Protein 5XMV (pdb70)

Radius of gyration: 42.13 Å; Cα contacts (8 Å, |Δi|>4): 2842; chains: 3; bounding box: 84×69×141 Å

Solvent-accessible surface area: 50235 Å² total; per-residue (Å²): 67,55,51,80,79,70,8,87,118,17,1,108,98,0,51,64,19,5,51,63,2,46,115,33,17,80,36,5,0,18,0,2,0,6,6,5,7,10,2,19,0,0,26,84,0,4,15,31,50,0,7,12,2,20,0,24,3,30,15,169,156,33,127,29,19,21,8,106,46,1,17,110,2,1,54,19,0,39,116,16,0,14,73,2,1,74,18,59,91,148,61,5,7,10,1,3,3,1,6,11,13,8,26,0,4,3,3,0,0,23,13,8,10,22,36,143,6,70,0,0,0,0,29,46,14,19,3,1,40,20,4,1,0,16,77,76,183,190,97,102,31,0,0,0,5,29,1,4,92,12,91,28,4,111,20,58,101,115,3,84,26,50,32,116,36,0,74,128,30,0,89,93,23,115,4,93,0,0,1,0,0,15,28,9,16,3,43,34,9,67,4,115,60,2,26,83,1,0,96,88,12,132,6,52,0,0,0,14,0,14,9,11,0,0,0,2,8,10,98,40,25,75,33,0,10,119,36,0,4,0,0,2,1,4,1,14,17,0,2,4,2,2,12,2,0,1,0,0,4,1,54,158,110,22,119,50,4,71,106,92,0,31,24,2,0,12,31,2,18,10,7,5,0,1,2,4,5,4,0,0,3,0,1,2,1,92,19,5,92,37,106,65,4,78,103,3,0,75,22,0,35,83,0,0,100,21,0,6,159,11,1,81,74,60,124,5,66,6,17,10,108,8,1,40,2,1,1,1,4,4,20,0,140,110,55,64,6,33,0,20,8,2,5,39,0,0,39,33,0,25,2,6,2,6,63,20,16,5,47,66,26,126,89,69,125,56,9,19,0,1,9,0,1,2,0,0,1,0,0,2,19,0,67,72,147,35,0,82,57,1,0,47,1,4,26,76,0,6,122,10,0,39,54,7,16,155,145,81,27,136,141,68,122,74,0,93,154,4,17,111,59,32,76,95,5,112,97,0,84,100,57,0,34,85,53,0,28,85,27,74,28,4,67,56,55,78,83,74,6,87,122,15,0,107,98,0,50,66,20,5,50,64,1,48,117,34,18,82,36,5,0,19,0,1,0,5,6,7,7,9,4,20,0,0,25,83,0,2,14,30,46,1,8,11,2,21,0,24,3,38,18,174,170,32,125,28,19,20,7,103,44,1,18,111,1,1,54,16,0,42,123,23,0,14,79,2,2,76,21,62,96,147,65,5,7,8,2,2,3,0,5,9,14,7,26,0,4,3,2,0,0,17,15,7,13,22,34,144,9,72,0,0,0,0,27,45,16,19,2,2,44,20,4,1,0,15,80,74,185,186,104,103,31,0,0,0,5,30,1,3,94,12,92,24,3,114,21,58,106,79,3,58,26,49,34,108,31,0,72,123,30,0,94,98,20,118,3,107,0,0,1,0,0,16,29,10,17,3,31,36,8,70,4,118,34,2,23,84,1,0,90,92,10,136,7,49,0,0,0,13,0,14,10,12,0,0,0,3,9,10,96,43,23,74,36,0,12,122,29,0,4,0,0,1,1,4,1,13,14,0,2,5,2,2,12,1,0,0,0,0,4,6,55,161,110,22,123,52,4,72,111,99,0,34,24,1,0,14,33,2,17,12,7,7,0,1,1,4,6,3,0,0,3,0,2,2,2,87,16,6,92,38,104,65,4,82,96,2,0,74,23,0,34,83,0,0,67,23,0,6,115,10,0,47,66,62,126,4,57,7,18,3,37,9,0,41,2,1,1,2,4,4,20,0,139,112,54,66,5,35,0,20,7,1,6,42,0,0,38,31,0,24,2,6,2,6,60,20,15,6,49,53,25,141,80,60,118,62,12,18,0,1,7,0,1,2,0,0,1,0,0,2,16,0,64,73,148,35,0,83,57,1,0,46,1,5,29,76,0,6,122,8,0,44,51,7,15,157,142,78,28,137,144,71,125,75,0,95,155,5,18,110,55,30,78,91,5,106,96,0,85,101,55,0,35,89,50,0,29,86,28,68,28,5,242,170,85,127,86,85,80,90,121,88,52,110,138,82,53,66,110,87,50,92,66,88,119,102,76,90,34,4,0,18,1,26,1,28,77,26,17,33,42,34,48,0,104,133,26,54,72,75,196,18,65,121,66,132,0,40,3,30,15,171,154,36,168,113,60,68,8,108,158,12,17,136,45,2,55,70,0,46,135,51,0,14,81,2,1,69,23,58,99,149,63,6,7,7,3,2,4,0,55,42,12,54,32,0,5,13,3,0,0,69,16,10,14,21,99,170,6,74,0,0,0,0,29,47,17,18,3,1,50,76,7,2,0,11,75,72,186,187,138,113,75,12,91,0,7,83,30,5,94,11,98,27,4,125,20,59,107,106,3,84,25,46,35,121,32,0,76,124,30,0,93,93,23,115,4,91,0,0,1,0,0,15,28,10,16,3,42,34,8,70,3,116,58,1,24,78,0,0,91,86,11,131,5,49,0,0,0,11,0,13,11,12,0,0,0,2,7,14,93,46,23,74,26,0,12,123,31,0,5,0,0,1,1,5,1,22,27,0,1,31,2,2,153,2,1,0,0,0,4,4,57,157,113,18,124,51,4,71,124,101,0,33,38,2,0,20,94,65,91,22,34,15,7,82,2,26,40,3,16,0,1,4,36,2,1,140,53,4,92,35,109,65,3,79,122,23,0,75,32,0,35,86,0,0,99,22,0,6,159,10,1,81,66,63,98,4,66,6,18,8,101,8,0,42,2,1,1,1,4,4,20,0,138,109,55,66,7,32,0,19,9,1,51,49,0,0,97,28,0,23,3,26,7,34,96,21,16,7,49,56,25,140,83,63,114,65,10,19,0,1,19,0,1,1,0,0,0,8,23,2,28,0,89,65,155,40,1,80,57,1,0,44,2,5,25,67,0,5,54,9,0,45,19,8,14,113,28,72,31,137,137,65,121,75,0,94,154,5,20,107,62,32,74,47,5,105,99,0,82,108,57,0,29,94,54,0,29,86,25,96,45,68

Nearest PDB structures (foldseek):
  5xmq-assembly1_A  TM=1.002E+00  e=1.270E-84  Plasmodium vivax
  5gvk-assembly1_B  TM=9.995E-01  e=8.601E-84  Plasmodium vivax Sal-1
  4o6z-assembly1_B  TM=9.993E-01  e=1.424E-77  Plasmodium falciparum 3D7
  1ls3-assembly1_D  TM=9.798E-01  e=1.260E-52  Oryctolagus cuniculus
  1dfo-assembly1_B  TM=9.499E-01  e=2.742E-46  Escherichia coli

Sequence (1326 aa):
MFNNEPLEQIDKELHDILADEEKRQRETINLIASENLTNGAVRECLGNRVSNKYSEGYPKKRYYGGNDFIDKIEELCQKRALEAFNVSDEEWGVNVQPLSGSAANVQALYALVGVKGKIMGMHLCSGGHLTHGFFDEKKKVSITSDMFESKLYKCNSQGYVDLDAVREMALSFKPKVIICGYTSYPRDIDYQQFRQICDEVNAYLFADISHISSFVACNILNNPFLHADVVTTTTHKILRGPRSALIFFNKKRNPGIEQKINSAVFPSFQGGPHNNKIAAVACQLKEVHSPAFKEYTQQVLLNSKALAKALISKQIDLVTNGTDNHLIVVDLRKFSITGSKLQETCNAINVSLNKNTIPSDVDCVSPSGVRIGTPAMTTRGAKEKDMEFIADVLARAIKITVDLQEQYGKKLVDFKKGLPGNAQLQQLKQEVVTWAGALPFPMFNNEPLEQIDKELHDILADEEKRQRETINLIASENLTNGAVRECLGNRVSNKYSEGYPKKRYYGGNDFIDKIEELCQKRALEAFNVSDEEWGVNVQPLSGSAANVQALYALVGVKGKIMGMHLCSGGHLTHGFFDEKKKVSITSDMFESKLYKCNSQGYVDLDAVREMALSFKPKVIICGYTSYPRDIDYQQFRQICDEVNAYLFADISHISSFVACNILNNPFLHADVVTTTTHKILRGPRSALIFFNKKRNPGIEQKINSAVFPSFQGGPHNNKIAAVACQLKEVHSPAFKEYTQQVLLNSKALAKALISKQIDLVTNGTDNHLIVVDLRKFSITGSKLQETCNAINVSLNKNTIPSDVDCVSPSGVRIGTPAMTTRGAKEKDMEFIADVLARAIKITVDLQEQYGKKLVDFKKGLPGNAQLQQLKQEVVTWAGALPFPMFNNEPLEQIDKELHDILADEEKRQRETINLIASENLTNGAVRECLGNRVSNKYSEGYPKKRYYGGNDFIDKIEELCQKRALEAFNVSDEEWGVNVQPLSGSAANVQALYALVGVKGKIMGMHLCSGGHLTHGFFDEKKKVSITSDMFESKLYKCNSQGYVDLDAVREMALSFKPKVIICGYTSYPRDIDYQQFRQICDEVNAYLFADISHISSFVACNILNNPFLHADVVTTTTHKILRGPRSALIFFNKKRNPGIEQKINSAVFPSFQGGPHNNKIAAVACQLKEVHSPAFKEYTQQVLLNSKALAKALISKQIDLVTNGTDNHLIVVDLRKFSITGSKLQETCNAINVSLNKNTIPSDVDCVSPSGVRIGTPAMTTRGAKEKDMEFIADVLARAIKITVDLQEQYGKKLVDFKKGLPGNAQLQQLKQEVVTWAGALPFP

InterPro domains:
  IPR001085 Serine hydroxymethyltransferase [MF_00051] (6-423)
  IPR001085 Serine hydroxymethyltransferase [PIRSF000412] (3-438)
  IPR001085 Serine hydroxymethyltransferase [cd00378] (8-406)
  IPR015421 Pyridoxal phosphate-dependent transferase, major domain [G3DSA:3.40.640.10] (36-298)
  IPR015422 Pyridoxal phosphate-dependent transferase, small domain [G3DSA:3.90.1150.10] (11-418)
  IPR015424 Pyridoxal phosphate-dependent transferase [SSF53383] (3-442)
  IPR039429 Serine hydroxymethyltransferase-like domain [PF00464] (7-393)
  IPR049943 Serine hydroxymethyltransferase-like [PTHR11680] (4-441)

Secondary structure (DSSP, 8-state):
------HHHH-HHHHHHHHHHHHHHHTSEE--TT-----HHHHHHHTSGGGG----EETTEESSSS-HHHHHHHHHHHHHHHHHTT--TTTEEEE---SSHHHHHHHHHHHHH-TT-EEEEE-GGGT--GGGT---SS---SGGGTTSEEEEEPB-TTS-B-HHHHHHHHHHH--SEEEE--SS--S---HHHHHHHHHHHT-EEEEE-TTTHHHHHTTSS--GGGT-SEEEEESSSTT---S-EEEEEETTTSTTHHHHHHHIIIIII--S--HHHHHHHHHHHHHHTSHHHHHHHHHHHHHHHHHHHHHHHTT-EEGGGS-SSSEEEEE-TTTT--HHHHHHHHHHTTEE-EEE--TT--SSSS--EEEEESHHHHHTT--TTHHHHHHHHHHHHHHHHHHHHHHH-SSHHHHHHTSTT-HHHHHHHHHHHHHHHHS---/------HHHH-HHHHHHHHHHHHHHHTSEE--TT-----HHHHHHHTSGGGG----EETTEESSSS-HHHHHHHHHHHHHHHHHTT--TTTEEEE---SSHHHHHHHHHHHHH-TT-EEEEE-GGGT--GGGT---SS---SGGGTTSEEEEEPB-TTS-B-HHHHHHHHHHH--SEEEE--SS--S---HHHHHHHHHHHTPEEEEE-TTTHHHHHTTSS--GGGT-SEEEEESSSTT---S-EEEEEETTTSTTHHHHHHHIIIIII--S--HHHHHHHHHHHHHHTSHHHHHHHHHHHHHHHHHHHHHHHTT-EEGGGS-SSSEEEEE-GGGT--HHHHHHHHHHTTEE-EEE--TT-SSSSS--EEEEESHHHHHTT--TTHHHHHHHHHHHHHHHHHHHHHHH-SSHHHHHTTSTT-HHHHHHHHHHHHHHHHS---/------HHHH-HHHHHHHHHHHHHHHTSEE--TT-----HHHHHHHTSGGGG----EETTEESSSS-HHHHHHHHHHHHHHHHHTT--TTTEEEE---SSHHHHHHHHHHHHH-TT-EEEEE-GGGT--GGGT---SS---SGGGTTSEEEEEPB-TTS-B-HHHHHHHHHHH--SEEEE--SS--S---HHHHHHHHHHHTPEEEEE-TTTHHHHHTTSS--GGGT-SEEEEESSSTT---S-EEEEEETTTSTTHHHHHHHIIIIII--S--HHHHHHHHHHHHHHTSHHHHHHHHHHHHHHHHHHHHHHHTT-EEGGGS-SSSEEEEE-GGGT--HHHHHHHHHHTTEE-EEE--TT--SSSS--EEEEESHHHHHTT--GGGHHHHHHHHHHHHHHHHHHHHHH-SSHHHHHHTSTT-HHHHHHHHHHHHHHHHS---

Foldseek 3Di:
DDDPPDPCVVPVPVVVVVVVVVLLQLQFAEFALFAAAADPVLVCLLPDCVQVDFFWDAQVGTPDPPCPVVNVLLVLLFVLVCLLLVHDCVFKGKDFFFQAQLSLLVLLVCLQANFQAEAEEAEVLLFADLSRQYDDPVGSSHVNVVSYPYDHAHADQLSHGDLVRVLVCCVVRLGQEYEDAGHARQEADPLVSVLVSCVVSVHFYEYENASPSLCSSLVVGDHNVVRHQKYKYACGGLLNFDRGMMIMGGCVVPPPSVVSSSVSSPPVRDGGGRSSRSNRSSVSSVVSSDVVSSVLQVQQQQQQQLLLVLLVVVVWAWRSSGGSHFKTKTQQVVLPAFQVLLCLLSVLQSYHWGGGAGSVDPDPVGHRIIMGGRSHVSNLPDGSVCSNVVSVLSVLSSVVSSVLCVVQHRDPVSSNVSRPPDPVSVVNSVVSSVVSSPTDHD/DDDPDDPCVVPVPVVVVVVVVVLLLLQFAEFALFAAAADPVLVCLLPDPVQVDFFWDAQVGTPDPPCPVVNVLLVLLFVLVCLLLVHDPVFKGKDFFFQAQLSLLVLLVCLQANFQAEAEEAEVLLFADLSRQYDDPVGRRHVNVVSYPYDHAHADPLSHRDLVSVLVCCVVRLGQEYEDAGHARQEADDLVSVLVSCVVSVHFYEYENASPSLCSSLVVGDHNVVRGQKYKYFCGGLLNFDRGMMIMGGCVVDPPSVVSNSVSSPPVRDGGGRSSRSSRSSVSSVVSNDVVSSVLQVQQQLQQQLLLVLLVVVVWAWRSSGGSHFKIKTQQVVLPAFQVLLCLLSVLLSYHWGGGAGNVDPDPPGHRIIMGGRSHVSSLVDGSVCSNVVSVLSVLSSVVSSVLCVVQHRDPVSSSVCRPPDPVSVVNSVVSSVVSSPTDDD/DDDDDDCCVVPVPVVVVVVVVVLLLLQFAEFALFAAAADPVLVCLLPDCVQVDFFWDAQPGTPDPPCPVVNVLLVLLFVLVCLLLVHDPVFKGKDFFFQADLSLLVLLVCLQANFQAEAEEAEVLLFADLSRQYDDPVGRSHVNVVSYPYDHAHPDQLSHNDLVRVLVCCVVRLGQEYEDAGHARQEADDLVSVLVSCVVSVHFYEYENASPSLCSSLVVGDHNVVRHQKYKYFCGGLLNFDRGMMIMGGCVVDPPSVVSNSVSSPPVRDGGGRSSRSSRSSVSSVVSSDVVVVVLQVQQQLQQQLLLVLLVVVVWAWRNSGGSHFKTKTQQVVLPAFQVLLCLLSVLLSYHWGGGAGSPDPDPPGHRIIMGGRSHVSNLPDGSVCSNVVSVLSVVSSVVSSVLCVVQHRDPVSSNVSRPPDPVSVVNSVVSSVVSNPTDHD

B-factor: mean 30.37, std 11.63, range [6.98, 95.45]

Structure (mmCIF, N/CA/C/O backbone):
data_5XMV
#
_entry.id   5XMV
#
_cell.length_a   101.674
_cell.length_b   58.843
_cell.length_c   234.899
_cell.angle_alpha   90.000
_cell.angle_beta   90.140
_cell.angle_gamma   90.000
#
_symmetry.space_group_name_H-M   'C 1 2 1'
#
loop_
_entity.id
_entity.type
_entity.pdbx_description
1 polymer 'Serine hydroxymethyltransferase'
2 non-polymer N-GLYCINE-[3-HYDROXY-2-METHYL-5-PHOSPHONOOXYMETHYL-PYRIDIN-4-YL-METHANE]
3 non-polymer '(4~{S})-6-azanyl-4-[3-(2-chlorophenyl)-5-(trifluoromethyl)phenyl]-3-methyl-4-propan-2-yl-2~{H}-pyrano[2,3-c]pyrazole-5- carbonitrile'
4 non-polymer 'CHLORIDE ION'
5 water water
#
loop_
_atom_site.group_PDB
_atom_site.id
_atom_site.type_symbol
_atom_site.label_atom_id
_atom_site.label_alt_id
_atom_site.label_comp_id
_atom_site.label_asym_id
_atom_site.label_entity_id
_atom_site.label_seq_id
_atom_site.pdbx_PDB_ins_code
_atom_site.Cartn_x
_atom_site.Cartn_y
_atom_site.Cartn_z
_atom_site.occupancy
_atom_site.B_iso_or_equiv
_atom_site.auth_seq_id
_atom_site.auth_comp_id
_atom_site.auth_asym_id
_atom_site.auth_atom_id
_atom_site.pdbx_PDB_model_num
ATOM 1 N N . MET A 1 1 ? 8.754 56.837 59.310 1.00 44.43 1 MET A N 1
ATOM 2 C CA . MET A 1 1 ? 9.845 57.879 59.249 1.00 43.94 1 MET A CA 1
ATOM 3 C C . MET A 1 1 ? 10.541 57.878 57.872 1.00 43.46 1 MET A C 1
ATOM 4 O O . MET A 1 1 ? 11.731 57.563 57.746 1.00 40.76 1 MET A O 1
ATOM 9 N N . PHE A 1 2 ? 9.761 58.232 56.849 1.00 42.35 2 PHE A N 1
ATOM 10 C CA . PHE A 1 2 ? 10.213 58.223 55.448 1.00 43.09 2 PHE A CA 1
ATOM 11 C C . PHE A 1 2 ? 9.492 59.294 54.641 1.00 42.97 2 PHE A C 1
ATOM 12 O O . PHE A 1 2 ? 8.392 59.744 55.030 1.00 38.26 2 PHE A O 1
ATOM 20 N N . ASN A 1 3 ? 10.110 59.668 53.515 1.00 41.72 3 ASN A N 1
ATOM 21 C CA . ASN A 1 3 ? 9.511 60.587 52.541 1.00 41.60 3 ASN A CA 1
ATOM 22 C C . ASN A 1 3 ? 8.801 59.854 51.393 1.00 40.66 3 ASN A C 1
ATOM 23 O O . ASN A 1 3 ? 9.453 59.302 50.513 1.00 40.90 3 ASN A O 1
ATOM 28 N N . ASN A 1 4 ? 7.465 59.859 51.409 1.00 42.41 4 ASN A N 1
ATOM 29 C CA . ASN A 1 4 ? 6.667 59.204 50.369 1.00 43.85 4 ASN A CA 1
ATOM 30 C C . ASN A 1 4 ? 6.124 60.141 49.282 1.00 45.41 4 ASN A C 1
ATOM 31 O O . ASN A 1 4 ? 5.188 59.781 48.554 1.00 45.87 4 ASN A O 1
ATOM 36 N N . GLU A 1 5 ? 6.715 61.334 49.171 1.00 49.02 5 GLU A N 1
ATOM 37 C CA . GLU A 1 5 ? 6.458 62.241 48.051 1.00 52.41 5 GLU A CA 1
ATOM 38 C C . GLU A 1 5 ? 6.793 61.559 46.714 1.00 50.44 5 GLU A C 1
ATOM 39 O O . GLU A 1 5 ? 7.874 60.970 46.591 1.00 49.55 5 GLU A O 1
ATOM 45 N N . PRO A 1 6 ? 5.887 61.652 45.711 1.00 48.25 6 PRO A N 1
ATOM 46 C CA . PRO A 1 6 ? 6.163 61.152 44.347 1.00 46.31 6 PRO A CA 1
ATOM 47 C C . PRO A 1 6 ? 7.505 61.600 43.755 1.00 43.32 6 PRO A C 1
ATOM 48 O O . PRO A 1 6 ? 8.034 62.658 44.138 1.00 38.64 6 PRO A O 1
ATOM 52 N N . LEU A 1 7 ? 8.016 60.794 42.817 1.00 42.58 7 LEU A N 1
ATOM 53 C CA . LEU A 1 7 ? 9.332 60.979 42.177 1.00 41.91 7 LEU A CA 1
ATOM 54 C C . LEU A 1 7 ? 9.553 62.398 41.644 1.00 43.86 7 LEU A C 1
ATOM 55 O O . LEU A 1 7 ? 10.644 62.965 41.806 1.00 40.62 7 LEU A O 1
ATOM 60 N N . GLU A 1 8 ? 8.519 62.959 41.008 1.00 45.27 8 GLU A N 1
ATOM 61 C CA . GLU A 1 8 ? 8.599 64.318 40.458 1.00 48.80 8 GLU A CA 1
ATOM 62 C C . GLU A 1 8 ? 8.819 65.377 41.556 1.00 49.86 8 GLU A C 1
ATOM 63 O O . GLU A 1 8 ? 9.590 66.331 41.373 1.00 44.51 8 GLU A O 1
ATOM 69 N N . GLN A 1 9 ? 8.164 65.184 42.701 1.00 49.90 9 GLN A N 1
ATOM 70 C CA . GLN A 1 9 ? 8.296 66.107 43.827 1.00 49.92 9 GLN A CA 1
ATOM 71 C C . GLN A 1 9 ? 9.640 65.879 44.544 1.00 48.98 9 GLN A C 1
ATOM 72 O O . GLN A 1 9 ? 10.417 66.815 44.711 1.00 46.31 9 GLN A O 1
ATOM 78 N N . ILE A 1 10 ? 9.900 64.631 44.955 1.00 48.62 10 ILE A N 1
ATOM 79 C CA . ILE A 1 10 ? 11.153 64.243 45.663 1.00 45.45 10 ILE A CA 1
ATOM 80 C C . ILE A 1 10 ? 12.435 64.609 44.915 1.00 41.62 10 ILE A C 1
ATOM 81 O O . ILE A 1 10 ? 13.398 65.046 45.534 1.00 44.30 10 ILE A O 1
ATOM 86 N N . ASP A 1 11 ? 12.464 64.398 43.605 1.00 37.49 11 ASP A N 1
ATOM 87 C CA . ASP A 1 11 ? 13.667 64.672 42.831 1.00 35.79 11 ASP A CA 1
ATOM 88 C C . ASP A 1 11 ? 13.292 65.070 41.417 1.00 35.39 11 ASP A C 1
ATOM 89 O O . ASP A 1 11 ? 13.188 64.229 40.524 1.00 35.58 11 ASP A O 1
ATOM 94 N N . LYS A 1 12 ? 13.075 66.375 41.245 1.00 35.75 12 LYS A N 1
ATOM 95 C CA . LYS A 1 12 ? 12.751 66.964 39.956 1.00 35.86 12 LYS A CA 1
ATOM 96 C C . LYS A 1 12 ? 13.916 66.825 38.974 1.00 33.03 12 LYS A C 1
ATOM 97 O O . LYS A 1 12 ? 13.683 66.603 37.791 1.00 31.95 12 LYS A O 1
ATOM 103 N N . GLU A 1 13 ? 15.156 66.934 39.451 1.00 32.32 13 GLU A N 1
ATOM 104 C CA . GLU A 1 13 ? 16.322 66.818 38.548 1.00 32.68 13 GLU A CA 1
ATOM 105 C C . GLU A 1 13 ? 16.376 65.463 37.829 1.00 34.24 13 GLU A C 1
ATOM 106 O O . GLU A 1 13 ? 16.536 65.398 36.602 1.00 35.23 13 GLU A O 1
ATOM 112 N N . LEU A 1 14 ? 16.227 64.393 38.606 1.00 33.44 14 LEU A N 1
ATOM 113 C CA . LEU A 1 14 ? 16.226 63.037 38.073 1.00 32.44 14 LEU A CA 1
ATOM 114 C C . LEU A 1 14 ? 15.004 62.773 37.189 1.00 32.36 14 LEU A C 1
ATOM 115 O O . LEU A 1 14 ? 15.103 62.100 36.167 1.00 32.59 14 LEU A O 1
ATOM 120 N N . HIS A 1 15 ? 13.853 63.295 37.587 1.00 33.61 15 HIS A N 1
ATOM 121 C CA . HIS A 1 15 ? 12.604 63.049 36.858 1.00 33.92 15 HIS A CA 1
ATOM 122 C C . HIS A 1 15 ? 12.592 63.682 35.466 1.00 35.33 15 HIS A C 1
ATOM 123 O O . HIS A 1 15 ? 11.851 63.216 34.583 1.00 34.38 15 HIS A O 1
ATOM 130 N N . ASP A 1 16 ? 13.377 64.743 35.272 1.00 35.09 16 ASP A N 1
ATOM 131 C CA . ASP A 1 16 ? 13.452 65.411 33.964 1.00 36.16 16 ASP A CA 1
ATOM 132 C C . ASP A 1 16 ? 14.307 64.613 32.996 1.00 34.10 16 ASP A C 1
ATOM 133 O O . ASP A 1 16 ? 13.956 64.525 31.825 1.00 38.03 16 ASP A O 1
ATOM 138 N N . ILE A 1 17 ? 15.421 64.058 33.479 1.00 30.62 17 ILE A N 1
ATOM 139 C CA . ILE A 1 17 ? 16.304 63.230 32.654 1.00 29.68 17 ILE A CA 1
ATOM 140 C C . ILE A 1 17 ? 15.576 61.953 32.241 1.00 31.48 17 ILE A C 1
ATOM 141 O O . ILE A 1 17 ? 15.643 61.553 31.084 1.00 30.28 17 ILE A O 1
ATOM 146 N N . LEU A 1 18 ? 14.872 61.322 33.185 1.00 33.62 18 LEU A N 1
ATOM 147 C CA . LEU A 1 18 ? 14.054 60.123 32.880 1.00 32.37 18 LEU A CA 1
ATOM 148 C C . LEU A 1 18 ? 12.911 60.396 31.913 1.00 32.37 18 LEU A C 1
ATOM 149 O O . LEU A 1 18 ? 12.594 59.524 31.080 1.00 32.09 18 LEU A O 1
ATOM 154 N N . ALA A 1 19 ? 12.274 61.566 32.022 1.00 32.21 19 ALA A N 1
ATOM 155 C CA . ALA A 1 19 ? 11.230 61.959 31.035 1.00 32.00 19 ALA A CA 1
ATOM 156 C C . ALA A 1 19 ? 11.856 62.289 29.667 1.00 30.63 19 ALA A C 1
ATOM 157 O O . ALA A 1 19 ? 11.233 62.071 28.621 1.00 28.86 19 ALA A O 1
ATOM 159 N N . ASP A 1 20 ? 13.087 62.803 29.692 1.00 30.96 20 ASP A N 1
ATOM 160 C CA . ASP A 1 20 ? 13.865 63.025 28.470 1.00 31.99 20 ASP A CA 1
ATOM 161 C C . ASP A 1 20 ? 14.225 61.705 27.803 1.00 33.10 20 ASP A C 1
ATOM 162 O O . ASP A 1 20 ? 14.039 61.553 26.594 1.00 31.68 20 ASP A O 1
ATOM 167 N N . GLU A 1 21 ? 14.756 60.775 28.608 1.00 34.08 21 GLU A N 1
ATOM 168 C CA . GLU A 1 21 ? 15.141 59.428 28.166 1.00 32.70 21 GLU A CA 1
ATOM 169 C C . GLU A 1 21 ? 13.969 58.784 27.450 1.00 31.83 21 GLU A C 1
ATOM 170 O O . GLU A 1 21 ? 14.140 58.260 26.367 1.00 32.88 21 GLU A O 1
ATOM 176 N N . GLU A 1 22 ? 12.784 58.848 28.062 1.00 30.17 22 GLU A N 1
ATOM 177 C CA . GLU A 1 22 ? 11.565 58.280 27.495 1.00 30.95 22 GLU A CA 1
ATOM 178 C C . GLU A 1 22 ? 11.185 58.899 26.162 1.00 30.08 22 GLU A C 1
ATOM 179 O O . GLU A 1 22 ? 10.804 58.192 25.245 1.00 29.19 22 GLU A O 1
ATOM 185 N N . LYS A 1 23 ? 11.235 60.228 26.070 1.00 29.65 23 LYS A N 1
ATOM 186 C CA . LYS A 1 23 ? 11.006 60.914 24.803 1.00 28.71 23 LYS A CA 1
ATOM 187 C C . LYS A 1 23 ? 11.988 60.387 23.713 1.00 25.63 23 LYS A C 1
ATOM 188 O O . LYS A 1 23 ? 11.554 60.057 22.626 1.00 22.75 23 LYS A O 1
ATOM 194 N N . ARG A 1 24 ? 13.277 60.294 24.024 1.00 25.45 24 ARG A N 1
ATOM 195 C CA . ARG A 1 24 ? 14.277 59.787 23.071 1.00 27.19 24 ARG A CA 1
ATOM 196 C C . ARG A 1 24 ? 13.960 58.324 22.605 1.00 27.96 24 ARG A C 1
ATOM 197 O O . ARG A 1 24 ? 14.149 57.996 21.441 1.00 26.29 24 ARG A O 1
ATOM 205 N N . GLN A 1 25 ? 13.462 57.484 23.507 1.00 27.20 25 GLN A N 1
ATOM 206 C CA . GLN A 1 25 ? 13.064 56.113 23.156 1.00 30.25 25 GLN A CA 1
ATOM 207 C C . GLN A 1 25 ? 11.861 56.103 22.205 1.00 31.05 25 GLN A C 1
ATOM 208 O O . GLN A 1 25 ? 11.789 55.309 21.256 1.00 30.71 25 GLN A O 1
ATOM 214 N N . ARG A 1 26 ? 10.921 56.992 22.476 1.00 31.56 26 ARG A N 1
ATOM 215 C CA . ARG A 1 26 ? 9.693 57.058 21.712 1.00 34.29 26 ARG A CA 1
ATOM 216 C C . ARG A 1 26 ? 9.918 57.598 20.300 1.00 32.03 26 ARG A C 1
ATOM 217 O O . ARG A 1 26 ? 9.097 57.358 19.416 1.00 30.40 26 ARG A O 1
ATOM 225 N N . GLU A 1 27 ? 11.023 58.313 20.097 1.00 30.08 27 GLU A N 1
ATOM 226 C CA . GLU A 1 27 ? 11.291 59.006 18.853 1.00 33.45 27 GLU A CA 1
ATOM 227 C C . GLU A 1 27 ? 12.564 58.495 18.195 1.00 32.19 27 GLU A C 1
ATOM 228 O O . GLU A 1 27 ? 13.246 59.255 17.476 1.00 31.40 27 GLU A O 1
ATOM 234 N N . THR A 1 28 ? 12.884 57.219 18.453 1.00 29.69 28 THR A N 1
ATOM 235 C CA . THR A 1 28 ? 14.090 56.557 17.935 1.00 27.82 28 THR A CA 1
ATOM 236 C C . THR A 1 28 ? 13.626 55.361 17.108 1.00 26.46 28 THR A C 1
ATOM 237 O O . THR A 1 28 ? 12.619 54.703 17.445 1.00 25.89 28 THR A O 1
ATOM 241 N N . ILE A 1 29 ? 14.335 55.105 16.011 1.00 22.85 29 ILE A N 1
ATOM 242 C CA . ILE A 1 29 ? 14.183 53.851 15.288 1.00 21.01 29 ILE A CA 1
ATOM 243 C C . ILE A 1 29 ? 15.248 52.985 15.948 1.00 19.07 29 ILE A C 1
ATOM 244 O O . ILE A 1 29 ? 16.437 53.184 15.728 1.00 17.86 29 ILE A O 1
ATOM 249 N N . ASN A 1 30 ? 14.802 52.067 16.799 1.00 17.92 30 ASN A N 1
ATOM 250 C CA . ASN A 1 30 ? 15.709 51.284 17.609 1.00 16.67 30 ASN A CA 1
ATOM 251 C C . ASN A 1 30 ? 16.003 49.967 16.910 1.00 15.46 30 ASN A C 1
ATOM 252 O O . ASN A 1 30 ? 15.153 49.081 16.860 1.00 14.39 30 ASN A O 1
ATOM 257 N N . LEU A 1 31 ? 17.212 49.876 16.360 1.00 14.69 31 LEU A N 1
ATOM 258 C CA . LEU A 1 31 ? 17.691 48.669 15.704 1.00 14.88 31 LEU A CA 1
ATOM 259 C C . LEU A 1 31 ? 18.793 47.976 16.521 1.00 14.50 31 LEU A C 1
ATOM 260 O O . LEU A 1 31 ? 19.645 47.353 15.933 1.00 14.75 31 LEU A O 1
ATOM 265 N N . ILE A 1 32 ? 18.827 48.118 17.853 1.00 13.95 32 ILE A N 1
ATOM 266 C CA . ILE A 1 32 ? 19.837 47.372 18.654 1.00 13.92 32 ILE A CA 1
ATOM 267 C C . ILE A 1 32 ? 19.311 45.962 18.746 1.00 13.14 32 ILE A C 1
ATOM 268 O O . ILE A 1 32 ? 18.184 45.763 19.118 1.00 13.26 32 ILE A O 1
ATOM 273 N N . ALA A 1 33 ? 20.099 45.003 18.313 1.00 13.68 33 ALA A N 1
ATOM 274 C CA . ALA A 1 33 ? 19.582 43.644 18.107 1.00 14.42 33 ALA A CA 1
ATOM 275 C C . ALA A 1 33 ? 19.185 43.049 19.463 1.00 14.63 33 ALA A C 1
ATOM 276 O O . ALA A 1 33 ? 18.229 42.294 19.554 1.00 13.58 33 ALA A O 1
ATOM 278 N N . SER A 1 34 ? 19.918 43.467 20.502 1.00 15.08 34 SER A N 1
ATOM 279 C CA . SER A 1 34 ? 19.711 43.043 21.891 1.00 14.73 34 SER A CA 1
ATOM 280 C C . SER A 1 34 ? 18.684 43.824 22.691 1.00 14.62 34 SER A C 1
ATOM 281 O O . SER A 1 34 ? 18.506 43.526 23.856 1.00 13.53 34 SER A O 1
ATOM 284 N N . GLU A 1 35 ? 17.982 44.802 22.101 1.00 14.75 35 GLU A N 1
ATOM 285 C CA . GLU A 1 35 ? 17.067 45.627 22.897 1.00 14.75 35 GLU A CA 1
ATOM 286 C C . GLU A 1 35 ? 15.633 45.306 22.594 1.00 14.94 35 GLU A C 1
ATOM 287 O O . GLU A 1 35 ? 15.306 44.797 21.526 1.00 15.53 35 GLU A O 1
ATOM 293 N N . ASN A 1 36 ? 14.768 45.652 23.535 1.00 15.63 36 ASN A N 1
ATOM 294 C CA . ASN A 1 36 ? 13.326 45.509 23.377 1.00 16.90 36 ASN A CA 1
ATOM 295 C C . ASN A 1 36 ? 12.630 46.576 24.208 1.00 17.45 36 ASN A C 1
ATOM 296 O O . ASN A 1 36 ? 13.277 47.508 24.682 1.00 17.62 36 ASN A O 1
ATOM 301 N N . LEU A 1 37 ? 11.316 46.450 24.368 1.00 18.90 37 LEU A N 1
ATOM 302 C CA . LEU A 1 37 ? 10.541 47.342 25.223 1.00 19.76 37 LEU A CA 1
ATOM 303 C C . LEU A 1 37 ? 9.599 46.520 26.068 1.00 19.86 37 LEU A C 1
ATOM 304 O O . LEU A 1 37 ? 8.771 45.804 25.535 1.00 18.18 37 LEU A O 1
ATOM 309 N N . THR A 1 38 ? 9.740 46.649 27.386 1.00 20.70 38 THR A N 1
ATOM 310 C CA . THR A 1 38 ? 8.942 45.908 28.349 1.00 21.71 38 THR A CA 1
ATOM 311 C C . THR A 1 38 ? 7.571 46.526 28.420 1.00 22.50 38 THR A C 1
ATOM 312 O O . THR A 1 38 ? 7.425 47.744 28.267 1.00 25.33 38 THR A O 1
ATOM 316 N N . ASN A 1 39 ? 6.554 45.722 28.671 1.00 23.85 39 ASN A N 1
ATOM 317 C CA . ASN A 1 39 ? 5.196 46.282 28.903 1.00 24.18 39 ASN A CA 1
ATOM 318 C C . ASN A 1 39 ? 5.020 46.807 30.346 1.00 24.34 39 ASN A C 1
ATOM 319 O O . ASN A 1 39 ? 5.888 46.624 31.200 1.00 24.24 39 ASN A O 1
ATOM 324 N N . GLY A 1 40 ? 3.901 47.472 30.601 1.00 24.05 40 GLY A N 1
ATOM 325 C CA . GLY A 1 40 ? 3.575 48.011 31.915 1.00 24.84 40 GLY A CA 1
ATOM 326 C C . GLY A 1 40 ? 3.576 46.952 33.012 1.00 26.17 40 GLY A C 1
ATOM 327 O O . GLY A 1 40 ? 4.087 47.198 34.092 1.00 26.46 40 GLY A O 1
ATOM 328 N N . ALA A 1 41 ? 3.032 45.767 32.732 1.00 26.25 41 ALA A N 1
ATOM 329 C CA . ALA A 1 41 ? 2.907 44.709 33.756 1.00 25.63 41 ALA A CA 1
ATOM 330 C C . ALA A 1 41 ? 4.247 44.203 34.246 1.00 24.42 41 ALA A C 1
ATOM 331 O O . ALA A 1 41 ? 4.420 43.902 35.433 1.00 25.00 41 ALA A O 1
ATOM 333 N N . VAL A 1 42 ? 5.186 44.097 33.322 1.00 22.67 42 VAL A N 1
ATOM 334 C CA . VAL A 1 42 ? 6.556 43.744 33.656 1.00 21.62 42 VAL A CA 1
ATOM 335 C C . VAL A 1 42 ? 7.210 44.847 34.490 1.00 21.18 42 VAL A C 1
ATOM 336 O O . VAL A 1 42 ? 7.896 44.570 35.466 1.00 20.20 42 VAL A O 1
ATOM 340 N N . ARG A 1 43 ? 6.989 46.092 34.111 1.00 21.86 43 ARG A N 1
ATOM 341 C CA . ARG A 1 43 ? 7.483 47.227 34.914 1.00 23.54 43 ARG A CA 1
ATOM 342 C C . ARG A 1 43 ? 6.798 47.446 36.285 1.00 22.64 43 ARG A C 1
ATOM 343 O O . ARG A 1 43 ? 7.403 48.030 37.162 1.00 23.22 43 ARG A O 1
ATOM 351 N N . GLU A 1 44 ? 5.572 46.958 36.472 1.00 22.59 44 GLU A N 1
ATOM 352 C CA . GLU A 1 44 ? 4.909 46.922 37.799 1.00 23.85 44 GLU A CA 1
ATOM 353 C C . GLU A 1 44 ? 5.568 45.882 38.724 1.00 22.68 44 GLU A C 1
ATOM 354 O O . GLU A 1 44 ? 5.665 46.084 39.934 1.00 22.12 44 GLU A O 1
ATOM 360 N N . CYS A 1 45 ? 6.003 44.767 38.149 1.00 22.15 45 CYS A N 1
ATOM 361 C CA . CYS A 1 45 ? 6.721 43.746 38.897 1.00 21.65 45 CYS A CA 1
ATOM 362 C C . CYS A 1 45 ? 8.049 44.256 39.382 1.00 23.40 45 CYS A C 1
ATOM 363 O O . CYS A 1 45 ? 8.392 44.046 40.549 1.00 23.13 45 CYS A O 1
ATOM 366 N N . LEU A 1 46 ? 8.785 44.938 38.490 1.00 23.09 46 LEU A N 1
ATOM 367 C CA . LEU A 1 46 ? 10.127 45.437 38.798 1.00 23.50 46 LEU A CA 1
ATOM 368 C C . LEU A 1 46 ? 10.136 46.515 39.865 1.00 24.00 46 LEU A C 1
ATOM 369 O O . LEU A 1 46 ? 11.138 46.666 40.567 1.00 25.64 46 LEU A O 1
ATOM 374 N N . GLY A 1 47 ? 9.032 47.260 39.970 1.00 24.94 47 GLY A N 1
ATOM 375 C CA . GLY A 1 47 ? 8.838 48.239 41.034 1.00 24.93 47 GLY A CA 1
ATOM 376 C C . GLY A 1 47 ? 8.046 47.723 42.239 1.00 25.19 47 GLY A C 1
ATOM 377 O O . GLY A 1 47 ? 7.627 48.530 43.070 1.00 24.78 47 GLY A O 1
ATOM 378 N N . ASN A 1 48 ? 7.875 46.399 42.359 1.00 23.24 48 ASN A N 1
ATOM 379 C CA . ASN A 1 48 ? 7.072 45.806 43.442 1.00 23.76 48 ASN A CA 1
ATOM 380 C C . ASN A 1 48 ? 7.893 45.618 44.716 1.00 23.72 48 ASN A C 1
ATOM 381 O O . ASN A 1 48 ? 9.057 45.173 44.663 1.00 25.85 48 ASN A O 1
ATOM 386 N N . ARG A 1 49 ? 7.256 45.881 45.858 1.00 23.10 49 ARG A N 1
ATOM 387 C CA . ARG A 1 49 ? 7.875 45.716 47.202 1.00 22.28 49 ARG A CA 1
ATOM 388 C C . ARG A 1 49 ? 8.474 44.358 47.490 1.00 20.02 49 ARG A C 1
ATOM 389 O O . ARG A 1 49 ? 9.181 44.205 48.466 1.00 20.84 49 ARG A O 1
ATOM 397 N N . VAL A 1 50 ? 8.192 43.365 46.675 1.00 18.92 50 VAL A N 1
ATOM 398 C CA . VAL A 1 50 ? 8.866 42.057 46.812 1.00 19.75 50 VAL A CA 1
ATOM 399 C C . VAL A 1 50 ? 10.414 42.137 46.877 1.00 19.10 50 VAL A C 1
ATOM 400 O O . VAL A 1 50 ? 11.040 41.301 47.499 1.00 19.31 50 VAL A O 1
ATOM 404 N N . SER A 1 51 ? 11.024 43.154 46.258 1.00 17.93 51 SER A N 1
ATOM 405 C CA . SER A 1 51 ? 12.481 43.376 46.357 1.00 17.40 51 SER A CA 1
ATOM 406 C C . SER A 1 51 ? 12.983 43.824 47.735 1.00 18.61 51 SER A C 1
ATOM 407 O O . SER A 1 51 ? 14.206 43.936 47.929 1.00 18.74 51 SER A O 1
ATOM 410 N N . ASN A 1 52 ? 12.069 44.130 48.668 1.00 18.55 52 ASN A N 1
ATOM 411 C CA . ASN A 1 52 ? 12.432 44.347 50.075 1.00 18.22 52 ASN A CA 1
ATOM 412 C C . ASN A 1 52 ? 12.897 43.087 50.815 1.00 18.37 52 ASN A C 1
ATOM 413 O O . ASN A 1 52 ? 13.506 43.200 51.885 1.00 18.97 52 ASN A O 1
ATOM 418 N N . LYS A 1 53 ? 12.642 41.911 50.258 1.00 17.44 53 LYS A N 1
ATOM 419 C CA . LYS A 1 53 ? 12.878 40.658 50.939 1.00 17.76 53 LYS A CA 1
ATOM 420 C C . LYS A 1 53 ? 14.207 39.978 50.646 1.00 17.74 53 LYS A C 1
ATOM 421 O O . LYS A 1 53 ? 14.552 39.774 49.470 1.00 17.39 53 LYS A O 1
ATOM 427 N N . TYR A 1 54 ? 14.902 39.560 51.713 1.00 17.13 54 TYR A N 1
ATOM 428 C CA . TYR A 1 54 ? 16.104 38.727 51.623 1.00 18.26 54 TYR A CA 1
ATOM 429 C C . TYR A 1 54 ? 15.685 37.254 51.608 1.00 18.60 54 TYR A C 1
ATOM 430 O O . TYR A 1 54 ? 15.051 36.790 52.539 1.00 19.08 54 TYR A O 1
ATOM 439 N N . SER A 1 55 ? 16.059 36.513 50.571 1.00 18.96 55 SER A N 1
ATOM 440 C CA . SER A 1 55 ? 15.645 35.101 50.426 1.00 18.39 55 SER A CA 1
ATOM 441 C C . SER A 1 55 ? 16.748 34.225 49.891 1.00 17.61 55 SER A C 1
ATOM 442 O O . SER A 1 55 ? 16.549 33.459 48.944 1.00 17.20 55 SER A O 1
ATOM 445 N N . GLU A 1 56 ? 17.924 34.355 50.491 1.00 17.36 56 GLU A N 1
ATOM 446 C CA . GLU A 1 56 ? 19.065 33.499 50.175 1.00 18.69 56 GLU A CA 1
ATOM 447 C C . GLU A 1 56 ? 18.797 32.007 50.220 1.00 19.64 56 GLU A C 1
ATOM 448 O O . GLU A 1 56 ? 18.152 31.523 51.137 1.00 22.41 56 GLU A O 1
ATOM 454 N N . GLY A 1 57 ? 19.331 31.290 49.246 1.00 20.87 57 GLY A N 1
ATOM 455 C CA . GLY A 1 57 ? 19.080 29.859 49.087 1.00 22.76 57 GLY A CA 1
ATOM 456 C C . GLY A 1 57 ? 18.065 29.578 47.990 1.00 23.22 57 GLY A C 1
ATOM 457 O O . GLY A 1 57 ? 18.014 30.303 46.990 1.00 21.96 57 GLY A O 1
ATOM 458 N N . TYR A 1 58 ? 17.291 28.498 48.168 1.00 23.60 58 TYR A N 1
ATOM 459 C CA . TYR A 1 58 ? 16.298 28.019 47.186 1.00 23.37 58 TYR A CA 1
ATOM 460 C C . TYR A 1 58 ? 14.926 27.760 47.838 1.00 24.63 58 TYR A C 1
ATOM 461 O O . TYR A 1 58 ? 14.830 27.766 49.058 1.00 22.14 58 TYR A O 1
ATOM 470 N N . PRO A 1 59 ? 13.846 27.592 47.031 1.00 26.85 59 PRO A N 1
ATOM 471 C CA . PRO A 1 59 ? 12.520 27.373 47.657 1.00 29.25 59 PRO A CA 1
ATOM 472 C C . PRO A 1 59 ? 12.459 26.117 48.547 1.00 31.63 59 PRO A C 1
ATOM 473 O O . PRO A 1 59 ? 13.116 25.113 48.238 1.00 27.08 59 PRO A O 1
ATOM 477 N N . LYS A 1 60 ? 11.746 26.210 49.675 1.00 35.32 60 LYS A N 1
ATOM 478 C CA . LYS A 1 60 ? 11.704 25.123 50.683 1.00 41.76 60 LYS A CA 1
ATOM 479 C C . LYS A 1 60 ? 13.090 24.747 51.272 1.00 42.04 60 LYS A C 1
ATOM 480 O O . LYS A 1 60 ? 13.202 23.766 52.004 1.00 44.23 60 LYS A O 1
ATOM 486 N N . LYS A 1 61 ? 14.131 25.527 50.962 1.00 42.14 61 LYS A N 1
ATOM 487 C CA . LYS A 1 61 ? 15.490 25.331 51.497 1.00 42.15 61 LYS A CA 1
ATOM 488 C C . LYS A 1 61 ? 16.154 26.713 51.665 1.00 40.50 61 LYS A C 1
ATOM 489 O O . LYS A 1 61 ? 17.299 26.939 51.244 1.00 40.78 61 LYS A O 1
ATOM 495 N N . ARG A 1 62 ? 15.399 27.623 52.276 1.00 37.81 62 ARG A N 1
ATOM 496 C CA . ARG A 1 62 ? 15.759 29.032 52.423 1.00 35.63 62 ARG A CA 1
ATOM 497 C C . ARG A 1 62 ? 16.504 29.163 53.705 1.00 35.69 62 ARG A C 1
ATOM 498 O O . ARG A 1 62 ? 16.249 28.394 54.619 1.00 40.18 62 ARG A O 1
ATOM 506 N N . TYR A 1 63 ? 17.425 30.127 53.790 1.00 36.20 63 TYR A N 1
ATOM 507 C CA . TYR A 1 63 ? 18.128 30.422 55.049 1.00 32.37 63 TYR A CA 1
ATOM 508 C C . TYR A 1 63 ? 17.210 31.106 56.042 1.00 36.15 63 TYR A C 1
ATOM 509 O O . TYR A 1 63 ? 17.289 30.821 57.236 1.00 37.08 63 TYR A O 1
ATOM 518 N N . TYR A 1 64 ? 16.343 31.993 55.560 1.00 39.38 64 TYR A N 1
ATOM 519 C CA . TYR A 1 64 ? 15.332 32.649 56.415 1.00 42.39 64 TYR A CA 1
ATOM 520 C C . TYR A 1 64 ? 13.930 32.131 56.161 1.00 40.86 64 TYR A C 1
ATOM 521 O O . TYR A 1 64 ? 13.642 31.594 55.105 1.00 41.19 64 TYR A O 1
ATOM 530 N N . GLY A 1 65 ? 13.056 32.320 57.138 1.00 42.56 65 GLY A N 1
ATOM 531 C CA . GLY A 1 65 ? 11.628 32.062 56.958 1.00 40.54 65 GLY A CA 1
ATOM 532 C C . GLY A 1 65 ? 10.997 33.326 56.436 1.00 39.13 65 GLY A C 1
ATOM 533 O O . GLY A 1 65 ? 11.696 34.243 55.995 1.00 41.49 65 GLY A O 1
ATOM 534 N N . GLY A 1 66 ? 9.675 33.394 56.499 1.00 36.83 66 GLY A N 1
ATOM 535 C CA . GLY A 1 66 ? 8.942 34.516 55.925 1.00 36.48 66 GLY A CA 1
ATOM 536 C C . GLY A 1 66 ? 8.957 34.503 54.398 1.00 36.48 66 GLY A C 1
ATOM 537 O O . GLY A 1 66 ? 8.638 35.502 53.767 1.00 37.11 66 GLY A O 1
ATOM 538 N N . ASN A 1 67 ? 9.283 33.356 53.816 1.00 35.96 67 ASN A N 1
ATOM 539 C CA . ASN A 1 67 ? 9.555 33.239 52.398 1.00 37.42 67 ASN A CA 1
ATOM 540 C C . ASN A 1 67 ? 8.528 32.375 51.653 1.00 37.08 67 ASN A C 1
ATOM 541 O O . ASN A 1 67 ? 8.836 31.850 50.583 1.00 34.82 67 ASN A O 1
ATOM 546 N N . ASP A 1 68 ? 7.313 32.233 52.203 1.00 37.94 68 ASP A N 1
ATOM 547 C CA . ASP A 1 68 ? 6.302 31.387 51.567 1.00 38.00 68 ASP A CA 1
ATOM 548 C C . ASP A 1 68 ? 5.816 32.038 50.288 1.00 34.91 68 ASP A C 1
ATOM 549 O O . ASP A 1 68 ? 5.701 31.371 49.273 1.00 36.99 68 ASP A O 1
ATOM 554 N N . PHE A 1 69 ? 5.546 33.336 50.324 1.00 31.69 69 PHE A N 1
ATOM 555 C CA . PHE A 1 69 ? 5.093 34.011 49.115 1.00 30.72 69 PHE A CA 1
ATOM 556 C C . PHE A 1 69 ? 6.236 34.146 48.095 1.00 29.36 69 PHE A C 1
ATOM 557 O O . PHE A 1 69 ? 6.030 33.906 46.898 1.00 27.07 69 PHE A O 1
ATOM 565 N N . ILE A 1 70 ? 7.444 34.449 48.568 1.00 27.18 70 ILE A N 1
ATOM 566 C CA . ILE A 1 70 ? 8.642 34.411 47.690 1.00 26.98 70 ILE A CA 1
ATOM 567 C C . ILE A 1 70 ? 8.857 33.027 47.068 1.00 27.96 70 ILE A C 1
ATOM 568 O O . ILE A 1 70 ? 9.189 32.925 45.866 1.00 28.29 70 ILE A O 1
ATOM 573 N N . ASP A 1 71 ? 8.682 31.969 47.869 1.00 28.66 71 ASP A N 1
ATOM 574 C CA . ASP A 1 71 ? 8.803 30.583 47.365 1.00 29.89 71 ASP A CA 1
ATOM 575 C C . ASP A 1 71 ? 7.810 30.254 46.265 1.00 27.77 71 ASP A C 1
ATOM 576 O O . ASP A 1 71 ? 8.169 29.606 45.278 1.00 27.50 71 ASP A O 1
ATOM 581 N N . LYS A 1 72 ? 6.573 30.692 46.416 1.00 26.92 72 LYS A N 1
ATOM 582 C CA . LYS A 1 72 ? 5.575 30.435 45.366 1.00 28.88 72 LYS A CA 1
ATOM 583 C C . LYS A 1 72 ? 5.991 31.137 44.057 1.00 27.47 72 LYS A C 1
ATOM 584 O O . LYS A 1 72 ? 5.956 30.527 42.981 1.00 29.04 72 LYS A O 1
ATOM 590 N N . ILE A 1 73 ? 6.412 32.400 44.176 1.00 25.89 73 ILE A N 1
ATOM 591 C CA . ILE A 1 73 ? 6.884 33.197 43.035 1.00 24.70 73 ILE A CA 1
ATOM 592 C C . ILE A 1 73 ? 8.075 32.529 42.361 1.00 22.94 73 ILE A C 1
ATOM 593 O O . ILE A 1 73 ? 8.065 32.394 41.146 1.00 24.92 73 ILE A O 1
ATOM 598 N N . GLU A 1 74 ? 9.064 32.059 43.124 1.00 21.65 74 GLU A N 1
ATOM 599 C CA . GLU A 1 74 ? 10.240 31.419 42.491 1.00 21.36 74 GLU A CA 1
ATOM 600 C C . GLU A 1 74 ? 9.878 30.105 41.804 1.00 23.48 74 GLU A C 1
ATOM 601 O O . GLU A 1 74 ? 10.400 29.816 40.729 1.00 23.75 74 GLU A O 1
ATOM 607 N N . GLU A 1 75 ? 8.958 29.330 42.392 1.00 26.96 75 GLU A N 1
ATOM 608 C CA . GLU A 1 75 ? 8.504 28.026 41.800 1.00 26.00 75 GLU A CA 1
ATOM 609 C C . GLU A 1 75 ? 7.624 28.217 40.575 1.00 22.84 75 GLU A C 1
ATOM 610 O O . GLU A 1 75 ? 7.784 27.528 39.601 1.00 22.59 75 GLU A O 1
ATOM 616 N N . LEU A 1 76 ? 6.721 29.181 40.631 1.00 22.41 76 LEU A N 1
ATOM 617 C CA . LEU A 1 76 ? 5.958 29.630 39.460 1.00 22.27 76 LEU A CA 1
ATOM 618 C C . LEU A 1 76 ? 6.843 30.058 38.286 1.00 23.03 76 LEU A C 1
ATOM 619 O O . LEU A 1 76 ? 6.504 29.790 37.124 1.00 22.60 76 LEU A O 1
ATOM 624 N N . CYS A 1 77 ? 7.973 30.722 38.596 1.00 22.62 77 CYS A N 1
ATOM 625 C CA . CYS A 1 77 ? 8.874 31.223 37.565 1.00 20.97 77 CYS A CA 1
ATOM 626 C C . CYS A 1 77 ? 9.584 30.072 36.909 1.00 20.56 77 CYS A C 1
ATOM 627 O O . CYS A 1 77 ? 9.642 30.029 35.687 1.00 18.81 77 CYS A O 1
ATOM 630 N N . GLN A 1 78 ? 10.109 29.152 37.723 1.00 22.62 78 GLN A N 1
ATOM 631 C CA . GLN A 1 78 ? 10.807 27.942 37.231 1.00 25.63 78 GLN A CA 1
ATOM 632 C C . GLN A 1 78 ? 9.905 27.045 36.370 1.00 28.11 78 GLN A C 1
ATOM 633 O O . GLN A 1 78 ? 10.355 26.478 35.373 1.00 29.80 78 GLN A O 1
ATOM 639 N N . LYS A 1 79 ? 8.647 26.886 36.781 1.00 29.32 79 LYS A N 1
ATOM 640 C CA . LYS A 1 79 ? 7.724 26.033 36.037 1.00 30.64 79 LYS A CA 1
ATOM 641 C C . LYS A 1 79 ? 7.342 26.700 34.705 1.00 28.83 79 LYS A C 1
ATOM 642 O O . LYS A 1 79 ? 7.446 26.063 33.644 1.00 25.49 79 LYS A O 1
ATOM 648 N N . ARG A 1 80 ? 6.979 27.996 34.750 1.00 28.19 80 ARG A N 1
ATOM 649 C CA . ARG A 1 80 ? 6.652 28.739 33.528 1.00 27.54 80 ARG A CA 1
ATOM 650 C C . ARG A 1 80 ? 7.829 28.794 32.573 1.00 26.98 80 ARG A C 1
ATOM 651 O O . ARG A 1 80 ? 7.614 28.835 31.373 1.00 31.68 80 ARG A O 1
ATOM 659 N N . ALA A 1 81 ? 9.053 28.746 33.087 1.00 25.85 81 ALA A N 1
ATOM 660 C CA . ALA A 1 81 ? 10.263 28.715 32.249 1.00 26.73 81 ALA A CA 1
ATOM 661 C C . ALA A 1 81 ? 10.387 27.422 31.474 1.00 27.99 81 ALA A C 1
ATOM 662 O O . ALA A 1 81 ? 10.689 27.422 30.271 1.00 26.25 81 ALA A O 1
ATOM 664 N N . LEU A 1 82 ? 10.201 26.320 32.192 1.00 28.98 82 LEU A N 1
ATOM 665 C CA . LEU A 1 82 ? 10.276 24.979 31.613 1.00 29.96 82 LEU A CA 1
ATOM 666 C C . LEU A 1 82 ? 9.111 24.744 30.621 1.00 29.01 82 LEU A C 1
ATOM 667 O O . LEU A 1 82 ? 9.320 24.327 29.492 1.00 26.56 82 LEU A O 1
ATOM 672 N N . GLU A 1 83 ? 7.896 25.081 31.029 1.00 30.54 83 GLU A N 1
ATOM 673 C CA . GLU A 1 83 ? 6.766 25.133 30.094 1.00 32.64 83 GLU A CA 1
ATOM 674 C C . GLU A 1 83 ? 7.088 25.929 28.817 1.00 33.30 83 GLU A C 1
ATOM 675 O O . GLU A 1 83 ? 6.846 25.444 27.711 1.00 36.02 83 GLU A O 1
ATOM 681 N N . ALA A 1 84 ? 7.661 27.127 28.969 1.00 30.39 84 ALA A N 1
ATOM 682 C CA . ALA A 1 84 ? 7.920 27.997 27.823 1.00 28.75 84 ALA A CA 1
ATOM 683 C C . ALA A 1 84 ? 8.890 27.364 26.834 1.00 25.84 84 ALA A C 1
ATOM 684 O O . ALA A 1 84 ? 8.653 27.413 25.641 1.00 24.63 84 ALA A O 1
ATOM 686 N N . PHE A 1 85 ? 9.953 26.743 27.339 1.00 24.67 85 PHE A N 1
ATOM 687 C CA . PHE A 1 85 ? 10.965 26.103 26.489 1.00 24.47 85 PHE A CA 1
ATOM 688 C C . PHE A 1 85 ? 10.738 24.606 26.182 1.00 27.41 85 PHE A C 1
ATOM 689 O O . PHE A 1 85 ? 11.678 23.894 25.760 1.00 27.44 85 PHE A O 1
ATOM 697 N N . ASN A 1 86 ? 9.484 24.153 26.332 1.00 28.58 86 ASN A N 1
ATOM 698 C CA . ASN A 1 86 ? 9.043 22.848 25.836 1.00 32.66 86 ASN A CA 1
ATOM 699 C C . ASN A 1 86 ? 9.870 21.710 26.420 1.00 33.54 86 ASN A C 1
ATOM 700 O O . ASN A 1 86 ? 10.281 20.793 25.702 1.00 38.25 86 ASN A O 1
ATOM 705 N N . VAL A 1 87 ? 10.114 21.794 27.726 1.00 33.39 87 VAL A N 1
ATOM 706 C CA . VAL A 1 87 ? 10.948 20.833 28.436 1.00 33.18 87 VAL A CA 1
ATOM 707 C C . VAL A 1 87 ? 10.148 20.267 29.602 1.00 33.60 87 VAL A C 1
ATOM 708 O O . VAL A 1 87 ? 9.389 20.992 30.279 1.00 32.28 87 VAL A O 1
ATOM 712 N N . SER A 1 88 ? 10.327 18.966 29.815 1.00 34.48 88 SER A N 1
ATOM 713 C CA . SER A 1 88 ? 9.719 18.253 30.930 1.00 34.54 88 SER A CA 1
ATOM 714 C C . SER A 1 88 ? 10.562 18.521 32.163 1.00 33.55 88 SER A C 1
ATOM 715 O O . SER A 1 88 ? 11.772 18.351 32.107 1.00 32.59 88 SER A O 1
ATOM 718 N N . ASP A 1 89 ? 9.928 18.880 33.279 1.00 35.08 89 ASP A N 1
ATOM 719 C CA . ASP A 1 89 ? 10.664 19.149 34.529 1.00 39.85 89 ASP A CA 1
ATOM 720 C C . ASP A 1 89 ? 11.304 17.896 35.183 1.00 43.09 89 ASP A C 1
ATOM 721 O O . ASP A 1 89 ? 12.087 18.007 36.137 1.00 38.47 89 ASP A O 1
ATOM 726 N N . GLU A 1 90 ? 10.949 16.711 34.681 1.00 45.61 90 GLU A N 1
ATOM 727 C CA . GLU A 1 90 ? 11.571 15.463 35.135 1.00 47.43 90 GLU A CA 1
ATOM 728 C C . GLU A 1 90 ? 12.941 15.352 34.459 1.00 44.02 90 GLU A C 1
ATOM 729 O O . GLU A 1 90 ? 13.875 14.851 35.059 1.00 46.42 90 GLU A O 1
ATOM 735 N N . GLU A 1 91 ? 13.050 15.837 33.220 1.00 42.51 91 GLU A N 1
ATOM 736 C CA . GLU A 1 91 ? 14.305 15.807 32.443 1.00 39.82 91 GLU A CA 1
ATOM 737 C C . GLU A 1 91 ? 15.169 17.089 32.544 1.00 36.95 91 GLU A C 1
ATOM 738 O O . GLU A 1 91 ? 16.411 17.021 32.446 1.00 35.78 91 GLU A O 1
ATOM 744 N N . TRP A 1 92 ? 14.526 18.246 32.707 1.00 32.80 92 TRP A N 1
ATOM 745 C CA . TRP A 1 92 ? 15.246 19.550 32.728 1.00 32.72 92 TRP A CA 1
ATOM 746 C C . TRP A 1 92 ? 15.038 20.300 34.016 1.00 28.63 92 TRP A C 1
ATOM 747 O O . TRP A 1 92 ? 13.953 20.287 34.577 1.00 27.93 92 TRP A O 1
ATOM 758 N N . GLY A 1 93 ? 16.086 20.960 34.478 1.00 26.78 93 GLY A N 1
ATOM 759 C CA . GLY A 1 93 ? 15.950 21.914 35.584 1.00 26.86 93 GLY A CA 1
ATOM 760 C C . GLY A 1 93 ? 16.281 23.330 35.133 1.00 24.53 93 GLY A C 1
ATOM 761 O O . GLY A 1 93 ? 16.970 23.521 34.145 1.00 22.27 93 GLY A O 1
ATOM 762 N N . VAL A 1 94 ? 15.763 24.305 35.868 1.00 24.77 94 VAL A N 1
ATOM 763 C CA . VAL A 1 94 ? 16.077 25.708 35.637 1.00 24.93 94 VAL A CA 1
ATOM 764 C C . VAL A 1 94 ? 16.376 26.466 36.944 1.00 23.64 94 VAL A C 1
ATOM 765 O O . VAL A 1 94 ? 15.672 26.305 37.950 1.00 22.41 94 VAL A O 1
ATOM 769 N N . ASN A 1 95 ? 17.450 27.262 36.912 1.00 21.81 95 ASN A N 1
ATOM 770 C CA . ASN A 1 95 ? 17.758 28.239 37.973 1.00 20.05 95 ASN A CA 1
ATOM 771 C C . ASN A 1 95 ? 17.427 29.667 37.477 1.00 18.97 95 ASN A C 1
ATOM 772 O O . ASN A 1 95 ? 17.884 30.106 36.421 1.00 16.97 95 ASN A O 1
ATOM 777 N N . VAL A 1 96 ? 16.617 30.371 38.253 1.00 18.90 96 VAL A N 1
ATOM 778 C CA . VAL A 1 96 ? 16.062 31.662 37.857 1.00 18.84 96 VAL A CA 1
ATOM 779 C C . VAL A 1 96 ? 16.677 32.849 38.631 1.00 19.01 96 VAL A C 1
ATOM 780 O O . VAL A 1 96 ? 16.154 33.988 38.583 1.00 19.41 96 VAL A O 1
ATOM 784 N N . GLN A 1 97 ? 17.747 32.582 39.366 1.00 18.29 97 GLN A N 1
ATOM 785 C CA . GLN A 1 97 ? 18.365 33.588 40.210 1.00 18.28 97 GLN A CA 1
ATOM 786 C C . GLN A 1 97 ? 19.466 34.455 39.563 1.00 17.12 97 GLN A C 1
ATOM 787 O O . GLN A 1 97 ? 19.692 35.535 40.067 1.00 18.24 97 GLN A O 1
ATOM 793 N N . PRO A 1 98 ? 20.176 33.990 38.501 1.00 15.73 98 PRO A N 1
ATOM 794 C CA . PRO A 1 98 ? 21.205 34.870 37.962 1.00 15.30 98 PRO A CA 1
ATOM 795 C C . PRO A 1 98 ? 20.719 36.284 37.624 1.00 15.16 98 PRO A C 1
ATOM 796 O O . PRO A 1 98 ? 19.655 36.470 37.043 1.00 14.32 98 PRO A O 1
ATOM 800 N N . LEU A 1 99 ? 21.495 37.272 38.037 1.00 15.56 99 LEU A N 1
ATOM 801 C CA . LEU A 1 99 ? 21.073 38.663 37.918 1.00 15.70 99 LEU A CA 1
ATOM 802 C C . LEU A 1 99 ? 21.173 39.150 36.480 1.00 15.37 99 LEU A C 1
ATOM 803 O O . LEU A 1 99 ? 20.486 40.081 36.118 1.00 16.98 99 LEU A O 1
ATOM 808 N N . SER A 1 100 ? 21.978 38.507 35.650 1.00 15.81 100 SER A N 1
ATOM 809 C CA . SER A 1 100 ? 22.120 38.926 34.256 1.00 16.88 100 SER A CA 1
ATOM 810 C C . SER A 1 100 ? 22.877 37.887 33.451 1.00 15.96 100 SER A C 1
ATOM 811 O O . SER A 1 100 ? 23.458 36.953 33.998 1.00 15.96 100 SER A O 1
ATOM 814 N N . GLY A 1 101 ? 22.911 38.085 32.141 1.00 14.77 101 GLY A N 1
ATOM 815 C CA . GLY A 1 101 ? 23.467 37.095 31.244 1.00 14.60 101 GLY A CA 1
ATOM 816 C C . GLY A 1 101 ? 24.900 36.691 31.506 1.00 14.16 101 GLY A C 1
ATOM 817 O O . GLY A 1 101 ? 25.222 35.487 31.523 1.00 14.04 101 GLY A O 1
ATOM 818 N N . SER A 1 102 ? 25.767 37.686 31.709 1.00 12.73 102 SER A N 1
ATOM 819 C CA . SER A 1 102 ? 27.185 37.427 31.975 1.00 12.25 102 SER A CA 1
ATOM 820 C C . SER A 1 102 ? 27.371 36.642 33.300 1.00 11.99 102 SER A C 1
ATOM 821 O O . SER A 1 102 ? 28.115 35.698 33.353 1.00 11.41 102 SER A O 1
ATOM 824 N N . ALA A 1 103 ? 26.725 37.083 34.367 1.00 12.06 103 ALA A N 1
ATOM 825 C CA . ALA A 1 103 ? 26.737 36.326 35.626 1.00 13.45 103 ALA A CA 1
ATOM 826 C C . ALA A 1 103 ? 26.318 34.825 35.413 1.00 14.20 103 ALA A C 1
ATOM 827 O O . ALA A 1 103 ? 27.042 33.941 35.798 1.00 14.05 103 ALA A O 1
ATOM 829 N N . ALA A 1 104 ? 25.189 34.603 34.753 1.00 15.12 104 ALA A N 1
ATOM 830 C CA . ALA A 1 104 ? 24.681 33.274 34.415 1.00 16.75 104 ALA A CA 1
ATOM 831 C C . ALA A 1 104 ? 25.700 32.414 33.713 1.00 18.07 104 ALA A C 1
ATOM 832 O O . ALA A 1 104 ? 25.934 31.274 34.141 1.00 18.14 104 ALA A O 1
ATOM 834 N N . ASN A 1 105 ? 26.346 32.954 32.678 1.00 18.55 105 ASN A N 1
ATOM 835 C CA . ASN A 1 105 ? 27.394 32.214 31.960 1.00 19.18 105 ASN A CA 1
ATOM 836 C C . ASN A 1 105 ? 28.624 31.891 32.824 1.00 19.42 105 ASN A C 1
ATOM 837 O O . ASN A 1 105 ? 29.126 30.764 32.781 1.00 20.12 105 ASN A O 1
ATOM 842 N N . VAL A 1 106 ? 29.125 32.854 33.597 1.00 18.44 106 VAL A N 1
ATOM 843 C CA . VAL A 1 106 ? 30.269 32.590 34.485 1.00 17.23 106 VAL A CA 1
ATOM 844 C C . VAL A 1 106 ? 29.961 31.507 35.553 1.00 16.50 106 VAL A C 1
ATOM 845 O O . VAL A 1 106 ? 30.800 30.688 35.871 1.00 15.46 106 VAL A O 1
ATOM 849 N N . GLN A 1 107 ? 28.758 31.543 36.082 1.00 15.67 107 GLN A N 1
ATOM 850 C CA . GLN A 1 107 ? 28.299 30.623 37.085 1.00 15.69 107 GLN A CA 1
ATOM 851 C C . GLN A 1 107 ? 28.163 29.222 36.467 1.00 16.76 107 GLN A C 1
ATOM 852 O O . GLN A 1 107 ? 28.800 28.281 36.924 1.00 17.62 107 GLN A O 1
ATOM 858 N N . ALA A 1 108 ? 27.385 29.102 35.402 1.00 17.37 108 ALA A N 1
ATOM 859 C CA . ALA A 1 108 ? 27.267 27.819 34.695 1.00 18.71 108 ALA A CA 1
ATOM 860 C C . ALA A 1 108 ? 28.622 27.231 34.306 1.00 20.11 108 ALA A C 1
ATOM 861 O O . ALA A 1 108 ? 28.891 26.063 34.605 1.00 21.94 108 ALA A O 1
ATOM 863 N N . LEU A 1 109 ? 29.500 28.036 33.714 1.00 20.53 109 LEU A N 1
ATOM 864 C CA . LEU A 1 109 ? 30.816 27.552 33.313 1.00 21.70 109 LEU A CA 1
ATOM 865 C C . LEU A 1 109 ? 31.624 27.086 34.517 1.00 23.05 109 LEU A C 1
ATOM 866 O O . LEU A 1 109 ? 32.290 26.062 34.449 1.00 24.51 109 LEU A O 1
ATOM 871 N N . TYR A 1 110 ? 31.575 27.838 35.611 1.00 22.06 110 TYR A N 1
ATOM 872 C CA . TYR A 1 110 ? 32.261 27.424 36.821 1.00 21.67 110 TYR A CA 1
ATOM 873 C C . TYR A 1 110 ? 31.708 26.062 37.347 1.00 21.83 110 TYR A C 1
ATOM 874 O O . TYR A 1 110 ? 32.486 25.148 37.617 1.00 19.49 110 TYR A O 1
ATOM 883 N N . ALA A 1 111 ? 30.377 25.945 37.424 1.00 21.84 111 ALA A N 1
ATOM 884 C CA . ALA A 1 111 ? 29.724 24.695 37.811 1.00 23.30 111 ALA A CA 1
ATOM 885 C C . ALA A 1 111 ? 30.271 23.491 37.041 1.00 24.93 111 ALA A C 1
ATOM 886 O O . ALA A 1 111 ? 30.613 22.486 37.640 1.00 26.92 111 ALA A O 1
ATOM 888 N N . LEU A 1 112 ? 30.394 23.628 35.723 1.00 25.70 112 LEU A N 1
ATOM 889 C CA . LEU A 1 112 ? 30.801 22.534 34.857 1.00 26.65 112 LEU A CA 1
ATOM 890 C C . LEU A 1 112 ? 32.296 22.237 34.888 1.00 26.56 112 LEU A C 1
ATOM 891 O O . LEU A 1 112 ? 32.685 21.102 34.726 1.00 27.00 112 LEU A O 1
ATOM 896 N N . VAL A 1 113 ? 33.136 23.251 35.049 1.00 27.16 113 VAL A N 1
ATOM 897 C CA . VAL A 1 113 ? 34.570 23.081 34.849 1.00 26.63 113 VAL A CA 1
ATOM 898 C C . VAL A 1 113 ? 35.465 23.422 36.028 1.00 26.56 113 VAL A C 1
ATOM 899 O O . VAL A 1 113 ? 36.587 22.912 36.088 1.00 26.64 113 VAL A O 1
ATOM 903 N N . GLY A 1 114 ? 35.012 24.311 36.914 1.00 25.46 114 GLY A N 1
ATOM 904 C CA . GLY A 1 114 ? 35.837 24.823 38.003 1.00 26.14 114 GLY A CA 1
ATOM 905 C C . GLY A 1 114 ? 36.979 25.721 37.539 1.00 28.00 114 GLY A C 1
ATOM 906 O O . GLY A 1 114 ? 37.215 25.864 36.345 1.00 28.11 114 GLY A O 1
ATOM 907 N N . VAL A 1 115 ? 37.697 26.303 38.501 1.00 29.31 115 VAL A N 1
ATOM 908 C CA . VAL A 1 115 ? 38.829 27.195 38.232 1.00 31.24 115 VAL A CA 1
ATOM 909 C C . VAL A 1 115 ? 39.889 26.416 37.433 1.00 34.35 115 VAL A C 1
ATOM 910 O O . VAL A 1 115 ? 40.019 25.202 37.601 1.00 30.36 115 VAL A O 1
ATOM 914 N N . LYS A 1 116 ? 40.577 27.117 36.515 1.00 37.09 116 LYS A N 1
ATOM 915 C CA . LYS A 1 116 ? 41.531 26.511 35.568 1.00 39.64 116 LYS A CA 1
ATOM 916 C C . LYS A 1 116 ? 40.894 25.570 34.531 1.00 39.45 116 LYS A C 1
ATOM 917 O O . LYS A 1 116 ? 41.610 25.057 33.667 1.00 41.92 116 LYS A O 1
ATOM 923 N N . GLY A 1 117 ? 39.581 25.334 34.599 1.00 37.81 117 GLY A N 1
ATOM 924 C CA . GLY A 1 117 ? 38.920 24.418 33.677 1.00 38.14 117 GLY A CA 1
ATOM 925 C C . GLY A 1 117 ? 38.995 24.907 32.238 1.00 38.61 117 GLY A C 1
ATOM 926 O O . GLY A 1 117 ? 39.232 26.101 31.983 1.00 35.14 117 GLY A O 1
ATOM 927 N N . LYS A 1 118 ? 38.805 23.975 31.299 1.00 39.08 118 LYS A N 1
ATOM 928 C CA . LYS A 1 118 ? 39.049 24.240 29.879 1.00 36.64 118 LYS A CA 1
ATOM 929 C C . LYS A 1 118 ? 37.734 24.514 29.152 1.00 34.53 118 LYS A C 1
ATOM 930 O O . LYS A 1 118 ? 36.784 23.735 29.269 1.00 34.70 118 LYS A O 1
ATOM 936 N N . ILE A 1 119 ? 37.661 25.666 28.472 1.00 31.82 119 ILE A N 1
ATOM 937 C CA . ILE A 1 119 ? 36.473 26.033 27.672 1.00 29.91 119 ILE A CA 1
ATOM 938 C C . ILE A 1 119 ? 36.824 26.430 26.221 1.00 27.64 119 ILE A C 1
ATOM 939 O O . ILE A 1 119 ? 37.935 26.828 25.917 1.00 24.75 119 ILE A O 1
ATOM 944 N N . MET A 1 120 ? 35.856 26.277 25.335 1.00 27.82 120 MET A N 1
ATOM 945 C CA . MET A 1 120 ? 36.000 26.661 23.936 1.00 29.70 120 MET A CA 1
ATOM 946 C C . MET A 1 120 ? 34.774 27.467 23.559 1.00 28.06 120 MET A C 1
ATOM 947 O O . MET A 1 120 ? 33.659 27.017 23.792 1.00 29.06 120 MET A O 1
ATOM 952 N N . GLY A 1 121 ? 34.982 28.649 22.986 1.00 27.60 121 GLY A N 1
ATOM 953 C CA . GLY A 1 121 ? 33.872 29.498 22.526 1.00 28.05 121 GLY A CA 1
ATOM 954 C C . GLY A 1 121 ? 34.219 30.253 21.248 1.00 27.13 121 GLY A C 1
ATOM 955 O O . GLY A 1 121 ? 35.374 30.256 20.823 1.00 24.56 121 GLY A O 1
ATOM 956 N N . MET A 1 122 ? 33.218 30.889 20.634 1.00 28.04 122 MET A N 1
ATOM 957 C CA . MET A 1 122 ? 33.463 31.690 19.426 1.00 30.26 122 MET A CA 1
ATOM 958 C C . MET A 1 122 ? 34.177 32.994 19.789 1.00 30.65 122 MET A C 1
ATOM 959 O O . MET A 1 122 ? 33.872 33.633 20.806 1.00 29.91 122 MET A O 1
ATOM 964 N N . HIS A 1 123 ? 35.154 33.367 18.971 1.00 30.28 123 HIS A N 1
ATOM 965 C CA . HIS A 1 123 ? 35.861 34.634 19.149 1.00 30.46 123 HIS A CA 1
ATOM 966 C C . HIS A 1 123 ? 34.845 35.811 19.167 1.00 30.10 123 HIS A C 1
ATOM 967 O O . HIS A 1 123 ? 33.794 35.765 18.508 1.00 27.24 123 HIS A O 1
ATOM 974 N N . LEU A 1 124 ? 35.136 36.829 19.971 1.00 31.89 124 LEU A N 1
ATOM 975 C CA . LEU A 1 124 ? 34.270 38.020 20.077 1.00 32.99 124 LEU A CA 1
ATOM 976 C C . LEU A 1 124 ? 34.111 38.708 18.732 1.00 33.61 124 LEU A C 1
ATOM 977 O O . LEU A 1 124 ? 32.989 38.979 18.300 1.00 33.52 124 LEU A O 1
ATOM 982 N N . CYS A 1 125 ? 35.250 39.002 18.102 1.00 35.33 125 CYS A N 1
ATOM 983 C CA . CYS A 1 125 ? 35.341 39.524 16.721 1.00 37.93 125 CYS A CA 1
ATOM 984 C C . CYS A 1 125 ? 34.588 38.722 15.641 1.00 34.24 125 CYS A C 1
ATOM 985 O O . CYS A 1 125 ? 34.310 39.262 14.589 1.00 35.31 125 CYS A O 1
ATOM 988 N N . SER A 1 126 ? 34.274 37.454 15.896 1.00 30.55 126 SER A N 1
ATOM 989 C CA . SER A 1 126 ? 33.480 36.643 14.980 1.00 29.37 126 SER A CA 1
ATOM 990 C C . SER A 1 126 ? 32.022 36.469 15.403 1.00 28.42 126 SER A C 1
ATOM 991 O O . SER A 1 126 ? 31.288 35.715 14.757 1.00 27.91 126 SER A O 1
ATOM 994 N N . GLY A 1 127 ? 31.600 37.143 16.480 1.00 26.99 127 GLY A N 1
ATOM 995 C CA . GLY A 1 127 ? 30.204 37.094 16.924 1.00 25.55 127 GLY A CA 1
ATOM 996 C C . GLY A 1 127 ? 29.933 36.352 18.221 1.00 25.02 127 GLY A C 1
ATOM 997 O O . GLY A 1 127 ? 28.780 36.269 18.626 1.00 22.99 127 GLY A O 1
ATOM 998 N N . GLY A 1 128 ? 30.977 35.838 18.882 1.00 23.98 128 GLY A N 1
ATOM 999 C CA . GLY A 1 128 ? 30.835 35.281 20.225 1.00 24.10 128 GLY A CA 1
ATOM 1000 C C . GLY A 1 128 ? 30.677 36.355 21.301 1.00 24.30 128 GLY A C 1
ATOM 1001 O O . GLY A 1 128 ? 30.942 37.541 21.060 1.00 22.66 128 GLY A O 1
ATOM 1002 N N . HIS A 1 129 ? 30.190 35.949 22.479 1.00 22.15 129 HIS A N 1
ATOM 1003 C CA . HIS A 1 129 ? 30.126 36.840 23.621 1.00 20.65 129 HIS A CA 1
ATOM 1004 C C . HIS A 1 129 ? 31.436 36.925 24.372 1.00 19.70 129 HIS A C 1
ATOM 1005 O O . HIS A 1 129 ? 32.283 36.059 24.267 1.00 17.55 129 HIS A O 1
ATOM 1012 N N . LEU A 1 130 ? 31.586 38.018 25.114 1.00 20.14 130 LEU A N 1
ATOM 1013 C CA . LEU A 1 130 ? 32.717 38.236 26.031 1.00 20.26 130 LEU A CA 1
ATOM 1014 C C . LEU A 1 130 ? 32.898 37.073 27.010 1.00 20.32 130 LEU A C 1
ATOM 1015 O O . LEU A 1 130 ? 34.015 36.666 27.262 1.00 19.61 130 LEU A O 1
ATOM 1020 N N . THR A 1 131 ? 31.782 36.561 27.543 1.00 19.96 131 THR A N 1
ATOM 1021 C CA . THR A 1 131 ? 31.767 35.443 28.521 1.00 19.91 131 THR A CA 1
ATOM 1022 C C . THR A 1 131 ? 31.948 34.052 27.911 1.00 19.75 131 THR A C 1
ATOM 1023 O O . THR A 1 131 ? 31.817 33.047 28.611 1.00 18.79 131 THR A O 1
ATOM 1027 N N . HIS A 1 132 ? 32.276 33.998 26.615 1.00 18.46 132 HIS A N 1
ATOM 1028 C CA . HIS A 1 132 ? 32.570 32.762 25.921 1.00 18.29 132 HIS A CA 1
ATOM 1029 C C . HIS A 1 132 ? 34.083 32.576 25.824 1.00 19.50 132 HIS A C 1
ATOM 1030 O O . HIS A 1 132 ? 34.572 31.827 24.996 1.00 22.06 132 HIS A O 1
ATOM 1037 N N . GLY A 1 133 ? 34.815 33.234 26.703 1.00 19.49 133 GLY A N 1
ATOM 1038 C CA . GLY A 1 133 ? 36.219 33.008 26.836 1.00 21.48 133 GLY A CA 1
ATOM 1039 C C . GLY A 1 133 ? 37.093 34.071 26.238 1.00 22.67 133 GLY A C 1
ATOM 1040 O O . GLY A 1 133 ? 38.255 33.801 25.998 1.00 23.05 133 GLY A O 1
ATOM 1041 N N . PHE A 1 134 ? 36.569 35.281 26.039 1.00 25.25 134 PHE A N 1
ATOM 1042 C CA . PHE A 1 134 ? 37.300 36.283 25.293 1.00 26.85 134 PHE A CA 1
ATOM 1043 C C . PHE A 1 134 ? 38.571 36.773 25.960 1.00 28.53 134 PHE A C 1
ATOM 1044 O O . PHE A 1 134 ? 38.541 37.194 27.120 1.00 29.54 134 PHE A O 1
ATOM 1052 N N . PHE A 1 135 ? 39.674 36.726 25.201 1.00 29.46 135 PHE A N 1
ATOM 1053 C CA . PHE A 1 135 ? 40.905 37.446 25.541 1.00 32.25 135 PHE A CA 1
ATOM 1054 C C . PHE A 1 135 ? 41.509 38.153 24.316 1.00 35.71 135 PHE A C 1
ATOM 1055 O O . PHE A 1 135 ? 41.003 38.028 23.202 1.00 34.91 135 PHE A O 1
ATOM 1063 N N . ASP A 1 136 ? 42.542 38.955 24.558 1.00 44.31 136 ASP A N 1
ATOM 1064 C CA . ASP A 1 136 ? 43.326 39.635 23.509 1.00 52.79 136 ASP A CA 1
ATOM 1065 C C . ASP A 1 136 ? 44.800 39.453 23.866 1.00 56.27 136 ASP A C 1
ATOM 1066 O O . ASP A 1 136 ? 45.137 39.258 25.032 1.00 56.04 136 ASP A O 1
ATOM 1071 N N . GLU A 1 137 ? 45.676 39.523 22.866 1.00 62.28 137 GLU A N 1
ATOM 1072 C CA . GLU A 1 137 ? 47.131 39.474 23.090 1.00 65.80 137 GLU A CA 1
ATOM 1073 C C . GLU A 1 137 ? 47.554 40.351 24.273 1.00 69.32 137 GLU A C 1
ATOM 1074 O O . GLU A 1 137 ? 48.379 39.939 25.089 1.00 74.20 137 GLU A O 1
ATOM 1080 N N . LYS A 1 138 ? 46.960 41.543 24.360 1.00 70.81 138 LYS A N 1
ATOM 1081 C CA . LYS A 1 138 ? 47.212 42.485 25.458 1.00 69.74 138 LYS A CA 1
ATOM 1082 C C . LYS A 1 138 ? 46.764 41.922 26.825 1.00 66.62 138 LYS A C 1
ATOM 1083 O O . LYS A 1 138 ? 47.522 41.993 27.802 1.00 67.59 138 LYS A O 1
ATOM 1089 N N . LYS A 1 139 ? 45.556 41.358 26.894 1.00 57.57 139 LYS A N 1
ATOM 1090 C CA . LYS A 1 139 ? 44.971 41.010 28.189 1.00 51.53 139 LYS A CA 1
ATOM 1091 C C . LYS A 1 139 ? 43.879 39.927 28.134 1.00 45.28 139 LYS A C 1
ATOM 1092 O O . LYS A 1 139 ? 43.197 39.741 27.127 1.00 41.72 139 LYS A O 1
ATOM 1098 N N . LYS A 1 140 ? 43.727 39.226 29.251 1.00 39.82 140 LYS A N 1
ATOM 1099 C CA . LYS A 1 140 ? 42.584 38.354 29.486 1.00 36.72 140 LYS A CA 1
ATOM 1100 C C . LYS A 1 140 ? 41.395 39.254 29.833 1.00 32.84 140 LYS A C 1
ATOM 1101 O O . LYS A 1 140 ? 41.177 39.583 30.987 1.00 30.98 140 LYS A O 1
ATOM 1107 N N . VAL A 1 141 ? 40.674 39.672 28.796 1.00 29.41 141 VAL A N 1
ATOM 1108 C CA . VAL A 1 141 ? 39.633 40.706 28.863 1.00 27.14 141 VAL A CA 1
ATOM 1109 C C . VAL A 1 141 ? 38.425 40.241 29.713 1.00 25.97 141 VAL A C 1
ATOM 1110 O O . VAL A 1 141 ? 37.912 40.975 30.556 1.00 22.56 141 VAL A O 1
ATOM 1114 N N . SER A 1 142 ? 37.967 39.024 29.472 1.00 25.15 142 SER A N 1
ATOM 1115 C CA . SER A 1 142 ? 36.889 38.462 30.266 1.00 24.73 142 SER A CA 1
ATOM 1116 C C . SER A 1 142 ? 37.486 37.669 31.408 1.00 23.89 142 SER A C 1
ATOM 1117 O O . SER A 1 142 ? 38.609 37.172 31.296 1.00 25.83 142 SER A O 1
ATOM 1120 N N . ILE A 1 143 ? 36.749 37.569 32.516 1.00 22.17 143 ILE A N 1
ATOM 1121 C CA . ILE A 1 143 ? 37.104 36.625 33.572 1.00 20.78 143 ILE A CA 1
ATOM 1122 C C . ILE A 1 143 ? 37.058 35.194 33.022 1.00 21.74 143 ILE A C 1
ATOM 1123 O O . ILE A 1 143 ? 37.842 34.360 33.442 1.00 20.52 143 ILE A O 1
ATOM 1128 N N . THR A 1 144 ? 36.175 34.930 32.051 1.00 22.97 144 THR A N 1
ATOM 1129 C CA . THR A 1 144 ? 36.044 33.611 31.455 1.00 23.04 144 THR A CA 1
ATOM 1130 C C . THR A 1 144 ? 37.295 33.157 30.718 1.00 24.36 144 THR A C 1
ATOM 1131 O O . THR A 1 144 ? 37.473 31.969 30.477 1.00 25.44 144 THR A O 1
ATOM 1135 N N . SER A 1 145 ? 38.170 34.082 30.353 1.00 25.69 145 SER A N 1
ATOM 1136 C CA . SER A 1 145 ? 39.478 33.711 29.808 1.00 25.43 145 SER A CA 1
ATOM 1137 C C . SER A 1 145 ? 40.577 33.643 30.855 1.00 26.37 145 SER A C 1
ATOM 1138 O O . SER A 1 145 ? 41.708 33.295 30.527 1.00 25.79 145 SER A O 1
ATOM 1141 N N . ASP A 1 146 ? 40.253 34.001 32.104 1.00 27.10 146 ASP A N 1
ATOM 1142 C CA . ASP A 1 146 ? 41.228 34.144 33.181 1.00 26.68 146 ASP A CA 1
ATOM 1143 C C . ASP A 1 146 ? 41.033 33.130 34.296 1.00 27.06 146 ASP A C 1
ATOM 1144 O O . ASP A 1 146 ? 42.013 32.541 34.757 1.00 26.30 146 ASP A O 1
ATOM 1149 N N . MET A 1 147 ? 39.796 32.960 34.761 1.00 25.96 147 MET A N 1
ATOM 1150 C CA . MET A 1 147 ? 39.491 31.939 35.751 1.00 26.65 147 MET A CA 1
ATOM 1151 C C . MET A 1 147 ? 39.392 30.581 35.086 1.00 27.56 147 MET A C 1
ATOM 1152 O O . MET A 1 147 ? 39.471 29.566 35.747 1.00 28.24 147 MET A O 1
ATOM 1157 N N . PHE A 1 148 ? 39.214 30.586 33.767 1.00 27.83 148 PHE A N 1
ATOM 1158 C CA . PHE A 1 148 ? 39.234 29.401 32.954 1.00 26.95 148 PHE A CA 1
ATOM 1159 C C . PHE A 1 148 ? 40.393 29.536 31.978 1.00 29.21 148 PHE A C 1
ATOM 1160 O O . PHE A 1 148 ? 40.962 30.630 31.793 1.00 28.65 148 PHE A O 1
ATOM 1168 N N . GLU A 1 149 ? 40.740 28.410 31.365 1.00 30.06 149 GLU A N 1
ATOM 1169 C CA . GLU A 1 149 ? 41.699 28.377 30.263 1.00 32.59 149 GLU A CA 1
ATOM 1170 C C . GLU A 1 149 ? 40.858 28.171 29.004 1.00 31.25 149 GLU A C 1
ATOM 1171 O O . GLU A 1 149 ? 40.229 27.133 28.842 1.00 29.24 149 GLU A O 1
ATOM 1177 N N . SER A 1 150 ? 40.821 29.185 28.141 1.00 31.58 150 SER A N 1
ATOM 1178 C CA . SER A 1 150 ? 39.947 29.166 26.966 1.00 30.46 150 SER A CA 1
ATOM 1179 C C . SER A 1 150 ? 40.720 29.155 25.660 1.00 29.45 150 SER A C 1
ATOM 1180 O O . SER A 1 150 ? 41.862 29.599 25.593 1.00 30.03 150 SER A O 1
ATOM 1183 N N . LYS A 1 151 ? 40.053 28.654 24.634 1.00 29.73 151 LYS A N 1
ATOM 1184 C CA . LYS A 1 151 ? 40.539 28.659 23.270 1.00 33.52 151 LYS A CA 1
ATOM 1185 C C . LYS A 1 151 ? 39.360 29.089 22.414 1.00 31.42 151 LYS A C 1
ATOM 1186 O O . LYS A 1 151 ? 38.221 28.753 22.718 1.00 33.14 151 LYS A O 1
ATOM 1192 N N . LEU A 1 152 ? 39.626 29.851 21.362 1.00 29.67 152 LEU A N 1
ATOM 1193 C CA . LEU A 1 152 ? 38.563 30.539 20.625 1.00 31.19 152 LEU A CA 1
ATOM 1194 C C . LEU A 1 152 ? 38.561 30.143 19.164 1.00 30.14 152 LEU A C 1
ATOM 1195 O O . LEU A 1 152 ? 39.604 30.144 18.517 1.00 29.91 152 LEU A O 1
ATOM 1200 N N . TYR A 1 153 ? 37.383 29.795 18.662 1.00 29.89 153 TYR A N 1
ATOM 1201 C CA . TYR A 1 153 ? 37.221 29.452 17.246 1.00 29.36 153 TYR A CA 1
ATOM 1202 C C . TYR A 1 153 ? 36.620 30.616 16.458 1.00 32.77 153 TYR A C 1
ATOM 1203 O O . TYR A 1 153 ? 35.786 31.391 16.982 1.00 32.31 153 TYR A O 1
ATOM 1212 N N . LYS A 1 154 ? 37.051 30.717 15.201 1.00 35.05 154 LYS A N 1
ATOM 1213 C CA . LYS A 1 154 ? 36.600 31.756 14.275 1.00 35.90 154 LYS A CA 1
ATOM 1214 C C . LYS A 1 154 ? 35.515 31.208 13.366 1.00 36.50 154 LYS A C 1
ATOM 1215 O O . LYS A 1 154 ? 35.333 29.991 13.258 1.00 37.48 154 LYS A O 1
ATOM 1221 N N . CYS A 1 155 ? 34.794 32.116 12.711 1.00 38.47 155 CYS A N 1
ATOM 1222 C CA . CYS A 1 155 ? 33.905 31.755 11.606 1.00 40.52 155 CYS A CA 1
ATOM 1223 C C . CYS A 1 155 ? 34.771 31.798 10.353 1.00 36.69 155 CYS A C 1
ATOM 1224 O O . CYS A 1 155 ? 35.879 32.312 10.398 1.00 38.12 155 CYS A O 1
ATOM 1227 N N . ASN A 1 156 ? 34.305 31.205 9.258 1.00 35.99 156 ASN A N 1
ATOM 1228 C CA . ASN A 1 156 ? 35.026 31.260 7.963 1.00 35.21 156 ASN A CA 1
ATOM 1229 C C . ASN A 1 156 ? 34.949 32.643 7.283 1.00 38.24 156 ASN A C 1
ATOM 1230 O O . ASN A 1 156 ? 34.353 33.596 7.833 1.00 33.93 156 ASN A O 1
ATOM 1235 N N . SER A 1 157 ? 35.566 32.755 6.099 1.00 42.13 157 SER A N 1
ATOM 1236 C CA . SER A 1 157 ? 35.580 34.010 5.328 1.00 42.54 157 SER A CA 1
ATOM 1237 C C . SER A 1 157 ? 34.185 34.481 4.858 1.00 41.62 157 SER A C 1
ATOM 1238 O O . SER A 1 157 ? 34.016 35.676 4.605 1.00 41.86 157 SER A O 1
ATOM 1241 N N . GLN A 1 158 ? 33.204 33.564 4.761 1.00 39.76 158 GLN A N 1
ATOM 1242 C CA . GLN A 1 158 ? 31.791 33.910 4.459 1.00 36.36 158 GLN A CA 1
ATOM 1243 C C . GLN A 1 158 ? 30.889 34.203 5.676 1.00 34.03 158 GLN A C 1
ATOM 1244 O O . GLN A 1 158 ? 29.675 34.412 5.511 1.00 31.29 158 GLN A O 1
ATOM 1250 N N . GLY A 1 159 ? 31.464 34.219 6.882 1.00 33.16 159 GLY A N 1
ATOM 1251 C CA . GLY A 1 159 ? 30.725 34.514 8.131 1.00 33.37 159 GLY A CA 1
ATOM 1252 C C . GLY A 1 159 ? 30.004 33.329 8.770 1.00 32.30 159 GLY A C 1
ATOM 1253 O O . GLY A 1 159 ? 29.064 33.509 9.535 1.00 33.08 159 GLY A O 1
ATOM 1254 N N . TYR A 1 160 ? 30.445 32.117 8.461 1.00 29.41 160 TYR A N 1
ATOM 1255 C CA . TYR A 1 160 ? 29.802 30.905 8.971 1.00 28.23 160 TYR A CA 1
ATOM 1256 C C . TYR A 1 160 ? 30.718 30.200 9.946 1.00 28.20 160 TYR A C 1
ATOM 1257 O O . TYR A 1 160 ? 31.932 30.164 9.729 1.00 25.95 160 TYR A O 1
ATOM 1266 N N . VAL A 1 161 ? 30.119 29.625 10.991 1.00 30.11 161 VAL A N 1
ATOM 1267 C CA . VAL A 1 161 ? 30.828 28.744 11.922 1.00 32.72 161 VAL A CA 1
ATOM 1268 C C . VAL A 1 161 ? 31.506 27.632 11.111 1.00 33.70 161 VAL A C 1
ATOM 1269 O O . VAL A 1 161 ? 30.869 26.990 10.287 1.00 34.25 161 VAL A O 1
ATOM 1273 N N . ASP A 1 162 ? 32.803 27.455 11.311 1.00 36.81 162 ASP A N 1
ATOM 1274 C CA . ASP A 1 162 ? 33.571 26.435 10.596 1.00 40.16 162 ASP A CA 1
ATOM 1275 C C . ASP A 1 162 ? 33.743 25.186 11.469 1.00 38.80 162 ASP A C 1
ATOM 1276 O O . ASP A 1 162 ? 34.707 25.093 12.238 1.00 36.61 162 ASP A O 1
ATOM 1281 N N . LEU A 1 163 ? 32.828 24.226 11.321 1.00 38.85 163 LEU A N 1
ATOM 1282 C CA . LEU A 1 163 ? 32.802 23.017 12.178 1.00 41.10 163 LEU A CA 1
ATOM 1283 C C . LEU A 1 163 ? 34.049 22.157 12.106 1.00 42.01 163 LEU A C 1
ATOM 1284 O O . LEU A 1 163 ? 34.439 21.562 13.103 1.00 42.13 163 LEU A O 1
ATOM 1289 N N . ASP A 1 164 ? 34.651 22.094 10.923 1.00 44.13 164 ASP A N 1
ATOM 1290 C CA . ASP A 1 164 ? 35.926 21.411 10.720 1.00 47.76 164 ASP A CA 1
ATOM 1291 C C . ASP A 1 164 ? 37.031 22.013 11.597 1.00 48.53 164 ASP A C 1
ATOM 1292 O O . ASP A 1 164 ? 37.813 21.288 12.203 1.00 54.25 164 ASP A O 1
ATOM 1297 N N . ALA A 1 165 ? 37.075 23.336 11.673 1.00 50.48 165 ALA A N 1
ATOM 1298 C CA . ALA A 1 165 ? 38.027 24.038 12.533 1.00 50.62 165 ALA A CA 1
ATOM 1299 C C . ALA A 1 165 ? 37.705 23.856 14.014 1.00 49.15 165 ALA A C 1
ATOM 1300 O O . ALA A 1 165 ? 38.621 23.782 14.828 1.00 50.70 165 ALA A O 1
ATOM 1302 N N . VAL A 1 166 ? 36.414 23.816 14.358 1.00 49.06 166 VAL A N 1
ATOM 1303 C CA . VAL A 1 166 ? 35.960 23.494 15.729 1.00 51.65 166 VAL A CA 1
ATOM 1304 C C . VAL A 1 166 ? 36.418 22.083 16.155 1.00 54.25 166 VAL A C 1
ATOM 1305 O O . VAL A 1 166 ? 36.936 21.905 17.271 1.00 52.67 166 VAL A O 1
ATOM 1309 N N . ARG A 1 167 ? 36.204 21.106 15.265 1.00 54.55 167 ARG A N 1
ATOM 1310 C CA . ARG A 1 167 ? 36.682 19.726 15.445 1.00 54.52 167 ARG A CA 1
ATOM 1311 C C . ARG A 1 167 ? 38.202 19.675 15.618 1.00 51.16 167 ARG A C 1
ATOM 1312 O O . ARG A 1 167 ? 38.686 19.125 16.598 1.00 49.15 167 ARG A O 1
ATOM 1320 N N . GLU A 1 168 ? 38.946 20.252 14.675 1.00 49.28 168 GLU A N 1
ATOM 1321 C CA . GLU A 1 168 ? 40.414 20.321 14.780 1.00 51.73 168 GLU A CA 1
ATOM 1322 C C . GLU A 1 168 ? 40.854 20.857 16.148 1.00 51.51 168 GLU A C 1
ATOM 1323 O O . GLU A 1 168 ? 41.776 20.317 16.760 1.00 51.37 168 GLU A O 1
ATOM 1329 N N . MET A 1 169 ? 40.188 21.916 16.611 1.00 50.79 169 MET A N 1
ATOM 1330 C CA . MET A 1 169 ? 40.584 22.608 17.839 1.00 47.24 169 MET A CA 1
ATOM 1331 C C . MET A 1 169 ? 40.218 21.786 19.074 1.00 41.97 169 MET A C 1
ATOM 1332 O O . MET A 1 169 ? 41.045 21.626 19.954 1.00 39.29 169 MET A O 1
ATOM 1337 N N . ALA A 1 170 ? 38.992 21.267 19.122 1.00 38.57 170 ALA A N 1
ATOM 1338 C CA . ALA A 1 170 ? 38.558 20.402 20.223 1.00 39.86 170 ALA A CA 1
ATOM 1339 C C . ALA A 1 170 ? 39.466 19.167 20.469 1.00 41.59 170 ALA A C 1
ATOM 1340 O O . ALA A 1 170 ? 39.757 18.849 21.621 1.00 39.39 170 ALA A O 1
ATOM 1342 N N . LEU A 1 171 ? 39.909 18.493 19.398 1.00 42.64 171 LEU A N 1
ATOM 1343 C CA . LEU A 1 171 ? 40.760 17.289 19.504 1.00 43.25 171 LEU A CA 1
ATOM 1344 C C . LEU A 1 171 ? 42.176 17.581 20.009 1.00 42.53 171 LEU A C 1
ATOM 1345 O O . LEU A 1 171 ? 42.751 16.786 20.747 1.00 40.20 171 LEU A O 1
ATOM 1350 N N . SER A 1 172 ? 42.736 18.715 19.609 1.00 44.24 172 SER A N 1
ATOM 1351 C CA . SER A 1 172 ? 44.037 19.145 20.122 1.00 45.59 172 SER A CA 1
ATOM 1352 C C . SER A 1 172 ? 43.935 19.814 21.504 1.00 45.67 172 SER A C 1
ATOM 1353 O O . SER A 1 172 ? 44.819 19.632 22.343 1.00 43.93 172 SER A O 1
ATOM 1356 N N . PHE A 1 173 ? 42.861 20.572 21.736 1.00 44.31 173 PHE A N 1
ATOM 1357 C CA . PHE A 1 173 ? 42.698 21.331 22.982 1.00 42.93 173 PHE A CA 1
ATOM 1358 C C . PHE A 1 173 ? 42.032 20.541 24.124 1.00 40.07 173 PHE A C 1
ATOM 1359 O O . PHE A 1 173 ? 42.314 20.809 25.282 1.00 37.65 173 PHE A O 1
ATOM 1367 N N . LYS A 1 174 ? 41.168 19.580 23.796 1.00 40.47 174 LYS A N 1
ATOM 1368 C CA . LYS A 1 174 ? 40.503 18.692 24.780 1.00 41.26 174 LYS A CA 1
ATOM 1369 C C . LYS A 1 174 ? 39.750 19.462 25.857 1.00 38.78 174 LYS A C 1
ATOM 1370 O O . LYS A 1 174 ? 40.006 19.273 27.048 1.00 41.07 174 LYS A O 1
ATOM 1376 N N . PRO A 1 175 ? 38.825 20.344 25.458 1.00 36.55 175 PRO A N 1
ATOM 1377 C CA . PRO A 1 175 ? 38.128 21.135 26.479 1.00 34.04 175 PRO A CA 1
ATOM 1378 C C . PRO A 1 175 ? 37.068 20.344 27.235 1.00 34.70 175 PRO A C 1
ATOM 1379 O O . PRO A 1 175 ? 36.606 19.307 26.753 1.00 34.74 175 PRO A O 1
ATOM 1383 N N . LYS A 1 176 ? 36.688 20.839 28.409 1.00 33.40 176 LYS A N 1
ATOM 1384 C CA . LYS A 1 176 ? 35.588 20.250 29.174 1.00 35.09 176 LYS A CA 1
ATOM 1385 C C . LYS A 1 176 ? 34.253 20.886 28.798 1.00 32.78 176 LYS A C 1
ATOM 1386 O O . LYS A 1 176 ? 33.217 20.317 29.094 1.00 30.86 176 LYS A O 1
ATOM 1392 N N . VAL A 1 177 ? 34.263 22.069 28.168 1.00 30.86 177 VAL A N 1
ATOM 1393 C CA . VAL A 1 177 ? 33.015 22.678 27.640 1.00 30.69 177 VAL A CA 1
ATOM 1394 C C . VAL A 1 177 ? 33.231 23.296 26.260 1.00 27.17 177 VAL A C 1
ATOM 1395 O O . VAL A 1 177 ? 34.304 23.840 25.999 1.00 26.54 177 VAL A O 1
ATOM 1399 N N . ILE A 1 178 ? 32.213 23.205 25.395 1.00 23.98 178 ILE A N 1
ATOM 1400 C CA . ILE A 1 178 ? 32.230 23.910 24.107 1.00 22.93 178 ILE A CA 1
ATOM 1401 C C . ILE A 1 178 ? 30.988 24.760 24.051 1.00 22.51 178 ILE A C 1
ATOM 1402 O O . ILE A 1 178 ? 29.890 24.256 24.215 1.00 23.53 178 ILE A O 1
ATOM 1407 N N . ILE A 1 179 ? 31.173 26.063 23.835 1.00 23.20 179 ILE A N 1
ATOM 1408 C CA . ILE A 1 179 ? 30.059 27.014 23.874 1.00 22.89 179 ILE A CA 1
ATOM 1409 C C . ILE A 1 179 ? 29.587 27.329 22.464 1.00 21.39 179 ILE A C 1
ATOM 1410 O O . ILE A 1 179 ? 30.388 27.566 21.596 1.00 20.75 179 ILE A O 1
ATOM 1415 N N . CYS A 1 180 ? 28.274 27.326 22.270 1.00 21.90 180 CYS A N 1
ATOM 1416 C CA . CYS A 1 180 ? 27.668 27.785 21.048 1.00 22.96 180 CYS A CA 1
ATOM 1417 C C . CYS A 1 180 ? 26.446 28.624 21.373 1.00 22.33 180 CYS A C 1
ATOM 1418 O O . CYS A 1 180 ? 25.932 28.597 22.495 1.00 21.87 180 CYS A O 1
ATOM 1421 N N . GLY A 1 181 ? 25.968 29.360 20.369 1.00 23.21 181 GLY A N 1
ATOM 1422 C CA . GLY A 1 181 ? 24.945 30.417 20.558 1.00 22.55 181 GLY A CA 1
ATOM 1423 C C . GLY A 1 181 ? 25.703 31.731 20.780 1.00 22.43 181 GLY A C 1
ATOM 1424 O O . GLY A 1 181 ? 26.649 31.776 21.567 1.00 20.57 181 GLY A O 1
ATOM 1425 N N . TYR A 1 182 ? 25.318 32.790 20.064 1.00 21.76 182 TYR A N 1
ATOM 1426 C CA . TYR A 1 182 ? 26.234 33.935 19.853 1.00 22.63 182 TYR A CA 1
ATOM 1427 C C . TYR A 1 182 ? 25.594 35.296 19.986 1.00 19.49 182 TYR A C 1
ATOM 1428 O O . TYR A 1 182 ? 24.398 35.399 20.142 1.00 19.53 182 TYR A O 1
ATOM 1437 N N . THR A 1 183 ? 26.407 36.340 19.927 1.00 20.50 183 THR A N 1
ATOM 1438 C CA . THR A 1 183 ? 25.892 37.702 20.144 1.00 21.33 183 THR A CA 1
ATOM 1439 C C . THR A 1 183 ? 25.509 38.357 18.835 1.00 21.55 183 THR A C 1
ATOM 1440 O O . THR A 1 183 ? 24.539 39.075 18.810 1.00 22.28 183 THR A O 1
ATOM 1444 N N . SER A 1 184 ? 26.223 38.074 17.746 1.00 22.87 184 SER A N 1
ATOM 1445 C CA . SER A 1 184 ? 25.847 38.625 16.440 1.00 25.12 184 SER A CA 1
ATOM 1446 C C . SER A 1 184 ? 26.153 37.657 15.313 1.00 24.97 184 SER A C 1
ATOM 1447 O O . SER A 1 184 ? 27.053 37.869 14.523 1.00 26.34 184 SER A O 1
ATOM 1450 N N . TYR A 1 185 ? 25.376 36.581 15.276 1.00 24.56 185 TYR A N 1
ATOM 1451 C CA . TYR A 1 185 ? 25.494 35.542 14.283 1.00 22.55 185 TYR A CA 1
ATOM 1452 C C . TYR A 1 185 ? 24.166 35.519 13.567 1.00 20.74 185 TYR A C 1
ATOM 1453 O O . TYR A 1 185 ? 23.123 35.230 14.197 1.00 18.99 185 TYR A O 1
ATOM 1462 N N . PRO A 1 186 ? 24.178 35.834 12.252 1.00 19.00 186 PRO A N 1
ATOM 1463 C CA . PRO A 1 186 ? 22.924 35.984 11.516 1.00 19.82 186 PRO A CA 1
ATOM 1464 C C . PRO A 1 186 ? 22.206 34.678 11.103 1.00 21.61 186 PRO A C 1
ATOM 1465 O O . PRO A 1 186 ? 21.104 34.765 10.543 1.00 21.44 186 PRO A O 1
ATOM 1469 N N . ARG A 1 187 ? 22.795 33.504 11.396 1.00 22.26 187 ARG A N 1
ATOM 1470 C CA . ARG A 1 187 ? 22.217 32.208 10.989 1.00 23.74 187 ARG A CA 1
ATOM 1471 C C . ARG A 1 187 ? 21.919 31.233 12.147 1.00 25.83 187 ARG A C 1
ATOM 1472 O O . ARG A 1 187 ? 22.405 31.394 13.283 1.00 27.45 187 ARG A O 1
ATOM 1480 N N . ASP A 1 188 ? 21.118 30.214 11.836 1.00 27.28 188 ASP A N 1
ATOM 1481 C CA . ASP A 1 188 ? 20.771 29.170 12.808 1.00 28.38 188 ASP A CA 1
ATOM 1482 C C . ASP A 1 188 ? 22.004 28.294 13.088 1.00 28.78 188 ASP A C 1
ATOM 1483 O O . ASP A 1 188 ? 23.036 28.387 12.411 1.00 24.58 188 ASP A O 1
ATOM 1488 N N . ILE A 1 189 ? 21.895 27.479 14.129 1.00 29.25 189 ILE A N 1
ATOM 1489 C CA . ILE A 1 189 ? 23.023 26.729 14.644 1.00 31.48 189 ILE A CA 1
ATOM 1490 C C . ILE A 1 189 ? 22.779 25.230 14.475 1.00 31.99 189 ILE A C 1
ATOM 1491 O O . ILE A 1 189 ? 21.658 24.729 14.690 1.00 33.17 189 ILE A O 1
ATOM 1496 N N . ASP A 1 190 ? 23.835 24.529 14.075 1.00 32.04 190 ASP A N 1
ATOM 1497 C CA . ASP A 1 190 ? 23.797 23.074 13.939 1.00 33.00 190 ASP A CA 1
ATOM 1498 C C . ASP A 1 190 ? 24.236 22.469 15.282 1.00 28.75 190 ASP A C 1
ATOM 1499 O O . ASP A 1 190 ? 25.389 22.097 15.457 1.00 24.16 190 ASP A O 1
ATOM 1504 N N . TYR A 1 191 ? 23.293 22.422 16.220 1.00 28.44 191 TYR A N 1
ATOM 1505 C CA . TYR A 1 191 ? 23.536 21.903 17.578 1.00 31.51 191 TYR A CA 1
ATOM 1506 C C . TYR A 1 191 ? 23.823 20.412 17.560 1.00 34.34 191 TYR A C 1
ATOM 1507 O O . TYR A 1 191 ? 24.644 19.936 18.347 1.00 35.04 191 TYR A O 1
ATOM 1516 N N . GLN A 1 192 ? 23.132 19.688 16.668 1.00 37.82 192 GLN A N 1
ATOM 1517 C CA . GLN A 1 192 ? 23.395 18.263 16.446 1.00 40.04 192 GLN A CA 1
ATOM 1518 C C . GLN A 1 192 ? 24.868 18.028 16.154 1.00 36.64 192 GLN A C 1
ATOM 1519 O O . GLN A 1 192 ? 25.500 17.212 16.801 1.00 34.13 192 GLN A O 1
ATOM 1525 N N . GLN A 1 193 ? 25.412 18.770 15.203 1.00 37.93 193 GLN A N 1
ATOM 1526 C CA . GLN A 1 193 ? 26.820 18.642 14.876 1.00 37.55 193 GLN A CA 1
ATOM 1527 C C . GLN A 1 193 ? 27.710 19.040 16.031 1.00 37.48 193 GLN A C 1
ATOM 1528 O O . GLN A 1 193 ? 28.757 18.445 16.191 1.00 39.18 193 GLN A O 1
ATOM 1534 N N . PHE A 1 194 ? 27.317 20.034 16.832 1.00 34.84 194 PHE A N 1
ATOM 1535 C CA . PHE A 1 194 ? 28.102 20.383 18.041 1.00 34.45 194 PHE A CA 1
ATOM 1536 C C . PHE A 1 194 ? 28.134 19.244 19.082 1.00 32.94 194 PHE A C 1
ATOM 1537 O O . PHE A 1 194 ? 29.180 18.961 19.664 1.00 30.48 194 PHE A O 1
ATOM 1545 N N . ARG A 1 195 ? 26.978 18.618 19.298 1.00 33.76 195 ARG A N 1
ATOM 1546 C CA . ARG A 1 195 ? 26.800 17.516 20.260 1.00 36.09 195 ARG A CA 1
ATOM 1547 C C . ARG A 1 195 ? 27.646 16.290 19.912 1.00 40.17 195 ARG A C 1
ATOM 1548 O O . ARG A 1 195 ? 28.195 15.636 20.793 1.00 40.20 195 ARG A O 1
ATOM 1556 N N . GLN A 1 196 ? 27.696 15.986 18.622 1.00 43.68 196 GLN A N 1
ATOM 1557 C CA . GLN A 1 196 ? 28.567 14.963 18.050 1.00 46.15 196 GLN A CA 1
ATOM 1558 C C . GLN A 1 196 ? 30.044 15.240 18.306 1.00 46.50 196 GLN A C 1
ATOM 1559 O O . GLN A 1 196 ? 30.806 14.306 18.569 1.00 50.37 196 GLN A O 1
ATOM 1565 N N . ILE A 1 197 ? 30.449 16.507 18.226 1.00 46.07 197 ILE A N 1
ATOM 1566 C CA . ILE A 1 197 ? 31.853 16.900 18.500 1.00 42.75 197 ILE A CA 1
ATOM 1567 C C . ILE A 1 197 ? 32.179 16.838 19.996 1.00 40.98 197 ILE A C 1
ATOM 1568 O O . ILE A 1 197 ? 33.299 16.514 20.379 1.00 36.57 197 ILE A O 1
ATOM 1573 N N . CYS A 1 198 ? 31.212 17.187 20.835 1.00 42.36 198 CYS A N 1
ATOM 1574 C CA . CYS A 1 198 ? 31.417 17.168 22.288 1.00 43.16 198 CYS A CA 1
ATOM 1575 C C . CYS A 1 198 ? 31.570 15.724 22.808 1.00 43.43 198 CYS A C 1
ATOM 1576 O O . CYS A 1 198 ? 32.470 15.445 23.593 1.00 45.60 198 CYS A O 1
ATOM 1579 N N . ASP A 1 199 ? 30.672 14.838 22.370 1.00 40.94 199 ASP A N 1
ATOM 1580 C CA . ASP A 1 199 ? 30.793 13.380 22.567 1.00 40.30 199 ASP A CA 1
ATOM 1581 C C . ASP A 1 199 ? 32.165 12.818 22.155 1.00 40.91 199 ASP A C 1
ATOM 1582 O O . ASP A 1 199 ? 32.746 11.996 22.863 1.00 40.66 199 ASP A O 1
ATOM 1587 N N . GLU A 1 200 ? 32.677 13.281 21.023 1.00 42.12 200 GLU A N 1
ATOM 1588 C CA . GLU A 1 200 ? 33.956 12.802 20.480 1.00 47.48 200 GLU A CA 1
ATOM 1589 C C . GLU A 1 200 ? 35.152 13.082 21.394 1.00 50.01 200 GLU A C 1
ATOM 1590 O O . GLU A 1 200 ? 36.133 12.326 21.394 1.00 55.64 200 GLU A O 1
ATOM 1596 N N . VAL A 1 201 ? 35.075 14.182 22.142 1.00 48.83 201 VAL A N 1
ATOM 1597 C CA . VAL A 1 201 ? 36.147 14.624 23.040 1.00 45.28 201 VAL A CA 1
ATOM 1598 C C . VAL A 1 201 ? 35.747 14.500 24.526 1.00 41.34 201 VAL A C 1
ATOM 1599 O O . VAL A 1 201 ? 36.595 14.663 25.396 1.00 40.70 201 VAL A O 1
ATOM 1603 N N . ASN A 1 202 ? 34.470 14.204 24.791 1.00 38.96 202 ASN A N 1
ATOM 1604 C CA . ASN A 1 202 ? 33.868 14.100 26.143 1.00 42.64 202 ASN A CA 1
ATOM 1605 C C . ASN A 1 202 ? 33.531 15.444 26.848 1.00 41.68 202 ASN A C 1
ATOM 1606 O O . ASN A 1 202 ? 33.284 15.483 28.062 1.00 40.08 202 ASN A O 1
ATOM 1611 N N . ALA A 1 203 ? 33.455 16.529 26.077 1.00 41.90 203 ALA A N 1
ATOM 1612 C CA . ALA A 1 203 ? 33.122 17.863 26.628 1.00 39.21 203 ALA A CA 1
ATOM 1613 C C . ALA A 1 203 ? 31.613 18.036 26.816 1.00 34.69 203 ALA A C 1
ATOM 1614 O O . ALA A 1 203 ? 30.836 17.331 26.199 1.00 34.62 203 ALA A O 1
ATOM 1616 N N . TYR A 1 204 ? 31.207 18.951 27.697 1.00 33.37 204 TYR A N 1
ATOM 1617 C CA . TYR A 1 204 ? 29.795 19.360 27.808 1.00 32.41 204 TYR A CA 1
ATOM 1618 C C . TYR A 1 204 ? 29.393 20.285 26.635 1.00 30.41 204 TYR A C 1
ATOM 1619 O O . TYR A 1 204 ? 30.245 20.972 26.083 1.00 29.91 204 TYR A O 1
ATOM 1628 N N . LEU A 1 205 ? 28.104 20.307 26.279 1.00 27.90 205 LEU A N 1
ATOM 1629 C CA . LEU A 1 205 ? 27.578 21.219 25.249 1.00 27.75 205 LEU A CA 1
ATOM 1630 C C . LEU A 1 205 ? 26.781 22.329 25.898 1.00 27.36 205 LEU A C 1
ATOM 1631 O O . LEU A 1 205 ? 25.730 22.077 26.492 1.00 27.13 205 LEU A O 1
ATOM 1636 N N . PHE A 1 206 ? 27.287 23.554 25.753 1.00 26.04 206 PHE A N 1
ATOM 1637 C CA . PHE A 1 206 ? 26.708 24.748 26.360 1.00 24.41 206 PHE A CA 1
ATOM 1638 C C . PHE A 1 206 ? 26.132 25.565 25.210 1.00 21.22 206 PHE A C 1
ATOM 1639 O O . PHE A 1 206 ? 26.857 25.989 24.337 1.00 20.72 206 PHE A O 1
ATOM 1647 N N . ALA A 1 207 ? 24.829 25.769 25.235 1.00 19.64 207 ALA A N 1
ATOM 1648 C CA . ALA A 1 207 ? 24.131 26.638 24.309 1.00 19.67 207 ALA A CA 1
ATOM 1649 C C . ALA A 1 207 ? 23.669 27.973 24.954 1.00 18.54 207 ALA A C 1
ATOM 1650 O O . ALA A 1 207 ? 22.739 27.978 25.770 1.00 19.30 207 ALA A O 1
ATOM 1652 N N . ASP A 1 208 ? 24.291 29.086 24.561 1.00 17.97 208 ASP A N 1
ATOM 1653 C CA . ASP A 1 208 ? 23.842 30.436 25.002 1.00 15.86 208 ASP A CA 1
ATOM 1654 C C . ASP A 1 208 ? 22.922 30.955 23.958 1.00 15.27 208 ASP A C 1
ATOM 1655 O O . ASP A 1 208 ? 23.380 31.404 22.917 1.00 14.78 208 ASP A O 1
ATOM 1660 N N . ILE A 1 209 ? 21.632 30.966 24.267 1.00 15.63 209 ILE A N 1
ATOM 1661 C CA . ILE A 1 209 ? 20.607 31.313 23.288 1.00 16.26 209 ILE A CA 1
ATOM 1662 C C . ILE A 1 209 ? 19.926 32.678 23.543 1.00 17.44 209 ILE A C 1
ATOM 1663 O O . ILE A 1 209 ? 18.782 32.906 23.085 1.00 17.08 209 ILE A O 1
ATOM 1668 N N . SER A 1 210 ? 20.610 33.554 24.290 1.00 17.93 210 SER A N 1
ATOM 1669 C CA . SER A 1 210 ? 20.090 34.878 24.670 1.00 18.50 210 SER A CA 1
ATOM 1670 C C . SER A 1 210 ? 19.483 35.698 23.535 1.00 17.94 210 SER A C 1
ATOM 1671 O O . SER A 1 210 ? 18.418 36.281 23.709 1.00 18.36 210 SER A O 1
ATOM 1674 N N . HIS A 1 211 ? 20.162 35.725 22.398 1.00 18.84 211 HIS A N 1
ATOM 1675 C CA . HIS A 1 211 ? 19.647 36.408 21.191 1.00 20.73 211 HIS A CA 1
ATOM 1676 C C . HIS A 1 211 ? 18.489 35.766 20.443 1.00 20.72 211 HIS A C 1
ATOM 1677 O O . HIS A 1 211 ? 17.731 36.464 19.765 1.00 20.51 211 HIS A O 1
ATOM 1684 N N . ILE A 1 212 ? 18.351 34.447 20.563 1.00 22.12 212 ILE A N 1
ATOM 1685 C CA . ILE A 1 212 ? 17.397 33.697 19.764 1.00 21.47 212 ILE A CA 1
ATOM 1686 C C . ILE A 1 212 ? 16.389 32.935 20.609 1.00 24.69 212 ILE A C 1
ATOM 1687 O O . ILE A 1 212 ? 15.663 32.064 20.098 1.00 25.74 212 ILE A O 1
ATOM 1692 N N . SER A 1 213 ? 16.304 33.306 21.883 1.00 24.75 213 SER A N 1
ATOM 1693 C CA . SER A 1 213 ? 15.544 32.542 22.867 1.00 25.00 213 SER A CA 1
ATOM 1694 C C . SER A 1 213 ? 14.109 32.303 22.422 1.00 24.55 213 SER A C 1
ATOM 1695 O O . SER A 1 213 ? 13.635 31.199 22.484 1.00 25.81 213 SER A O 1
ATOM 1698 N N . SER A 1 214 ? 13.440 33.350 21.966 1.00 25.08 214 SER A N 1
ATOM 1699 C CA . SER A 1 214 ? 12.070 33.268 21.468 1.00 25.31 214 SER A CA 1
ATOM 1700 C C . SER A 1 214 ? 11.898 32.394 20.225 1.00 24.98 214 SER A C 1
ATOM 1701 O O . SER A 1 214 ? 10.818 31.878 19.995 1.00 27.28 214 SER A O 1
ATOM 1704 N N . PHE A 1 215 ? 12.949 32.237 19.437 1.00 24.07 215 PHE A N 1
ATOM 1705 C CA . PHE A 1 215 ? 12.895 31.368 18.275 1.00 25.36 215 PHE A CA 1
ATOM 1706 C C . PHE A 1 215 ? 12.959 29.898 18.697 1.00 26.72 215 PHE A C 1
ATOM 1707 O O . PHE A 1 215 ? 12.393 29.024 18.034 1.00 23.37 215 PHE A O 1
ATOM 1715 N N . VAL A 1 216 ? 13.667 29.633 19.787 1.00 26.70 216 VAL A N 1
ATOM 1716 C CA . VAL A 1 216 ? 13.767 28.296 20.327 1.00 26.97 216 VAL A CA 1
ATOM 1717 C C . VAL A 1 216 ? 12.443 27.985 21.009 1.00 28.99 216 VAL A C 1
ATOM 1718 O O . VAL A 1 216 ? 11.818 26.974 20.716 1.00 29.35 216 VAL A O 1
ATOM 1722 N N . ALA A 1 217 ? 11.983 28.887 21.867 1.00 29.32 217 ALA A N 1
ATOM 1723 C CA . ALA A 1 217 ? 10.735 28.684 22.592 1.00 30.09 217 ALA A CA 1
ATOM 1724 C C . ALA A 1 217 ? 9.538 28.410 21.698 1.00 30.76 217 ALA A C 1
ATOM 1725 O O . ALA A 1 217 ? 8.700 27.591 22.039 1.00 31.16 217 ALA A O 1
ATOM 1727 N N . CYS A 1 218 ? 9.454 29.108 20.570 1.00 34.77 218 CYS A N 1
ATOM 1728 C CA . CYS A 1 218 ? 8.308 28.998 19.650 1.00 35.21 218 CYS A CA 1
ATOM 1729 C C . CYS A 1 218 ? 8.498 28.002 18.494 1.00 35.06 218 CYS A C 1
ATOM 1730 O O . CYS A 1 218 ? 7.693 27.980 17.573 1.00 38.01 218 CYS A O 1
ATOM 1733 N N . ASN A 1 219 ? 9.551 27.184 18.537 1.00 38.19 219 ASN A N 1
ATOM 1734 C CA . ASN A 1 219 ? 9.825 26.151 17.512 1.00 39.05 219 ASN A CA 1
ATOM 1735 C C . ASN A 1 219 ? 9.978 26.675 16.073 1.00 40.32 219 ASN A C 1
ATOM 1736 O O . ASN A 1 219 ? 9.577 25.990 15.103 1.00 41.64 219 ASN A O 1
ATOM 1741 N N . ILE A 1 220 ? 10.574 27.871 15.956 1.00 34.02 220 ILE A N 1
ATOM 1742 C CA . ILE A 1 220 ? 10.817 28.529 14.681 1.00 31.32 220 ILE A CA 1
ATOM 1743 C C . ILE A 1 220 ? 12.234 28.253 14.222 1.00 29.47 220 ILE A C 1
ATOM 1744 O O . ILE A 1 220 ? 12.498 28.193 13.025 1.00 32.99 220 ILE A O 1
ATOM 1749 N N . LEU A 1 221 ? 13.167 28.124 15.154 1.00 28.03 221 LEU A N 1
ATOM 1750 C CA . LEU A 1 221 ? 14.523 27.719 14.811 1.00 26.35 221 LEU A CA 1
ATOM 1751 C C . LEU A 1 221 ? 14.835 26.400 15.494 1.00 25.54 221 LEU A C 1
ATOM 1752 O O . LEU A 1 221 ? 14.026 25.909 16.268 1.00 24.21 221 LEU A O 1
ATOM 1757 N N . ASN A 1 222 ? 15.991 25.833 15.166 1.00 24.62 222 ASN A N 1
ATOM 1758 C CA . ASN A 1 222 ? 16.463 24.611 15.784 1.00 26.88 222 ASN A CA 1
ATOM 1759 C C . ASN A 1 222 ? 16.401 24.680 17.313 1.00 27.40 222 ASN A C 1
ATOM 1760 O O . ASN A 1 222 ? 16.397 25.772 17.923 1.00 27.42 222 ASN A O 1
ATOM 1765 N N . ASN A 1 223 ? 16.327 23.496 17.909 1.00 26.73 223 ASN A N 1
ATOM 1766 C CA . ASN A 1 223 ? 16.092 23.336 19.319 1.00 27.22 223 ASN A CA 1
ATOM 1767 C C . ASN A 1 223 ? 17.365 22.819 19.949 1.00 27.61 223 ASN A C 1
ATOM 1768 O O . ASN A 1 223 ? 17.783 21.688 19.670 1.00 28.71 223 ASN A O 1
ATOM 1773 N N . PRO A 1 224 ? 18.009 23.643 20.789 1.00 25.92 224 PRO A N 1
ATOM 1774 C CA . PRO A 1 224 ? 19.220 23.146 21.382 1.00 26.49 224 PRO A CA 1
ATOM 1775 C C . PRO A 1 224 ? 18.948 22.186 22.550 1.00 24.12 224 PRO A C 1
ATOM 1776 O O . PRO A 1 224 ? 19.867 21.513 22.971 1.00 23.65 224 PRO A O 1
ATOM 1780 N N . PHE A 1 225 ? 17.733 22.188 23.100 1.00 25.22 225 PHE A N 1
ATOM 1781 C CA . PHE A 1 225 ? 17.377 21.346 24.252 1.00 26.16 225 PHE A CA 1
ATOM 1782 C C . PHE A 1 225 ? 17.379 19.846 23.894 1.00 27.24 225 PHE A C 1
ATOM 1783 O O . PHE A 1 225 ? 17.411 19.009 24.777 1.00 27.97 225 PHE A O 1
ATOM 1791 N N . LEU A 1 226 ? 17.319 19.523 22.604 1.00 27.79 226 LEU A N 1
ATOM 1792 C CA . LEU A 1 226 ? 17.487 18.162 22.130 1.00 30.10 226 LEU A CA 1
ATOM 1793 C C . LEU A 1 226 ? 18.912 17.635 22.283 1.00 31.29 226 LEU A C 1
ATOM 1794 O O . LEU A 1 226 ? 19.086 16.434 22.427 1.00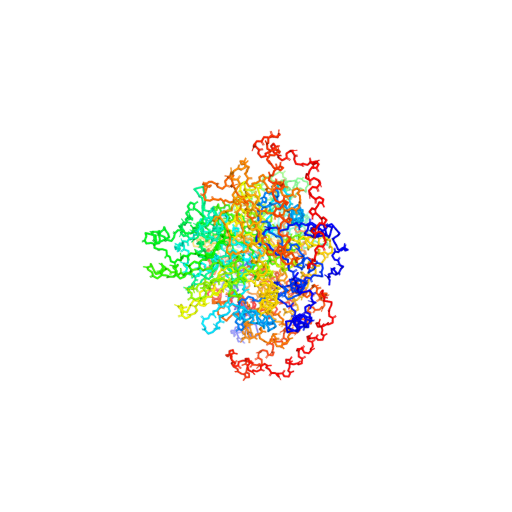 29.77 226 LEU A O 1
ATOM 1799 N N . HIS A 1 227 ? 19.910 18.522 22.224 1.00 31.57 227 HIS A N 1
ATOM 1800 C CA . HIS A 1 227 ? 21.321 18.144 22.194 1.00 33.50 227 HIS A CA 1
ATOM 1801 C C . HIS A 1 227 ? 22.191 18.672 23.339 1.00 33.40 227 HIS A C 1
ATOM 1802 O O . HIS A 1 227 ? 23.239 18.080 23.620 1.00 32.75 227 HIS A O 1
ATOM 1809 N N . ALA A 1 228 ? 21.787 19.772 23.989 1.00 33.40 228 ALA A N 1
ATOM 1810 C CA . ALA A 1 228 ? 22.658 20.451 24.952 1.00 33.00 228 ALA A CA 1
ATOM 1811 C C . ALA A 1 228 ? 22.538 19.923 26.381 1.00 31.05 228 ALA A C 1
ATOM 1812 O O . ALA A 1 228 ? 21.472 19.528 26.836 1.00 28.95 228 ALA A O 1
ATOM 1814 N N . ASP A 1 229 ? 23.664 19.986 27.077 1.00 30.38 229 ASP A N 1
ATOM 1815 C CA . ASP A 1 229 ? 23.735 19.765 28.516 1.00 29.62 229 ASP A CA 1
ATOM 1816 C C . ASP A 1 229 ? 23.287 20.968 29.333 1.00 29.61 229 ASP A C 1
ATOM 1817 O O . ASP A 1 229 ? 22.587 20.811 30.351 1.00 28.28 229 ASP A O 1
ATOM 1822 N N . VAL A 1 230 ? 23.703 22.168 28.903 1.00 27.73 230 VAL A N 1
ATOM 1823 C CA . VAL A 1 230 ? 23.286 23.411 29.554 1.00 24.57 230 VAL A CA 1
ATOM 1824 C C . VAL A 1 230 ? 22.772 24.418 28.522 1.00 22.16 230 VAL A C 1
ATOM 1825 O O . VAL A 1 230 ? 23.410 24.620 27.496 1.00 19.26 230 VAL A O 1
ATOM 1829 N N . VAL A 1 231 ? 21.644 25.056 28.822 1.00 20.14 231 VAL A N 1
ATOM 1830 C CA . VAL A 1 231 ? 21.156 26.179 28.041 1.00 19.73 231 VAL A CA 1
ATOM 1831 C C . VAL A 1 231 ? 21.064 27.423 28.939 1.00 18.63 231 VAL A C 1
ATOM 1832 O O . VAL A 1 231 ? 20.373 27.400 29.949 1.00 18.93 231 VAL A O 1
ATOM 1836 N N . THR A 1 232 ? 21.775 28.495 28.585 1.00 17.72 232 THR A N 1
ATOM 1837 C CA . THR A 1 232 ? 21.566 29.812 29.241 1.00 17.12 232 THR A CA 1
ATOM 1838 C C . THR A 1 232 ? 20.857 30.796 28.336 1.00 16.51 232 THR A C 1
ATOM 1839 O O . THR A 1 232 ? 20.960 30.743 27.111 1.00 15.73 232 THR A O 1
ATOM 1843 N N . THR A 1 233 ? 20.116 31.686 28.962 1.00 17.15 233 THR A N 1
ATOM 1844 C CA . THR A 1 233 ? 19.499 32.764 28.232 1.00 17.18 233 THR A CA 1
ATOM 1845 C C . THR A 1 233 ? 19.169 33.961 29.114 1.00 16.17 233 THR A C 1
ATOM 1846 O O . THR A 1 233 ? 18.762 33.812 30.270 1.00 14.25 233 THR A O 1
ATOM 1850 N N . THR A 1 234 ? 19.337 35.141 28.520 1.00 14.78 234 THR A N 1
ATOM 1851 C CA . THR A 1 234 ? 18.870 36.364 29.118 1.00 14.72 234 THR A CA 1
ATOM 1852 C C . THR A 1 234 ? 17.383 36.412 28.912 1.00 14.19 234 THR A C 1
ATOM 1853 O O . THR A 1 234 ? 16.862 35.724 28.065 1.00 14.96 234 THR A O 1
ATOM 1857 N N . THR A 1 235 ? 16.697 37.206 29.704 1.00 14.70 235 THR A N 1
ATOM 1858 C CA . THR A 1 235 ? 15.245 37.358 29.596 1.00 15.06 235 THR A CA 1
ATOM 1859 C C . THR A 1 235 ? 14.853 38.710 28.977 1.00 16.52 235 THR A C 1
ATOM 1860 O O . THR A 1 235 ? 13.657 38.943 28.741 1.00 18.38 235 THR A O 1
ATOM 1864 N N . HIS A 1 236 ? 15.841 39.549 28.629 1.00 15.36 236 HIS A N 1
ATOM 1865 C CA . HIS A 1 236 ? 15.578 40.965 28.243 1.00 15.74 236 HIS A CA 1
ATOM 1866 C C . HIS A 1 236 ? 15.652 41.302 26.761 1.00 16.09 236 HIS A C 1
ATOM 1867 O O . HIS A 1 236 ? 15.178 42.396 26.370 1.00 15.04 236 HIS A O 1
ATOM 1874 N N . LYS A 1 237 ? 16.244 40.421 25.952 1.00 15.63 237 LYS A N 1
ATOM 1875 C CA . LYS A 1 237 ? 16.345 40.708 24.532 1.00 15.61 237 LYS A CA 1
ATOM 1876 C C . LYS A 1 237 ? 15.026 40.310 23.860 1.00 15.90 237 LYS A C 1
ATOM 1877 O O . LYS A 1 237 ? 13.948 40.803 24.268 1.00 16.17 237 LYS A O 1
ATOM 1883 N N . ILE A 1 238 ? 15.075 39.427 22.861 1.00 17.59 238 ILE A N 1
ATOM 1884 C CA . ILE A 1 238 ? 13.875 39.061 22.049 1.00 19.00 238 ILE A CA 1
ATOM 1885 C C . ILE A 1 238 ? 12.743 38.504 22.906 1.00 20.14 238 ILE A C 1
ATOM 1886 O O . ILE A 1 238 ? 11.562 38.733 22.619 1.00 21.32 238 ILE A O 1
ATOM 1891 N N . LEU A 1 239 ? 13.097 37.856 24.018 1.00 21.38 239 LEU A N 1
ATOM 1892 C CA . LEU A 1 239 ? 12.084 37.370 24.969 1.00 21.10 239 LEU A CA 1
ATOM 1893 C C . LEU A 1 239 ? 11.216 38.464 25.579 1.00 20.58 239 LEU A C 1
ATOM 1894 O O . LEU A 1 239 ? 10.094 38.194 26.054 1.00 19.81 239 LEU A O 1
ATOM 1899 N N . ARG A 1 240 ? 11.753 39.682 25.618 1.00 20.04 240 ARG A N 1
ATOM 1900 C CA . ARG A 1 240 ? 11.000 40.855 26.007 1.00 21.08 240 ARG A CA 1
ATOM 1901 C C . ARG A 1 240 ? 10.663 40.872 27.497 1.00 20.37 240 ARG A C 1
ATOM 1902 O O . ARG A 1 240 ? 9.613 41.356 27.884 1.00 18.80 240 ARG A O 1
ATOM 1910 N N . GLY A 1 241 ? 11.564 40.346 28.332 1.00 19.82 241 GLY A N 1
ATOM 1911 C CA . GLY A 1 241 ? 11.370 40.364 29.777 1.00 18.10 241 GLY A CA 1
ATOM 1912 C C . GLY A 1 241 ? 12.216 41.420 30.462 1.00 17.60 241 GLY A C 1
ATOM 1913 O O . GLY A 1 241 ? 12.704 42.355 29.833 1.00 15.79 241 GLY A O 1
ATOM 1914 N N . PRO A 1 242 ? 12.400 41.271 31.778 1.00 16.55 242 PRO A N 1
ATOM 1915 C CA . PRO A 1 242 ? 13.285 42.167 32.504 1.00 15.53 242 PRO A CA 1
ATOM 1916 C C . PRO A 1 242 ? 14.724 41.790 32.265 1.00 15.47 242 PRO A C 1
ATOM 1917 O O . PRO A 1 242 ? 15.019 40.747 31.651 1.00 13.71 242 PRO A O 1
ATOM 1921 N N . ARG A 1 243 ? 15.624 42.617 32.784 1.00 14.76 243 ARG A N 1
ATOM 1922 C CA . ARG A 1 243 ? 17.014 42.286 32.715 1.00 14.79 243 ARG A CA 1
ATOM 1923 C C . ARG A 1 243 ? 17.289 41.203 33.781 1.00 14.34 243 ARG A C 1
ATOM 1924 O O . ARG A 1 243 ? 17.350 41.483 34.971 1.00 13.19 243 ARG A O 1
ATOM 1932 N N . SER A 1 244 ? 17.429 39.970 33.318 1.00 14.68 244 SER A N 1
ATOM 1933 C CA . SER A 1 244 ? 17.748 38.832 34.160 1.00 15.98 244 SER A CA 1
ATOM 1934 C C . SER A 1 244 ? 18.261 37.697 33.304 1.00 16.07 244 SER A C 1
ATOM 1935 O O . SER A 1 244 ? 18.455 37.885 32.093 1.00 16.97 244 SER A O 1
ATOM 1938 N N . ALA A 1 245 ? 18.496 36.532 33.908 1.00 15.50 245 ALA A N 1
ATOM 1939 C CA . ALA A 1 245 ? 18.903 35.354 33.148 1.00 15.38 245 ALA A CA 1
ATOM 1940 C C . ALA A 1 245 ? 18.466 33.994 33.732 1.00 17.24 245 ALA A C 1
ATOM 1941 O O . ALA A 1 245 ? 18.072 33.877 34.908 1.00 17.70 245 ALA A O 1
ATOM 1943 N N . LEU A 1 246 ? 18.541 32.974 32.872 1.00 18.26 246 LEU A N 1
ATOM 1944 C CA . LEU A 1 246 ? 18.129 31.614 33.192 1.00 18.76 246 LEU A CA 1
ATOM 1945 C C . LEU A 1 246 ? 19.241 30.661 32.820 1.00 19.27 246 LEU A C 1
ATOM 1946 O O . LEU A 1 246 ? 19.884 30.787 31.769 1.00 21.45 246 LEU A O 1
ATOM 1951 N N . ILE A 1 247 ? 19.490 29.714 33.693 1.00 18.41 247 ILE A N 1
ATOM 1952 C CA . ILE A 1 247 ? 20.374 28.619 33.382 1.00 17.77 247 ILE A CA 1
ATOM 1953 C C . ILE A 1 247 ? 19.492 27.366 33.396 1.00 18.86 247 ILE A C 1
ATOM 1954 O O . ILE A 1 247 ? 18.884 27.047 34.431 1.00 17.72 247 ILE A O 1
ATOM 1959 N N . PHE A 1 248 ? 19.424 26.689 32.243 1.00 19.64 248 PHE A N 1
ATOM 1960 C CA . PHE A 1 248 ? 18.833 25.345 32.126 1.00 19.68 248 PHE A CA 1
ATOM 1961 C C . PHE A 1 248 ? 19.893 24.235 32.127 1.00 21.47 248 PHE A C 1
ATOM 1962 O O . PHE A 1 248 ? 20.956 24.376 31.509 1.00 22.75 248 PHE A O 1
ATOM 1970 N N . PHE A 1 249 ? 19.578 23.108 32.782 1.00 22.56 249 PHE A N 1
ATOM 1971 C CA . PHE A 1 249 ? 20.509 21.984 32.878 1.00 22.57 249 PHE A CA 1
ATOM 1972 C C . PHE A 1 249 ? 19.795 20.627 32.619 1.00 22.97 249 PHE A C 1
ATOM 1973 O O . PHE A 1 249 ? 18.668 20.406 33.033 1.00 22.29 249 PHE A O 1
ATOM 1981 N N . ASN A 1 250 ? 20.448 19.755 31.875 1.00 24.38 250 ASN A N 1
ATOM 1982 C CA . ASN A 1 250 ? 19.847 18.470 31.491 1.00 27.58 250 ASN A CA 1
ATOM 1983 C C . ASN A 1 250 ? 20.136 17.436 32.601 1.00 24.61 250 ASN A C 1
ATOM 1984 O O . ASN A 1 250 ? 21.225 16.923 32.691 1.00 20.63 250 ASN A O 1
ATOM 1989 N N . LYS A 1 251 ? 19.157 17.189 33.457 1.00 26.39 251 LYS A N 1
ATOM 1990 C CA . LYS A 1 251 ? 19.321 16.204 34.536 1.00 30.60 251 LYS A CA 1
ATOM 1991 C C . LYS A 1 251 ? 19.607 14.784 34.018 1.00 33.41 251 LYS A C 1
ATOM 1992 O O . LYS A 1 251 ? 20.516 14.137 34.523 1.00 35.52 251 LYS A O 1
ATOM 1998 N N . LYS A 1 252 ? 18.866 14.335 33.002 1.00 36.17 252 LYS A N 1
ATOM 1999 C CA . LYS A 1 252 ? 18.989 12.950 32.474 1.00 39.72 252 LYS A CA 1
ATOM 2000 C C . LYS A 1 252 ? 20.351 12.593 31.909 1.00 39.48 252 LYS A C 1
ATOM 2001 O O . LYS A 1 252 ? 20.870 11.511 32.157 1.00 42.89 252 LYS A O 1
ATOM 2007 N N . ARG A 1 253 ? 20.919 13.507 31.142 1.00 40.44 253 ARG A N 1
ATOM 2008 C CA . ARG A 1 253 ? 22.245 13.320 30.582 1.00 39.22 253 ARG A CA 1
ATOM 2009 C C . ARG A 1 253 ? 23.320 13.469 31.665 1.00 37.85 253 ARG A C 1
ATOM 2010 O O . ARG A 1 253 ? 24.406 12.899 31.541 1.00 37.63 253 ARG A O 1
ATOM 2018 N N . ASN A 1 254 ? 23.035 14.242 32.716 1.00 36.68 254 ASN A N 1
ATOM 2019 C CA . ASN A 1 254 ? 24.035 14.537 33.757 1.00 38.14 254 ASN A CA 1
ATOM 2020 C C . ASN A 1 254 ? 23.403 14.516 35.146 1.00 42.19 254 ASN A C 1
ATOM 2021 O O . ASN A 1 254 ? 23.059 15.564 35.698 1.00 41.60 254 ASN A O 1
ATOM 2026 N N . PRO A 1 255 ? 23.211 13.311 35.718 1.00 46.61 255 PRO A N 1
ATOM 2027 C CA . PRO A 1 255 ? 22.734 13.241 37.100 1.00 44.53 255 PRO A CA 1
ATOM 2028 C C . PRO A 1 255 ? 23.667 14.010 38.035 1.00 40.05 255 PRO A C 1
ATOM 2029 O O . PRO A 1 255 ? 24.883 13.964 37.855 1.00 39.87 255 PRO A O 1
ATOM 2033 N N . GLY A 1 256 ? 23.097 14.737 38.987 1.00 38.70 256 GLY A N 1
ATOM 2034 C CA . GLY A 1 256 ? 23.885 15.568 39.898 1.00 42.39 256 GLY A CA 1
ATOM 2035 C C . GLY A 1 256 ? 24.384 16.924 39.376 1.00 42.49 256 GLY A C 1
ATOM 2036 O O . GLY A 1 256 ? 25.098 17.623 40.104 1.00 41.06 256 GLY A O 1
ATOM 2037 N N . ILE A 1 257 ? 24.030 17.286 38.132 1.00 37.77 257 ILE A N 1
ATOM 2038 C CA . ILE A 1 257 ? 24.268 18.639 37.601 1.00 34.44 257 ILE A CA 1
ATOM 2039 C C . ILE A 1 257 ? 23.421 19.682 38.325 1.00 31.16 257 ILE A C 1
ATOM 2040 O O . ILE A 1 257 ? 23.876 20.807 38.548 1.00 28.94 257 ILE A O 1
ATOM 2045 N N . GLU A 1 258 ? 22.207 19.301 38.711 1.00 29.17 258 GLU A N 1
ATOM 2046 C CA . GLU A 1 258 ? 21.308 20.208 39.420 1.00 29.20 258 GLU A CA 1
ATOM 2047 C C . GLU A 1 258 ? 21.926 20.877 40.633 1.00 30.35 258 GLU A C 1
ATOM 2048 O O . GLU A 1 258 ? 21.719 22.081 40.849 1.00 29.96 258 GLU A O 1
ATOM 2054 N N . GLN A 1 259 ? 22.649 20.095 41.436 1.00 30.74 259 GLN A N 1
ATOM 2055 C CA . GLN A 1 259 ? 23.330 20.634 42.621 1.00 31.71 259 GLN A CA 1
ATOM 2056 C C . GLN A 1 259 ? 24.546 21.499 42.248 1.00 28.76 259 GLN A C 1
ATOM 2057 O O . GLN A 1 259 ? 24.781 22.508 42.881 1.00 28.06 259 GLN A O 1
ATOM 2063 N N . LYS A 1 260 ? 25.329 21.066 41.268 1.00 28.09 260 LYS A N 1
ATOM 2064 C CA . LYS A 1 260 ? 26.472 21.836 40.777 1.00 29.48 260 LYS A CA 1
ATOM 2065 C C . LYS A 1 260 ? 26.065 23.259 40.315 1.00 28.26 260 LYS A C 1
ATOM 2066 O O . LYS A 1 260 ? 26.683 24.233 40.705 1.00 25.49 260 LYS A O 1
ATOM 2072 N N . ILE A 1 261 ? 25.005 23.355 39.529 1.00 27.24 261 ILE A N 1
ATOM 2073 C CA . ILE A 1 261 ? 24.540 24.633 39.039 1.00 27.11 261 ILE A CA 1
ATOM 2074 C C . ILE A 1 261 ? 23.898 25.476 40.131 1.00 26.80 261 ILE A C 1
ATOM 2075 O O . ILE A 1 261 ? 24.235 26.663 40.239 1.00 25.36 261 ILE A O 1
ATOM 2080 N N . ASN A 1 262 ? 23.025 24.902 40.952 1.00 25.33 262 ASN A N 1
ATOM 2081 C CA . ASN A 1 262 ? 22.393 25.702 41.981 1.00 26.53 262 ASN A CA 1
ATOM 2082 C C . ASN A 1 262 ? 23.408 26.235 42.995 1.00 25.08 262 ASN A C 1
ATOM 2083 O O . ASN A 1 262 ? 23.256 27.359 43.470 1.00 22.82 262 ASN A O 1
ATOM 2088 N N . SER A 1 263 ? 24.429 25.438 43.322 1.00 23.68 263 SER A N 1
ATOM 2089 C CA . SER A 1 263 ? 25.423 25.860 44.303 1.00 22.50 263 SER A CA 1
ATOM 2090 C C . SER A 1 263 ? 26.389 26.870 43.680 1.00 21.10 263 SER A C 1
ATOM 2091 O O . SER A 1 263 ? 26.955 27.677 44.390 1.00 23.02 263 SER A O 1
ATOM 2094 N N . ALA A 1 264 ? 26.592 26.797 42.368 1.00 20.11 264 ALA A N 1
ATOM 2095 C CA . ALA A 1 264 ? 27.373 27.783 41.625 1.00 19.14 264 ALA A CA 1
ATOM 2096 C C . ALA A 1 264 ? 26.764 29.172 41.655 1.00 19.01 264 ALA A C 1
ATOM 2097 O O . ALA A 1 264 ? 27.472 30.158 41.869 1.00 20.58 264 ALA A O 1
ATOM 2099 N N . VAL A 1 265 ? 25.459 29.247 41.466 1.00 17.26 265 VAL A N 1
ATOM 2100 C CA . VAL A 1 265 ? 24.739 30.513 41.528 1.00 16.69 265 VAL A CA 1
ATOM 2101 C C . VAL A 1 265 ? 24.733 31.048 42.954 1.00 17.60 265 VAL A C 1
ATOM 2102 O O . VAL A 1 265 ? 25.065 32.201 43.181 1.00 16.39 265 VAL A O 1
ATOM 2106 N N . PHE A 1 266 ? 24.315 30.210 43.914 1.00 18.69 266 PHE A N 1
ATOM 2107 C CA . PHE A 1 266 ? 24.407 30.548 45.345 1.00 18.48 266 PHE A CA 1
ATOM 2108 C C . PHE A 1 266 ? 24.837 29.313 46.116 1.00 19.28 266 PHE A C 1
ATOM 2109 O O . PHE A 1 266 ? 24.260 28.269 45.899 1.00 21.20 266 PHE A O 1
ATOM 2117 N N . PRO A 1 267 ? 25.799 29.401 47.031 1.00 19.00 267 PRO A N 1
ATOM 2118 C CA . PRO A 1 267 ? 26.416 30.624 47.482 1.00 17.76 267 PRO A CA 1
ATOM 2119 C C . PRO A 1 267 ? 27.823 30.898 46.891 1.00 17.52 267 PRO A C 1
ATOM 2120 O O . PRO A 1 267 ? 28.539 31.761 47.410 1.00 16.23 267 PRO A O 1
ATOM 2124 N N . SER A 1 268 ? 28.214 30.180 45.846 1.00 16.09 268 SER A N 1
ATOM 2125 C CA . SER A 1 268 ? 29.486 30.427 45.211 1.00 17.31 268 SER A CA 1
ATOM 2126 C C . SER A 1 268 ? 29.653 31.898 44.681 1.00 17.65 268 SER A C 1
ATOM 2127 O O . SER A 1 268 ? 30.678 32.512 44.969 1.00 17.36 268 SER A O 1
ATOM 2130 N N . PHE A 1 269 ? 28.659 32.418 43.946 1.00 16.61 269 PHE A N 1
ATOM 2131 C CA . PHE A 1 269 ? 28.744 33.722 43.246 1.00 16.29 269 PHE A CA 1
ATOM 2132 C C . PHE A 1 269 ? 27.811 34.815 43.762 1.00 16.67 269 PHE A C 1
ATOM 2133 O O . PHE A 1 269 ? 28.262 35.914 43.979 1.00 19.07 269 PHE A O 1
ATOM 2141 N N . GLN A 1 270 ? 26.540 34.520 43.973 1.00 16.24 270 GLN A N 1
ATOM 2142 C CA . GLN A 1 270 ? 25.561 35.525 44.407 1.00 16.50 270 GLN A CA 1
ATOM 2143 C C . GLN A 1 270 ? 25.199 35.419 45.874 1.00 15.65 270 GLN A C 1
ATOM 2144 O O . GLN A 1 270 ? 25.581 34.465 46.549 1.00 16.34 270 GLN A O 1
ATOM 2150 N N . GLY A 1 271 ? 24.482 36.432 46.349 1.00 15.02 271 GLY A N 1
ATOM 2151 C CA . GLY A 1 271 ? 23.894 36.434 47.662 1.00 15.76 271 GLY A CA 1
ATOM 2152 C C . GLY A 1 271 ? 22.378 36.364 47.501 1.00 16.53 271 GLY A C 1
ATOM 2153 O O . GLY A 1 271 ? 21.844 35.453 46.850 1.00 15.60 271 GLY A O 1
ATOM 2154 N N . GLY A 1 272 ? 21.699 37.368 48.051 1.00 17.32 272 GLY A N 1
ATOM 2155 C CA . GLY A 1 272 ? 20.263 37.525 47.883 1.00 17.21 272 GLY A CA 1
ATOM 2156 C C . GLY A 1 272 ? 19.794 37.635 46.440 1.00 17.49 272 GLY A C 1
ATOM 2157 O O . GLY A 1 272 ? 20.310 38.479 45.679 1.00 19.24 272 GLY A O 1
ATOM 2158 N N . PRO A 1 273 ? 18.813 36.790 46.035 1.00 17.22 273 PRO A N 1
ATOM 2159 C CA . PRO A 1 273 ? 18.187 36.993 44.732 1.00 16.02 273 PRO A CA 1
ATOM 2160 C C . PRO A 1 273 ? 17.379 38.251 44.719 1.00 15.45 273 PRO A C 1
ATOM 2161 O O . PRO A 1 273 ? 16.991 38.745 45.770 1.00 15.12 273 PRO A O 1
ATOM 2165 N N . HIS A 1 274 ? 17.101 38.759 43.528 1.00 14.96 274 HIS A N 1
ATOM 2166 C CA . HIS A 1 274 ? 16.311 39.955 43.401 1.00 15.02 274 HIS A CA 1
ATOM 2167 C C . HIS A 1 274 ? 14.928 39.528 42.991 1.00 15.52 274 HIS A C 1
ATOM 2168 O O . HIS A 1 274 ? 14.671 39.204 41.834 1.00 15.19 274 HIS A O 1
ATOM 2175 N N . ASN A 1 275 ? 14.027 39.510 43.966 1.00 15.60 275 ASN A N 1
ATOM 2176 C CA . ASN A 1 275 ? 12.722 38.928 43.753 1.00 15.01 275 ASN A CA 1
ATOM 2177 C C . ASN A 1 275 ? 11.813 39.746 42.865 1.00 14.81 275 ASN A C 1
ATOM 2178 O O . ASN A 1 275 ? 10.862 39.209 42.316 1.00 14.79 275 ASN A O 1
ATOM 2183 N N . ASN A 1 276 ? 12.073 41.043 42.726 1.00 15.25 276 ASN A N 1
ATOM 2184 C CA . ASN A 1 276 ? 11.317 41.851 41.743 1.00 14.63 276 ASN A CA 1
ATOM 2185 C C . ASN A 1 276 ? 11.595 41.366 40.316 1.00 14.35 276 ASN A C 1
ATOM 2186 O O . ASN A 1 276 ? 10.662 41.295 39.501 1.00 14.25 276 ASN A O 1
ATOM 2191 N N . LYS A 1 277 ? 12.859 41.015 40.044 1.00 14.26 277 LYS A N 1
ATOM 2192 C CA . LYS A 1 277 ? 13.281 40.380 38.791 1.00 15.06 277 LYS A CA 1
ATOM 2193 C C . LYS A 1 277 ? 12.556 39.068 38.517 1.00 16.59 277 LYS A C 1
ATOM 2194 O O . LYS A 1 277 ? 12.082 38.854 37.427 1.00 17.49 277 LYS A O 1
ATOM 2200 N N . ILE A 1 278 ? 12.544 38.179 39.503 1.00 16.93 278 ILE A N 1
ATOM 2201 C CA . ILE A 1 278 ? 11.965 36.862 39.355 1.00 16.99 278 ILE A CA 1
ATOM 2202 C C . ILE A 1 278 ? 10.453 36.990 39.121 1.00 16.30 278 ILE A C 1
ATOM 2203 O O . ILE A 1 278 ? 9.918 36.402 38.198 1.00 15.36 278 ILE A O 1
ATOM 2208 N N . ALA A 1 279 ? 9.796 37.796 39.932 1.00 16.99 279 ALA A N 1
ATOM 2209 C CA . ALA A 1 279 ? 8.417 38.170 39.680 1.00 18.32 279 ALA A CA 1
ATOM 2210 C C . ALA A 1 279 ? 8.186 38.661 38.246 1.00 20.14 279 ALA A C 1
ATOM 2211 O O . ALA A 1 279 ? 7.290 38.172 37.546 1.00 20.51 279 ALA A O 1
ATOM 2213 N N . ALA A 1 280 ? 9.001 39.614 37.789 1.00 20.96 280 ALA A N 1
ATOM 2214 C CA . ALA A 1 280 ? 8.852 40.134 36.431 1.00 20.64 280 ALA A CA 1
ATOM 2215 C C . ALA A 1 280 ? 9.098 39.030 35.410 1.00 20.00 280 ALA A C 1
ATOM 2216 O O . ALA A 1 280 ? 8.401 38.943 34.410 1.00 20.39 280 ALA A O 1
ATOM 2218 N N . VAL A 1 281 ? 10.062 38.170 35.662 1.00 18.78 281 VAL A N 1
ATOM 2219 C CA . VAL A 1 281 ? 10.344 37.097 34.720 1.00 19.09 281 VAL A CA 1
ATOM 2220 C C . VAL A 1 281 ? 9.146 36.155 34.621 1.00 20.64 281 VAL A C 1
ATOM 2221 O O . VAL A 1 281 ? 8.816 35.721 33.518 1.00 21.48 281 VAL A O 1
ATOM 2225 N N . ALA A 1 282 ? 8.497 35.856 35.756 1.00 20.99 282 ALA A N 1
ATOM 2226 C CA . ALA A 1 282 ? 7.241 35.069 35.766 1.00 21.71 282 ALA A CA 1
ATOM 2227 C C . ALA A 1 282 ? 6.181 35.685 34.886 1.00 22.95 282 ALA A C 1
ATOM 2228 O O . ALA A 1 282 ? 5.526 34.989 34.130 1.00 26.77 282 ALA A O 1
ATOM 2230 N N . CYS A 1 283 ? 6.007 36.990 35.012 1.00 24.41 283 CYS A N 1
ATOM 2231 C CA . CYS A 1 283 ? 4.999 37.721 34.275 1.00 27.81 283 CYS A CA 1
ATOM 2232 C C . CYS A 1 283 ? 5.206 37.625 32.763 1.00 28.74 283 CYS A C 1
ATOM 2233 O O . CYS A 1 283 ? 4.255 37.394 32.016 1.00 32.14 283 CYS A O 1
ATOM 2236 N N . GLN A 1 284 ? 6.445 37.786 32.317 1.00 27.42 284 GLN A N 1
ATOM 2237 C CA . GLN A 1 284 ? 6.715 37.708 30.896 1.00 26.74 284 GLN A CA 1
ATOM 2238 C C . GLN A 1 284 ? 6.622 36.275 30.370 1.00 24.71 284 GLN A C 1
ATOM 2239 O O . GLN A 1 284 ? 6.106 36.056 29.275 1.00 21.37 284 GLN A O 1
ATOM 2245 N N . LEU A 1 285 ? 7.114 35.314 31.134 1.00 24.46 285 LEU A N 1
ATOM 2246 C CA . LEU A 1 285 ? 7.080 33.924 30.676 1.00 26.41 285 LEU A CA 1
ATOM 2247 C C . LEU A 1 285 ? 5.660 33.404 30.411 1.00 28.77 285 LEU A C 1
ATOM 2248 O O . LEU A 1 285 ? 5.482 32.542 29.563 1.00 30.43 285 LEU A O 1
ATOM 2253 N N . LYS A 1 286 ? 4.662 33.963 31.101 1.00 32.35 286 LYS A N 1
ATOM 2254 C CA . LYS A 1 286 ? 3.260 33.664 30.830 1.00 33.60 286 LYS A CA 1
ATOM 2255 C C . LYS A 1 286 ? 2.819 34.206 29.476 1.00 34.73 286 LYS A C 1
ATOM 2256 O O . LYS A 1 286 ? 2.116 33.520 28.744 1.00 37.08 286 LYS A O 1
ATOM 2262 N N . GLU A 1 287 ? 3.212 35.442 29.159 1.00 34.10 287 GLU A N 1
ATOM 2263 C CA . GLU A 1 287 ? 3.084 35.968 27.793 1.00 33.76 287 GLU A CA 1
ATOM 2264 C C . GLU A 1 287 ? 3.866 35.134 26.752 1.00 33.21 287 GLU A C 1
ATOM 2265 O O . GLU A 1 287 ? 3.384 34.956 25.641 1.00 33.87 287 GLU A O 1
ATOM 2271 N N . VAL A 1 288 ? 5.057 34.644 27.084 1.00 31.49 288 VAL A N 1
ATOM 2272 C CA . VAL A 1 288 ? 5.838 33.873 26.112 1.00 31.84 288 VAL A CA 1
ATOM 2273 C C . VAL A 1 288 ? 5.107 32.600 25.663 1.00 34.71 288 VAL A C 1
ATOM 2274 O O . VAL A 1 288 ? 5.169 32.246 24.485 1.00 34.18 288 VAL A O 1
ATOM 2278 N N . HIS A 1 289 ? 4.411 31.926 26.580 1.00 39.05 289 HIS A N 1
ATOM 2279 C CA . HIS A 1 289 ? 3.721 30.657 26.251 1.00 42.65 289 HIS A CA 1
ATOM 2280 C C . HIS A 1 289 ? 2.326 30.800 25.594 1.00 41.38 289 HIS A C 1
ATOM 2281 O O . HIS A 1 289 ? 1.673 29.797 25.310 1.00 47.11 289 HIS A O 1
ATOM 2288 N N . SER A 1 290 ? 1.891 32.028 25.331 1.00 39.32 290 SER A N 1
ATOM 2289 C CA . SER A 1 290 ? 0.682 32.284 24.563 1.00 37.32 290 SER A CA 1
ATOM 2290 C C . SER A 1 290 ? 0.962 32.162 23.058 1.00 39.77 290 SER A C 1
ATOM 2291 O O . SER A 1 290 ? 2.116 32.295 22.636 1.00 41.46 290 SER A O 1
ATOM 2294 N N . PRO A 1 291 ? -0.090 31.896 22.241 1.00 40.07 291 PRO A N 1
ATOM 2295 C CA . PRO A 1 291 ? 0.098 31.856 20.778 1.00 38.58 291 PRO A CA 1
ATOM 2296 C C . PRO A 1 291 ? 0.224 33.275 20.180 1.00 37.51 291 PRO A C 1
ATOM 2297 O O . PRO A 1 291 ? 0.842 33.439 19.128 1.00 35.51 291 PRO A O 1
ATOM 2301 N N . ALA A 1 292 ? -0.360 34.270 20.864 1.00 33.89 292 ALA A N 1
ATOM 2302 C CA . ALA A 1 292 ? -0.135 35.682 20.591 1.00 34.55 292 ALA A CA 1
ATOM 2303 C C . ALA A 1 292 ? 1.358 36.075 20.496 1.00 35.28 292 ALA A C 1
ATOM 2304 O O . ALA A 1 292 ? 1.718 36.926 19.676 1.00 39.20 292 ALA A O 1
ATOM 2306 N N . PHE A 1 293 ? 2.204 35.486 21.347 1.00 31.04 293 PHE A N 1
ATOM 2307 C CA . PHE A 1 293 ? 3.631 35.783 21.367 1.00 28.14 293 PHE A CA 1
ATOM 2308 C C . PHE A 1 293 ? 4.357 35.032 20.254 1.00 28.14 293 PHE A C 1
ATOM 2309 O O . PHE A 1 293 ? 5.344 35.533 19.707 1.00 23.77 293 PHE A O 1
ATOM 2317 N N . LYS A 1 294 ? 3.899 33.812 19.934 1.00 29.84 294 LYS A N 1
ATOM 2318 C CA . LYS A 1 294 ? 4.399 33.117 18.741 1.00 28.88 294 LYS A CA 1
ATOM 2319 C C . LYS A 1 294 ? 4.138 34.010 17.512 1.00 28.52 294 LYS A C 1
ATOM 2320 O O . LYS A 1 294 ? 5.019 34.163 16.665 1.00 28.94 294 LYS A O 1
ATOM 2326 N N . GLU A 1 295 ? 2.974 34.657 17.460 1.00 30.07 295 GLU A N 1
ATOM 2327 C CA . GLU A 1 295 ? 2.693 35.622 16.379 1.00 33.03 295 GLU A CA 1
ATOM 2328 C C . GLU A 1 295 ? 3.772 36.719 16.320 1.00 32.64 295 GLU A C 1
ATOM 2329 O O . GLU A 1 295 ? 4.371 36.925 15.257 1.00 34.00 295 GLU A O 1
ATOM 2335 N N . TYR A 1 296 ? 4.040 37.363 17.465 1.00 29.32 296 TYR A N 1
ATOM 2336 C CA . TYR A 1 296 ? 5.058 38.419 17.563 1.00 26.63 296 TYR A CA 1
ATOM 2337 C C . TYR A 1 296 ? 6.422 37.932 17.107 1.00 25.99 296 TYR A C 1
ATOM 2338 O O . TYR A 1 296 ? 7.049 38.588 16.274 1.00 25.79 296 TYR A O 1
ATOM 2347 N N . THR A 1 297 ? 6.878 36.793 17.634 1.00 25.26 297 THR A N 1
ATOM 2348 C CA . THR A 1 297 ? 8.181 36.229 17.225 1.00 24.53 297 THR A CA 1
ATOM 2349 C C . THR A 1 297 ? 8.256 35.960 15.720 1.00 24.70 297 THR A C 1
ATOM 2350 O O . THR A 1 297 ? 9.269 36.261 15.098 1.00 23.97 297 THR A O 1
ATOM 2354 N N . GLN A 1 298 ? 7.191 35.378 15.157 1.00 25.48 298 GLN A N 1
ATOM 2355 C CA . GLN A 1 298 ? 7.088 35.136 13.703 1.00 26.11 298 GLN A CA 1
ATOM 2356 C C . GLN A 1 298 ? 7.260 36.445 12.953 1.00 25.47 298 GLN A C 1
ATOM 2357 O O . GLN A 1 298 ? 8.032 36.501 12.003 1.00 26.02 298 GLN A O 1
ATOM 2363 N N . GLN A 1 299 ? 6.581 37.497 13.408 1.00 25.05 299 GLN A N 1
ATOM 2364 C CA . GLN A 1 299 ? 6.735 38.827 12.789 1.00 26.74 299 GLN A CA 1
ATOM 2365 C C . GLN A 1 299 ? 8.175 39.369 12.831 1.00 24.93 299 GLN A C 1
ATOM 2366 O O . GLN A 1 299 ? 8.623 40.050 11.885 1.00 22.62 299 GLN A O 1
ATOM 2372 N N . VAL A 1 300 ? 8.887 39.071 13.923 1.00 23.64 300 VAL A N 1
ATOM 2373 C CA . VAL A 1 300 ? 10.273 39.525 14.089 1.00 22.38 300 VAL A CA 1
ATOM 2374 C C . VAL A 1 300 ? 11.071 38.986 12.907 1.00 21.60 300 VAL A C 1
ATOM 2375 O O . VAL A 1 300 ? 11.859 39.711 12.275 1.00 19.73 300 VAL A O 1
ATOM 2379 N N . LEU A 1 301 ? 10.857 37.706 12.614 1.00 21.65 301 LEU A N 1
ATOM 2380 C CA . LEU A 1 301 ? 11.608 37.050 11.557 1.00 22.83 301 LEU A CA 1
ATOM 2381 C C . LEU A 1 301 ? 11.154 37.568 10.192 1.00 21.92 301 LEU A C 1
ATOM 2382 O O . LEU A 1 301 ? 12.002 37.801 9.343 1.00 20.78 301 LEU A O 1
ATOM 2387 N N . LEU A 1 302 ? 9.844 37.752 10.001 1.00 21.77 302 LEU A N 1
ATOM 2388 C CA . LEU A 1 302 ? 9.292 38.281 8.742 1.00 22.98 302 LEU A CA 1
ATOM 2389 C C . LEU A 1 302 ? 9.894 39.677 8.475 1.00 22.18 302 LEU A C 1
ATOM 2390 O O . LEU A 1 302 ? 10.418 39.893 7.404 1.00 24.37 302 LEU A O 1
ATOM 2395 N N . ASN A 1 303 ? 9.872 40.581 9.463 1.00 21.84 303 ASN A N 1
ATOM 2396 C CA . ASN A 1 303 ? 10.523 41.911 9.331 1.00 21.12 303 ASN A CA 1
ATOM 2397 C C . ASN A 1 303 ? 12.020 41.828 9.031 1.00 20.57 303 ASN A C 1
ATOM 2398 O O . ASN A 1 303 ? 12.560 42.642 8.272 1.00 20.52 303 ASN A O 1
ATOM 2403 N N . SER A 1 304 ? 12.695 40.859 9.646 1.00 18.98 304 SER A N 1
ATOM 2404 C CA . SER A 1 304 ? 14.122 40.684 9.435 1.00 18.33 304 SER A CA 1
ATOM 2405 C C . SER A 1 304 ? 14.439 40.205 8.010 1.00 18.76 304 SER A C 1
ATOM 2406 O O . SER A 1 304 ? 15.447 40.620 7.426 1.00 17.87 304 SER A O 1
ATOM 2409 N N . LYS A 1 305 ? 13.609 39.307 7.474 1.00 19.60 305 LYS A N 1
ATOM 2410 C CA . LYS A 1 305 ? 13.773 38.840 6.079 1.00 20.47 305 LYS A CA 1
ATOM 2411 C C . LYS A 1 305 ? 13.497 40.013 5.160 1.00 19.32 305 LYS A C 1
ATOM 2412 O O . LYS A 1 305 ? 14.257 40.280 4.235 1.00 19.47 305 LYS A O 1
ATOM 2418 N N . ALA A 1 306 ? 12.407 40.722 5.445 1.00 19.25 306 ALA A N 1
ATOM 2419 C CA . ALA A 1 306 ? 12.008 41.845 4.612 1.00 20.10 306 ALA A CA 1
ATOM 2420 C C . ALA A 1 306 ? 13.077 42.917 4.620 1.00 19.13 306 ALA A C 1
ATOM 2421 O O . ALA A 1 306 ? 13.404 43.469 3.576 1.00 19.66 306 ALA A O 1
ATOM 2423 N N . LEU A 1 307 ? 13.675 43.170 5.782 1.00 18.54 307 LEU A N 1
ATOM 2424 C CA . LEU A 1 307 ? 14.754 44.174 5.875 1.00 16.94 307 LEU A CA 1
ATOM 2425 C C . LEU A 1 307 ? 16.006 43.768 5.147 1.00 16.20 307 LEU A C 1
ATOM 2426 O O . LEU A 1 307 ? 16.667 44.592 4.518 1.00 15.01 307 LEU A O 1
ATOM 2431 N N . ALA A 1 308 ? 16.354 42.498 5.250 1.00 16.45 308 ALA A N 1
ATOM 2432 C CA . ALA A 1 308 ? 17.553 41.990 4.571 1.00 17.40 308 ALA A CA 1
ATOM 2433 C C . ALA A 1 308 ? 17.421 42.108 3.055 1.00 17.49 308 ALA A C 1
ATOM 2434 O O . ALA A 1 308 ? 18.359 42.530 2.338 1.00 15.68 308 ALA A O 1
ATOM 2436 N N . LYS A 1 309 ? 16.236 41.734 2.583 1.00 18.17 309 LYS A N 1
ATOM 2437 C CA . LYS A 1 309 ? 15.900 41.793 1.166 1.00 19.82 309 LYS A CA 1
ATOM 2438 C C . LYS A 1 309 ? 15.909 43.242 0.628 1.00 18.90 309 LYS A C 1
ATOM 2439 O O . LYS A 1 309 ? 16.373 43.492 -0.477 1.00 17.36 309 LYS A O 1
ATOM 2445 N N . ALA A 1 310 ? 15.365 44.180 1.408 1.00 19.14 310 ALA A N 1
ATOM 2446 C CA . ALA A 1 310 ? 15.309 45.589 0.995 1.00 18.43 310 ALA A CA 1
ATOM 2447 C C . ALA A 1 310 ? 16.713 46.189 1.002 1.00 18.12 310 ALA A C 1
ATOM 2448 O O . ALA A 1 310 ? 17.064 46.954 0.108 1.00 19.19 310 ALA A O 1
ATOM 2450 N N . LEU A 1 311 ? 17.542 45.802 1.956 1.00 17.04 311 LEU A N 1
ATOM 2451 C CA . LEU A 1 311 ? 18.917 46.305 1.977 1.00 18.38 311 LEU A CA 1
ATOM 2452 C C . LEU A 1 311 ? 19.711 45.808 0.774 1.00 19.45 311 LEU A C 1
ATOM 2453 O O . LEU A 1 311 ? 20.437 46.597 0.144 1.00 20.48 311 LEU A O 1
ATOM 2458 N N . ILE A 1 312 ? 19.535 44.526 0.430 1.00 19.82 312 ILE A N 1
ATOM 2459 C CA . ILE A 1 312 ? 20.185 43.924 -0.741 1.00 21.06 312 ILE A CA 1
ATOM 2460 C C . ILE A 1 312 ? 19.663 44.547 -2.044 1.00 20.37 312 ILE A C 1
ATOM 2461 O O . ILE A 1 312 ? 20.451 44.879 -2.910 1.00 19.97 312 ILE A O 1
ATOM 2466 N N . SER A 1 313 ? 18.353 44.750 -2.144 1.00 21.67 313 SER A N 1
ATOM 2467 C CA . SER A 1 313 ? 17.759 45.528 -3.241 1.00 23.98 313 SER A CA 1
ATOM 2468 C C . SER A 1 313 ? 18.442 46.888 -3.497 1.00 25.41 313 SER A C 1
ATOM 2469 O O . SER A 1 313 ? 18.494 47.338 -4.641 1.00 28.47 313 SER A O 1
ATOM 2472 N N . LYS A 1 314 ? 18.939 47.539 -2.436 1.00 24.85 314 LYS A N 1
ATOM 2473 C CA . LYS A 1 314 ? 19.677 48.814 -2.528 1.00 23.20 314 LYS A CA 1
ATOM 2474 C C . LYS A 1 314 ? 21.177 48.607 -2.583 1.00 22.91 314 LYS A C 1
ATOM 2475 O O . LYS A 1 314 ? 21.926 49.515 -2.257 1.00 21.56 314 LYS A O 1
ATOM 2481 N N . GLN A 1 315 ? 21.614 47.420 -2.994 1.00 25.23 315 GLN A N 1
ATOM 2482 C CA . GLN A 1 315 ? 23.045 47.088 -3.145 1.00 27.83 315 GLN A CA 1
ATOM 2483 C C . GLN A 1 315 ? 23.905 47.266 -1.897 1.00 26.56 315 GLN A C 1
ATOM 2484 O O . GLN A 1 315 ? 25.082 47.621 -1.991 1.00 30.10 315 GLN A O 1
ATOM 2490 N N . ILE A 1 316 ? 23.317 47.000 -0.735 1.00 24.23 316 ILE A N 1
ATOM 2491 C CA . ILE A 1 316 ? 24.038 46.962 0.527 1.00 22.68 316 ILE A CA 1
ATOM 2492 C C . ILE A 1 316 ? 24.315 45.482 0.818 1.00 23.40 316 ILE A C 1
ATOM 2493 O O . ILE A 1 316 ? 23.366 44.662 0.789 1.00 21.74 316 ILE A O 1
ATOM 2498 N N . ASP A 1 317 ? 25.588 45.162 1.096 1.00 23.25 317 ASP A N 1
ATOM 2499 C CA . ASP A 1 317 ? 26.037 43.797 1.442 1.00 25.23 317 ASP A CA 1
ATOM 2500 C C . ASP A 1 317 ? 25.785 43.376 2.923 1.00 24.81 317 ASP A C 1
ATOM 2501 O O . ASP A 1 317 ? 26.042 44.155 3.858 1.00 23.58 317 ASP A O 1
ATOM 2506 N N . LEU A 1 318 ? 25.291 42.136 3.108 1.00 22.21 318 LEU A N 1
ATOM 2507 C CA . LEU A 1 318 ? 25.013 41.541 4.412 1.00 19.87 318 LEU A CA 1
ATOM 2508 C C . LEU A 1 318 ? 25.935 40.352 4.657 1.00 20.39 318 LEU A C 1
ATOM 2509 O O . LEU A 1 318 ? 26.225 39.594 3.739 1.00 19.75 318 LEU A O 1
ATOM 2514 N N . VAL A 1 319 ? 26.445 40.200 5.882 1.00 20.70 319 VAL A N 1
ATOM 2515 C CA . VAL A 1 319 ? 27.357 39.081 6.173 1.00 20.12 319 VAL A CA 1
ATOM 2516 C C . VAL A 1 319 ? 26.517 37.811 6.085 1.00 19.38 319 VAL A C 1
ATOM 2517 O O . VAL A 1 319 ? 25.371 37.774 6.559 1.00 16.87 319 VAL A O 1
ATOM 2521 N N . THR A 1 320 ? 27.081 36.810 5.391 1.00 20.39 320 THR A N 1
ATOM 2522 C CA . THR A 1 320 ? 26.388 35.563 4.979 1.00 19.45 320 THR A CA 1
ATOM 2523 C C . THR A 1 320 ? 25.252 35.791 3.979 1.00 21.68 320 THR A C 1
ATOM 2524 O O . THR A 1 320 ? 24.411 34.886 3.761 1.00 20.73 320 THR A O 1
ATOM 2528 N N . ASN A 1 321 ? 25.213 36.993 3.398 1.00 23.41 321 ASN A N 1
ATOM 2529 C CA . ASN A 1 321 ? 24.187 37.411 2.428 1.00 24.21 321 ASN A CA 1
ATOM 2530 C C . ASN A 1 321 ? 22.731 37.241 2.812 1.00 21.70 321 ASN A C 1
ATOM 2531 O O . ASN A 1 321 ? 21.870 37.144 1.937 1.00 22.61 321 ASN A O 1
ATOM 2536 N N . GLY A 1 322 ? 22.450 37.239 4.111 1.00 20.35 322 GLY A N 1
ATOM 2537 C CA . GLY A 1 322 ? 21.086 37.082 4.596 1.00 18.75 322 GLY A CA 1
ATOM 2538 C C . GLY A 1 322 ? 21.007 36.758 6.066 1.00 17.55 322 GLY A C 1
ATOM 2539 O O . GLY A 1 322 ? 21.990 36.801 6.798 1.00 16.06 322 GLY A O 1
ATOM 2540 N N . THR A 1 323 ? 19.809 36.396 6.474 1.00 17.92 323 THR A N 1
ATOM 2541 C CA . THR A 1 323 ? 19.548 36.083 7.842 1.00 19.14 323 THR A CA 1
ATOM 2542 C C . THR A 1 323 ? 18.527 34.938 8.034 1.00 19.43 323 THR A C 1
ATOM 2543 O O . THR A 1 323 ? 17.547 34.857 7.309 1.00 17.85 323 THR A O 1
ATOM 2547 N N . ASP A 1 324 ? 18.758 34.087 9.039 1.00 19.82 324 ASP A N 1
ATOM 2548 C CA . ASP A 1 324 ? 17.752 33.105 9.462 1.00 20.95 324 ASP A CA 1
ATOM 2549 C C . ASP A 1 324 ? 17.015 33.528 10.701 1.00 20.65 324 ASP A C 1
ATOM 2550 O O . ASP A 1 324 ? 16.092 32.832 11.132 1.00 20.84 324 ASP A O 1
ATOM 2555 N N . ASN A 1 325 ? 17.435 34.636 11.304 1.00 19.70 325 ASN A N 1
ATOM 2556 C CA . ASN A 1 325 ? 16.852 35.069 12.559 1.00 18.63 325 ASN A CA 1
ATOM 2557 C C . ASN A 1 325 ? 16.492 36.574 12.527 1.00 18.31 325 ASN A C 1
ATOM 2558 O O . ASN A 1 325 ? 16.172 37.135 11.476 1.00 16.76 325 ASN A O 1
ATOM 2563 N N . HIS A 1 326 ? 16.453 37.156 13.719 1.00 17.71 326 HIS A N 1
ATOM 2564 C CA . HIS A 1 326 ? 16.155 38.573 13.997 1.00 16.99 326 HIS A CA 1
ATOM 2565 C C . HIS A 1 326 ? 17.230 39.620 13.636 1.00 16.66 326 HIS A C 1
ATOM 2566 O O . HIS A 1 326 ? 16.960 40.819 13.746 1.00 16.22 326 HIS A O 1
ATOM 2573 N N . LEU A 1 327 ? 18.430 39.190 13.267 1.00 16.01 327 LEU A N 1
ATOM 2574 C CA . LEU A 1 327 ? 19.514 40.109 13.113 1.00 16.18 327 LEU A CA 1
ATOM 2575 C C . LEU A 1 327 ? 20.312 39.997 11.822 1.00 17.13 327 LEU A C 1
ATOM 2576 O O . LEU A 1 327 ? 20.409 38.932 11.159 1.00 16.69 327 LEU A O 1
ATOM 2581 N N . ILE A 1 328 ? 20.852 41.154 11.450 1.00 16.22 328 ILE A N 1
ATOM 2582 C CA . ILE A 1 328 ? 21.573 41.324 10.206 1.00 15.69 328 ILE A CA 1
ATOM 2583 C C . ILE A 1 328 ? 22.845 42.036 10.544 1.00 15.59 328 ILE A C 1
ATOM 2584 O O . ILE A 1 328 ? 22.818 42.932 11.376 1.00 16.55 328 ILE A O 1
ATOM 2589 N N . VAL A 1 329 ? 23.946 41.650 9.918 1.00 15.82 329 VAL A N 1
ATOM 2590 C CA . VAL A 1 329 ? 25.204 42.390 10.015 1.00 16.22 329 VAL A CA 1
ATOM 2591 C C . VAL A 1 329 ? 25.477 42.973 8.628 1.00 16.37 329 VAL A C 1
ATOM 2592 O O . VAL A 1 329 ? 25.562 42.245 7.668 1.00 17.01 329 VAL A O 1
ATOM 2596 N N . VAL A 1 330 ? 25.617 44.289 8.538 1.00 16.78 330 VAL A N 1
ATOM 2597 C CA . VAL A 1 330 ? 25.889 44.972 7.271 1.00 16.93 330 VAL A CA 1
ATOM 2598 C C . VAL A 1 330 ? 27.389 45.122 7.116 1.00 17.87 330 VAL A C 1
ATOM 2599 O O . VAL A 1 330 ? 28.047 45.565 8.029 1.00 17.72 330 VAL A O 1
ATOM 2603 N N . ASP A 1 331 ? 27.913 44.681 5.976 1.00 20.56 331 ASP A N 1
ATOM 2604 C CA . ASP A 1 331 ? 29.313 44.835 5.591 1.00 23.20 331 ASP A CA 1
ATOM 2605 C C . ASP A 1 331 ? 29.427 46.153 4.805 1.00 24.08 331 ASP A C 1
ATOM 2606 O O . ASP A 1 331 ? 28.934 46.249 3.680 1.00 21.88 331 ASP A O 1
ATOM 2611 N N . LEU A 1 332 ? 30.120 47.128 5.386 1.00 25.92 332 LEU A N 1
ATOM 2612 C CA . LEU A 1 332 ? 30.237 48.484 4.813 1.00 28.36 332 LEU A CA 1
ATOM 2613 C C . LEU A 1 332 ? 31.507 48.734 3.970 1.00 31.33 332 LEU A C 1
ATOM 2614 O O . LEU A 1 332 ? 31.795 49.887 3.643 1.00 36.05 332 LEU A O 1
ATOM 2619 N N . ARG A 1 333 ? 32.254 47.683 3.616 1.00 33.72 333 ARG A N 1
ATOM 2620 C CA . ARG A 1 333 ? 33.536 47.834 2.884 1.00 35.31 333 ARG A CA 1
ATOM 2621 C C . ARG A 1 333 ? 33.450 48.446 1.488 1.00 35.01 333 ARG A C 1
ATOM 2622 O O . ARG A 1 333 ? 34.399 49.084 1.063 1.00 38.08 333 ARG A O 1
ATOM 2630 N N . LYS A 1 334 ? 32.360 48.224 0.756 1.00 36.40 334 LYS A N 1
ATOM 2631 C CA . LYS A 1 334 ? 32.204 48.819 -0.592 1.00 37.47 334 LYS A CA 1
ATOM 2632 C C . LYS A 1 334 ? 32.037 50.357 -0.583 1.00 39.73 334 LYS A C 1
ATOM 2633 O O . LYS A 1 334 ? 32.238 51.011 -1.613 1.00 40.48 334 LYS A O 1
ATOM 2639 N N . PHE A 1 335 ? 31.674 50.921 0.573 1.00 38.60 335 PHE A N 1
ATOM 2640 C CA . PHE A 1 335 ? 31.534 52.360 0.742 1.00 35.88 335 PHE A CA 1
ATOM 2641 C C . PHE A 1 335 ? 32.783 53.021 1.332 1.00 37.14 335 PHE A C 1
ATOM 2642 O O . PHE A 1 335 ? 32.931 54.239 1.233 1.00 40.34 335 PHE A O 1
ATOM 2650 N N . SER A 1 336 ? 33.676 52.230 1.927 1.00 35.86 336 SER A N 1
ATOM 2651 C CA . SER A 1 336 ? 34.930 52.712 2.525 1.00 35.39 336 SER A CA 1
ATOM 2652 C C . SER A 1 336 ? 34.650 53.659 3.690 1.00 36.46 336 SER A C 1
ATOM 2653 O O . SER A 1 336 ? 35.292 54.706 3.839 1.00 39.10 336 SER A O 1
ATOM 2656 N N . ILE A 1 337 ? 33.661 53.287 4.491 1.00 36.04 337 ILE A N 1
ATOM 2657 C CA . ILE A 1 337 ? 33.351 53.950 5.751 1.00 34.99 337 ILE A CA 1
ATOM 2658 C C . ILE A 1 337 ? 33.352 52.887 6.849 1.00 36.45 337 ILE A C 1
ATOM 2659 O O . ILE A 1 337 ? 32.944 51.740 6.619 1.00 41.78 337 ILE A O 1
ATOM 2664 N N . THR A 1 338 ? 33.835 53.246 8.033 1.00 35.38 338 THR A N 1
ATOM 2665 C CA . THR A 1 338 ? 33.891 52.301 9.151 1.00 31.89 338 THR A CA 1
ATOM 2666 C C . THR A 1 338 ? 32.518 52.201 9.821 1.00 30.64 338 THR A C 1
ATOM 2667 O O . THR A 1 338 ? 31.617 53.009 9.549 1.00 28.85 338 THR A O 1
ATOM 2671 N N . GLY A 1 339 ? 32.375 51.200 10.695 1.00 28.99 339 GLY A N 1
ATOM 2672 C CA . GLY A 1 339 ? 31.156 50.996 11.462 1.00 27.79 339 GLY A CA 1
ATOM 2673 C C . GLY A 1 339 ? 30.859 52.106 12.449 1.00 26.95 339 GLY A C 1
ATOM 2674 O O . GLY A 1 339 ? 29.694 52.476 12.622 1.00 26.11 339 GLY A O 1
ATOM 2675 N N . SER A 1 340 ? 31.903 52.625 13.106 1.00 27.82 340 SER A N 1
ATOM 2676 C CA . SER A 1 340 ? 31.744 53.701 14.098 1.00 29.82 340 SER A CA 1
ATOM 2677 C C . SER A 1 340 ? 31.287 55.012 13.469 1.00 28.16 340 SER A C 1
ATOM 2678 O O . SER A 1 340 ? 30.482 55.720 14.071 1.00 26.98 340 SER A O 1
ATOM 2681 N N . LYS A 1 341 ? 31.749 55.307 12.257 1.00 29.31 341 LYS A N 1
ATOM 2682 C CA . LYS A 1 341 ? 31.255 56.500 11.530 1.00 29.56 341 LYS A CA 1
ATOM 2683 C C . LYS A 1 341 ? 29.759 56.427 11.250 1.00 28.32 341 LYS A C 1
ATOM 2684 O O . LYS A 1 341 ? 29.071 57.402 11.475 1.00 31.02 341 LYS A O 1
ATOM 2690 N N . LEU A 1 342 ? 29.260 55.274 10.795 1.00 27.25 342 LEU A N 1
ATOM 2691 C CA . LEU A 1 342 ? 27.827 55.094 10.546 1.00 25.63 342 LEU A CA 1
ATOM 2692 C C . LEU A 1 342 ? 26.999 55.074 11.840 1.00 24.78 342 LEU A C 1
ATOM 2693 O O . LEU A 1 342 ? 25.870 55.566 11.867 1.00 23.68 342 LEU A O 1
ATOM 2698 N N . GLN A 1 343 ? 27.537 54.493 12.902 1.00 24.28 343 GLN A N 1
ATOM 2699 C CA . GLN A 1 343 ? 26.881 54.592 14.216 1.00 26.17 343 GLN A CA 1
ATOM 2700 C C . GLN A 1 343 ? 26.738 56.066 14.644 1.00 27.03 343 GLN A C 1
ATOM 2701 O O . GLN A 1 343 ? 25.659 56.509 15.062 1.00 26.57 343 GLN A O 1
ATOM 2707 N N . GLU A 1 344 ? 27.813 56.829 14.506 1.00 29.06 344 GLU A N 1
ATOM 2708 C CA . GLU A 1 344 ? 27.754 58.293 14.800 1.00 30.51 344 GLU A CA 1
ATOM 2709 C C . GLU A 1 344 ? 26.716 58.992 13.931 1.00 28.12 344 GLU A C 1
ATOM 2710 O O . GLU A 1 344 ? 25.854 59.702 14.451 1.00 28.01 344 GLU A O 1
ATOM 2716 N N . THR A 1 345 ? 26.751 58.726 12.625 1.00 26.13 345 THR A N 1
ATOM 2717 C CA . THR A 1 345 ? 25.740 59.275 11.738 1.00 24.61 345 THR A CA 1
ATOM 2718 C C . THR A 1 345 ? 24.309 58.878 12.141 1.00 24.12 345 THR A C 1
ATOM 2719 O O . THR A 1 345 ? 23.394 59.704 12.094 1.00 21.98 345 THR A O 1
ATOM 2723 N N . CYS A 1 346 ? 24.116 57.616 12.535 1.00 25.70 346 CYS A N 1
ATOM 2724 C CA . CYS A 1 346 ? 22.781 57.104 12.875 1.00 24.84 346 CYS A CA 1
ATOM 2725 C C . CYS A 1 346 ? 22.287 57.663 14.211 1.00 24.96 346 CYS A C 1
ATOM 2726 O O . CYS A 1 346 ? 21.061 57.885 14.391 1.00 22.72 346 CYS A O 1
ATOM 2729 N N . ASN A 1 347 ? 23.216 57.878 15.149 1.00 26.35 347 ASN A N 1
ATOM 2730 C CA . ASN A 1 347 ? 22.902 58.587 16.416 1.00 29.50 347 ASN A CA 1
ATOM 2731 C C . ASN A 1 347 ? 22.307 59.973 16.121 1.00 28.82 347 ASN A C 1
ATOM 2732 O O . ASN A 1 347 ? 21.270 60.347 16.674 1.00 27.78 347 ASN A O 1
ATOM 2737 N N . ALA A 1 348 ? 22.959 60.706 15.216 1.00 27.84 348 ALA A N 1
ATOM 2738 C CA . ALA A 1 348 ? 22.496 62.048 14.832 1.00 28.20 348 ALA A CA 1
ATOM 2739 C C . ALA A 1 348 ? 21.081 62.036 14.213 1.00 29.58 348 ALA A C 1
ATOM 2740 O O . ALA A 1 348 ? 20.391 63.069 14.212 1.00 29.70 348 ALA A O 1
ATOM 2742 N N . ILE A 1 349 ? 20.619 60.880 13.717 1.00 25.80 349 ILE A N 1
ATOM 2743 C CA . ILE A 1 349 ? 19.273 60.832 13.153 1.00 24.85 349 ILE A CA 1
ATOM 2744 C C . ILE A 1 349 ? 18.271 59.994 13.930 1.00 22.75 349 ILE A C 1
ATOM 2745 O O . ILE A 1 349 ? 17.218 59.623 13.390 1.00 23.48 349 ILE A O 1
ATOM 2750 N N . ASN A 1 350 ? 18.569 59.759 15.217 1.00 21.17 350 ASN A N 1
ATOM 2751 C CA . ASN A 1 350 ? 17.749 58.934 16.101 1.00 19.34 350 ASN A CA 1
ATOM 2752 C C . ASN A 1 350 ? 17.518 57.503 15.584 1.00 17.94 350 ASN A C 1
ATOM 2753 O O . ASN A 1 350 ? 16.419 56.932 15.663 1.00 17.52 350 ASN A O 1
ATOM 2758 N N . VAL A 1 351 ? 18.574 56.944 15.024 1.00 17.11 351 VAL A N 1
ATOM 2759 C CA . VAL A 1 351 ? 18.556 55.550 14.626 1.00 17.37 351 VAL A CA 1
ATOM 2760 C C . VAL A 1 351 ? 19.579 54.893 15.532 1.00 16.15 351 VAL A C 1
ATOM 2761 O O . VAL A 1 351 ? 20.764 55.220 15.496 1.00 14.63 351 VAL A O 1
ATOM 2765 N N . SER A 1 352 ? 19.110 53.948 16.327 1.00 16.62 352 SER A N 1
ATOM 2766 C CA . SER A 1 352 ? 20.010 53.213 17.234 1.00 16.92 352 SER A CA 1
ATOM 2767 C C . SER A 1 352 ? 20.492 51.896 16.627 1.00 17.05 352 SER A C 1
ATOM 2768 O O . SER A 1 352 ? 19.681 51.003 16.380 1.00 16.39 352 SER A O 1
ATOM 2771 N N . LEU A 1 353 ? 21.802 51.782 16.445 1.00 17.23 353 LEU A N 1
ATOM 2772 C CA . LEU A 1 353 ? 22.442 50.559 15.979 1.00 19.04 353 LEU A CA 1
ATOM 2773 C C . LEU A 1 353 ? 23.869 50.554 16.510 1.00 20.81 353 LEU A C 1
ATOM 2774 O O . LEU A 1 353 ? 24.307 51.566 17.077 1.00 20.39 353 LEU A O 1
ATOM 2779 N N . ASN A 1 354 ? 24.582 49.429 16.356 1.00 19.87 354 ASN A N 1
ATOM 2780 C CA . ASN A 1 354 ? 25.928 49.329 16.880 1.00 19.23 354 ASN A CA 1
ATOM 2781 C C . ASN A 1 354 ? 26.909 48.862 15.870 1.00 20.69 354 ASN A C 1
ATOM 2782 O O . ASN A 1 354 ? 26.575 48.121 14.946 1.00 21.27 354 ASN A O 1
ATOM 2787 N N . LYS A 1 355 ? 28.138 49.311 16.061 1.00 24.43 355 LYS A N 1
ATOM 2788 C CA . LYS A 1 355 ? 29.249 48.874 15.256 1.00 27.30 355 LYS A CA 1
ATOM 2789 C C . LYS A 1 355 ? 29.529 47.398 15.523 1.00 28.08 355 LYS A C 1
ATOM 2790 O O . LYS A 1 355 ? 29.298 46.873 16.635 1.00 29.02 355 LYS A O 1
ATOM 2796 N N . ASN A 1 356 ? 30.007 46.717 14.495 1.00 27.56 356 ASN A N 1
ATOM 2797 C CA . ASN A 1 356 ? 30.161 45.285 14.585 1.00 27.34 356 ASN A CA 1
ATOM 2798 C C . ASN A 1 356 ? 31.242 44.812 13.632 1.00 29.18 356 ASN A C 1
ATOM 2799 O O . ASN A 1 356 ? 31.337 45.280 12.492 1.00 32.06 356 ASN A O 1
ATOM 2804 N N . THR A 1 357 ? 32.053 43.876 14.105 1.00 29.60 357 THR A N 1
ATOM 2805 C CA . THR A 1 357 ? 33.105 43.274 13.292 1.00 31.80 357 THR A CA 1
ATOM 2806 C C . THR A 1 357 ? 32.529 42.433 12.151 1.00 31.68 357 THR A C 1
ATOM 2807 O O . THR A 1 357 ? 31.350 42.086 12.170 1.00 28.83 357 THR A O 1
ATOM 2811 N N . ILE A 1 358 ? 33.354 42.173 11.138 1.00 34.01 358 ILE A N 1
ATOM 2812 C CA . ILE A 1 358 ? 33.009 41.269 10.038 1.00 36.86 358 ILE A CA 1
ATOM 2813 C C . ILE A 1 358 ? 34.204 40.304 9.823 1.00 41.92 358 ILE A C 1
ATOM 2814 O O . ILE A 1 358 ? 35.292 40.560 10.345 1.00 41.82 358 ILE A O 1
ATOM 2819 N N . PRO A 1 359 ? 34.002 39.186 9.086 1.00 45.42 359 PRO A N 1
ATOM 2820 C CA . PRO A 1 359 ? 35.067 38.181 8.907 1.00 47.14 359 PRO A CA 1
ATOM 2821 C C . PRO A 1 359 ? 36.435 38.707 8.448 1.00 50.00 359 PRO A C 1
ATOM 2822 O O . PRO A 1 359 ? 37.473 38.222 8.920 1.00 49.94 359 PRO A O 1
ATOM 2826 N N . SER A 1 360 ? 36.432 39.673 7.535 1.00 52.37 360 SER A N 1
ATOM 2827 C CA . SER A 1 360 ? 37.678 40.271 7.042 1.00 53.97 360 SER A CA 1
ATOM 2828 C C . SER A 1 360 ? 38.433 41.089 8.114 1.00 57.88 360 SER A C 1
ATOM 2829 O O . SER A 1 360 ? 39.665 41.155 8.074 1.00 61.04 360 SER A O 1
ATOM 2832 N N . ASP A 1 361 ? 37.713 41.691 9.069 1.00 60.89 361 ASP A N 1
ATOM 2833 C CA . ASP A 1 361 ? 38.351 42.453 10.160 1.00 61.39 361 ASP A CA 1
ATOM 2834 C C . ASP A 1 361 ? 39.172 41.544 11.064 1.00 64.79 361 ASP A C 1
ATOM 2835 O O . ASP A 1 361 ? 38.670 40.537 11.569 1.00 68.24 361 ASP A O 1
ATOM 2840 N N . VAL A 1 362 ? 40.432 41.906 11.264 1.00 66.38 362 VAL A N 1
ATOM 2841 C CA . VAL A 1 362 ? 41.300 41.180 12.178 1.00 68.77 362 VAL A CA 1
ATOM 2842 C C . VAL A 1 362 ? 41.319 41.876 13.554 1.00 73.57 362 VAL A C 1
ATOM 2843 O O . VAL A 1 362 ? 41.249 41.197 14.583 1.00 73.41 362 VAL A O 1
ATOM 2847 N N . ASP A 1 363 ? 41.356 43.216 13.555 1.00 77.07 363 ASP A N 1
ATOM 2848 C CA . ASP A 1 363 ? 41.390 44.035 14.777 1.00 80.32 363 ASP A CA 1
ATOM 2849 C C . ASP A 1 363 ? 40.015 44.616 15.093 1.00 81.73 363 ASP A C 1
ATOM 2850 O O . ASP A 1 363 ? 39.328 45.105 14.195 1.00 85.59 363 ASP A O 1
ATOM 2855 N N . CYS A 1 364 ? 39.642 44.585 16.377 1.00 79.93 364 CYS A N 1
ATOM 2856 C CA . CYS A 1 364 ? 38.439 45.283 16.881 1.00 75.18 364 CYS A CA 1
ATOM 2857 C C . CYS A 1 364 ? 38.507 46.820 16.791 1.00 74.88 364 CYS A C 1
ATOM 2858 O O . CYS A 1 364 ? 37.494 47.490 17.011 1.00 76.32 364 CYS A O 1
ATOM 2861 N N . VAL A 1 365 ? 39.694 47.373 16.526 1.00 72.08 365 VAL A N 1
ATOM 2862 C CA . VAL A 1 365 ? 39.830 48.768 16.099 1.00 67.41 365 VAL A CA 1
ATOM 2863 C C . VAL A 1 365 ? 39.345 48.844 14.647 1.00 61.20 365 VAL A C 1
ATOM 2864 O O . VAL A 1 365 ? 39.800 48.076 13.792 1.00 55.01 365 VAL A O 1
ATOM 2868 N N . SER A 1 366 ? 38.423 49.770 14.388 1.00 57.47 366 SER A N 1
ATOM 2869 C CA . SER A 1 366 ? 37.805 49.952 13.063 1.00 55.82 366 SER A CA 1
ATOM 2870 C C . SER A 1 366 ? 37.045 48.701 12.539 1.00 50.15 366 SER A C 1
ATOM 2871 O O . SER A 1 366 ? 37.430 48.116 11.513 1.00 49.26 366 SER A O 1
ATOM 2874 N N . PRO A 1 367 ? 35.958 48.294 13.244 1.00 43.33 367 PRO A N 1
ATOM 2875 C CA . PRO A 1 367 ? 35.087 47.244 12.702 1.00 40.18 367 PRO A CA 1
ATOM 2876 C C . PRO A 1 367 ? 34.373 47.757 11.455 1.00 35.81 367 PRO A C 1
ATOM 2877 O O . PRO A 1 367 ? 33.930 48.919 11.429 1.00 35.89 367 PRO A O 1
ATOM 2881 N N . SER A 1 368 ? 34.242 46.901 10.449 1.00 28.32 368 SER A N 1
ATOM 2882 C CA . SER A 1 368 ? 33.746 47.330 9.156 1.00 25.30 368 SER A CA 1
ATOM 2883 C C . SER A 1 368 ? 32.246 47.111 8.981 1.00 22.57 368 SER A C 1
ATOM 2884 O O . SER A 1 368 ? 31.753 47.157 7.861 1.00 21.11 368 SER A O 1
ATOM 2887 N N . GLY A 1 369 ? 31.501 46.903 10.073 1.00 20.70 369 GLY A N 1
ATOM 2888 C CA . GLY A 1 369 ? 30.087 46.662 9.926 1.00 19.62 369 GLY A CA 1
ATOM 2889 C C . GLY A 1 369 ? 29.249 47.296 10.974 1.00 19.04 369 GLY A C 1
ATOM 2890 O O . GLY A 1 369 ? 29.745 47.922 11.895 1.00 19.00 369 GLY A O 1
ATOM 2891 N N . VAL A 1 370 ? 27.946 47.165 10.790 1.00 18.51 370 VAL A N 1
ATOM 2892 C CA . VAL A 1 370 ? 27.004 47.489 11.823 1.00 18.08 370 VAL A CA 1
ATOM 2893 C C . VAL A 1 370 ? 26.070 46.305 11.976 1.00 16.55 370 VAL A C 1
ATOM 2894 O O . VAL A 1 370 ? 25.793 45.606 11.012 1.00 16.24 370 VAL A O 1
ATOM 2898 N N . ARG A 1 371 ? 25.603 46.084 13.194 1.00 15.01 371 ARG A N 1
ATOM 2899 C CA . ARG A 1 371 ? 24.606 45.112 13.430 1.00 14.01 371 ARG A CA 1
ATOM 2900 C C . ARG A 1 371 ? 23.303 45.814 13.685 1.00 13.13 371 ARG A C 1
ATOM 2901 O O . ARG A 1 371 ? 23.258 46.799 14.455 1.00 13.10 371 ARG A O 1
ATOM 2909 N N . ILE A 1 372 ? 22.246 45.254 13.107 1.00 12.17 372 ILE A N 1
ATOM 2910 C CA . ILE A 1 372 ? 20.887 45.688 13.283 1.00 12.39 372 ILE A CA 1
ATOM 2911 C C . ILE A 1 372 ? 19.973 44.482 13.596 1.00 12.77 372 ILE A C 1
ATOM 2912 O O . ILE A 1 372 ? 20.333 43.315 13.324 1.00 12.49 372 ILE A O 1
ATOM 2917 N N . GLY A 1 373 ? 18.808 44.767 14.168 1.00 12.56 373 GLY A N 1
ATOM 2918 C CA . GLY A 1 373 ? 17.816 43.754 14.445 1.00 13.35 373 GLY A CA 1
ATOM 2919 C C . GLY A 1 373 ? 16.433 44.336 14.631 1.00 14.42 373 GLY A C 1
ATOM 2920 O O . GLY A 1 373 ? 16.285 45.518 14.899 1.00 15.62 373 GLY A O 1
ATOM 2921 N N . THR A 1 374 ? 15.417 43.491 14.482 1.00 15.83 374 THR A N 1
ATOM 2922 C CA . THR A 1 374 ? 14.005 43.891 14.478 1.00 15.69 374 THR A CA 1
ATOM 2923 C C . THR A 1 374 ? 13.150 43.682 15.717 1.00 15.92 374 THR A C 1
ATOM 2924 O O . THR A 1 374 ? 12.010 44.150 15.712 1.00 16.18 374 THR A O 1
ATOM 2928 N N . PRO A 1 375 ? 13.636 42.990 16.775 1.00 16.95 375 PRO A N 1
ATOM 2929 C CA . PRO A 1 375 ? 12.681 42.813 17.897 1.00 17.47 375 PRO A CA 1
ATOM 2930 C C . PRO A 1 375 ? 11.986 44.089 18.416 1.00 18.83 375 PRO A C 1
ATOM 2931 O O . PRO A 1 375 ? 10.764 44.118 18.530 1.00 18.85 375 PRO A O 1
ATOM 2935 N N . ALA A 1 376 ? 12.750 45.129 18.709 1.00 19.18 376 ALA A N 1
ATOM 2936 C CA . ALA A 1 376 ? 12.180 46.356 19.278 1.00 20.45 376 ALA A CA 1
ATOM 2937 C C . ALA A 1 376 ? 11.069 46.959 18.378 1.00 22.33 376 ALA A C 1
ATOM 2938 O O . ALA A 1 376 ? 9.906 47.145 18.807 1.00 22.56 376 ALA A O 1
ATOM 2940 N N . MET A 1 377 ? 11.424 47.208 17.121 1.00 22.40 377 MET A N 1
ATOM 2941 C CA . MET A 1 377 ? 10.515 47.847 16.173 1.00 23.10 377 MET A CA 1
ATOM 2942 C C . MET A 1 377 ? 9.315 46.985 15.837 1.00 23.67 377 MET A C 1
ATOM 2943 O O . MET A 1 377 ? 8.232 47.511 15.547 1.00 21.77 377 MET A O 1
ATOM 2948 N N . THR A 1 378 ? 9.502 45.661 15.906 1.00 24.39 378 THR A N 1
ATOM 2949 C CA . THR A 1 378 ? 8.409 44.708 15.785 1.00 22.38 378 THR A CA 1
ATOM 2950 C C . THR A 1 378 ? 7.471 44.786 16.964 1.00 22.86 378 THR A C 1
ATOM 2951 O O . THR A 1 378 ? 6.243 44.629 16.804 1.00 23.22 378 THR A O 1
ATOM 2955 N N . THR A 1 379 ? 8.039 45.002 18.151 1.00 23.45 379 THR A N 1
ATOM 2956 C CA . THR A 1 379 ? 7.246 45.281 19.348 1.00 23.91 379 THR A CA 1
ATOM 2957 C C . THR A 1 379 ? 6.475 46.595 19.183 1.00 25.98 379 THR A C 1
ATOM 2958 O O . THR A 1 379 ? 5.344 46.712 19.641 1.00 25.37 379 THR A O 1
ATOM 2962 N N . ARG A 1 380 ? 7.091 47.583 18.542 1.00 28.92 380 ARG A N 1
ATOM 2963 C CA . ARG A 1 380 ? 6.405 48.849 18.315 1.00 32.33 380 ARG A CA 1
ATOM 2964 C C . ARG A 1 380 ? 5.410 48.842 17.136 1.00 34.20 380 ARG A C 1
ATOM 2965 O O . ARG A 1 380 ? 4.804 49.872 16.845 1.00 39.55 380 ARG A O 1
ATOM 2973 N N . GLY A 1 381 ? 5.218 47.695 16.481 1.00 33.71 381 GLY A N 1
ATOM 2974 C CA . GLY A 1 381 ? 4.152 47.520 15.493 1.00 33.18 381 GLY A CA 1
ATOM 2975 C C . GLY A 1 381 ? 4.559 47.568 14.026 1.00 32.78 381 GLY A C 1
ATOM 2976 O O . GLY A 1 381 ? 3.687 47.455 13.168 1.00 33.72 381 GLY A O 1
ATOM 2977 N N . ALA A 1 382 ? 5.851 47.736 13.727 1.00 31.26 382 ALA A N 1
ATOM 2978 C CA . ALA A 1 382 ? 6.327 47.736 12.344 1.00 31.69 382 ALA A CA 1
ATOM 2979 C C . ALA A 1 382 ? 6.099 46.386 11.639 1.00 32.09 382 ALA A C 1
ATOM 2980 O O . ALA A 1 382 ? 6.286 45.332 12.240 1.00 31.53 382 ALA A O 1
ATOM 2982 N N . LYS A 1 383 ? 5.677 46.451 10.371 1.00 31.74 383 LYS A N 1
ATOM 2983 C CA . LYS A 1 383 ? 5.439 45.283 9.518 1.00 30.67 383 LYS A CA 1
ATOM 2984 C C . LYS A 1 383 ? 6.461 45.201 8.373 1.00 30.28 383 LYS A C 1
ATOM 2985 O O . LYS A 1 383 ? 7.422 45.995 8.316 1.00 27.92 383 LYS A O 1
ATOM 2991 N N . GLU A 1 384 ? 6.305 44.200 7.505 1.00 29.61 384 GLU A N 1
ATOM 2992 C CA . GLU A 1 384 ? 7.244 44.002 6.385 1.00 30.05 384 GLU A CA 1
ATOM 2993 C C . GLU A 1 384 ? 7.384 45.214 5.465 1.00 28.51 384 GLU A C 1
ATOM 2994 O O . GLU A 1 384 ? 8.494 45.566 5.041 1.00 23.36 384 GLU A O 1
ATOM 3000 N N . LYS A 1 385 ? 6.247 45.843 5.179 1.00 29.77 385 LYS A N 1
ATOM 3001 C CA . LYS A 1 385 ? 6.162 47.073 4.350 1.00 31.82 385 LYS A CA 1
ATOM 3002 C C . LYS A 1 385 ? 6.878 48.276 4.985 1.00 29.73 385 LYS A C 1
ATOM 3003 O O . LYS A 1 385 ? 7.290 49.183 4.265 1.00 32.03 385 LYS A O 1
ATOM 3009 N N . ASP A 1 386 ? 7.019 48.274 6.316 1.00 27.03 386 ASP A N 1
ATOM 3010 C CA . ASP A 1 386 ? 7.747 49.319 7.047 1.00 26.99 386 ASP A CA 1
ATOM 3011 C C . ASP A 1 386 ? 9.276 49.175 6.977 1.00 25.59 386 ASP A C 1
ATOM 3012 O O . ASP A 1 386 ? 10.013 50.119 7.289 1.00 24.63 386 ASP A O 1
ATOM 3017 N N . MET A 1 387 ? 9.752 48.011 6.547 1.00 24.55 387 MET A N 1
ATOM 3018 C CA . MET A 1 387 ? 11.178 47.749 6.484 1.00 23.75 387 MET A CA 1
ATOM 3019 C C . MET A 1 387 ? 11.833 48.482 5.328 1.00 23.50 387 MET A C 1
ATOM 3020 O O . MET A 1 387 ? 13.020 48.788 5.407 1.00 23.48 387 MET A O 1
ATOM 3025 N N . GLU A 1 388 ? 11.074 48.769 4.266 1.00 23.47 388 GLU A N 1
ATOM 3026 C CA . GLU A 1 388 ? 11.589 49.565 3.134 1.00 24.12 388 GLU A CA 1
ATOM 3027 C C . GLU A 1 388 ? 11.969 50.971 3.594 1.00 22.34 388 GLU A C 1
ATOM 3028 O O . GLU A 1 388 ? 13.044 51.457 3.274 1.00 22.07 388 GLU A O 1
ATOM 3034 N N . PHE A 1 389 ? 11.101 51.599 4.380 1.00 23.55 389 PHE A N 1
ATOM 3035 C CA . PHE A 1 389 ? 11.424 52.895 5.003 1.00 24.45 389 PHE A CA 1
ATOM 3036 C C . PHE A 1 389 ? 12.699 52.819 5.833 1.00 22.39 389 PHE A C 1
ATOM 3037 O O . PHE A 1 389 ? 13.585 53.669 5.682 1.00 22.45 389 PHE A O 1
ATOM 3045 N N . ILE A 1 390 ? 12.846 51.764 6.649 1.00 21.35 390 ILE A N 1
ATOM 3046 C CA . ILE A 1 390 ? 14.059 51.639 7.489 1.00 18.92 390 ILE A CA 1
ATOM 3047 C C . ILE A 1 390 ? 15.272 51.423 6.607 1.00 17.90 390 ILE A C 1
ATOM 3048 O O . ILE A 1 390 ? 16.296 52.053 6.782 1.00 17.67 390 ILE A O 1
ATOM 3053 N N . ALA A 1 391 ? 15.159 50.523 5.649 1.00 19.36 391 ALA A N 1
ATOM 3054 C CA . ALA A 1 391 ? 16.237 50.303 4.696 1.00 19.55 391 ALA A CA 1
ATOM 3055 C C . ALA A 1 391 ? 16.606 51.582 3.954 1.00 19.43 391 ALA A C 1
ATOM 3056 O O . ALA A 1 391 ? 17.795 51.863 3.758 1.00 17.63 391 ALA A O 1
ATOM 3058 N N . ASP A 1 392 ? 15.591 52.353 3.553 1.00 20.76 392 ASP A N 1
ATOM 3059 C CA . ASP A 1 392 ? 15.838 53.666 2.932 1.00 24.34 392 ASP A CA 1
ATOM 3060 C C . ASP A 1 392 ? 16.584 54.642 3.883 1.00 22.22 392 ASP A C 1
ATOM 3061 O O . ASP A 1 392 ? 17.568 55.268 3.478 1.00 19.97 392 ASP A O 1
ATOM 3066 N N . VAL A 1 393 ? 16.128 54.748 5.135 1.00 20.46 393 VAL A N 1
ATOM 3067 C CA . VAL A 1 393 ? 16.800 55.626 6.099 1.00 19.91 393 VAL A CA 1
ATOM 3068 C C . VAL A 1 393 ? 18.259 55.205 6.274 1.00 18.13 393 VAL A C 1
ATOM 3069 O O . VAL A 1 393 ? 19.144 56.054 6.278 1.00 16.92 393 VAL A O 1
ATOM 3073 N N . LEU A 1 394 ? 18.505 53.896 6.344 1.00 17.32 394 LEU A N 1
ATOM 3074 C CA . LEU A 1 394 ? 19.892 53.376 6.446 1.00 16.82 394 LEU A CA 1
ATOM 3075 C C . LEU A 1 394 ? 20.750 53.610 5.215 1.00 15.39 394 LEU A C 1
ATOM 3076 O O . LEU A 1 394 ? 21.911 53.964 5.347 1.00 15.82 394 LEU A O 1
ATOM 3081 N N . ALA A 1 395 ? 20.204 53.386 4.020 1.00 15.18 395 ALA A N 1
ATOM 3082 C CA . ALA A 1 395 ? 20.896 53.767 2.762 1.00 15.54 395 ALA A CA 1
ATOM 3083 C C . ALA A 1 395 ? 21.265 55.283 2.726 1.00 15.59 395 ALA A C 1
ATOM 3084 O O . ALA A 1 395 ? 22.404 55.682 2.368 1.00 14.68 395 ALA A O 1
ATOM 3086 N N . ARG A 1 396 ? 20.312 56.103 3.144 1.00 16.08 396 ARG A N 1
ATOM 3087 C CA . ARG A 1 396 ? 20.509 57.562 3.185 1.00 18.27 396 ARG A CA 1
ATOM 3088 C C . ARG A 1 396 ? 21.572 57.945 4.211 1.00 18.67 396 ARG A C 1
ATOM 3089 O O . ARG A 1 396 ? 22.318 58.884 3.972 1.00 19.37 396 ARG A O 1
ATOM 3097 N N . ALA A 1 397 ? 21.684 57.197 5.319 1.00 19.62 397 ALA A N 1
ATOM 3098 C CA . ALA A 1 397 ? 22.724 57.481 6.335 1.00 19.56 397 ALA A CA 1
ATOM 3099 C C . ALA A 1 397 ? 24.100 57.073 5.871 1.00 19.86 397 ALA A C 1
ATOM 3100 O O . ALA A 1 397 ? 25.123 57.708 6.216 1.00 19.99 397 ALA A O 1
ATOM 3102 N N . ILE A 1 398 ? 24.155 55.989 5.113 1.00 20.09 398 ILE A N 1
ATOM 3103 C CA . ILE A 1 398 ? 25.423 55.565 4.550 1.00 20.34 398 ILE A CA 1
ATOM 3104 C C . ILE A 1 398 ? 25.908 56.594 3.556 1.00 20.99 398 ILE A C 1
ATOM 3105 O O . ILE A 1 398 ? 27.079 56.959 3.592 1.00 19.48 398 ILE A O 1
ATOM 3110 N N . LYS A 1 399 ? 25.022 57.042 2.663 1.00 22.37 399 LYS A N 1
ATOM 3111 C CA . LYS A 1 399 ? 25.408 58.053 1.667 1.00 23.43 399 LYS A CA 1
ATOM 3112 C C . LYS A 1 399 ? 25.889 59.367 2.335 1.00 23.44 399 LYS A C 1
ATOM 3113 O O . LYS A 1 399 ? 26.968 59.887 1.999 1.00 22.83 399 LYS A O 1
ATOM 3119 N N . ILE A 1 400 ? 25.138 59.846 3.325 1.00 22.75 400 ILE A N 1
ATOM 3120 C CA . ILE A 1 400 ? 25.548 61.047 4.071 1.00 22.18 400 ILE A CA 1
ATOM 3121 C C . ILE A 1 400 ? 26.905 60.846 4.738 1.00 22.91 400 ILE A C 1
ATOM 3122 O O . ILE A 1 400 ? 27.769 61.722 4.668 1.00 24.40 400 ILE A O 1
ATOM 3127 N N . THR A 1 401 ? 27.088 59.696 5.371 1.00 21.36 401 THR A N 1
ATOM 3128 C CA . THR A 1 401 ? 28.354 59.343 5.999 1.00 21.22 401 THR A CA 1
ATOM 3129 C C . THR A 1 401 ? 29.496 59.372 4.997 1.00 21.34 401 THR A C 1
ATOM 3130 O O . THR A 1 401 ? 30.621 59.731 5.346 1.00 20.26 401 THR A O 1
ATOM 3134 N N . VAL A 1 402 ? 29.227 58.942 3.771 1.00 22.62 402 VAL A N 1
ATOM 3135 C CA . VAL A 1 402 ? 30.249 58.932 2.719 1.00 25.22 402 VAL A CA 1
ATOM 3136 C C . VAL A 1 402 ? 30.581 60.368 2.251 1.00 26.39 402 VAL A C 1
ATOM 3137 O O . VAL A 1 402 ? 31.753 60.671 1.987 1.00 27.56 402 VAL A O 1
ATOM 3141 N N . ASP A 1 403 ? 29.553 61.219 2.147 1.00 28.37 403 ASP A N 1
ATOM 3142 C CA . ASP A 1 403 ? 29.708 62.659 1.827 1.00 31.82 403 ASP A CA 1
ATOM 3143 C C . ASP A 1 403 ? 30.554 63.364 2.880 1.00 32.14 403 ASP A C 1
ATOM 3144 O O . ASP A 1 403 ? 31.495 64.056 2.546 1.00 32.07 403 ASP A O 1
ATOM 3149 N N . LEU A 1 404 ? 30.185 63.183 4.151 1.00 34.36 404 LEU A N 1
ATOM 3150 C CA . LEU A 1 404 ? 30.911 63.778 5.279 1.00 35.33 404 LEU A CA 1
ATOM 3151 C C . LEU A 1 404 ? 32.376 63.310 5.349 1.00 36.30 404 LEU A C 1
ATOM 3152 O O . LEU A 1 404 ? 33.258 64.091 5.710 1.00 38.29 404 LEU A O 1
ATOM 3157 N N . GLN A 1 405 ? 32.634 62.048 5.009 1.00 36.56 405 GLN A N 1
ATOM 3158 C CA . GLN A 1 405 ? 34.008 61.530 5.015 1.00 39.58 405 GLN A CA 1
ATOM 3159 C C . GLN A 1 405 ? 34.868 62.239 3.969 1.00 41.53 405 GLN A C 1
ATOM 3160 O O . GLN A 1 405 ? 36.045 62.512 4.194 1.00 37.83 405 GLN A O 1
ATOM 3166 N N . GLU A 1 406 ? 34.277 62.512 2.813 1.00 45.50 406 GLU A N 1
ATOM 3167 C CA . GLU A 1 406 ? 34.983 63.268 1.782 1.00 51.12 406 GLU A CA 1
ATOM 3168 C C . GLU A 1 406 ? 35.240 64.715 2.211 1.00 48.54 406 GLU A C 1
ATOM 3169 O O . GLU A 1 406 ? 36.337 65.224 2.019 1.00 47.94 406 GLU A O 1
ATOM 3175 N N . GLN A 1 407 ? 34.232 65.354 2.805 1.00 46.23 407 GLN A N 1
ATOM 3176 C CA . GLN A 1 407 ? 34.331 66.757 3.205 1.00 45.08 407 GLN A CA 1
ATOM 3177 C C . GLN A 1 407 ? 35.310 66.945 4.364 1.00 44.96 407 GLN A C 1
ATOM 3178 O O . GLN A 1 407 ? 36.243 67.750 4.258 1.00 43.70 407 GLN A O 1
ATOM 3184 N N . TYR A 1 408 ? 35.127 66.182 5.441 1.00 42.98 408 TYR A N 1
ATOM 3185 C CA . TYR A 1 408 ? 35.931 66.371 6.655 1.00 42.48 408 TYR A CA 1
ATOM 3186 C C . TYR A 1 408 ? 37.102 65.388 6.848 1.00 46.20 408 TYR A C 1
ATOM 3187 O O . TYR A 1 408 ? 37.943 65.615 7.725 1.00 46.24 408 TYR A O 1
ATOM 3196 N N . GLY A 1 409 ? 37.160 64.315 6.051 1.00 48.22 409 GLY A N 1
ATOM 3197 C CA . GLY A 1 409 ? 38.267 63.345 6.093 1.00 51.31 409 GLY A CA 1
ATOM 3198 C C . GLY A 1 409 ? 37.996 62.036 6.841 1.00 54.46 409 GLY A C 1
ATOM 3199 O O . GLY A 1 409 ? 37.056 61.931 7.636 1.00 51.74 409 GLY A O 1
ATOM 3200 N N . LYS A 1 410 ? 38.861 61.052 6.587 1.00 57.43 410 LYS A N 1
ATOM 3201 C CA . LYS A 1 410 ? 38.737 59.683 7.133 1.00 58.89 410 LYS A CA 1
ATOM 3202 C C . LYS A 1 410 ? 38.993 59.507 8.645 1.00 60.10 410 LYS A C 1
ATOM 3203 O O . LYS A 1 410 ? 38.630 58.468 9.200 1.00 64.45 410 LYS A O 1
ATOM 3209 N N . LYS A 1 411 ? 39.642 60.471 9.299 1.00 59.09 411 LYS A N 1
ATOM 3210 C CA . LYS A 1 411 ? 39.913 60.388 10.748 1.00 56.49 411 LYS A CA 1
ATOM 3211 C C . LYS A 1 411 ? 38.623 60.657 11.521 1.00 54.45 411 LYS A C 1
ATOM 3212 O O . LYS A 1 411 ? 37.828 61.508 11.116 1.00 49.68 411 LYS A O 1
ATOM 3218 N N . LEU A 1 412 ? 38.408 59.929 12.625 1.00 56.49 412 LEU A N 1
ATOM 3219 C CA . LEU A 1 412 ? 37.121 59.993 13.345 1.00 54.39 412 LEU A CA 1
ATOM 3220 C C . LEU A 1 412 ? 36.860 61.349 14.013 1.00 51.25 412 LEU A C 1
ATOM 3221 O O . LEU A 1 412 ? 35.737 61.865 13.940 1.00 49.12 412 LEU A O 1
ATOM 3226 N N . VAL A 1 413 ? 37.873 61.913 14.672 1.00 51.43 413 VAL A N 1
ATOM 3227 C CA . VAL A 1 413 ? 37.724 63.253 15.319 1.00 52.50 413 VAL A CA 1
ATOM 3228 C C . VAL A 1 413 ? 37.290 64.364 14.344 1.00 49.03 413 VAL A C 1
ATOM 3229 O O . VAL A 1 413 ? 36.400 65.169 14.659 1.00 45.22 413 VAL A O 1
ATOM 3233 N N . ASP A 1 414 ? 37.920 64.372 13.169 1.00 47.66 414 ASP A N 1
ATOM 3234 C CA . ASP A 1 414 ? 37.572 65.273 12.076 1.00 46.08 414 ASP A CA 1
ATOM 3235 C C . ASP A 1 414 ? 36.156 65.008 11.547 1.00 47.72 414 ASP A C 1
ATOM 3236 O O . ASP A 1 414 ? 35.396 65.963 11.313 1.00 48.89 414 ASP A O 1
ATOM 3241 N N . PHE A 1 415 ? 35.809 63.722 11.381 1.00 45.18 415 PHE A N 1
ATOM 3242 C CA . PHE A 1 415 ? 34.516 63.310 10.814 1.00 41.24 415 PHE A CA 1
ATOM 3243 C C . PHE A 1 415 ? 33.332 63.856 11.593 1.00 41.59 415 PHE A C 1
ATOM 3244 O O . PHE A 1 415 ? 32.394 64.370 10.995 1.00 41.26 415 PHE A O 1
ATOM 3252 N N . LYS A 1 416 ? 33.376 63.714 12.917 1.00 45.48 416 LYS A N 1
ATOM 3253 C CA . LYS A 1 416 ? 32.278 64.140 13.808 1.00 48.17 416 LYS A CA 1
ATOM 3254 C C . LYS A 1 416 ? 32.006 65.638 13.794 1.00 49.42 416 LYS A C 1
ATOM 3255 O O . LYS A 1 416 ? 30.879 66.063 14.050 1.00 50.13 416 LYS A O 1
ATOM 3261 N N . LYS A 1 417 ? 33.041 66.433 13.522 1.00 50.74 417 LYS A N 1
ATOM 3262 C CA . LYS A 1 417 ? 32.898 67.892 13.423 1.00 51.53 417 LYS A CA 1
ATOM 3263 C C . LYS A 1 417 ? 31.910 68.239 12.320 1.00 49.36 417 LYS A C 1
ATOM 3264 O O . LYS A 1 417 ? 31.228 69.263 12.391 1.00 49.54 417 LYS A O 1
ATOM 3270 N N . GLY A 1 418 ? 31.841 67.377 11.301 1.00 45.66 418 GLY A N 1
ATOM 3271 C CA . GLY A 1 418 ? 30.866 67.513 10.232 1.00 44.89 418 GLY A CA 1
ATOM 3272 C C . GLY A 1 418 ? 29.400 67.292 10.562 1.00 44.59 418 GLY A C 1
ATOM 3273 O O . GLY A 1 418 ? 28.537 67.725 9.796 1.00 46.37 418 GLY A O 1
ATOM 3274 N N . LEU A 1 419 ? 29.105 66.639 11.690 1.00 44.14 419 LEU A N 1
ATOM 3275 C CA . LEU A 1 419 ? 27.734 66.187 12.014 1.00 43.34 419 LEU A CA 1
ATOM 3276 C C . LEU A 1 419 ? 26.746 67.245 12.501 1.00 41.13 419 LEU A C 1
ATOM 3277 O O . LEU A 1 419 ? 25.641 67.316 11.963 1.00 42.51 419 LEU A O 1
ATOM 3282 N N . PRO A 1 420 ? 27.111 68.043 13.531 1.00 41.34 420 PRO A N 1
ATOM 3283 C CA . PRO A 1 420 ? 26.089 68.947 14.061 1.00 40.10 420 PRO A CA 1
ATOM 3284 C C . PRO A 1 420 ? 25.739 70.047 13.051 1.00 40.17 420 PRO A C 1
ATOM 3285 O O . PRO A 1 420 ? 26.606 70.528 12.291 1.00 37.95 420 PRO A O 1
ATOM 3289 N N . GLY A 1 421 ? 24.459 70.388 12.998 1.00 41.34 421 GLY A N 1
ATOM 3290 C CA . GLY A 1 421 ? 23.973 71.361 12.039 1.00 44.65 421 GLY A CA 1
ATOM 3291 C C . GLY A 1 421 ? 23.696 70.884 10.616 1.00 48.50 421 GLY A C 1
ATOM 3292 O O . GLY A 1 421 ? 23.069 71.634 9.859 1.00 52.37 421 GLY A O 1
ATOM 3293 N N . ASN A 1 422 ? 24.128 69.664 10.236 1.00 47.18 422 ASN A N 1
ATOM 3294 C CA . ASN A 1 422 ? 24.010 69.201 8.841 1.00 44.38 422 ASN A CA 1
ATOM 3295 C C . ASN A 1 422 ? 22.537 69.177 8.454 1.00 44.12 422 ASN A C 1
ATOM 3296 O O . ASN A 1 422 ? 21.728 68.529 9.139 1.00 44.78 422 ASN A O 1
ATOM 3301 N N . ALA A 1 423 ? 22.209 69.918 7.386 1.00 40.52 423 ALA A N 1
ATOM 3302 C CA . ALA A 1 423 ? 20.818 70.121 6.937 1.00 39.43 423 ALA A CA 1
ATOM 3303 C C . ALA A 1 423 ? 20.138 68.805 6.590 1.00 37.18 423 ALA A C 1
ATOM 3304 O O . ALA A 1 423 ? 18.959 68.610 6.900 1.00 38.82 423 ALA A O 1
ATOM 3306 N N . GLN A 1 424 ? 20.889 67.911 5.953 1.00 34.43 424 GLN A N 1
ATOM 3307 C CA . GLN A 1 424 ? 20.350 66.606 5.528 1.00 33.22 424 GLN A CA 1
ATOM 3308 C C . GLN A 1 424 ? 20.075 65.712 6.741 1.00 30.08 424 GLN A C 1
ATOM 3309 O O . GLN A 1 424 ? 19.014 65.113 6.836 1.00 27.77 424 GLN A O 1
ATOM 3315 N N . LEU A 1 425 ? 21.012 65.680 7.686 1.00 30.58 425 LEU A N 1
ATOM 3316 C CA . LEU A 1 425 ? 20.786 64.986 8.961 1.00 31.59 425 LEU A CA 1
ATOM 3317 C C . LEU A 1 425 ? 19.609 65.564 9.719 1.00 33.13 425 LEU A C 1
ATOM 3318 O O . LEU A 1 425 ? 18.749 64.804 10.165 1.00 30.24 425 LEU A O 1
ATOM 3323 N N . GLN A 1 426 ? 19.554 66.900 9.846 1.00 37.33 426 GLN A N 1
ATOM 3324 C CA . GLN A 1 426 ? 18.417 67.569 10.518 1.00 38.52 426 GLN A CA 1
ATOM 3325 C C . GLN A 1 426 ? 17.111 67.188 9.847 1.00 36.71 426 GLN A C 1
ATOM 3326 O O . GLN A 1 426 ? 16.142 66.866 10.522 1.00 36.94 426 GLN A O 1
ATOM 3332 N N . GLN A 1 427 ? 17.118 67.220 8.515 1.00 36.83 427 GLN A N 1
ATOM 3333 C CA . GLN A 1 427 ? 15.998 66.752 7.677 1.00 37.56 427 GLN A CA 1
ATOM 3334 C C . GLN A 1 427 ? 15.689 65.252 7.901 1.00 32.44 427 GLN A C 1
ATOM 3335 O O . GLN A 1 427 ? 14.534 64.872 8.078 1.00 31.43 427 GLN A O 1
ATOM 3341 N N . LEU A 1 428 ? 16.717 64.420 7.897 1.00 28.64 428 LEU A N 1
ATOM 3342 C CA . LEU A 1 428 ? 16.532 62.971 8.046 1.00 30.10 428 LEU A CA 1
ATOM 3343 C C . LEU A 1 428 ? 16.083 62.617 9.465 1.00 29.55 428 LEU A C 1
ATOM 3344 O O . LEU A 1 428 ? 15.096 61.893 9.647 1.00 28.21 428 LEU A O 1
ATOM 3349 N N . LYS A 1 429 ? 16.766 63.175 10.464 1.00 30.65 429 LYS A N 1
ATOM 3350 C CA . LYS A 1 429 ? 16.290 63.116 11.855 1.00 31.76 429 LYS A CA 1
ATOM 3351 C C . LYS A 1 429 ? 14.784 63.429 11.981 1.00 32.58 429 LYS A C 1
ATOM 3352 O O . LYS A 1 429 ? 14.030 62.685 12.632 1.00 29.48 429 LYS A O 1
ATOM 3358 N N . GLN A 1 430 ? 14.369 64.528 11.346 1.00 34.55 430 GLN A N 1
ATOM 3359 C CA . GLN A 1 430 ? 12.969 64.982 11.349 1.00 36.58 430 GLN A CA 1
ATOM 3360 C C . GLN A 1 430 ? 12.015 63.886 10.868 1.00 34.99 430 GLN A C 1
ATOM 3361 O O . GLN A 1 430 ? 10.965 63.666 11.471 1.00 34.94 430 GLN A O 1
ATOM 3367 N N . GLU A 1 431 ? 12.392 63.217 9.775 1.00 35.07 431 GLU A N 1
ATOM 3368 C CA . GLU A 1 431 ? 11.582 62.146 9.171 1.00 33.91 431 GLU A CA 1
ATOM 3369 C C . GLU A 1 431 ? 11.527 60.947 10.102 1.00 30.63 431 GLU A C 1
ATOM 3370 O O . GLU A 1 431 ? 10.477 60.327 10.267 1.00 31.60 431 GLU A O 1
ATOM 3376 N N . VAL A 1 432 ? 12.667 60.619 10.704 1.00 27.36 432 VAL A N 1
ATOM 3377 C CA . VAL A 1 432 ? 12.719 59.536 11.690 1.00 27.13 432 VAL A CA 1
ATOM 3378 C C . VAL A 1 432 ? 11.795 59.795 12.880 1.00 28.90 432 VAL A C 1
ATOM 3379 O O . VAL A 1 432 ? 10.915 58.970 13.170 1.00 25.71 432 VAL A O 1
ATOM 3383 N N . VAL A 1 433 ? 11.987 60.951 13.536 1.00 31.62 433 VAL A N 1
ATOM 3384 C CA . VAL A 1 433 ? 11.207 61.335 14.732 1.00 32.09 433 VAL A CA 1
ATOM 3385 C C . VAL A 1 433 ? 9.717 61.270 14.479 1.00 34.34 433 VAL A C 1
ATOM 3386 O O . VAL A 1 433 ? 8.970 60.777 15.332 1.00 37.46 433 VAL A O 1
ATOM 3390 N N . THR A 1 434 ? 9.294 61.764 13.311 1.00 36.25 434 THR A N 1
ATOM 3391 C CA . THR A 1 434 ? 7.873 61.873 12.949 1.00 35.36 434 THR A CA 1
ATOM 3392 C C . THR A 1 434 ? 7.296 60.501 12.731 1.00 35.43 434 THR A C 1
ATOM 3393 O O . THR A 1 434 ? 6.134 60.258 13.073 1.00 36.52 434 THR A O 1
ATOM 3397 N N . TRP A 1 435 ? 8.082 59.614 12.122 1.00 35.11 435 TRP A N 1
ATOM 3398 C CA . TRP A 1 435 ? 7.613 58.251 11.885 1.00 37.28 435 TRP A CA 1
ATOM 3399 C C . TRP A 1 435 ? 7.613 57.439 13.188 1.00 36.33 435 TRP A C 1
ATOM 3400 O O . TRP A 1 435 ? 6.579 56.858 13.553 1.00 36.59 435 TRP A O 1
ATOM 3411 N N . ALA A 1 436 ? 8.762 57.422 13.879 1.00 36.59 436 ALA A N 1
ATOM 3412 C CA . ALA A 1 436 ? 8.939 56.664 15.156 1.00 37.99 436 ALA A CA 1
ATOM 3413 C C . ALA A 1 436 ? 7.991 57.139 16.257 1.00 38.71 436 ALA A C 1
ATOM 3414 O O . ALA A 1 436 ? 7.369 56.313 16.949 1.00 33.96 436 ALA A O 1
ATOM 3416 N N . GLY A 1 437 ? 7.884 58.467 16.386 1.00 39.18 437 GLY A N 1
ATOM 3417 C CA . GLY A 1 437 ? 6.992 59.108 17.352 1.00 39.84 437 GLY A CA 1
ATOM 3418 C C . GLY A 1 437 ? 5.563 58.606 17.304 1.00 39.32 437 GLY A C 1
ATOM 3419 O O . GLY A 1 437 ? 4.932 58.500 18.340 1.00 44.11 437 GLY A O 1
ATOM 3420 N N . ALA A 1 438 ? 5.069 58.306 16.102 1.00 39.96 438 ALA A N 1
ATOM 3421 C CA . ALA A 1 438 ? 3.686 57.835 15.872 1.00 40.32 438 ALA A CA 1
ATOM 3422 C C . ALA A 1 438 ? 3.370 56.410 16.348 1.00 38.53 438 ALA A C 1
ATOM 3423 O O . ALA A 1 438 ? 2.220 56.110 16.639 1.00 40.67 438 ALA A O 1
ATOM 3425 N N . LEU A 1 439 ? 4.376 55.539 16.387 1.00 38.39 439 LEU A N 1
ATOM 3426 C CA . LEU A 1 439 ? 4.182 54.108 16.664 1.00 37.91 439 LEU A CA 1
ATOM 3427 C C . LEU A 1 439 ? 3.712 53.814 18.093 1.00 37.13 439 LEU A C 1
ATOM 3428 O O . LEU A 1 439 ? 4.043 54.564 19.011 1.00 37.74 439 LEU A O 1
ATOM 3433 N N . PRO A 1 440 ? 2.926 52.731 18.282 1.00 37.52 440 PRO A N 1
ATOM 3434 C CA . PRO A 1 440 ? 2.580 52.322 19.641 1.00 37.78 440 PRO A CA 1
ATOM 3435 C C . PRO A 1 440 ? 3.822 52.141 20.527 1.00 39.10 440 PRO A C 1
ATOM 3436 O O . PRO A 1 440 ? 4.871 51.644 20.070 1.00 38.33 440 PRO A O 1
ATOM 3440 N N . PHE A 1 441 ? 3.694 52.575 21.776 1.00 37.33 441 PHE A N 1
ATOM 3441 C CA . PHE A 1 441 ? 4.791 52.570 22.724 1.00 36.85 441 PHE A CA 1
ATOM 3442 C C . PHE A 1 441 ? 4.293 51.900 24.011 1.00 37.80 441 PHE A C 1
ATOM 3443 O O . PHE A 1 441 ? 3.329 52.381 24.628 1.00 35.31 441 PHE A O 1
ATOM 3451 N N . PRO A 1 442 ? 4.911 50.769 24.405 1.00 38.85 442 PRO A N 1
ATOM 3452 C CA . PRO A 1 442 ? 4.549 50.218 25.711 1.00 40.41 442 PRO A CA 1
ATOM 3453 C C . PRO A 1 442 ? 5.008 51.114 26.863 1.00 44.33 442 PRO A C 1
ATOM 3454 O O . PRO A 1 442 ? 5.915 51.952 26.736 1.00 46.70 442 PRO A O 1
ATOM 3459 N N . MET B 1 1 ? 2.753 46.093 18.976 1.00 44.09 1 MET B N 1
ATOM 3460 C CA . MET B 1 1 ? 2.321 44.651 19.014 1.00 42.57 1 MET B CA 1
ATOM 3461 C C . MET B 1 1 ? 2.625 44.016 20.378 1.00 42.47 1 MET B C 1
ATOM 3462 O O . MET B 1 1 ? 3.457 43.115 20.503 1.00 41.44 1 MET B O 1
ATOM 3467 N N . PHE B 1 2 ? 1.925 44.501 21.398 1.00 42.31 2 PHE B N 1
ATOM 3468 C CA . PHE B 1 2 ? 2.158 44.092 22.795 1.00 41.76 2 PHE B CA 1
ATOM 3469 C C . PHE B 1 2 ? 0.862 44.147 23.591 1.00 41.13 2 PHE B C 1
ATOM 3470 O O . PHE B 1 2 ? -0.098 44.831 23.193 1.00 37.01 2 PHE B O 1
ATOM 3478 N N . ASN B 1 3 ? 0.858 43.433 24.718 1.00 40.66 3 ASN B N 1
ATOM 3479 C CA . ASN B 1 3 ? -0.239 43.473 25.679 1.00 40.30 3 ASN B CA 1
ATOM 3480 C C . ASN B 1 3 ? 0.046 44.455 26.824 1.00 42.26 3 ASN B C 1
ATOM 3481 O O . ASN B 1 3 ? 0.867 44.176 27.700 1.00 42.43 3 ASN B O 1
ATOM 3486 N N . ASN B 1 4 ? -0.639 45.600 26.820 1.00 44.39 4 ASN B N 1
ATOM 3487 C CA . ASN B 1 4 ? -0.447 46.600 27.871 1.00 46.39 4 ASN B CA 1
ATOM 3488 C C . ASN B 1 4 ? -1.533 46.642 28.957 1.00 47.70 4 ASN B C 1
ATOM 3489 O O . ASN B 1 4 ? -1.671 47.652 29.656 1.00 46.37 4 ASN B O 1
ATOM 3494 N N . GLU B 1 5 ? -2.273 45.541 29.122 1.00 51.45 5 GLU B N 1
ATOM 3495 C CA . GLU B 1 5 ? -3.202 45.386 30.247 1.00 55.37 5 GLU B CA 1
ATOM 3496 C C . GLU B 1 5 ? -2.433 45.386 31.578 1.00 54.35 5 GLU B C 1
ATOM 3497 O O . GLU B 1 5 ? -1.414 44.703 31.681 1.00 53.79 5 GLU B O 1
ATOM 3503 N N . PRO B 1 6 ? -2.927 46.118 32.606 1.00 53.86 6 PRO B N 1
ATOM 3504 C CA . PRO B 1 6 ? -2.294 46.081 33.941 1.00 50.03 6 PRO B CA 1
ATOM 3505 C C . PRO B 1 6 ? -2.159 44.681 34.535 1.00 46.95 6 PRO B C 1
ATOM 3506 O O . PRO B 1 6 ? -2.906 43.769 34.162 1.00 42.00 6 PRO B O 1
ATOM 3510 N N . LEU B 1 7 ? -1.216 44.551 35.472 1.00 47.20 7 LEU B N 1
ATOM 3511 C CA . LEU B 1 7 ? -0.777 43.271 36.052 1.00 44.59 7 LEU B CA 1
ATOM 3512 C C . LEU B 1 7 ? -1.918 42.430 36.610 1.00 46.25 7 LEU B C 1
ATOM 3513 O O . LEU B 1 7 ? -1.915 41.205 36.447 1.00 42.11 7 LEU B O 1
ATOM 3518 N N . GLU B 1 8 ? -2.887 43.082 37.262 1.00 48.29 8 GLU B N 1
ATOM 3519 C CA . GLU B 1 8 ? -4.059 42.371 37.806 1.00 51.06 8 GLU B CA 1
ATOM 3520 C C . GLU B 1 8 ? -4.843 41.669 36.688 1.00 50.59 8 GLU B C 1
ATOM 3521 O O . GLU B 1 8 ? -5.305 40.533 36.857 1.00 45.04 8 GLU B O 1
ATOM 3527 N N . GLN B 1 9 ? -4.942 42.342 35.541 1.00 49.72 9 GLN B N 1
ATOM 3528 C CA . GLN B 1 9 ? -5.677 41.824 34.395 1.00 49.25 9 GLN B CA 1
ATOM 3529 C C . GLN B 1 9 ? -4.874 40.739 33.669 1.00 48.07 9 GLN B C 1
ATOM 3530 O O . GLN B 1 9 ? -5.373 39.638 33.469 1.00 45.28 9 GLN B O 1
ATOM 3536 N N . ILE B 1 10 ? -3.632 41.058 33.286 1.00 49.03 10 ILE B N 1
ATOM 3537 C CA . ILE B 1 10 ? -2.748 40.115 32.546 1.00 45.45 10 ILE B CA 1
ATOM 3538 C C . ILE B 1 10 ? -2.334 38.864 33.334 1.00 41.36 10 ILE B C 1
ATOM 3539 O O . ILE B 1 10 ? -2.263 37.779 32.768 1.00 43.73 10 ILE B O 1
ATOM 3544 N N . ASP B 1 11 ? -2.036 39.009 34.619 1.00 38.47 11 ASP B N 1
ATOM 3545 C CA . ASP B 1 11 ? -1.663 37.860 35.448 1.00 36.98 11 ASP B CA 1
ATOM 3546 C C . ASP B 1 11 ? -2.257 38.038 36.836 1.00 37.42 11 ASP B C 1
ATOM 3547 O O . ASP B 1 11 ? -1.626 38.579 37.754 1.00 36.79 11 ASP B O 1
ATOM 3552 N N . LYS B 1 12 ? -3.511 37.602 36.954 1.00 37.70 12 LYS B N 1
ATOM 3553 C CA . LYS B 1 12 ? -4.213 37.586 38.227 1.00 37.07 12 LYS B CA 1
ATOM 3554 C C . LYS B 1 12 ? -3.530 36.622 39.205 1.00 32.82 12 LYS B C 1
ATOM 3555 O O . LYS B 1 12 ? -3.491 36.907 40.393 1.00 31.49 12 LYS B O 1
ATOM 3561 N N . GLU B 1 13 ? -2.973 35.514 38.715 1.00 31.76 13 GLU B N 1
ATOM 3562 C CA . GLU B 1 13 ? -2.280 34.537 39.599 1.00 31.62 13 GLU B CA 1
ATOM 3563 C C . GLU B 1 13 ? -1.069 35.125 40.375 1.00 34.79 13 GLU B C 1
ATOM 3564 O O . GLU B 1 13 ? -0.946 34.953 41.601 1.00 34.17 13 GLU B O 1
ATOM 3570 N N . LEU B 1 14 ? -0.189 35.809 39.646 1.00 32.99 14 LEU B N 1
ATOM 3571 C CA . LEU B 1 14 ? 1.014 36.412 40.226 1.00 32.62 14 LEU B CA 1
ATOM 3572 C C . LEU B 1 14 ? 0.639 37.577 41.140 1.00 31.80 14 LEU B C 1
ATOM 3573 O O . LEU B 1 14 ? 1.215 37.762 42.211 1.00 31.75 14 LEU B O 1
ATOM 3578 N N . HIS B 1 15 ? -0.350 38.348 40.711 1.00 31.51 15 HIS B N 1
ATOM 3579 C CA . HIS B 1 15 ? -0.770 39.547 41.425 1.00 31.28 15 HIS B CA 1
ATOM 3580 C C . HIS B 1 15 ? -1.357 39.255 42.809 1.00 32.37 15 HIS B C 1
ATOM 3581 O O . HIS B 1 15 ? -1.326 40.138 43.693 1.00 30.31 15 HIS B O 1
ATOM 3588 N N . ASP B 1 16 ? -1.914 38.055 42.990 1.00 31.43 16 ASP B N 1
ATOM 3589 C CA . ASP B 1 16 ? -2.486 37.656 44.282 1.00 33.18 16 ASP B CA 1
ATOM 3590 C C . ASP B 1 16 ? -1.408 37.237 45.263 1.00 30.85 16 ASP B C 1
ATOM 3591 O O . ASP B 1 16 ? -1.562 37.458 46.459 1.00 31.37 16 ASP B O 1
ATOM 3596 N N . ILE B 1 17 ? -0.351 36.598 44.762 1.00 29.25 17 ILE B N 1
ATOM 3597 C CA . ILE B 1 17 ? 0.790 36.227 45.590 1.00 28.52 17 ILE B CA 1
ATOM 3598 C C . ILE B 1 17 ? 1.450 37.531 46.003 1.00 30.70 17 ILE B C 1
ATOM 3599 O O . ILE B 1 17 ? 1.678 37.756 47.181 1.00 30.10 17 ILE B O 1
ATOM 3604 N N . LEU B 1 18 ? 1.707 38.415 45.035 1.00 33.48 18 LEU B N 1
ATOM 3605 C CA . LEU B 1 18 ? 2.282 39.742 45.344 1.00 32.70 18 LEU B CA 1
ATOM 3606 C C . LEU B 1 18 ? 1.455 40.535 46.336 1.00 32.08 18 LEU B C 1
ATOM 3607 O O . LEU B 1 18 ? 2.023 41.150 47.244 1.00 34.30 18 LEU B O 1
ATOM 3612 N N . ALA B 1 19 ? 0.132 40.536 46.188 1.00 31.45 19 ALA B N 1
ATOM 3613 C CA . ALA B 1 19 ? -0.717 41.300 47.130 1.00 31.68 19 ALA B CA 1
ATOM 3614 C C . ALA B 1 19 ? -0.722 40.658 48.527 1.00 30.78 19 ALA B C 1
ATOM 3615 O O . ALA B 1 19 ? -0.870 41.353 49.543 1.00 28.85 19 ALA B O 1
ATOM 3617 N N . ASP B 1 20 ? -0.569 39.333 48.556 1.00 32.12 20 ASP B N 1
ATOM 3618 C CA . ASP B 1 20 ? -0.414 38.576 49.809 1.00 32.35 20 ASP B CA 1
ATOM 3619 C C . ASP B 1 20 ? 0.907 38.918 50.475 1.00 32.04 20 ASP B C 1
ATOM 3620 O O . ASP B 1 20 ? 0.946 39.199 51.673 1.00 31.20 20 ASP B O 1
ATOM 3625 N N . GLU B 1 21 ? 1.984 38.863 49.685 1.00 31.35 21 GLU B N 1
ATOM 3626 C CA . GLU B 1 21 ? 3.337 39.179 50.159 1.00 30.09 21 GLU B CA 1
ATOM 3627 C C . GLU B 1 21 ? 3.377 40.570 50.754 1.00 27.89 21 GLU B C 1
ATOM 3628 O O . GLU B 1 21 ? 3.938 40.736 51.816 1.00 26.61 21 GLU B O 1
ATOM 3634 N N . GLU B 1 22 ? 2.767 41.544 50.076 1.00 26.99 22 GLU B N 1
ATOM 3635 C CA . GLU B 1 22 ? 2.634 42.904 50.606 1.00 28.08 22 GLU B CA 1
ATOM 3636 C C . GLU B 1 22 ? 1.919 42.945 51.955 1.00 28.38 22 GLU B C 1
ATOM 3637 O O . GLU B 1 22 ? 2.299 43.709 52.838 1.00 29.44 22 GLU B O 1
ATOM 3643 N N . LYS B 1 23 ? 0.859 42.156 52.106 1.00 28.39 23 LYS B N 1
ATOM 3644 C CA . LYS B 1 23 ? 0.171 42.041 53.393 1.00 29.54 23 LYS B CA 1
ATOM 3645 C C . LYS B 1 23 ? 1.096 41.431 54.482 1.00 26.21 23 LYS B C 1
ATOM 3646 O O . LYS B 1 23 ? 1.170 41.966 55.564 1.00 23.41 23 LYS B O 1
ATOM 3652 N N . ARG B 1 24 ? 1.776 40.325 54.187 1.00 24.89 24 ARG B N 1
ATOM 3653 C CA . ARG B 1 24 ? 2.726 39.737 55.120 1.00 26.02 24 ARG B CA 1
ATOM 3654 C C . ARG B 1 24 ? 3.783 40.789 55.606 1.00 27.43 24 ARG B C 1
ATOM 3655 O O . ARG B 1 24 ? 4.134 40.817 56.781 1.00 27.90 24 ARG B O 1
ATOM 3663 N N . GLN B 1 25 ? 4.242 41.663 54.717 1.00 25.97 25 GLN B N 1
ATOM 3664 C CA . GLN B 1 25 ? 5.233 42.684 55.074 1.00 28.18 25 GLN B CA 1
ATOM 3665 C C . GLN B 1 25 ? 4.641 43.751 56.006 1.00 30.16 25 GLN B C 1
ATOM 3666 O O . GLN B 1 25 ? 5.283 44.202 56.964 1.00 30.38 25 GLN B O 1
ATOM 3672 N N . ARG B 1 26 ? 3.418 44.159 55.699 1.00 31.72 26 ARG B N 1
ATOM 3673 C CA . ARG B 1 26 ? 2.708 45.146 56.491 1.00 34.27 26 ARG B CA 1
ATOM 3674 C C . ARG B 1 26 ? 2.380 44.638 57.894 1.00 31.99 26 ARG B C 1
ATOM 3675 O O . ARG B 1 26 ? 2.206 45.444 58.808 1.00 30.18 26 ARG B O 1
ATOM 3683 N N . GLU B 1 27 ? 2.303 43.319 58.056 1.00 30.27 27 GLU B N 1
ATOM 3684 C CA . GLU B 1 27 ? 1.809 42.716 59.282 1.00 32.50 27 GLU B CA 1
ATOM 3685 C C . GLU B 1 27 ? 2.878 41.937 60.036 1.00 31.95 27 GLU B C 1
ATOM 3686 O O . GLU B 1 27 ? 2.547 41.023 60.818 1.00 31.18 27 GLU B O 1
ATOM 3692 N N . THR B 1 28 ? 4.145 42.294 59.806 1.00 29.33 28 THR B N 1
ATOM 3693 C CA . THR B 1 28 ? 5.288 41.581 60.365 1.00 27.92 28 THR B CA 1
ATOM 3694 C C . THR B 1 28 ? 6.108 42.575 61.164 1.00 26.97 28 THR B C 1
ATOM 3695 O O . THR B 1 28 ? 6.238 43.744 60.776 1.00 27.71 28 THR B O 1
ATOM 3699 N N . ILE B 1 29 ? 6.633 42.112 62.293 1.00 24.89 29 ILE B N 1
ATOM 3700 C CA . ILE B 1 29 ? 7.708 42.817 62.996 1.00 22.52 29 ILE B CA 1
ATOM 3701 C C . ILE B 1 29 ? 8.988 42.306 62.335 1.00 20.54 29 ILE B C 1
ATOM 3702 O O . ILE B 1 29 ? 9.401 41.166 62.537 1.00 19.60 29 ILE B O 1
ATOM 3707 N N . ASN B 1 30 ? 9.552 43.141 61.474 1.00 19.72 30 ASN B N 1
ATOM 3708 C CA . ASN B 1 30 ? 10.692 42.745 60.663 1.00 17.99 30 ASN B CA 1
ATOM 3709 C C . ASN B 1 30 ? 11.956 43.205 61.347 1.00 16.48 30 ASN B C 1
ATOM 3710 O O . ASN B 1 30 ? 12.260 44.410 61.388 1.00 15.11 30 ASN B O 1
ATOM 3715 N N . LEU B 1 31 ? 12.664 42.227 61.904 1.00 15.46 31 LEU B N 1
ATOM 3716 C CA . LEU B 1 31 ? 13.919 42.469 62.590 1.00 15.35 31 LEU B CA 1
ATOM 3717 C C . LEU B 1 31 ? 15.077 41.948 61.758 1.00 14.99 31 LEU B C 1
ATOM 3718 O O . LEU B 1 31 ? 16.122 41.716 62.317 1.00 15.65 31 LEU B O 1
ATOM 3723 N N . ILE B 1 32 ? 14.919 41.752 60.441 1.00 13.73 32 ILE B N 1
ATOM 3724 C CA . ILE B 1 32 ? 16.062 41.257 59.650 1.00 13.65 32 ILE B CA 1
ATOM 3725 C C . ILE B 1 32 ? 17.051 42.410 59.554 1.00 12.88 32 ILE B C 1
ATOM 3726 O O . ILE B 1 32 ? 16.683 43.489 59.181 1.00 11.83 32 ILE B O 1
ATOM 3731 N N . ALA B 1 33 ? 18.277 42.177 59.991 1.00 13.55 33 ALA B N 1
ATOM 3732 C CA . ALA B 1 33 ? 19.261 43.277 60.148 1.00 13.83 33 ALA B CA 1
ATOM 3733 C C . ALA B 1 33 ? 19.622 43.927 58.806 1.00 13.91 33 ALA B C 1
ATOM 3734 O O . ALA B 1 33 ? 19.875 45.127 58.738 1.00 13.35 33 ALA B O 1
ATOM 3736 N N . SER B 1 34 ? 19.597 43.114 57.752 1.00 13.96 34 SER B N 1
ATOM 3737 C CA . SER B 1 34 ? 19.902 43.536 56.382 1.00 13.51 34 SER B CA 1
ATOM 3738 C C . SER B 1 34 ? 18.710 44.019 55.571 1.00 13.41 34 SER B C 1
ATOM 3739 O O . SER B 1 34 ? 18.869 44.275 54.393 1.00 11.91 34 SER B O 1
ATOM 3742 N N . GLU B 1 35 ? 17.519 44.161 56.176 1.00 13.12 35 GLU B N 1
ATOM 3743 C CA . GLU B 1 35 ? 16.331 44.511 55.398 1.00 13.01 35 GLU B CA 1
ATOM 3744 C C . GLU B 1 35 ? 15.867 45.886 55.709 1.00 12.87 35 GLU B C 1
ATOM 3745 O O . GLU B 1 35 ? 16.145 46.407 56.766 1.00 13.59 35 GLU B O 1
ATOM 3751 N N . ASN B 1 36 ? 15.139 46.466 54.774 1.00 13.37 36 ASN B N 1
ATOM 3752 C CA . ASN B 1 36 ? 14.542 47.776 54.944 1.00 14.85 36 ASN B CA 1
ATOM 3753 C C . ASN B 1 36 ? 13.279 47.840 54.098 1.00 15.99 36 ASN B C 1
ATOM 3754 O O . ASN B 1 36 ? 12.764 46.807 53.648 1.00 16.25 36 ASN B O 1
ATOM 3759 N N . LEU B 1 37 ? 12.764 49.044 53.889 1.00 17.96 37 LEU B N 1
ATOM 3760 C CA . LEU B 1 37 ? 11.623 49.234 53.019 1.00 18.92 37 LEU B CA 1
ATOM 3761 C C . LEU B 1 37 ? 11.836 50.477 52.183 1.00 19.25 37 LEU B C 1
ATOM 3762 O O . LEU B 1 37 ? 12.060 51.539 52.736 1.00 17.86 37 LEU B O 1
ATOM 3767 N N . THR B 1 38 ? 11.754 50.307 50.862 1.00 20.24 38 THR B N 1
ATOM 3768 C CA . THR B 1 38 ? 11.954 51.361 49.883 1.00 22.28 38 THR B CA 1
ATOM 3769 C C . THR B 1 38 ? 10.742 52.269 49.811 1.00 23.94 38 THR B C 1
ATOM 3770 O O . THR B 1 38 ? 9.592 51.803 49.875 1.00 26.65 38 THR B O 1
ATOM 3774 N N . ASN B 1 39 ? 10.960 53.563 49.652 1.00 25.14 39 ASN B N 1
ATOM 3775 C CA . ASN B 1 39 ? 9.818 54.478 49.398 1.00 25.81 39 ASN B CA 1
ATOM 3776 C C . ASN B 1 39 ? 9.270 54.337 47.960 1.00 26.38 39 ASN B C 1
ATOM 3777 O O . ASN B 1 39 ? 9.843 53.632 47.124 1.00 25.69 39 ASN B O 1
ATOM 3782 N N . GLY B 1 40 ? 8.148 54.993 47.694 1.00 26.98 40 GLY B N 1
ATOM 3783 C CA . GLY B 1 40 ? 7.518 54.965 46.381 1.00 27.91 40 GLY B CA 1
ATOM 3784 C C . GLY B 1 40 ? 8.430 55.475 45.268 1.00 28.55 40 GLY B C 1
ATOM 3785 O O . GLY B 1 40 ? 8.474 54.881 44.203 1.00 28.64 40 GLY B O 1
ATOM 3786 N N . ALA B 1 41 ? 9.173 56.556 45.513 1.00 27.35 41 ALA B N 1
ATOM 3787 C CA . ALA B 1 41 ? 10.008 57.153 44.454 1.00 26.95 41 ALA B CA 1
ATOM 3788 C C . ALA B 1 41 ? 11.149 56.255 43.966 1.00 25.74 41 ALA B C 1
ATOM 3789 O O . ALA B 1 41 ? 11.489 56.260 42.787 1.00 26.25 41 ALA B O 1
ATOM 3791 N N . VAL B 1 42 ? 11.737 55.507 44.881 1.00 24.30 42 VAL B N 1
ATOM 3792 C CA . VAL B 1 42 ? 12.761 54.524 44.544 1.00 23.38 42 VAL B CA 1
ATOM 3793 C C . VAL B 1 42 ? 12.137 53.368 43.727 1.00 23.32 42 VAL B C 1
ATOM 3794 O O . VAL B 1 42 ? 12.743 52.876 42.766 1.00 22.09 42 VAL B O 1
ATOM 3798 N N . ARG B 1 43 ? 10.926 52.960 44.089 1.00 23.03 43 ARG B N 1
ATOM 3799 C CA . ARG B 1 43 ? 10.198 51.952 43.305 1.00 24.57 43 ARG B CA 1
ATOM 3800 C C . ARG B 1 43 ? 9.660 52.443 41.936 1.00 23.93 43 ARG B C 1
ATOM 3801 O O . ARG B 1 43 ? 9.502 51.639 41.033 1.00 23.16 43 ARG B O 1
ATOM 3809 N N . GLU B 1 44 ? 9.385 53.740 41.788 1.00 24.30 44 GLU B N 1
ATOM 3810 C CA . GLU B 1 44 ? 9.086 54.343 40.472 1.00 26.35 44 GLU B CA 1
ATOM 3811 C C . GLU B 1 44 ? 10.312 54.262 39.549 1.00 24.43 44 GLU B C 1
ATOM 3812 O O . GLU B 1 44 ? 10.171 54.066 38.347 1.00 24.00 44 GLU B O 1
ATOM 3818 N N . CYS B 1 45 ? 11.501 54.437 40.113 1.00 23.15 45 CYS B N 1
ATOM 3819 C CA . CYS B 1 45 ? 12.747 54.316 39.352 1.00 22.81 45 CYS B CA 1
ATOM 3820 C C . CYS B 1 45 ? 12.993 52.893 38.876 1.00 24.57 45 CYS B C 1
ATOM 3821 O O . CYS B 1 45 ? 13.353 52.689 37.704 1.00 24.57 45 CYS B O 1
ATOM 3824 N N . LEU B 1 46 ? 12.786 51.917 39.773 1.00 22.58 46 LEU B N 1
ATOM 3825 C CA . LEU B 1 46 ? 13.014 50.507 39.447 1.00 22.43 46 LEU B CA 1
ATOM 3826 C C . LEU B 1 46 ? 12.096 49.977 38.353 1.00 22.63 46 LEU B C 1
ATOM 3827 O O . LEU B 1 46 ? 12.500 49.097 37.607 1.00 23.30 46 LEU B O 1
ATOM 3832 N N . GLY B 1 47 ? 10.874 50.502 38.264 1.00 23.32 47 GLY B N 1
ATOM 3833 C CA . GLY B 1 47 ? 9.969 50.183 37.164 1.00 24.02 47 GLY B CA 1
ATOM 3834 C C . GLY B 1 47 ? 10.053 51.125 35.954 1.00 23.98 47 GLY B C 1
ATOM 3835 O O . GLY B 1 47 ? 9.150 51.109 35.122 1.00 23.29 47 GLY B O 1
ATOM 3836 N N . ASN B 1 48 ? 11.123 51.916 35.832 1.00 22.56 48 ASN B N 1
ATOM 3837 C CA . ASN B 1 48 ? 11.206 52.942 34.782 1.00 24.31 48 ASN B CA 1
ATOM 3838 C C . ASN B 1 48 ? 11.786 52.375 33.496 1.00 24.96 48 ASN B C 1
ATOM 3839 O O . ASN B 1 48 ? 12.749 51.606 33.525 1.00 27.54 48 ASN B O 1
ATOM 3844 N N . ARG B 1 49 ? 11.251 52.824 32.366 1.00 24.53 49 ARG B N 1
ATOM 3845 C CA . ARG B 1 49 ? 11.705 52.375 31.026 1.00 23.03 49 ARG B CA 1
ATOM 3846 C C . ARG B 1 49 ? 13.183 52.548 30.739 1.00 20.39 49 ARG B C 1
ATOM 3847 O O . ARG B 1 49 ? 13.676 52.050 29.742 1.00 20.01 49 ARG B O 1
ATOM 3855 N N . VAL B 1 50 ? 13.900 53.249 31.587 1.00 18.70 50 VAL B N 1
ATOM 3856 C CA . VAL B 1 50 ? 15.369 53.289 31.461 1.00 19.65 50 VAL B CA 1
ATOM 3857 C C . VAL B 1 50 ? 16.080 51.906 31.401 1.00 18.56 50 VAL B C 1
ATOM 3858 O O . VAL B 1 50 ? 17.156 51.785 30.806 1.00 18.37 50 VAL B O 1
ATOM 3862 N N . SER B 1 51 ? 15.477 50.868 31.985 1.00 17.44 51 SER B N 1
ATOM 3863 C CA . SER B 1 51 ? 16.010 49.476 31.867 1.00 17.26 51 SER B CA 1
ATOM 3864 C C . SER B 1 51 ? 15.907 48.834 30.457 1.00 17.74 51 SER B C 1
ATOM 3865 O O . SER B 1 51 ? 16.443 47.724 30.243 1.00 17.34 51 SER B O 1
ATOM 3868 N N . ASN B 1 52 ? 15.234 49.500 29.508 1.00 17.31 52 ASN B N 1
ATOM 3869 C CA . ASN B 1 52 ? 15.267 49.072 28.099 1.00 17.56 52 ASN B CA 1
ATOM 3870 C C . ASN B 1 52 ? 16.609 49.322 27.396 1.00 17.69 52 ASN B C 1
ATOM 3871 O O . ASN B 1 52 ? 16.861 48.771 26.333 1.00 18.04 52 ASN B O 1
ATOM 3876 N N . LYS B 1 53 ? 17.470 50.128 27.984 1.00 17.13 53 LYS B N 1
ATOM 3877 C CA . LYS B 1 53 ? 18.671 50.557 27.316 1.00 17.61 53 LYS B CA 1
ATOM 3878 C C . LYS B 1 53 ? 19.915 49.737 27.621 1.00 17.39 53 LYS B C 1
ATOM 3879 O O . LYS B 1 53 ? 20.244 49.528 28.804 1.00 16.38 53 LYS B O 1
ATOM 3885 N N . TYR B 1 54 ? 20.626 49.345 26.555 1.00 16.45 54 TYR B N 1
ATOM 3886 C CA . TYR B 1 54 ? 21.937 48.688 26.650 1.00 17.96 54 TYR B CA 1
ATOM 3887 C C . TYR B 1 54 ? 23.029 49.751 26.645 1.00 17.87 54 TYR B C 1
ATOM 3888 O O . TYR B 1 54 ? 23.168 50.471 25.678 1.00 16.99 54 TYR B O 1
ATOM 3897 N N . SER B 1 55 ? 23.836 49.809 27.694 1.00 17.71 55 SER B N 1
ATOM 3898 C CA . SER B 1 55 ? 24.826 50.884 27.826 1.00 17.78 55 SER B CA 1
ATOM 3899 C C . SER B 1 55 ? 26.135 50.383 28.371 1.00 17.15 55 SER B C 1
ATOM 3900 O O . SER B 1 55 ? 26.704 50.962 29.296 1.00 16.23 55 SER B O 1
ATOM 3903 N N . GLU B 1 56 ? 26.618 49.302 27.772 1.00 18.04 56 GLU B N 1
ATOM 3904 C CA . GLU B 1 56 ? 27.917 48.741 28.106 1.00 19.74 56 GLU B CA 1
ATOM 3905 C C . GLU B 1 56 ? 29.044 49.742 28.025 1.00 20.55 56 GLU B C 1
ATOM 3906 O O . GLU B 1 56 ? 29.134 50.494 27.079 1.00 23.00 56 GLU B O 1
ATOM 3912 N N . GLY B 1 57 ? 29.920 49.711 29.008 1.00 22.81 57 GLY B N 1
ATOM 3913 C CA . GLY B 1 57 ? 31.032 50.640 29.097 1.00 25.24 57 GLY B CA 1
ATOM 3914 C C . GLY B 1 57 ? 30.777 51.635 30.212 1.00 26.53 57 GLY B C 1
ATOM 3915 O O . GLY B 1 57 ? 30.123 51.315 31.218 1.00 25.23 57 GLY B O 1
ATOM 3916 N N . TYR B 1 58 ? 31.313 52.839 30.040 1.00 26.56 58 TYR B N 1
ATOM 3917 C CA . TYR B 1 58 ? 31.223 53.899 31.050 1.00 26.64 58 TYR B CA 1
ATOM 3918 C C . TYR B 1 58 ? 30.777 55.197 30.404 1.00 27.05 58 TYR B C 1
ATOM 3919 O O . TYR B 1 58 ? 30.821 55.300 29.186 1.00 24.49 58 TYR B O 1
ATOM 3928 N N . PRO B 1 59 ? 30.302 56.179 31.205 1.00 30.60 59 PRO B N 1
ATOM 3929 C CA . PRO B 1 59 ? 29.835 57.428 30.567 1.00 33.80 59 PRO B CA 1
ATOM 3930 C C . PRO B 1 59 ? 30.906 58.111 29.702 1.00 36.12 59 PRO B C 1
ATOM 3931 O O . PRO B 1 59 ? 32.093 58.080 30.067 1.00 33.77 59 PRO B O 1
ATOM 3935 N N . LYS B 1 60 ? 30.499 58.641 28.543 1.00 39.20 60 LYS B N 1
ATOM 3936 C CA . LYS B 1 60 ? 31.447 59.243 27.566 1.00 46.58 60 LYS B CA 1
ATOM 3937 C C . LYS B 1 60 ? 32.493 58.254 26.981 1.00 46.35 60 LYS B C 1
ATOM 3938 O O . LYS B 1 60 ? 33.410 58.672 26.269 1.00 45.81 60 LYS B O 1
ATOM 3944 N N . LYS B 1 61 ? 32.336 56.957 27.261 1.00 47.70 61 LYS B N 1
ATOM 3945 C CA . LYS B 1 61 ? 33.185 55.881 26.711 1.00 47.30 61 LYS B CA 1
ATOM 3946 C C . LYS B 1 61 ? 32.319 54.630 26.532 1.00 44.13 61 LYS B C 1
ATOM 3947 O O . LYS B 1 61 ? 32.691 53.508 26.910 1.00 43.53 61 LYS B O 1
ATOM 3953 N N . ARG B 1 62 ? 31.148 54.860 25.958 1.00 40.41 62 ARG B N 1
ATOM 3954 C CA . ARG B 1 62 ? 30.112 53.855 25.826 1.00 37.50 62 ARG B CA 1
ATOM 3955 C C . ARG B 1 62 ? 30.431 53.102 24.563 1.00 37.99 62 ARG B C 1
ATOM 3956 O O . ARG B 1 62 ? 31.072 53.658 23.674 1.00 40.03 62 ARG B O 1
ATOM 3964 N N . TYR B 1 63 ? 30.019 51.832 24.481 1.00 38.78 63 TYR B N 1
ATOM 3965 C CA . TYR B 1 63 ? 30.157 51.066 23.238 1.00 34.30 63 TYR B CA 1
ATOM 3966 C C . TYR B 1 63 ? 29.136 51.538 22.239 1.00 37.60 63 TYR B C 1
ATOM 3967 O O . TYR B 1 63 ? 29.440 51.592 21.052 1.00 40.23 63 TYR B O 1
ATOM 3976 N N . TYR B 1 64 ? 27.940 51.890 22.701 1.00 39.12 64 TYR B N 1
ATOM 3977 C CA . TYR B 1 64 ? 26.915 52.463 21.819 1.00 41.76 64 TYR B CA 1
ATOM 3978 C C . TYR B 1 64 ? 26.705 53.936 22.066 1.00 41.83 64 TYR B C 1
ATOM 3979 O O . TYR B 1 64 ? 27.126 54.460 23.077 1.00 42.39 64 TYR B O 1
ATOM 3988 N N . GLY B 1 65 ? 26.001 54.581 21.145 1.00 42.87 65 GLY B N 1
ATOM 3989 C CA . GLY B 1 65 ? 25.519 55.949 21.336 1.00 41.42 65 GLY B CA 1
ATOM 3990 C C . GLY B 1 65 ? 24.109 55.831 21.849 1.00 39.16 65 GLY B C 1
ATOM 3991 O O . GLY B 1 65 ? 23.709 54.776 22.348 1.00 41.18 65 GLY B O 1
ATOM 3992 N N . GLY B 1 66 ? 23.341 56.902 21.731 1.00 36.97 66 GLY B N 1
ATOM 3993 C CA . GLY B 1 66 ? 21.980 56.912 22.253 1.00 35.58 66 GLY B CA 1
ATOM 3994 C C . GLY B 1 66 ? 21.921 56.924 23.779 1.00 34.47 66 GLY B C 1
ATOM 3995 O O . GLY B 1 66 ? 20.851 56.759 24.355 1.00 34.72 66 GLY B O 1
ATOM 3996 N N . ASN B 1 67 ? 23.061 57.182 24.409 1.00 33.95 67 ASN B N 1
ATOM 3997 C CA . ASN B 1 67 ? 23.242 57.069 25.838 1.00 35.20 67 ASN B CA 1
ATOM 3998 C C . ASN B 1 67 ? 23.502 58.420 26.519 1.00 36.81 67 ASN B C 1
ATOM 3999 O O . ASN B 1 67 ? 24.158 58.469 27.564 1.00 36.98 67 ASN B O 1
ATOM 4004 N N . ASP B 1 68 ? 23.000 59.514 25.937 1.00 37.63 68 ASP B N 1
ATOM 4005 C CA . ASP B 1 68 ? 23.218 60.840 26.528 1.00 39.37 68 ASP B CA 1
ATOM 4006 C C . ASP B 1 68 ? 22.450 60.963 27.839 1.00 35.69 68 ASP B C 1
ATOM 4007 O O . ASP B 1 68 ? 22.991 61.417 28.836 1.00 36.30 68 ASP B O 1
ATOM 4012 N N . PHE B 1 69 ? 21.199 60.537 27.847 1.00 31.25 69 PHE B N 1
ATOM 4013 C CA . PHE B 1 69 ? 20.404 60.620 29.068 1.00 30.26 69 PHE B CA 1
ATOM 4014 C C . PHE B 1 69 ? 20.828 59.593 30.124 1.00 28.54 69 PHE B C 1
ATOM 4015 O O . PHE B 1 69 ? 20.89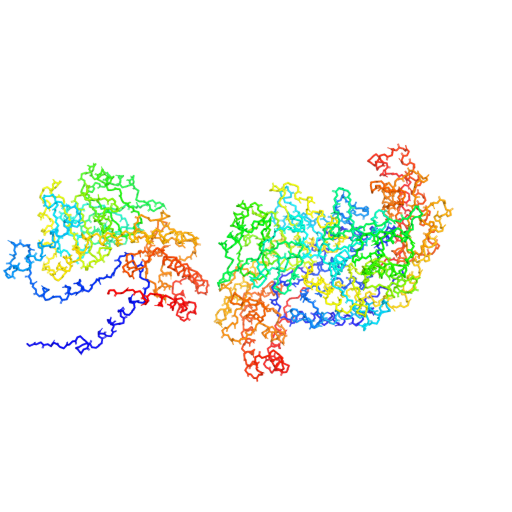9 59.921 31.319 1.00 26.14 69 PHE B O 1
ATOM 4023 N N . ILE B 1 70 ? 21.156 58.376 29.681 1.00 26.81 70 ILE B N 1
ATOM 4024 C CA . ILE B 1 70 ? 21.784 57.354 30.564 1.00 25.81 70 ILE B CA 1
ATOM 4025 C C . ILE B 1 70 ? 23.069 57.853 31.210 1.00 26.88 70 ILE B C 1
ATOM 4026 O O . ILE B 1 70 ? 23.294 57.613 32.409 1.00 28.21 70 ILE B O 1
ATOM 4031 N N . ASP B 1 71 ? 23.912 58.527 30.421 1.00 27.96 71 ASP B N 1
ATOM 4032 C CA . ASP B 1 71 ? 25.175 59.096 30.935 1.00 30.03 71 ASP B CA 1
ATOM 4033 C C . ASP B 1 71 ? 24.962 60.162 31.995 1.00 27.45 71 ASP B C 1
ATOM 4034 O O . ASP B 1 71 ? 25.720 60.227 32.959 1.00 28.43 71 ASP B O 1
ATOM 4039 N N . LYS B 1 72 ? 23.941 60.989 31.835 1.00 26.73 72 LYS B N 1
ATOM 4040 C CA . LYS B 1 72 ? 23.648 62.004 32.853 1.00 28.06 72 LYS B CA 1
ATOM 4041 C C . LYS B 1 72 ? 23.244 61.331 34.170 1.00 27.12 72 LYS B C 1
ATOM 4042 O O . LYS B 1 72 ? 23.759 61.696 35.223 1.00 28.19 72 LYS B O 1
ATOM 4048 N N . ILE B 1 73 ? 22.371 60.317 34.086 1.00 26.94 73 ILE B N 1
ATOM 4049 C CA . ILE B 1 73 ? 21.951 59.505 35.250 1.00 25.01 73 ILE B CA 1
ATOM 4050 C C . ILE B 1 73 ? 23.136 58.815 35.907 1.00 22.85 73 ILE B C 1
ATOM 4051 O O . ILE B 1 73 ? 23.276 58.880 37.117 1.00 25.50 73 ILE B O 1
ATOM 4056 N N . GLU B 1 74 ? 24.016 58.185 35.135 1.00 21.80 74 GLU B N 1
ATOM 4057 C CA . GLU B 1 74 ? 25.172 57.495 35.752 1.00 20.90 74 GLU B CA 1
ATOM 4058 C C . GLU B 1 74 ? 26.167 58.440 36.421 1.00 23.08 74 GLU B C 1
ATOM 4059 O O . GLU B 1 74 ? 26.725 58.100 37.474 1.00 22.68 74 GLU B O 1
ATOM 4065 N N . GLU B 1 75 ? 26.393 59.620 35.829 1.00 25.92 75 GLU B N 1
ATOM 4066 C CA . GLU B 1 75 ? 27.308 60.658 36.420 1.00 25.70 75 GLU B CA 1
ATOM 4067 C C . GLU B 1 75 ? 26.711 61.322 37.660 1.00 22.73 75 GLU B C 1
ATOM 4068 O O . GLU B 1 75 ? 27.396 61.525 38.631 1.00 23.22 75 GLU B O 1
ATOM 4074 N N . LEU B 1 76 ? 25.424 61.633 37.614 1.00 21.49 76 LEU B N 1
ATOM 4075 C CA . LEU B 1 76 ? 24.672 62.099 38.784 1.00 21.80 76 LEU B CA 1
ATOM 4076 C C . LEU B 1 76 ? 24.753 61.123 39.974 1.00 23.14 76 LEU B C 1
ATOM 4077 O O . LEU B 1 76 ? 24.859 61.550 41.129 1.00 21.68 76 LEU B O 1
ATOM 4082 N N . CYS B 1 77 ? 24.740 59.813 39.673 1.00 23.80 77 CYS B N 1
ATOM 4083 C CA . CYS B 1 77 ? 24.751 58.786 40.702 1.00 21.82 77 CYS B CA 1
ATOM 4084 C C . CYS B 1 77 ? 26.118 58.707 41.347 1.00 21.54 77 CYS B C 1
ATOM 4085 O O . CYS B 1 77 ? 26.214 58.621 42.560 1.00 20.78 77 CYS B O 1
ATOM 4088 N N . GLN B 1 78 ? 27.170 58.748 40.541 1.00 22.75 78 GLN B N 1
ATOM 4089 C CA . GLN B 1 78 ? 28.553 58.734 41.052 1.00 24.49 78 GLN B CA 1
ATOM 4090 C C . GLN B 1 78 ? 28.858 59.964 41.921 1.00 26.90 78 GLN B C 1
ATOM 4091 O O . GLN B 1 78 ? 29.547 59.867 42.942 1.00 27.28 78 GLN B O 1
ATOM 4097 N N . LYS B 1 79 ? 28.370 61.120 41.475 1.00 29.01 79 LYS B N 1
ATOM 4098 C CA . LYS B 1 79 ? 28.564 62.382 42.184 1.00 31.56 79 LYS B CA 1
ATOM 4099 C C . LYS B 1 79 ? 27.842 62.358 43.533 1.00 29.52 79 LYS B C 1
ATOM 4100 O O . LYS B 1 79 ? 28.463 62.565 44.577 1.00 26.30 79 LYS B O 1
ATOM 4106 N N . ARG B 1 80 ? 26.529 62.085 43.493 1.00 29.63 80 ARG B N 1
ATOM 4107 C CA . ARG B 1 80 ? 25.705 61.969 44.704 1.00 29.11 80 ARG B CA 1
ATOM 4108 C C . ARG B 1 80 ? 26.251 60.928 45.674 1.00 28.47 80 ARG B C 1
ATOM 4109 O O . ARG B 1 80 ? 26.100 61.088 46.876 1.00 33.11 80 ARG B O 1
ATOM 4117 N N . ALA B 1 81 ? 26.920 59.895 45.171 1.00 27.70 81 ALA B N 1
ATOM 4118 C CA . ALA B 1 81 ? 27.560 58.869 46.026 1.00 28.00 81 ALA B CA 1
ATOM 4119 C C . ALA B 1 81 ? 28.779 59.388 46.780 1.00 28.63 81 ALA B C 1
ATOM 4120 O O . ALA B 1 81 ? 28.985 59.093 47.966 1.00 26.12 81 ALA B O 1
ATOM 4122 N N . LEU B 1 82 ? 29.629 60.099 46.053 1.00 28.49 82 LEU B N 1
ATOM 4123 C CA . LEU B 1 82 ? 30.831 60.696 46.630 1.00 28.80 82 LEU B CA 1
ATOM 4124 C C . LEU B 1 82 ? 30.465 61.787 47.667 1.00 28.28 82 LEU B C 1
ATOM 4125 O O . LEU B 1 82 ? 30.991 61.810 48.764 1.00 27.89 82 LEU B O 1
ATOM 4130 N N . GLU B 1 83 ? 29.504 62.631 47.328 1.00 30.52 83 GLU B N 1
ATOM 4131 C CA . GLU B 1 83 ? 28.960 63.615 48.263 1.00 32.79 83 GLU B CA 1
ATOM 4132 C C . GLU B 1 83 ? 28.383 62.968 49.535 1.00 34.25 83 GLU B C 1
ATOM 4133 O O . GLU B 1 83 ? 28.705 63.396 50.650 1.00 35.01 83 GLU B O 1
ATOM 4139 N N . ALA B 1 84 ? 27.561 61.927 49.366 1.00 32.29 84 ALA B N 1
ATOM 4140 C CA . ALA B 1 84 ? 26.934 61.246 50.502 1.00 31.14 84 ALA B CA 1
ATOM 4141 C C . ALA B 1 84 ? 27.973 60.758 51.483 1.00 28.77 84 ALA B C 1
ATOM 4142 O O . ALA B 1 84 ? 27.836 60.978 52.678 1.00 28.49 84 ALA B O 1
ATOM 4144 N N . PHE B 1 85 ? 29.032 60.140 50.969 1.00 27.58 85 PHE B N 1
ATOM 4145 C CA . PHE B 1 85 ? 30.090 59.601 51.821 1.00 27.69 85 PHE B CA 1
ATOM 4146 C C . PHE B 1 85 ? 31.254 60.568 52.119 1.00 30.00 85 PHE B C 1
ATOM 4147 O O . PHE B 1 85 ? 32.315 60.145 52.609 1.00 30.57 85 PHE B O 1
ATOM 4155 N N . ASN B 1 86 ? 31.024 61.863 51.884 1.00 31.24 86 ASN B N 1
ATOM 4156 C CA . ASN B 1 86 ? 31.923 62.927 52.329 1.00 36.16 86 ASN B CA 1
ATOM 4157 C C . ASN B 1 86 ? 33.343 62.701 51.806 1.00 36.68 86 ASN B C 1
ATOM 4158 O O . ASN B 1 86 ? 34.306 62.677 52.581 1.00 37.40 86 ASN B O 1
ATOM 4163 N N . VAL B 1 87 ? 33.437 62.481 50.492 1.00 35.94 87 VAL B N 1
ATOM 4164 C CA . VAL B 1 87 ? 34.709 62.266 49.814 1.00 36.65 87 VAL B CA 1
ATOM 4165 C C . VAL B 1 87 ? 34.788 63.195 48.604 1.00 36.98 87 VAL B C 1
ATOM 4166 O O . VAL B 1 87 ? 33.775 63.468 47.937 1.00 35.23 87 VAL B O 1
ATOM 4170 N N . SER B 1 88 ? 36.005 63.674 48.351 1.00 37.52 88 SER B N 1
ATOM 4171 C CA . SER B 1 88 ? 36.294 64.579 47.252 1.00 36.16 88 SER B CA 1
ATOM 4172 C C . SER B 1 88 ? 36.439 63.746 45.988 1.00 33.61 88 SER B C 1
ATOM 4173 O O . SER B 1 88 ? 37.160 62.756 45.991 1.00 32.07 88 SER B O 1
ATOM 4176 N N . ASP B 1 89 ? 35.780 64.157 44.909 1.00 33.86 89 ASP B N 1
ATOM 4177 C CA . ASP B 1 89 ? 35.900 63.461 43.620 1.00 38.14 89 ASP B CA 1
ATOM 4178 C C . ASP B 1 89 ? 37.316 63.523 42.997 1.00 41.13 89 ASP B C 1
ATOM 4179 O O . ASP B 1 89 ? 37.590 62.857 41.986 1.00 37.32 89 ASP B O 1
ATOM 4184 N N . GLU B 1 90 ? 38.192 64.349 43.580 1.00 43.61 90 GLU B N 1
ATOM 4185 C CA . GLU B 1 90 ? 39.601 64.410 43.167 1.00 45.29 90 GLU B CA 1
ATOM 4186 C C . GLU B 1 90 ? 40.381 63.253 43.806 1.00 42.72 90 GLU B C 1
ATOM 4187 O O . GLU B 1 90 ? 41.290 62.731 43.184 1.00 44.31 90 GLU B O 1
ATOM 4193 N N . GLU B 1 91 ? 40.007 62.853 45.028 1.00 41.28 91 GLU B N 1
ATOM 4194 C CA . GLU B 1 91 ? 40.701 61.793 45.805 1.00 39.78 91 GLU B CA 1
ATOM 4195 C C . GLU B 1 91 ? 40.045 60.389 45.746 1.00 37.50 91 GLU B C 1
ATOM 4196 O O . GLU B 1 91 ? 40.727 59.358 45.913 1.00 34.42 91 GLU B O 1
ATOM 4202 N N . TRP B 1 92 ? 38.731 60.347 45.544 1.00 34.09 92 TRP B N 1
ATOM 4203 C CA . TRP B 1 92 ? 37.990 59.068 45.546 1.00 35.24 92 TRP B CA 1
ATOM 4204 C C . TRP B 1 92 ? 37.214 58.901 44.274 1.00 30.84 92 TRP B C 1
ATOM 4205 O O . TRP B 1 92 ? 36.612 59.849 43.791 1.00 30.53 92 TRP B O 1
ATOM 4216 N N . GLY B 1 93 ? 37.221 57.684 43.749 1.00 29.18 93 GLY B N 1
ATOM 4217 C CA . GLY B 1 93 ? 36.278 57.298 42.690 1.00 27.15 93 GLY B CA 1
ATOM 4218 C C . GLY B 1 93 ? 35.266 56.263 43.161 1.00 23.88 93 GLY B C 1
ATOM 4219 O O . GLY B 1 93 ? 35.488 55.581 44.138 1.00 21.92 93 GLY B O 1
ATOM 4220 N N . VAL B 1 94 ? 34.166 56.168 42.428 1.00 23.29 94 VAL B N 1
ATOM 4221 C CA . VAL B 1 94 ? 33.118 55.198 42.683 1.00 22.64 94 VAL B CA 1
ATOM 4222 C C . VAL B 1 94 ? 32.624 54.536 41.391 1.00 22.17 94 VAL B C 1
ATOM 4223 O O . VAL B 1 94 ? 32.400 55.225 40.384 1.00 22.53 94 VAL B O 1
ATOM 4227 N N . ASN B 1 95 ? 32.475 53.202 41.422 1.00 20.31 95 ASN B N 1
ATOM 4228 C CA . ASN B 1 95 ? 31.739 52.469 40.367 1.00 18.23 95 ASN B CA 1
ATOM 4229 C C . ASN B 1 95 ? 30.310 52.067 40.859 1.00 17.19 95 ASN B C 1
ATOM 4230 O O . ASN B 1 95 ? 30.118 51.487 41.919 1.00 15.48 95 ASN B O 1
ATOM 4235 N N . VAL B 1 96 ? 29.319 52.393 40.051 1.00 18.01 96 VAL B N 1
ATOM 4236 C CA . VAL B 1 96 ? 27.909 52.273 40.419 1.00 18.69 96 VAL B CA 1
ATOM 4237 C C . VAL B 1 96 ? 27.175 51.159 39.636 1.00 19.40 96 VAL B C 1
ATOM 4238 O O . VAL B 1 96 ? 25.918 51.072 39.668 1.00 19.77 96 VAL B O 1
ATOM 4242 N N . GLN B 1 97 ? 27.937 50.384 38.877 1.00 18.74 97 GLN B N 1
ATOM 4243 C CA . GLN B 1 97 ? 27.368 49.379 38.009 1.00 18.84 97 GLN B CA 1
ATOM 4244 C C . GLN B 1 97 ? 27.106 48.019 38.677 1.00 17.78 97 GLN B C 1
ATOM 4245 O O . GLN B 1 97 ? 26.166 47.367 38.251 1.00 18.85 97 GLN B O 1
ATOM 4251 N N . PRO B 1 98 ? 27.915 47.582 39.687 1.00 16.44 98 PRO B N 1
ATOM 4252 C CA . PRO B 1 98 ? 27.675 46.263 40.269 1.00 16.24 98 PRO B CA 1
ATOM 4253 C C . PRO B 1 98 ? 26.211 45.981 40.665 1.00 16.27 98 PRO B C 1
ATOM 4254 O O . PRO B 1 98 ? 25.557 46.813 41.290 1.00 15.78 98 PRO B O 1
ATOM 4258 N N . LEU B 1 99 ? 25.718 44.816 40.241 1.00 15.80 99 LEU B N 1
ATOM 4259 C CA . LEU B 1 99 ? 24.311 44.478 40.364 1.00 14.93 99 LEU B CA 1
ATOM 4260 C C . LEU B 1 99 ? 23.966 44.108 41.786 1.00 14.45 99 LEU B C 1
ATOM 4261 O O . LEU B 1 99 ? 22.822 44.204 42.153 1.00 15.40 99 LEU B O 1
ATOM 4266 N N . SER B 1 100 ? 24.937 43.718 42.589 1.00 15.17 100 SER B N 1
ATOM 4267 C CA . SER B 1 100 ? 24.686 43.351 43.976 1.00 16.44 100 SER B CA 1
ATOM 4268 C C . SER B 1 100 ? 25.963 43.304 44.823 1.00 15.19 100 SER B C 1
ATOM 4269 O O . SER B 1 100 ? 27.072 43.261 44.299 1.00 15.46 100 SER B O 1
ATOM 4272 N N . GLY B 1 101 ? 25.779 43.243 46.138 1.00 13.73 101 GLY B N 1
ATOM 4273 C CA . GLY B 1 101 ? 26.870 43.237 47.085 1.00 13.54 101 GLY B CA 1
ATOM 4274 C C . GLY B 1 101 ? 27.948 42.213 46.816 1.00 13.59 101 GLY B C 1
ATOM 4275 O O . GLY B 1 101 ? 29.143 42.542 46.800 1.00 12.12 101 GLY B O 1
ATOM 4276 N N . SER B 1 102 ? 27.520 40.964 46.590 1.00 12.90 102 SER B N 1
ATOM 4277 C CA . SER B 1 102 ? 28.444 39.877 46.315 1.00 12.59 102 SER B CA 1
ATOM 4278 C C . SER B 1 102 ? 29.210 40.114 44.986 1.00 12.47 102 SER B C 1
ATOM 4279 O O . SER B 1 102 ? 30.411 39.972 44.941 1.00 11.34 102 SER B O 1
ATOM 4282 N N . ALA B 1 103 ? 28.510 40.466 43.911 1.00 12.40 103 ALA B N 1
ATOM 4283 C CA . ALA B 1 103 ? 29.188 40.766 42.656 1.00 13.29 103 ALA B CA 1
ATOM 4284 C C . ALA B 1 103 ? 30.330 41.822 42.869 1.00 13.90 103 ALA B C 1
ATOM 4285 O O . ALA B 1 103 ? 31.490 41.557 42.546 1.00 13.55 103 ALA B O 1
ATOM 4287 N N . ALA B 1 104 ? 29.969 42.944 43.488 1.00 14.33 104 ALA B N 1
ATOM 4288 C CA . ALA B 1 104 ? 30.875 44.035 43.850 1.00 15.49 104 ALA B CA 1
ATOM 4289 C C . ALA B 1 104 ? 32.117 43.585 44.561 1.00 16.56 104 ALA B C 1
ATOM 4290 O O . ALA B 1 104 ? 33.231 44.008 44.180 1.00 16.74 104 ALA B O 1
ATOM 4292 N N . ASN B 1 105 ? 31.962 42.707 45.551 1.00 16.54 105 ASN B N 1
ATOM 4293 C CA . ASN B 1 105 ? 33.109 42.201 46.293 1.00 17.70 105 ASN B CA 1
ATOM 4294 C C . ASN B 1 105 ? 34.050 41.330 45.462 1.00 18.45 105 ASN B C 1
ATOM 4295 O O . ASN B 1 105 ? 35.293 41.474 45.543 1.00 18.33 105 ASN B O 1
ATOM 4300 N N . VAL B 1 106 ? 33.475 40.404 44.698 1.00 17.57 106 VAL B N 1
ATOM 4301 C CA . VAL B 1 106 ? 34.267 39.539 43.829 1.00 16.75 106 VAL B CA 1
ATOM 4302 C C . VAL B 1 106 ? 35.040 40.355 42.780 1.00 16.20 106 VAL B C 1
ATOM 4303 O O . VAL B 1 106 ? 36.182 40.071 42.509 1.00 15.17 106 VAL B O 1
ATOM 4307 N N . GLN B 1 107 ? 34.383 41.344 42.207 1.00 15.65 107 GLN B N 1
ATOM 4308 C CA . GLN B 1 107 ? 34.955 42.208 41.211 1.00 15.78 107 GLN B CA 1
ATOM 4309 C C . GLN B 1 107 ? 36.114 43.004 41.816 1.00 16.98 107 GLN B C 1
ATOM 4310 O O . GLN B 1 107 ? 37.251 42.899 41.360 1.00 19.04 107 GLN B O 1
ATOM 4316 N N . ALA B 1 108 ? 35.828 43.756 42.871 1.00 18.04 108 ALA B N 1
ATOM 4317 C CA . ALA B 1 108 ? 36.853 44.506 43.596 1.00 19.22 108 ALA B CA 1
ATOM 4318 C C . ALA B 1 108 ? 38.041 43.636 44.000 1.00 20.61 108 ALA B C 1
ATOM 4319 O O . ALA B 1 108 ? 39.189 43.999 43.725 1.00 22.10 108 ALA B O 1
ATOM 4321 N N . LEU B 1 109 ? 37.783 42.469 44.581 1.00 20.50 109 LEU B N 1
ATOM 4322 C CA . LEU B 1 109 ? 38.864 41.580 44.996 1.00 21.56 109 LEU B CA 1
ATOM 4323 C C . LEU B 1 109 ? 39.719 41.139 43.807 1.00 22.68 109 LEU B C 1
ATOM 4324 O O . LEU B 1 109 ? 40.937 41.136 43.887 1.00 22.58 109 LEU B O 1
ATOM 4329 N N . TYR B 1 110 ? 39.066 40.726 42.731 1.00 21.65 110 TYR B N 1
ATOM 4330 C CA . TYR B 1 110 ? 39.773 40.354 41.524 1.00 22.15 110 TYR B CA 1
ATOM 4331 C C . TYR B 1 110 ? 40.661 41.507 40.999 1.00 21.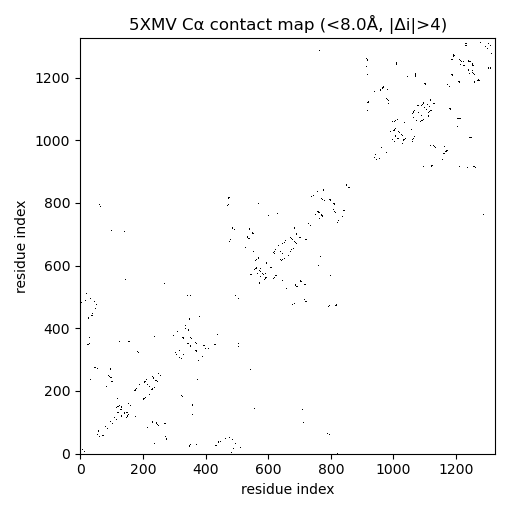99 110 TYR B C 1
ATOM 4332 O O . TYR B 1 110 ? 41.831 41.297 40.733 1.00 19.31 110 TYR B O 1
ATOM 4341 N N . ALA B 1 111 ? 40.080 42.709 40.884 1.00 23.24 111 ALA B N 1
ATOM 4342 C CA . ALA B 1 111 ? 40.823 43.897 40.486 1.00 23.31 111 ALA B CA 1
ATOM 4343 C C . ALA B 1 111 ? 42.123 44.023 41.266 1.00 24.36 111 ALA B C 1
ATOM 4344 O O . ALA B 1 111 ? 43.173 44.219 40.669 1.00 25.49 111 ALA B O 1
ATOM 4346 N N . LEU B 1 112 ? 42.054 43.855 42.586 1.00 24.07 112 LEU B N 1
ATOM 4347 C CA . LEU B 1 112 ? 43.204 44.087 43.451 1.00 25.51 112 LEU B CA 1
ATOM 4348 C C . LEU B 1 112 ? 44.231 42.979 43.422 1.00 25.54 112 LEU B C 1
ATOM 4349 O O . LEU B 1 112 ? 45.400 43.267 43.476 1.00 26.76 112 LEU B O 1
ATOM 4354 N N . VAL B 1 113 ? 43.802 41.725 43.356 1.00 26.70 113 VAL B N 1
ATOM 4355 C CA . VAL B 1 113 ? 44.706 40.585 43.516 1.00 27.41 113 VAL B CA 1
ATOM 4356 C C . VAL B 1 113 ? 44.789 39.603 42.360 1.00 28.18 113 VAL B C 1
ATOM 4357 O O . VAL B 1 113 ? 45.741 38.805 42.330 1.00 27.65 113 VAL B O 1
ATOM 4361 N N . GLY B 1 114 ? 43.796 39.607 41.464 1.00 26.78 114 GLY B N 1
ATOM 4362 C CA . GLY B 1 114 ? 43.718 38.641 40.373 1.00 27.19 114 GLY B CA 1
ATOM 4363 C C . GLY B 1 114 ? 43.491 37.204 40.817 1.00 28.92 114 GLY B C 1
ATOM 4364 O O . GLY B 1 114 ? 43.434 36.905 42.005 1.00 29.61 114 GLY B O 1
ATOM 4365 N N . VAL B 1 115 ? 43.373 36.307 39.843 1.00 32.12 115 VAL B N 1
ATOM 4366 C CA . VAL B 1 115 ? 43.225 34.873 40.098 1.00 32.82 115 VAL B CA 1
ATOM 4367 C C . VAL B 1 115 ? 44.456 34.386 40.867 1.00 36.25 115 VAL B C 1
ATOM 4368 O O . VAL B 1 115 ? 45.549 34.961 40.724 1.00 32.11 115 VAL B O 1
ATOM 4372 N N . LYS B 1 116 ? 44.229 33.391 41.745 1.00 38.24 116 LYS B N 1
ATOM 4373 C CA . LYS B 1 116 ? 45.235 32.853 42.678 1.00 40.81 116 LYS B CA 1
ATOM 4374 C C . LYS B 1 116 ? 45.696 33.821 43.788 1.00 39.19 116 LYS B C 1
ATOM 4375 O O . LYS B 1 116 ? 46.478 33.411 44.658 1.00 41.26 116 LYS B O 1
ATOM 4381 N N . GLY B 1 117 ? 45.221 35.070 43.776 1.00 36.39 117 GLY B N 1
ATOM 4382 C CA . GLY B 1 117 ? 45.634 36.070 44.750 1.00 37.10 117 GLY B CA 1
ATOM 4383 C C . GLY B 1 117 ? 45.256 35.692 46.176 1.00 37.00 117 GLY B C 1
ATOM 4384 O O . GLY B 1 117 ? 44.291 34.962 46.388 1.00 35.41 117 GLY B O 1
ATOM 4385 N N . LYS B 1 118 ? 46.036 36.183 47.143 1.00 36.67 118 LYS B N 1
ATOM 4386 C CA . LYS B 1 118 ? 45.858 35.842 48.552 1.00 33.69 118 LYS B CA 1
ATOM 4387 C C . LYS B 1 118 ? 44.970 36.886 49.224 1.00 31.39 118 LYS B C 1
ATOM 4388 O O . LYS B 1 118 ? 45.241 38.077 49.107 1.00 30.90 118 LYS B O 1
ATOM 4394 N N . ILE B 1 119 ? 43.879 36.436 49.863 1.00 27.84 119 ILE B N 1
ATOM 4395 C CA . ILE B 1 119 ? 42.974 37.336 50.610 1.00 27.79 119 ILE B CA 1
ATOM 4396 C C . ILE B 1 119 ? 42.759 36.868 52.065 1.00 26.44 119 ILE B C 1
ATOM 4397 O O . ILE B 1 119 ? 42.943 35.702 52.398 1.00 23.40 119 ILE B O 1
ATOM 4402 N N . MET B 1 120 ? 42.388 37.804 52.922 1.00 26.94 120 MET B N 1
ATOM 4403 C CA . MET B 1 120 ? 42.140 37.505 54.329 1.00 29.27 120 MET B CA 1
ATOM 4404 C C . MET B 1 120 ? 40.820 38.166 54.695 1.00 28.11 120 MET B C 1
ATOM 4405 O O . MET B 1 120 ? 40.617 39.344 54.379 1.00 28.10 120 MET B O 1
ATOM 4410 N N . GLY B 1 121 ? 39.933 37.409 55.341 1.00 26.21 121 GLY B N 1
ATOM 4411 C CA . GLY B 1 121 ? 38.648 37.947 55.819 1.00 27.35 121 GLY B CA 1
ATOM 4412 C C . GLY B 1 121 ? 38.163 37.301 57.119 1.00 25.98 121 GLY B C 1
ATOM 4413 O O . GLY B 1 121 ? 38.715 36.295 57.558 1.00 23.49 121 GLY B O 1
ATOM 4414 N N . MET B 1 122 ? 37.136 37.891 57.742 1.00 27.34 122 MET B N 1
ATOM 4415 C CA . MET B 1 122 ? 36.540 37.287 58.947 1.00 27.95 122 MET B CA 1
ATOM 4416 C C . MET B 1 122 ? 35.816 36.018 58.559 1.00 27.90 122 MET B C 1
ATOM 4417 O O . MET B 1 122 ? 35.152 35.958 57.519 1.00 27.43 122 MET B O 1
ATOM 4422 N N . HIS B 1 123 ? 35.989 34.984 59.365 1.00 28.46 123 HIS B N 1
ATOM 4423 C CA . HIS B 1 123 ? 35.285 33.726 59.145 1.00 29.51 123 HIS B CA 1
ATOM 4424 C C . HIS B 1 123 ? 33.755 33.985 59.149 1.00 30.05 123 HIS B C 1
ATOM 4425 O O . HIS B 1 123 ? 33.264 34.903 59.829 1.00 27.32 123 HIS B O 1
ATOM 4432 N N . LEU B 1 124 ? 33.009 33.214 58.362 1.00 31.87 124 LEU B N 1
ATOM 4433 C CA . LEU B 1 124 ? 31.544 33.380 58.314 1.00 33.31 124 LEU B CA 1
ATOM 4434 C C . LEU B 1 124 ? 30.863 33.122 59.652 1.00 35.85 124 LEU B C 1
ATOM 4435 O O . LEU B 1 124 ? 30.030 33.924 60.070 1.00 37.52 124 LEU B O 1
ATOM 4440 N N . CYS B 1 125 ? 31.179 31.980 60.273 1.00 38.48 125 CYS B N 1
ATOM 4441 C CA . CYS B 1 125 ? 30.807 31.640 61.676 1.00 40.20 125 CYS B CA 1
ATOM 4442 C C . CYS B 1 125 ? 31.068 32.729 62.720 1.00 36.83 125 CYS B C 1
ATOM 4443 O O . CYS B 1 125 ? 30.416 32.747 63.757 1.00 39.30 125 CYS B O 1
ATOM 4446 N N . SER B 1 126 ? 32.034 33.603 62.467 1.00 31.50 126 SER B N 1
ATOM 4447 C CA . SER B 1 126 ? 32.318 34.725 63.351 1.00 28.81 126 SER B CA 1
ATOM 4448 C C . SER B 1 126 ? 31.728 36.056 62.904 1.00 27.17 126 SER B C 1
ATOM 4449 O O . SER B 1 126 ? 31.972 37.068 63.558 1.00 27.31 126 SER B O 1
ATOM 4452 N N . GLY B 1 127 ? 30.971 36.072 61.800 1.00 25.47 127 GLY B N 1
ATOM 4453 C CA . GLY B 1 127 ? 30.274 37.287 61.362 1.00 24.43 127 GLY B CA 1
ATOM 4454 C C . GLY B 1 127 ? 30.736 37.903 60.050 1.00 23.87 127 GLY B C 1
ATOM 4455 O O . GLY B 1 127 ? 30.204 38.925 59.651 1.00 22.70 127 GLY B O 1
ATOM 4456 N N . GLY B 1 128 ? 31.701 37.283 59.369 1.00 23.23 128 GLY B N 1
ATOM 4457 C CA . GLY B 1 128 ? 32.063 37.697 58.020 1.00 22.91 128 GLY B CA 1
ATOM 4458 C C . GLY B 1 128 ? 31.020 37.309 56.976 1.00 23.07 128 GLY B C 1
ATOM 4459 O O . GLY B 1 128 ? 30.089 36.540 57.251 1.00 20.27 128 GLY B O 1
ATOM 4460 N N . HIS B 1 129 ? 31.171 37.872 55.774 1.00 21.26 129 HIS B N 1
ATOM 4461 C CA . HIS B 1 129 ? 30.360 37.498 54.643 1.00 18.99 129 HIS B CA 1
ATOM 4462 C C . HIS B 1 129 ? 30.982 36.338 53.887 1.00 18.51 129 HIS B C 1
ATOM 4463 O O . HIS B 1 129 ? 32.187 36.087 53.969 1.00 16.21 129 HIS B O 1
ATOM 4470 N N . LEU B 1 130 ? 30.124 35.650 53.139 1.00 18.07 130 LEU B N 1
ATOM 4471 C CA . LEU B 1 130 ? 30.519 34.589 52.202 1.00 18.30 130 LEU B CA 1
ATOM 4472 C C . LEU B 1 130 ? 31.609 35.046 51.225 1.00 19.06 130 LEU B C 1
ATOM 4473 O O . LEU B 1 130 ? 32.542 34.303 50.956 1.00 18.02 130 LEU B O 1
ATOM 4478 N N . THR B 1 131 ? 31.481 36.277 50.718 1.00 19.34 131 THR B N 1
ATOM 4479 C CA . THR B 1 131 ? 32.441 36.873 49.763 1.00 19.33 131 THR B CA 1
ATOM 4480 C C . THR B 1 131 ? 33.731 37.414 50.399 1.00 20.70 131 THR B C 1
ATOM 4481 O O . THR B 1 131 ? 34.505 38.103 49.739 1.00 20.72 131 THR B O 1
ATOM 4485 N N . HIS B 1 132 ? 33.973 37.090 51.672 1.00 20.16 132 HIS B N 1
ATOM 4486 C CA . HIS B 1 132 ? 35.196 37.460 52.354 1.00 19.67 132 HIS B CA 1
ATOM 4487 C C . HIS B 1 132 ? 36.125 36.261 52.453 1.00 20.62 132 HIS B C 1
ATOM 4488 O O . HIS B 1 132 ? 36.994 36.205 53.309 1.00 23.54 132 HIS B O 1
ATOM 4495 N N . GLY B 1 133 ? 35.967 35.310 51.551 1.00 20.74 133 GLY B N 1
ATOM 4496 C CA . GLY B 1 133 ? 36.854 34.178 51.489 1.00 22.74 133 GLY B CA 1
ATOM 4497 C C . GLY B 1 133 ? 36.331 32.898 52.108 1.00 24.21 133 GLY B C 1
ATOM 4498 O O . GLY B 1 133 ? 37.116 31.990 52.365 1.00 25.12 133 GLY B O 1
ATOM 4499 N N . PHE B 1 134 ? 35.020 32.794 52.307 1.00 25.78 134 PHE B N 1
ATOM 4500 C CA . PHE B 1 134 ? 34.477 31.673 53.051 1.00 28.06 134 PHE B CA 1
ATOM 4501 C C . PHE B 1 134 ? 34.697 30.307 52.398 1.00 28.92 134 PHE B C 1
ATOM 4502 O O . PHE B 1 134 ? 34.379 30.123 51.221 1.00 29.13 134 PHE B O 1
ATOM 4510 N N . PHE B 1 135 ? 35.232 29.361 53.182 1.00 29.98 135 PHE B N 1
ATOM 4511 C CA . PHE B 1 135 ? 35.279 27.947 52.794 1.00 32.55 135 PHE B CA 1
ATOM 4512 C C . PHE B 1 135 ? 34.988 27.014 53.969 1.00 34.77 135 PHE B C 1
ATOM 4513 O O . PHE B 1 135 ? 34.802 27.469 55.095 1.00 32.89 135 PHE B O 1
ATOM 4521 N N . ASP B 1 136 ? 34.913 25.717 53.669 1.00 42.06 136 ASP B N 1
ATOM 4522 C CA . ASP B 1 136 ? 34.681 24.654 54.658 1.00 50.41 136 ASP B CA 1
ATOM 4523 C C . ASP B 1 136 ? 35.556 23.434 54.357 1.00 51.19 136 ASP B C 1
ATOM 4524 O O . ASP B 1 136 ? 36.001 23.246 53.232 1.00 52.52 136 ASP B O 1
ATOM 4529 N N . GLU B 1 137 ? 35.769 22.590 55.362 1.00 55.97 137 GLU B N 1
ATOM 4530 C CA . GLU B 1 137 ? 36.528 21.337 55.190 1.00 58.07 137 GLU B CA 1
ATOM 4531 C C . GLU B 1 137 ? 35.954 20.456 54.064 1.00 61.29 137 GLU B C 1
ATOM 4532 O O . GLU B 1 137 ? 36.702 19.766 53.371 1.00 62.18 137 GLU B O 1
ATOM 4538 N N . LYS B 1 138 ? 34.630 20.495 53.891 1.00 63.91 138 LYS B N 1
ATOM 4539 C CA . LYS B 1 138 ? 33.954 19.810 52.773 1.00 64.07 138 LYS B CA 1
ATOM 4540 C C . LYS B 1 138 ? 34.218 20.450 51.392 1.00 63.64 138 LYS B C 1
ATOM 4541 O O . LYS B 1 138 ? 34.339 19.727 50.392 1.00 64.69 138 LYS B O 1
ATOM 4547 N N . LYS B 1 139 ? 34.298 21.785 51.324 1.00 58.23 139 LYS B N 1
ATOM 4548 C CA . LYS B 1 139 ? 34.414 22.462 50.028 1.00 51.89 139 LYS B CA 1
ATOM 4549 C C . LYS B 1 139 ? 34.781 23.946 50.106 1.00 45.33 139 LYS B C 1
ATOM 4550 O O . LYS B 1 139 ? 34.678 24.592 51.146 1.00 41.15 139 LYS B O 1
ATOM 4556 N N . LYS B 1 140 ? 35.175 24.480 48.961 1.00 40.25 140 LYS B N 1
ATOM 4557 C CA . LYS B 1 140 ? 35.386 25.911 48.800 1.00 36.85 140 LYS B CA 1
ATOM 4558 C C . LYS B 1 140 ? 34.028 26.501 48.422 1.00 32.88 140 LYS B C 1
ATOM 4559 O O . LYS B 1 140 ? 33.641 26.495 47.254 1.00 29.80 140 LYS B O 1
ATOM 4565 N N . VAL B 1 141 ? 33.303 26.955 49.445 1.00 29.32 141 VAL B N 1
ATOM 4566 C CA . VAL B 1 141 ? 31.888 27.328 49.360 1.00 27.53 141 VAL B CA 1
ATOM 4567 C C . VAL B 1 141 ? 31.679 28.616 48.547 1.00 25.55 141 VAL B C 1
ATOM 4568 O O . VAL B 1 141 ? 30.742 28.722 47.770 1.00 23.38 141 VAL B O 1
ATOM 4572 N N . SER B 1 142 ? 32.527 29.603 48.760 1.00 24.01 142 SER B N 1
ATOM 4573 C CA . SER B 1 142 ? 32.460 30.824 47.985 1.00 24.35 142 SER B CA 1
ATOM 4574 C C . SER B 1 142 ? 33.450 30.716 46.845 1.00 23.87 142 SER B C 1
ATOM 4575 O O . SER B 1 142 ? 34.432 29.992 46.944 1.00 25.91 142 SER B O 1
ATOM 4578 N N . ILE B 1 143 ? 33.170 31.409 45.743 1.00 22.82 143 ILE B N 1
ATOM 4579 C CA . ILE B 1 143 ? 34.168 31.603 44.710 1.00 21.99 143 ILE B CA 1
ATOM 4580 C C . ILE B 1 143 ? 35.366 32.343 45.273 1.00 22.80 143 ILE B C 1
ATOM 4581 O O . ILE B 1 143 ? 36.495 32.076 44.862 1.00 23.10 143 ILE B O 1
ATOM 4586 N N . THR B 1 144 ? 35.141 33.232 46.243 1.00 23.57 144 THR B N 1
ATOM 4587 C CA . THR B 1 144 ? 36.221 34.006 46.824 1.00 24.56 144 THR B CA 1
ATOM 4588 C C . THR B 1 144 ? 37.215 33.142 47.575 1.00 25.28 144 THR B C 1
ATOM 4589 O O . THR B 1 144 ? 38.335 33.567 47.813 1.00 26.83 144 THR B O 1
ATOM 4593 N N . SER B 1 145 ? 36.822 31.941 47.970 1.00 26.35 145 SER B N 1
ATOM 4594 C CA . SER B 1 145 ? 37.785 30.979 48.520 1.00 26.53 145 SER B CA 1
ATOM 4595 C C . SER B 1 145 ? 38.413 30.093 47.462 1.00 27.87 145 SER B C 1
ATOM 4596 O O . SER B 1 145 ? 39.344 29.357 47.752 1.00 27.41 145 SER B O 1
ATOM 4599 N N . ASP B 1 146 ? 37.888 30.135 46.238 1.00 29.27 146 ASP B N 1
ATOM 4600 C CA . ASP B 1 146 ? 38.337 29.249 45.172 1.00 29.04 146 ASP B CA 1
ATOM 4601 C C . ASP B 1 146 ? 39.149 29.969 44.108 1.00 28.83 146 ASP B C 1
ATOM 4602 O O . ASP B 1 146 ? 40.216 29.506 43.748 1.00 28.49 146 ASP B O 1
ATOM 4607 N N . MET B 1 147 ? 38.641 31.075 43.577 1.00 28.86 147 MET B N 1
ATOM 4608 C CA . MET B 1 147 ? 39.408 31.821 42.589 1.00 29.70 147 MET B CA 1
ATOM 4609 C C . MET B 1 147 ? 40.594 32.511 43.254 1.00 30.08 147 MET B C 1
ATOM 4610 O O . MET B 1 147 ? 41.615 32.741 42.615 1.00 30.76 147 MET B O 1
ATOM 4615 N N . PHE B 1 148 ? 40.446 32.798 44.548 1.00 30.17 148 PHE B N 1
ATOM 4616 C CA . PHE B 1 148 ? 41.498 33.339 45.387 1.00 29.17 148 PHE B CA 1
ATOM 4617 C C . PHE B 1 148 ? 41.974 32.255 46.346 1.00 30.92 148 PHE B C 1
ATOM 4618 O O . PHE B 1 148 ? 41.329 31.207 46.504 1.00 30.57 148 PHE B O 1
ATOM 4626 N N . GLU B 1 149 ? 43.120 32.514 46.971 1.00 31.42 149 GLU B N 1
ATOM 4627 C CA . GLU B 1 149 ? 43.613 31.689 48.083 1.00 33.20 149 GLU B CA 1
ATOM 4628 C C . GLU B 1 149 ? 43.330 32.506 49.349 1.00 31.26 149 GLU B C 1
ATOM 4629 O O . GLU B 1 149 ? 43.872 33.591 49.522 1.00 28.28 149 GLU B O 1
ATOM 4635 N N . SER B 1 150 ? 42.452 32.002 50.212 1.00 31.47 150 SER B N 1
ATOM 4636 C CA . SER B 1 150 ? 42.004 32.773 51.377 1.00 31.06 150 SER B CA 1
ATOM 4637 C C . SER B 1 150 ? 42.363 32.132 52.701 1.00 30.17 150 SER B C 1
ATOM 4638 O O . SER B 1 150 ? 42.408 30.907 52.814 1.00 32.38 150 SER B O 1
ATOM 4641 N N . LYS B 1 151 ? 42.587 32.982 53.695 1.00 31.47 151 LYS B N 1
ATOM 4642 C CA . LYS B 1 151 ? 42.740 32.573 55.080 1.00 34.75 151 LYS B CA 1
ATOM 4643 C C . LYS B 1 151 ? 41.726 33.369 55.899 1.00 33.21 151 LYS B C 1
ATOM 4644 O O . LYS B 1 151 ? 41.507 34.544 55.629 1.00 36.19 151 LYS B O 1
ATOM 4650 N N . LEU B 1 152 ? 41.101 32.729 56.884 1.00 31.21 152 LEU B N 1
ATOM 4651 C CA . LEU B 1 152 ? 39.986 33.332 57.628 1.00 32.12 152 LEU B CA 1
ATOM 4652 C C . LEU B 1 152 ? 40.349 33.528 59.100 1.00 31.06 152 LEU B C 1
ATOM 4653 O O . LEU B 1 152 ? 40.790 32.582 59.759 1.00 30.22 152 LEU B O 1
ATOM 4658 N N . TYR B 1 153 ? 40.172 34.750 59.594 1.00 29.53 153 TYR B N 1
ATOM 4659 C CA . TYR B 1 153 ? 40.443 35.058 60.997 1.00 30.10 153 TYR B CA 1
ATOM 4660 C C . TYR B 1 153 ? 39.167 35.004 61.830 1.00 34.79 153 TYR B C 1
ATOM 4661 O O . TYR B 1 153 ? 38.087 35.413 61.366 1.00 36.66 153 TYR B O 1
ATOM 4670 N N . LYS B 1 154 ? 39.297 34.485 63.052 1.00 38.46 154 LYS B N 1
ATOM 4671 C CA . LYS B 1 154 ? 38.179 34.378 64.003 1.00 39.71 154 LYS B CA 1
ATOM 4672 C C . LYS B 1 154 ? 38.067 35.632 64.874 1.00 41.03 154 LYS B C 1
ATOM 4673 O O . LYS B 1 154 ? 38.953 36.495 64.879 1.00 44.97 154 LYS B O 1
ATOM 4679 N N . CYS B 1 155 ? 36.967 35.734 65.607 1.00 41.04 155 CYS B N 1
ATOM 4680 C CA . CYS B 1 155 ? 36.847 36.728 66.665 1.00 42.90 155 CYS B CA 1
ATOM 4681 C C . CYS B 1 155 ? 37.119 35.964 67.955 1.00 39.12 155 CYS B C 1
ATOM 4682 O O . CYS B 1 155 ? 37.152 34.734 67.944 1.00 41.34 155 CYS B O 1
ATOM 4685 N N . ASN B 1 156 ? 37.378 36.678 69.044 1.00 39.03 156 ASN B N 1
ATOM 4686 C CA . ASN B 1 156 ? 37.675 36.038 70.351 1.00 39.26 156 ASN B CA 1
ATOM 4687 C C . ASN B 1 156 ? 36.437 35.471 71.087 1.00 42.09 156 ASN B C 1
ATOM 4688 O O . ASN B 1 156 ? 35.294 35.554 70.579 1.00 38.58 156 ASN B O 1
ATOM 4693 N N . SER B 1 157 ? 36.677 34.891 72.272 1.00 43.41 157 SER B N 1
ATOM 4694 C CA . SER B 1 157 ? 35.620 34.322 73.128 1.00 42.61 157 SER B CA 1
ATOM 4695 C C . SER B 1 157 ? 34.485 35.293 73.498 1.00 41.91 157 SER B C 1
ATOM 4696 O O . SER B 1 157 ? 33.349 34.845 73.670 1.00 41.72 157 SER B O 1
ATOM 4699 N N . GLN B 1 158 ? 34.781 36.598 73.602 1.00 39.07 158 GLN B N 1
ATOM 4700 C CA . GLN B 1 158 ? 33.756 37.619 73.895 1.00 37.61 158 GLN B CA 1
ATOM 4701 C C . GLN B 1 158 ? 33.092 38.253 72.670 1.00 35.81 158 GLN B C 1
ATOM 4702 O O . GLN B 1 158 ? 32.307 39.206 72.809 1.00 34.27 158 GLN B O 1
ATOM 4708 N N . GLY B 1 159 ? 33.378 37.719 71.484 1.00 34.39 159 GLY B N 1
ATOM 4709 C CA . GLY B 1 159 ? 32.760 38.183 70.234 1.00 35.12 159 GLY B CA 1
ATOM 4710 C C . GLY B 1 159 ? 33.383 39.411 69.576 1.00 34.47 159 GLY B C 1
ATOM 4711 O O . GLY B 1 159 ? 32.742 40.050 68.739 1.00 34.93 159 GLY B O 1
ATOM 4712 N N . TYR B 1 160 ? 34.628 39.731 69.936 1.00 31.73 160 TYR B N 1
ATOM 4713 C CA . TYR B 1 160 ? 35.333 40.894 69.386 1.00 30.60 160 TYR B CA 1
ATOM 4714 C C . TYR B 1 160 ? 36.378 40.451 68.381 1.00 30.98 160 TYR B C 1
ATOM 4715 O O . TYR B 1 160 ? 36.983 39.382 68.550 1.00 27.87 160 TYR B O 1
ATOM 4724 N N . VAL B 1 161 ? 36.602 41.289 67.362 1.00 32.80 161 VAL B N 1
ATOM 4725 C CA . VAL B 1 161 ? 37.704 41.078 66.409 1.00 36.30 161 VAL B CA 1
ATOM 4726 C C . VAL B 1 161 ? 39.022 41.055 67.187 1.00 35.44 161 VAL B C 1
ATOM 4727 O O . VAL B 1 161 ? 39.321 41.980 67.934 1.00 35.10 161 VAL B O 1
ATOM 4731 N N . ASP B 1 162 ? 39.770 39.969 67.040 1.00 36.94 162 ASP B N 1
ATOM 4732 C CA . ASP B 1 162 ? 41.028 39.788 67.764 1.00 37.99 162 ASP B CA 1
ATOM 4733 C C . ASP B 1 162 ? 42.200 40.247 66.887 1.00 37.78 162 ASP B C 1
ATOM 4734 O O . ASP B 1 162 ? 42.731 39.451 66.105 1.00 36.66 162 ASP B O 1
ATOM 4739 N N . LEU B 1 163 ? 42.603 41.511 67.042 1.00 36.60 163 LEU B N 1
ATOM 4740 C CA . LEU B 1 163 ? 43.644 42.122 66.196 1.00 40.28 163 LEU B CA 1
ATOM 4741 C C . LEU B 1 163 ? 45.009 41.437 66.225 1.00 43.78 163 LEU B C 1
ATOM 4742 O O . LEU B 1 163 ? 45.687 41.379 65.197 1.00 44.61 163 LEU B O 1
ATOM 4747 N N . ASP B 1 164 ? 45.395 40.917 67.382 1.00 45.33 164 ASP B N 1
ATOM 4748 C CA . ASP B 1 164 ? 46.666 40.209 67.519 1.00 50.00 164 ASP B CA 1
ATOM 4749 C C . ASP B 1 164 ? 46.695 38.903 66.714 1.00 51.21 164 ASP B C 1
ATOM 4750 O O . ASP B 1 164 ? 47.740 38.511 66.202 1.00 54.71 164 ASP B O 1
ATOM 4755 N N . ALA B 1 165 ? 45.547 38.245 66.606 1.00 53.75 165 ALA B N 1
ATOM 4756 C CA . ALA B 1 165 ? 45.389 37.080 65.736 1.00 52.84 165 ALA B CA 1
ATOM 4757 C C . ALA B 1 165 ? 45.409 37.483 64.265 1.00 50.33 165 ALA B C 1
ATOM 4758 O O . ALA B 1 165 ? 45.938 36.747 63.443 1.00 53.09 165 ALA B O 1
ATOM 4760 N N . VAL B 1 166 ? 44.821 38.636 63.937 1.00 49.37 166 VAL B N 1
ATOM 4761 C CA . VAL B 1 166 ? 44.840 39.175 62.564 1.00 50.58 166 VAL B CA 1
ATOM 4762 C C . VAL B 1 166 ? 46.266 39.487 62.122 1.00 52.82 166 VAL B C 1
ATOM 4763 O O . VAL B 1 166 ? 46.687 39.056 61.046 1.00 52.11 166 VAL B O 1
ATOM 4767 N N . ARG B 1 167 ? 46.978 40.255 62.952 1.00 54.90 167 ARG B N 1
ATOM 4768 C CA . ARG B 1 167 ? 48.396 40.554 62.751 1.00 54.36 167 ARG B CA 1
ATOM 4769 C C . ARG B 1 167 ? 49.213 39.272 62.562 1.00 53.17 167 ARG B C 1
ATOM 4770 O O . ARG B 1 167 ? 49.867 39.130 61.540 1.00 52.31 167 ARG B O 1
ATOM 4778 N N . GLU B 1 168 ? 49.170 38.350 63.529 1.00 51.66 168 GLU B N 1
ATOM 4779 C CA . GLU B 1 168 ? 49.974 37.112 63.446 1.00 52.59 168 GLU B CA 1
ATOM 4780 C C . GLU B 1 168 ? 49.714 36.378 62.129 1.00 51.06 168 GLU B C 1
ATOM 4781 O O . GLU B 1 168 ? 50.644 35.872 61.499 1.00 49.33 168 GLU B O 1
ATOM 4787 N N . MET B 1 169 ? 48.442 36.342 61.726 1.00 51.35 169 MET B N 1
ATOM 4788 C CA . MET B 1 169 ? 48.015 35.636 60.518 1.00 47.43 169 MET B CA 1
ATOM 4789 C C . MET B 1 169 ? 48.503 36.389 59.281 1.00 41.08 169 MET B C 1
ATOM 4790 O O . MET B 1 169 ? 49.063 35.779 58.388 1.00 40.84 169 MET B O 1
ATOM 4795 N N . ALA B 1 170 ? 48.306 37.705 59.244 1.00 36.26 170 ALA B N 1
ATOM 4796 C CA . ALA B 1 170 ? 48.842 38.538 58.157 1.00 37.77 170 ALA B CA 1
ATOM 4797 C C . ALA B 1 170 ? 50.369 38.378 57.899 1.00 39.37 170 ALA B C 1
ATOM 4798 O O . ALA B 1 170 ? 50.793 38.335 56.742 1.00 37.30 170 ALA B O 1
ATOM 4800 N N . LEU B 1 171 ? 51.173 38.295 58.969 1.00 39.89 171 LEU B N 1
ATOM 4801 C CA . LEU B 1 171 ? 52.640 38.177 58.866 1.00 39.82 171 LEU B CA 1
ATOM 4802 C C . LEU B 1 171 ? 53.087 36.826 58.332 1.00 39.37 171 LEU B C 1
ATOM 4803 O O . LEU B 1 171 ? 54.042 36.757 57.576 1.00 40.04 171 LEU B O 1
ATOM 4808 N N . SER B 1 172 ? 52.420 35.751 58.734 1.00 40.74 172 SER B N 1
ATOM 4809 C CA . SER B 1 172 ? 52.749 34.427 58.201 1.00 42.49 172 SER B CA 1
ATOM 4810 C C . SER B 1 172 ? 52.093 34.170 56.827 1.00 43.36 172 SER B C 1
ATOM 4811 O O . SER B 1 172 ? 52.719 33.575 55.941 1.00 43.17 172 SER B O 1
ATOM 4814 N N . PHE B 1 173 ? 50.855 34.627 56.644 1.00 40.96 173 PHE B N 1
ATOM 4815 C CA . PHE B 1 173 ? 50.129 34.391 55.391 1.00 39.99 173 PHE B CA 1
ATOM 4816 C C . PHE B 1 173 ? 50.484 35.386 54.275 1.00 38.18 173 PHE B C 1
ATOM 4817 O O . PHE B 1 173 ? 50.415 35.036 53.109 1.00 36.02 173 PHE B O 1
ATOM 4825 N N . LYS B 1 174 ? 50.861 36.611 54.630 1.00 39.44 174 LYS B N 1
ATOM 4826 C CA . LYS B 1 174 ? 51.315 37.620 53.656 1.00 42.01 174 LYS B CA 1
ATOM 4827 C C . LYS B 1 174 ? 50.314 37.843 52.509 1.00 40.11 174 LYS B C 1
ATOM 4828 O O . LYS B 1 174 ? 50.649 37.676 51.330 1.00 43.01 174 LYS B O 1
ATOM 4834 N N . PRO B 1 175 ? 49.072 38.208 52.853 1.00 37.10 175 PRO B N 1
ATOM 4835 C CA . PRO B 1 175 ? 48.052 38.385 51.829 1.00 34.80 175 PRO B CA 1
ATOM 4836 C C . PRO B 1 175 ? 48.180 39.713 51.095 1.00 34.65 175 PRO B C 1
ATOM 4837 O O . PRO B 1 175 ? 48.804 40.646 51.592 1.00 35.96 175 PRO B O 1
ATOM 4841 N N . LYS B 1 176 ? 47.577 39.784 49.920 1.00 34.09 176 LYS B N 1
ATOM 4842 C CA . LYS B 1 176 ? 47.550 41.008 49.123 1.00 36.38 176 LYS B CA 1
ATOM 4843 C C . LYS B 1 176 ? 46.385 41.918 49.543 1.00 34.14 176 LYS B C 1
ATOM 4844 O O . LYS B 1 176 ? 46.436 43.128 49.300 1.00 31.07 176 LYS B O 1
ATOM 4850 N N . VAL B 1 177 ? 45.333 41.341 50.151 1.00 31.40 177 VAL B N 1
ATOM 4851 C CA . VAL B 1 177 ? 44.175 42.122 50.657 1.00 30.34 177 VAL B CA 1
ATOM 4852 C C . VAL B 1 177 ? 43.734 41.634 52.050 1.00 27.89 177 VAL B C 1
ATOM 4853 O O . VAL B 1 177 ? 43.780 40.431 52.323 1.00 27.88 177 VAL B O 1
ATOM 4857 N N . ILE B 1 178 ? 43.325 42.569 52.916 1.00 24.65 178 ILE B N 1
ATOM 4858 C CA . ILE B 1 178 ? 42.725 42.210 54.207 1.00 24.05 178 ILE B CA 1
ATOM 4859 C C . ILE B 1 178 ? 41.371 42.850 54.253 1.00 22.83 178 ILE B C 1
ATOM 4860 O O . ILE B 1 178 ? 41.266 44.063 54.154 1.00 22.92 178 ILE B O 1
ATOM 4865 N N . ILE B 1 179 ? 40.334 42.013 54.376 1.00 22.74 179 ILE B N 1
ATOM 4866 C CA . ILE B 1 179 ? 38.942 42.484 54.350 1.00 22.65 179 ILE B CA 1
ATOM 4867 C C . ILE B 1 179 ? 38.434 42.732 55.781 1.00 21.36 179 ILE B C 1
ATOM 4868 O O . ILE B 1 179 ? 38.597 41.893 56.640 1.00 19.97 179 ILE B O 1
ATOM 4873 N N . CYS B 1 180 ? 37.835 43.893 56.009 1.00 21.18 180 CYS B N 1
ATOM 4874 C CA . CYS B 1 180 ? 37.116 44.170 57.230 1.00 21.57 180 CYS B CA 1
ATOM 4875 C C . CYS B 1 180 ? 35.764 44.789 56.876 1.00 21.09 180 CYS B C 1
ATOM 4876 O O . CYS B 1 180 ? 35.536 45.212 55.741 1.00 20.44 180 CYS B O 1
ATOM 4879 N N . GLY B 1 181 ? 34.861 44.830 57.859 1.00 22.44 181 GLY B N 1
ATOM 4880 C CA . GLY B 1 181 ? 33.439 45.192 57.627 1.00 22.21 181 GLY B CA 1
ATOM 4881 C C . GLY B 1 181 ? 32.665 43.886 57.475 1.00 21.94 181 GLY B C 1
ATOM 4882 O O . GLY B 1 181 ? 33.061 43.022 56.702 1.00 20.07 181 GLY B O 1
ATOM 4883 N N . TYR B 1 182 ? 31.582 43.716 58.240 1.00 22.13 182 TYR B N 1
ATOM 4884 C CA . TYR B 1 182 ? 31.013 42.362 58.435 1.00 23.16 182 TYR B CA 1
ATOM 4885 C C . TYR B 1 182 ? 29.500 42.288 58.299 1.00 20.60 182 TYR B C 1
ATOM 4886 O O . TYR B 1 182 ? 28.841 43.307 58.128 1.00 19.83 182 TYR B O 1
ATOM 4895 N N . THR B 1 183 ? 28.965 41.072 58.376 1.00 20.78 183 THR B N 1
ATOM 4896 C CA . THR B 1 183 ? 27.516 40.852 58.207 1.00 21.57 183 THR B CA 1
ATOM 4897 C C . THR B 1 183 ? 26.756 40.822 59.527 1.00 21.30 183 THR B C 1
ATOM 4898 O O . THR B 1 183 ? 25.647 41.338 59.608 1.00 21.52 183 THR B O 1
ATOM 4902 N N . SER B 1 184 ? 27.354 40.258 60.570 1.00 22.27 184 SER B N 1
ATOM 4903 C CA . SER B 1 184 ? 26.707 40.261 61.883 1.00 23.61 184 SER B CA 1
ATOM 4904 C C . SER B 1 184 ? 27.725 40.549 62.954 1.00 23.47 184 SER B C 1
ATOM 4905 O O . SER B 1 184 ? 28.131 39.674 63.698 1.00 25.03 184 SER B O 1
ATOM 4908 N N . TYR B 1 185 ? 28.155 41.804 63.001 1.00 22.94 185 TYR B N 1
ATOM 4909 C CA . TYR B 1 185 ? 29.119 42.262 63.974 1.00 20.82 185 TYR B CA 1
ATOM 4910 C C . TYR B 1 185 ? 28.481 43.428 64.683 1.00 19.34 185 TYR B C 1
ATOM 4911 O O . TYR B 1 185 ? 28.181 44.453 64.051 1.00 17.54 185 TYR B O 1
ATOM 4920 N N . PRO B 1 186 ? 28.247 43.276 66.003 1.00 18.94 186 PRO B N 1
ATOM 4921 C CA . PRO B 1 186 ? 27.501 44.288 66.762 1.00 18.95 186 PRO B CA 1
ATOM 4922 C C . PRO B 1 186 ? 28.290 45.542 67.215 1.00 20.70 186 PRO B C 1
ATOM 4923 O O . PRO B 1 186 ? 27.696 46.421 67.849 1.00 20.69 186 PRO B O 1
ATOM 4927 N N . ARG B 1 187 ? 29.572 45.666 66.852 1.00 21.22 187 ARG B N 1
ATOM 4928 C CA . ARG B 1 187 ? 30.397 46.809 67.308 1.00 22.28 187 ARG B CA 1
ATOM 4929 C C . ARG B 1 187 ? 31.046 47.594 66.154 1.00 23.78 187 ARG B C 1
ATOM 4930 O O . ARG B 1 187 ? 31.029 47.158 64.990 1.00 25.94 187 ARG B O 1
ATOM 4938 N N . ASP B 1 188 ? 31.606 48.757 66.481 1.00 24.82 188 ASP B N 1
ATOM 4939 C CA . ASP B 1 188 ? 32.327 49.565 65.496 1.00 26.09 188 ASP B CA 1
ATOM 4940 C C . ASP B 1 188 ? 33.686 48.915 65.206 1.00 26.28 188 ASP B C 1
ATOM 4941 O O . ASP B 1 188 ? 34.134 48.020 65.931 1.00 21.58 188 ASP B O 1
ATOM 4946 N N . ILE B 1 189 ? 34.320 49.365 64.129 1.00 27.31 189 ILE B N 1
ATOM 4947 C CA . ILE B 1 189 ? 35.546 48.751 63.640 1.00 31.88 189 ILE B CA 1
ATOM 4948 C C . ILE B 1 189 ? 36.728 49.716 63.803 1.00 33.17 189 ILE B C 1
ATOM 4949 O O . ILE B 1 189 ? 36.600 50.935 63.580 1.00 34.69 189 ILE B O 1
ATOM 4954 N N . ASP B 1 190 ? 37.870 49.161 64.193 1.00 33.13 190 ASP B N 1
ATOM 4955 C CA . ASP B 1 190 ? 39.098 49.946 64.312 1.00 33.93 190 ASP B CA 1
ATOM 4956 C C . ASP B 1 190 ? 39.878 49.897 62.985 1.00 29.19 190 ASP B C 1
ATOM 4957 O O . ASP B 1 190 ? 40.811 49.128 62.828 1.00 24.95 190 ASP B O 1
ATOM 4962 N N . TYR B 1 191 ? 39.445 50.724 62.042 1.00 30.08 191 TYR B N 1
ATOM 4963 C CA . TYR B 1 191 ? 40.014 50.745 60.686 1.00 33.45 191 TYR B CA 1
ATOM 4964 C C . TYR B 1 191 ? 41.467 51.181 60.714 1.00 35.20 191 TYR B C 1
ATOM 4965 O O . TYR B 1 191 ? 42.294 50.575 60.034 1.00 34.39 191 TYR B O 1
ATOM 4974 N N . GLN B 1 192 ? 41.766 52.197 61.534 1.00 39.10 192 GLN B N 1
ATOM 4975 C CA . GLN B 1 192 ? 43.150 52.664 61.739 1.00 40.87 192 GLN B CA 1
ATOM 4976 C C . GLN B 1 192 ? 44.080 51.518 62.095 1.00 38.46 192 GLN B C 1
ATOM 4977 O O . GLN B 1 192 ? 45.144 51.368 61.507 1.00 37.34 192 GLN B O 1
ATOM 4983 N N . GLN B 1 193 ? 43.664 50.693 63.039 1.00 38.01 193 GLN B N 1
ATOM 4984 C CA . GLN B 1 193 ? 44.454 49.528 63.405 1.00 38.15 193 GLN B CA 1
ATOM 4985 C C . GLN B 1 193 ? 44.604 48.546 62.263 1.00 37.73 193 GLN B C 1
ATOM 4986 O O . GLN B 1 193 ? 45.641 47.921 62.152 1.00 42.32 193 GLN B O 1
ATOM 4992 N N . PHE B 1 194 ? 43.574 48.380 61.433 1.00 35.46 194 PHE B N 1
ATOM 4993 C CA . PHE B 1 194 ? 43.688 47.513 60.239 1.00 34.33 194 PHE B CA 1
ATOM 4994 C C . PHE B 1 194 ? 44.700 48.054 59.224 1.00 31.61 194 PHE B C 1
ATOM 4995 O O . PHE B 1 194 ? 45.481 47.286 58.659 1.00 30.44 194 PHE B O 1
ATOM 5003 N N . ARG B 1 195 ? 44.671 49.366 59.010 1.00 31.82 195 ARG B N 1
ATOM 5004 C CA . ARG B 1 195 ? 45.588 50.063 58.085 1.00 34.14 195 ARG B CA 1
ATOM 5005 C C . ARG B 1 195 ? 47.065 49.858 58.465 1.00 37.50 195 ARG B C 1
ATOM 5006 O O . ARG B 1 195 ? 47.923 49.642 57.603 1.00 38.19 195 ARG B O 1
ATOM 5014 N N . GLN B 1 196 ? 47.323 49.944 59.764 1.00 39.48 196 GLN B N 1
ATOM 5015 C CA . GLN B 1 196 ? 48.604 49.617 60.384 1.00 42.01 196 GLN B CA 1
ATOM 5016 C C . GLN B 1 196 ? 49.048 48.173 60.139 1.00 43.28 196 GLN B C 1
ATOM 5017 O O . GLN B 1 196 ? 50.239 47.912 60.021 1.00 48.27 196 GLN B O 1
ATOM 5023 N N . ILE B 1 197 ? 48.104 47.241 60.072 1.00 44.65 197 ILE B N 1
ATOM 5024 C CA . ILE B 1 197 ? 48.416 45.823 59.814 1.00 43.19 197 ILE B CA 1
ATOM 5025 C C . ILE B 1 197 ? 48.719 45.602 58.321 1.00 41.47 197 ILE B C 1
ATOM 5026 O O . ILE B 1 197 ? 49.595 44.819 57.969 1.00 36.13 197 ILE B O 1
ATOM 5031 N N . CYS B 1 198 ? 47.979 46.286 57.455 1.00 42.37 198 CYS B N 1
ATOM 5032 C CA . CYS B 1 198 ? 48.145 46.131 56.012 1.00 42.70 198 CYS B CA 1
ATOM 5033 C C . CYS B 1 198 ? 49.493 46.722 55.562 1.00 43.43 198 CYS B C 1
ATOM 5034 O O . CYS B 1 198 ? 50.284 46.017 54.942 1.00 45.75 198 CYS B O 1
ATOM 5037 N N . ASP B 1 199 ? 49.734 48.000 55.884 1.00 40.71 199 ASP B N 1
ATOM 5038 C CA . ASP B 1 199 ? 51.057 48.659 55.739 1.00 39.99 199 ASP B CA 1
ATOM 5039 C C . ASP B 1 199 ? 52.248 47.786 56.167 1.00 39.39 199 ASP B C 1
ATOM 5040 O O . ASP B 1 199 ? 53.249 47.721 55.471 1.00 39.29 199 ASP B O 1
ATOM 5045 N N . GLU B 1 200 ? 52.123 47.116 57.298 1.00 39.88 200 GLU B N 1
ATOM 5046 C CA . GLU B 1 200 ? 53.184 46.227 57.804 1.00 45.48 200 GLU B CA 1
ATOM 5047 C C . GLU B 1 200 ? 53.562 45.118 56.824 1.00 48.10 200 GLU B C 1
ATOM 5048 O O . GLU B 1 200 ? 54.719 44.697 56.773 1.00 53.77 200 GLU B O 1
ATOM 5054 N N . VAL B 1 201 ? 52.567 44.624 56.091 1.00 48.37 201 VAL B N 1
ATOM 5055 C CA . VAL B 1 201 ? 52.723 43.499 55.167 1.00 46.33 201 VAL B CA 1
ATOM 5056 C C . VAL B 1 201 ? 52.592 43.925 53.689 1.00 43.02 201 VAL B C 1
ATOM 5057 O O . VAL B 1 201 ? 52.824 43.116 52.798 1.00 46.25 201 VAL B O 1
ATOM 5061 N N . ASN B 1 202 ? 52.265 45.194 53.441 1.00 40.17 202 ASN B N 1
ATOM 5062 C CA . ASN B 1 202 ? 52.027 45.745 52.092 1.00 42.97 202 ASN B CA 1
ATOM 5063 C C . ASN B 1 202 ? 50.786 45.146 51.378 1.00 41.15 202 ASN B C 1
ATOM 5064 O O . ASN B 1 202 ? 50.813 44.844 50.178 1.00 40.36 202 ASN B O 1
ATOM 5069 N N . ALA B 1 203 ? 49.698 45.005 52.135 1.00 42.17 203 ALA B N 1
ATOM 5070 C CA . ALA B 1 203 ? 48.397 44.547 51.606 1.00 38.65 203 ALA B CA 1
ATOM 5071 C C . ALA B 1 203 ? 47.448 45.731 51.429 1.00 35.09 203 ALA B C 1
ATOM 5072 O O . ALA B 1 203 ? 47.661 46.786 52.003 1.00 34.32 203 ALA B O 1
ATOM 5074 N N . TYR B 1 204 ? 46.423 45.568 50.597 1.00 35.24 204 TYR B N 1
ATOM 5075 C CA . TYR B 1 204 ? 45.358 46.564 50.492 1.00 34.32 204 TYR B CA 1
ATOM 5076 C C . TYR B 1 204 ? 44.384 46.427 51.687 1.00 32.48 204 TYR B C 1
ATOM 5077 O O . TYR B 1 204 ? 44.209 45.330 52.212 1.00 32.81 204 TYR B O 1
ATOM 5086 N N . LEU B 1 205 ? 43.777 47.542 52.108 1.00 30.20 205 LEU B N 1
ATOM 5087 C CA . LEU B 1 205 ? 42.706 47.546 53.123 1.00 29.56 205 LEU B CA 1
ATOM 5088 C C . LEU B 1 205 ? 41.358 47.693 52.447 1.00 28.76 205 LEU B C 1
ATOM 5089 O O . LEU B 1 205 ? 41.090 48.712 51.789 1.00 29.38 205 LEU B O 1
ATOM 5094 N N . PHE B 1 206 ? 40.513 46.682 52.640 1.00 27.30 206 PHE B N 1
ATOM 5095 C CA . PHE B 1 206 ? 39.206 46.587 51.998 1.00 24.82 206 PHE B CA 1
ATOM 5096 C C . PHE B 1 206 ? 38.180 46.659 53.126 1.00 21.80 206 PHE B C 1
ATOM 5097 O O . PHE B 1 206 ? 38.152 45.793 53.983 1.00 21.81 206 PHE B O 1
ATOM 5105 N N . ALA B 1 207 ? 37.345 47.687 53.098 1.00 19.17 207 ALA B N 1
ATOM 5106 C CA . ALA B 1 207 ? 36.245 47.860 54.027 1.00 18.93 207 ALA B CA 1
ATOM 5107 C C . ALA B 1 207 ? 34.838 47.601 53.410 1.00 16.85 207 ALA B C 1
ATOM 5108 O O . ALA B 1 207 ? 34.336 48.410 52.639 1.00 16.58 207 ALA B O 1
ATOM 5110 N N . ASP B 1 208 ? 34.197 46.502 53.789 1.00 16.27 208 ASP B N 1
ATOM 5111 C CA . ASP B 1 208 ? 32.794 46.226 53.355 1.00 14.80 208 ASP B CA 1
ATOM 5112 C C . ASP B 1 208 ? 31.863 46.767 54.395 1.00 14.43 208 ASP B C 1
ATOM 5113 O O . ASP B 1 208 ? 31.693 46.155 55.445 1.00 13.69 208 ASP B O 1
ATOM 5118 N N . ILE B 1 209 ? 31.236 47.897 54.085 1.00 15.39 209 ILE B N 1
ATOM 5119 C CA . ILE B 1 209 ? 30.385 48.609 55.038 1.00 16.38 209 ILE B CA 1
ATOM 5120 C C . ILE B 1 209 ? 28.856 48.468 54.758 1.00 17.78 209 ILE B C 1
ATOM 5121 O O . ILE B 1 209 ? 28.057 49.323 55.188 1.00 17.60 209 ILE B O 1
ATOM 5126 N N . SER B 1 210 ? 28.463 47.440 54.002 1.00 18.37 210 SER B N 1
ATOM 5127 C CA . SER B 1 210 ? 27.047 47.215 53.622 1.00 19.37 210 SER B CA 1
ATOM 5128 C C . SER B 1 210 ? 26.033 47.333 54.755 1.00 19.16 210 SER B C 1
ATOM 5129 O O . SER B 1 210 ? 24.990 47.952 54.586 1.00 19.39 210 SER B O 1
ATOM 5132 N N . HIS B 1 211 ? 26.371 46.767 55.904 1.00 20.47 211 HIS B N 1
ATOM 5133 C CA . HIS B 1 211 ? 25.502 46.853 57.090 1.00 22.68 211 HIS B CA 1
ATOM 5134 C C . HIS B 1 211 ? 25.478 48.178 57.852 1.00 22.78 211 HIS B C 1
ATOM 5135 O O . HIS B 1 211 ? 24.512 48.460 58.574 1.00 22.37 211 HIS B O 1
ATOM 5142 N N . ILE B 1 212 ? 26.516 49.000 57.682 1.00 23.87 212 ILE B N 1
ATOM 5143 C CA . ILE B 1 212 ? 26.655 50.223 58.470 1.00 23.07 212 ILE B CA 1
ATOM 5144 C C . ILE B 1 212 ? 26.796 51.483 57.640 1.00 25.49 212 ILE B C 1
ATOM 5145 O O . ILE B 1 212 ? 27.152 52.563 58.173 1.00 26.62 212 ILE B O 1
ATOM 5150 N N . SER B 1 213 ? 26.457 51.367 56.361 1.00 25.36 213 SER B N 1
ATOM 5151 C CA . SER B 1 213 ? 26.774 52.407 55.384 1.00 26.35 213 SER B CA 1
ATOM 5152 C C . SER B 1 213 ? 26.244 53.761 55.802 1.00 26.66 213 SER B C 1
ATOM 5153 O O . SER B 1 213 ? 26.944 54.740 55.702 1.00 28.83 213 SER B O 1
ATOM 5156 N N . SER B 1 214 ? 25.000 53.795 56.264 1.00 27.03 214 SER B N 1
ATOM 5157 C CA . SER B 1 214 ? 24.352 55.009 56.743 1.00 26.39 214 SER B CA 1
ATOM 5158 C C . SER B 1 214 ? 25.051 55.644 57.943 1.00 26.53 214 SER B C 1
ATOM 5159 O O . SER B 1 214 ? 24.995 56.852 58.089 1.00 27.40 214 SER B O 1
ATOM 5162 N N . PHE B 1 215 ? 25.692 54.829 58.781 1.00 25.78 215 PHE B N 1
ATOM 5163 C CA . PHE B 1 215 ? 26.441 55.320 59.944 1.00 26.95 215 PHE B CA 1
ATOM 5164 C C . PHE B 1 215 ? 27.757 55.969 59.512 1.00 28.46 215 PHE B C 1
ATOM 5165 O O . PHE B 1 215 ? 28.261 56.882 60.179 1.00 26.54 215 PHE B O 1
ATOM 5173 N N . VAL B 1 216 ? 28.336 55.450 58.433 1.00 28.67 216 VAL B N 1
ATOM 5174 C CA . VAL B 1 216 ? 29.568 55.975 57.877 1.00 27.12 216 VAL B CA 1
ATOM 5175 C C . VAL B 1 216 ? 29.246 57.282 57.165 1.00 29.42 216 VAL B C 1
ATOM 5176 O O . VAL B 1 216 ? 29.895 58.296 57.402 1.00 29.78 216 VAL B O 1
ATOM 5180 N N . ALA B 1 217 ? 28.216 57.279 56.329 1.00 29.74 217 ALA B N 1
ATOM 5181 C CA . ALA B 1 217 ? 27.831 58.486 55.608 1.00 30.29 217 ALA B CA 1
ATOM 5182 C C . ALA B 1 217 ? 27.470 59.647 56.515 1.00 31.95 217 ALA B C 1
ATOM 5183 O O . ALA B 1 217 ? 27.732 60.794 56.165 1.00 32.28 217 ALA B O 1
ATOM 5185 N N . CYS B 1 218 ? 26.835 59.350 57.648 1.00 35.51 218 CYS B N 1
ATOM 5186 C CA . CYS B 1 218 ? 26.356 60.380 58.596 1.00 36.06 218 CYS B CA 1
ATOM 5187 C C . CYS B 1 218 ? 27.305 60.688 59.757 1.00 36.16 218 CYS B C 1
ATOM 5188 O O . CYS B 1 218 ? 26.939 61.419 60.680 1.00 38.43 218 CYS B O 1
ATOM 5191 N N . ASN B 1 219 ? 28.508 60.117 59.727 1.00 39.50 219 ASN B N 1
ATOM 5192 C CA . ASN B 1 219 ? 29.556 60.364 60.735 1.00 42.02 219 ASN B CA 1
ATOM 5193 C C . ASN B 1 219 ? 29.206 59.946 62.179 1.00 41.93 219 ASN B C 1
ATOM 5194 O O . ASN B 1 219 ? 29.801 60.456 63.146 1.00 45.73 219 ASN B O 1
ATOM 5199 N N . ILE B 1 220 ? 28.274 58.998 62.312 1.00 35.76 220 ILE B N 1
ATOM 5200 C CA . ILE B 1 220 ? 27.860 58.491 63.601 1.00 32.17 220 ILE B CA 1
ATOM 5201 C C . ILE B 1 220 ? 28.854 57.433 64.047 1.00 30.32 220 ILE B C 1
ATOM 5202 O O . ILE B 1 220 ? 29.135 57.303 65.227 1.00 33.27 220 ILE B O 1
ATOM 5207 N N . LEU B 1 221 ? 29.373 56.647 63.114 1.00 29.80 221 LEU B N 1
ATOM 5208 C CA . LEU B 1 221 ? 30.398 55.664 63.449 1.00 28.00 221 LEU B CA 1
ATOM 5209 C C . LEU B 1 221 ? 31.693 56.037 62.757 1.00 27.07 221 LEU B C 1
ATOM 5210 O O . LEU B 1 221 ? 31.724 57.000 62.006 1.00 25.20 221 LEU B O 1
ATOM 5215 N N . ASN B 1 222 ? 32.755 55.294 63.052 1.00 26.46 222 ASN B N 1
ATOM 5216 C CA . ASN B 1 222 ? 34.061 55.510 62.436 1.00 27.89 222 ASN B CA 1
ATOM 5217 C C . ASN B 1 222 ? 33.988 55.554 60.913 1.00 29.22 222 ASN B C 1
ATOM 5218 O O . ASN B 1 222 ? 33.054 55.023 60.291 1.00 30.93 222 ASN B O 1
ATOM 5223 N N . ASN B 1 223 ? 34.974 56.227 60.332 1.00 28.98 223 ASN B N 1
ATOM 5224 C CA . ASN B 1 223 ? 35.005 56.503 58.921 1.00 28.73 223 ASN B CA 1
ATOM 5225 C C . ASN B 1 223 ? 36.080 55.645 58.293 1.00 28.46 223 ASN B C 1
ATOM 5226 O O . ASN B 1 223 ? 37.272 55.862 58.554 1.00 29.98 223 ASN B O 1
ATOM 5231 N N . PRO B 1 224 ? 35.687 54.655 57.474 1.00 25.81 224 PRO B N 1
ATOM 5232 C CA . PRO B 1 224 ? 36.752 53.866 56.903 1.00 26.98 224 PRO B CA 1
ATOM 5233 C C . PRO B 1 224 ? 37.480 54.592 55.759 1.00 24.51 224 PRO B C 1
ATOM 5234 O O . PRO B 1 224 ? 38.557 54.160 55.403 1.00 25.00 224 PRO B O 1
ATOM 5238 N N . PHE B 1 225 ? 36.876 55.633 55.180 1.00 25.47 225 PHE B N 1
ATOM 5239 C CA . PHE B 1 225 ? 37.467 56.367 54.045 1.00 27.22 225 PHE B CA 1
ATOM 5240 C C . PHE B 1 225 ? 38.769 57.101 54.430 1.00 28.13 225 PHE B C 1
ATOM 5241 O O . PHE B 1 225 ? 39.509 57.540 53.567 1.00 29.10 225 PHE B O 1
ATOM 5249 N N . LEU B 1 226 ? 39.006 57.262 55.728 1.00 29.04 226 LEU B N 1
ATOM 5250 C CA . LEU B 1 226 ? 40.256 57.769 56.246 1.00 31.13 226 LEU B CA 1
ATOM 5251 C C . LEU B 1 226 ? 41.439 56.825 56.040 1.00 31.68 226 LEU B C 1
ATOM 5252 O O . LEU B 1 226 ? 42.560 57.295 55.875 1.00 27.75 226 LEU B O 1
ATOM 5257 N N . HIS B 1 227 ? 41.200 55.512 56.078 1.00 33.81 227 HIS B N 1
ATOM 5258 C CA . HIS B 1 227 ? 42.283 54.520 55.998 1.00 35.30 227 HIS B CA 1
ATOM 5259 C C . HIS B 1 227 ? 42.192 53.488 54.878 1.00 34.65 227 HIS B C 1
ATOM 5260 O O . HIS B 1 227 ? 43.205 52.835 54.596 1.00 33.10 227 HIS B O 1
ATOM 5267 N N . ALA B 1 228 ? 41.021 53.314 54.246 1.00 33.11 228 ALA B N 1
ATOM 5268 C CA . ALA B 1 228 ? 40.852 52.206 53.287 1.00 33.64 228 ALA B CA 1
ATOM 5269 C C . ALA B 1 228 ? 41.317 52.510 51.853 1.00 31.73 228 ALA B C 1
ATOM 5270 O O . ALA B 1 228 ? 41.152 53.614 51.342 1.00 30.19 228 ALA B O 1
ATOM 5272 N N . ASP B 1 229 ? 41.873 51.489 51.213 1.00 30.56 229 ASP B N 1
ATOM 5273 C CA . ASP B 1 229 ? 42.103 51.514 49.769 1.00 29.22 229 ASP B CA 1
ATOM 5274 C C . ASP B 1 229 ? 40.828 51.335 48.963 1.00 28.56 229 ASP B C 1
ATOM 5275 O O . ASP B 1 229 ? 40.636 52.021 47.945 1.00 27.65 229 ASP B O 1
ATOM 5280 N N . VAL B 1 230 ? 39.967 50.410 49.407 1.00 25.09 230 VAL B N 1
ATOM 5281 C CA . VAL B 1 230 ? 38.682 50.151 48.749 1.00 22.82 230 VAL B CA 1
ATOM 5282 C C . VAL B 1 230 ? 37.575 50.082 49.801 1.00 21.06 230 VAL B C 1
ATOM 5283 O O . VAL B 1 230 ? 37.750 49.470 50.833 1.00 17.89 230 VAL B O 1
ATOM 5287 N N . VAL B 1 231 ? 36.430 50.688 49.510 1.00 20.46 231 VAL B N 1
ATOM 5288 C CA . VAL B 1 231 ? 35.252 50.543 50.335 1.00 20.32 231 VAL B CA 1
ATOM 5289 C C . VAL B 1 231 ? 34.100 50.062 49.470 1.00 19.55 231 VAL B C 1
ATOM 5290 O O . VAL B 1 231 ? 33.736 50.754 48.526 1.00 19.73 231 VAL B O 1
ATOM 5294 N N . THR B 1 232 ? 33.536 48.884 49.776 1.00 18.39 232 THR B N 1
ATOM 5295 C CA . THR B 1 232 ? 32.296 48.417 49.096 1.00 17.95 232 THR B CA 1
ATOM 5296 C C . THR B 1 232 ? 31.064 48.544 49.993 1.00 16.86 232 THR B C 1
ATOM 5297 O O . THR B 1 232 ? 31.150 48.529 51.214 1.00 15.84 232 THR B O 1
ATOM 5301 N N . THR B 1 233 ? 29.924 48.712 49.362 1.00 16.69 233 THR B N 1
ATOM 5302 C CA . THR B 1 233 ? 28.684 48.716 50.093 1.00 17.02 233 THR B CA 1
ATOM 5303 C C . THR B 1 233 ? 27.472 48.414 49.222 1.00 16.08 233 THR B C 1
ATOM 5304 O O . THR B 1 233 ? 27.361 48.889 48.080 1.00 14.32 233 THR B O 1
ATOM 5308 N N . THR B 1 234 ? 26.548 47.658 49.807 1.00 14.89 234 THR B N 1
ATOM 5309 C CA . THR B 1 234 ? 25.242 47.481 49.205 1.00 15.04 234 THR B CA 1
ATOM 5310 C C . THR B 1 234 ? 24.449 48.751 49.393 1.00 14.46 234 THR B C 1
ATOM 5311 O O . THR B 1 234 ? 24.748 49.525 50.268 1.00 15.22 234 THR B O 1
ATOM 5315 N N . THR B 1 235 ? 23.449 48.957 48.559 1.00 14.56 235 THR B N 1
ATOM 5316 C CA . THR B 1 235 ? 22.561 50.128 48.643 1.00 14.76 235 THR B CA 1
ATOM 5317 C C . THR B 1 235 ? 21.178 49.812 49.276 1.00 16.09 235 THR B C 1
ATOM 5318 O O . THR B 1 235 ? 20.377 50.741 49.486 1.00 17.15 235 THR B O 1
ATOM 5322 N N . HIS B 1 236 ? 20.943 48.549 49.671 1.00 15.88 236 HIS B N 1
ATOM 5323 C CA . HIS B 1 236 ? 19.576 48.067 50.061 1.00 15.99 236 HIS B CA 1
ATOM 5324 C C . HIS B 1 236 ? 19.355 47.819 51.539 1.00 16.13 236 HIS B C 1
ATOM 5325 O O . HIS B 1 236 ? 18.204 47.639 51.948 1.00 15.68 236 HIS B O 1
ATOM 5332 N N . LYS B 1 237 ? 20.411 47.835 52.339 1.00 15.58 237 LYS B N 1
ATOM 5333 C CA . LYS B 1 237 ? 20.229 47.576 53.749 1.00 14.99 237 LYS B CA 1
ATOM 5334 C C . LYS B 1 237 ? 19.920 48.898 54.454 1.00 15.46 237 LYS B C 1
ATOM 5335 O O . LYS B 1 237 ? 18.944 49.587 54.080 1.00 16.18 237 LYS B O 1
ATOM 5341 N N . ILE B 1 238 ? 20.716 49.283 55.442 1.00 16.51 238 ILE B N 1
ATOM 5342 C CA . ILE B 1 238 ? 20.433 50.499 56.243 1.00 17.99 238 ILE B CA 1
ATOM 5343 C C . ILE B 1 238 ? 20.334 51.738 55.364 1.00 18.41 238 ILE B C 1
ATOM 5344 O O . ILE B 1 238 ? 19.572 52.658 55.672 1.00 19.84 238 ILE B O 1
ATOM 5349 N N . LEU B 1 239 ? 21.020 51.729 54.219 1.00 18.82 239 LEU B N 1
ATOM 5350 C CA . LEU B 1 239 ? 20.961 52.860 53.287 1.00 19.01 239 LEU B CA 1
ATOM 5351 C C . LEU B 1 239 ? 19.609 53.099 52.671 1.00 19.04 239 LEU B C 1
ATOM 5352 O O . LEU B 1 239 ? 19.293 54.231 52.265 1.00 18.11 239 LEU B O 1
ATOM 5357 N N . ARG B 1 240 ? 18.837 52.018 52.566 1.00 19.54 240 ARG B N 1
ATOM 5358 C CA . ARG B 1 240 ? 17.443 52.062 52.194 1.00 20.70 240 ARG B CA 1
ATOM 5359 C C . ARG B 1 240 ? 17.261 52.323 50.693 1.00 19.93 240 ARG B C 1
ATOM 5360 O O . ARG B 1 240 ? 16.268 52.880 50.300 1.00 19.26 240 ARG B O 1
ATOM 5368 N N . GLY B 1 241 ? 18.227 51.921 49.866 1.00 19.11 241 GLY B N 1
ATOM 5369 C CA . GLY B 1 241 ? 18.102 52.056 48.422 1.00 17.82 241 GLY B CA 1
ATOM 5370 C C . GLY B 1 241 ? 17.570 50.795 47.772 1.00 17.56 241 GLY B C 1
ATOM 5371 O O . GLY B 1 241 ? 17.032 49.914 48.448 1.00 16.28 241 GLY B O 1
ATOM 5372 N N . PRO B 1 242 ? 17.714 50.696 46.437 1.00 16.19 242 PRO B N 1
ATOM 5373 C CA . PRO B 1 242 ? 17.361 49.469 45.737 1.00 15.12 242 PRO B CA 1
ATOM 5374 C C . PRO B 1 242 ? 18.400 48.409 45.979 1.00 14.79 242 PRO B C 1
ATOM 5375 O O . PRO B 1 242 ? 19.457 48.691 46.573 1.00 13.97 242 PRO B O 1
ATOM 5379 N N . ARG B 1 243 ? 18.152 47.221 45.441 1.00 13.86 243 ARG B N 1
ATOM 5380 C CA . ARG B 1 243 ? 19.164 46.201 45.484 1.00 13.99 243 ARG B CA 1
ATOM 5381 C C . ARG B 1 243 ? 20.236 46.493 44.411 1.00 13.35 243 ARG B C 1
ATOM 5382 O O . ARG B 1 243 ? 20.043 46.254 43.227 1.00 12.21 243 ARG B O 1
ATOM 5390 N N . SER B 1 244 ? 21.372 46.985 44.879 1.00 13.85 244 SER B N 1
ATOM 5391 C CA . SER B 1 244 ? 22.525 47.283 44.054 1.00 15.06 244 SER B CA 1
ATOM 5392 C C . SER B 1 244 ? 23.765 47.398 44.939 1.00 15.51 244 SER B C 1
ATOM 5393 O O . SER B 1 244 ? 23.691 47.145 46.149 1.00 16.30 244 SER B O 1
ATOM 5396 N N . ALA B 1 245 ? 24.899 47.749 44.356 1.00 15.38 245 ALA B N 1
ATOM 5397 C CA . ALA B 1 245 ? 26.111 47.940 45.126 1.00 15.73 245 ALA B CA 1
ATOM 5398 C C . ALA B 1 245 ? 27.026 49.060 44.604 1.00 18.28 245 ALA B C 1
ATOM 5399 O O . ALA B 1 245 ? 26.897 49.534 43.462 1.00 18.65 245 ALA B O 1
ATOM 5401 N N . LEU B 1 246 ? 27.958 49.470 45.471 1.00 20.07 246 LEU B N 1
ATOM 5402 C CA . LEU B 1 246 ? 28.928 50.521 45.170 1.00 20.71 246 LEU B CA 1
ATOM 5403 C C . LEU B 1 246 ? 30.319 50.036 45.501 1.00 20.39 246 LEU B C 1
ATOM 5404 O O . LEU B 1 246 ? 30.536 49.369 46.518 1.00 23.15 246 LEU B O 1
ATOM 5409 N N . ILE B 1 247 ? 31.263 50.343 44.632 1.00 19.20 247 ILE B N 1
ATOM 5410 C CA . ILE B 1 247 ? 32.674 50.140 44.930 1.00 18.06 247 ILE B CA 1
ATOM 5411 C C . ILE B 1 247 ? 33.326 51.522 44.923 1.00 19.63 247 ILE B C 1
ATOM 5412 O O . ILE B 1 247 ? 33.249 52.242 43.915 1.00 19.93 247 ILE B O 1
ATOM 5417 N N . PHE B 1 248 ? 33.923 51.891 46.058 1.00 20.92 248 PHE B N 1
ATOM 5418 C CA . PHE B 1 248 ? 34.740 53.098 46.190 1.00 20.71 248 PHE B CA 1
ATOM 5419 C C . PHE B 1 248 ? 36.228 52.743 46.173 1.00 23.14 248 PHE B C 1
ATOM 5420 O O . PHE B 1 248 ? 36.651 51.730 46.758 1.00 23.30 248 PHE B O 1
ATOM 5428 N N . PHE B 1 249 ? 37.029 53.586 45.507 1.00 24.07 249 PHE B N 1
ATOM 5429 C CA . PHE B 1 249 ? 38.472 53.367 45.415 1.00 24.19 249 PHE B CA 1
ATOM 5430 C C . PHE B 1 249 ? 39.261 54.670 45.680 1.00 24.40 249 PHE B C 1
ATOM 5431 O O . PHE B 1 249 ? 38.862 55.749 45.276 1.00 24.25 249 PHE B O 1
ATOM 5439 N N . ASN B 1 250 ? 40.348 54.539 46.420 1.00 26.81 250 ASN B N 1
ATOM 5440 C CA . ASN B 1 250 ? 41.172 55.683 46.833 1.00 30.22 250 ASN B CA 1
ATOM 5441 C C . ASN B 1 250 ? 42.221 55.950 45.732 1.00 26.22 250 ASN B C 1
ATOM 5442 O O . ASN B 1 250 ? 43.226 55.294 45.677 1.00 22.53 250 ASN B O 1
ATOM 5447 N N . LYS B 1 251 ? 41.922 56.889 44.846 1.00 28.15 251 LYS B N 1
ATOM 5448 C CA . LYS B 1 251 ? 42.826 57.271 43.748 1.00 32.54 251 LYS B CA 1
ATOM 5449 C C . LYS B 1 251 ? 44.171 57.845 44.235 1.00 35.31 251 LYS B C 1
ATOM 5450 O O . LYS B 1 251 ? 45.215 57.470 43.710 1.00 38.18 251 LYS B O 1
ATOM 5456 N N . LYS B 1 252 ? 44.127 58.730 45.231 1.00 37.40 252 LYS B N 1
ATOM 5457 C CA . LYS B 1 252 ? 45.344 59.348 45.819 1.00 40.07 252 LYS B CA 1
ATOM 5458 C C . LYS B 1 252 ? 46.335 58.324 46.330 1.00 40.47 252 LYS B C 1
ATOM 5459 O O . LYS B 1 252 ? 47.534 58.415 46.084 1.00 43.90 252 LYS B O 1
ATOM 5465 N N . ARG B 1 253 ? 45.825 57.340 47.042 1.00 41.42 253 ARG B N 1
ATOM 5466 C CA . ARG B 1 253 ? 46.680 56.372 47.684 1.00 39.87 253 ARG B CA 1
ATOM 5467 C C . ARG B 1 253 ? 47.177 55.322 46.675 1.00 39.15 253 ARG B C 1
ATOM 5468 O O . ARG B 1 253 ? 48.235 54.709 46.873 1.00 38.11 253 ARG B O 1
ATOM 5476 N N . ASN B 1 254 ? 46.415 55.113 45.601 1.00 38.96 254 ASN B N 1
ATOM 5477 C CA . ASN B 1 254 ? 46.747 54.091 44.591 1.00 40.59 254 ASN B CA 1
ATOM 5478 C C . ASN B 1 254 ? 46.480 54.651 43.189 1.00 43.61 254 ASN B C 1
ATOM 5479 O O . ASN B 1 254 ? 45.357 54.571 42.688 1.00 45.34 254 ASN B O 1
ATOM 5484 N N . PRO B 1 255 ? 47.502 55.269 42.559 1.00 46.82 255 PRO B N 1
ATOM 5485 C CA . PRO B 1 255 ? 47.286 55.689 41.178 1.00 42.57 255 PRO B CA 1
ATOM 5486 C C . PRO B 1 255 ? 47.095 54.447 40.327 1.00 37.68 255 PRO B C 1
ATOM 5487 O O . PRO B 1 255 ? 47.728 53.430 40.596 1.00 36.78 255 PRO B O 1
ATOM 5491 N N . GLY B 1 256 ? 46.201 54.515 39.351 1.00 36.60 256 GLY B N 1
ATOM 5492 C CA . GLY B 1 256 ? 45.932 53.371 38.480 1.00 39.34 256 GLY B CA 1
ATOM 5493 C C . GLY B 1 256 ? 44.895 52.349 38.963 1.00 39.06 256 GLY B C 1
ATOM 5494 O O . GLY B 1 256 ? 44.517 51.474 38.185 1.00 36.30 256 GLY B O 1
ATOM 5495 N N . ILE B 1 257 ? 44.446 52.445 40.224 1.00 37.36 257 ILE B N 1
ATOM 5496 C CA . ILE B 1 257 ? 43.335 51.618 40.736 1.00 34.81 257 ILE B CA 1
ATOM 5497 C C . ILE B 1 257 ? 42.018 51.848 39.997 1.00 33.14 257 ILE B C 1
ATOM 5498 O O . ILE B 1 257 ? 41.254 50.896 39.800 1.00 29.57 257 ILE B O 1
ATOM 5503 N N . GLU B 1 258 ? 41.763 53.094 39.587 1.00 32.85 258 GLU B N 1
ATOM 5504 C CA . GLU B 1 258 ? 40.522 53.448 38.890 1.00 33.63 258 GLU B CA 1
ATOM 5505 C C . GLU B 1 258 ? 40.260 52.588 37.679 1.00 35.29 258 GLU B C 1
ATOM 5506 O O . GLU B 1 258 ? 39.102 52.201 37.423 1.00 33.47 258 GLU B O 1
ATOM 5512 N N . GLN B 1 259 ? 41.320 52.326 36.913 1.00 33.67 259 GLN B N 1
ATOM 5513 C CA . GLN B 1 259 ? 41.192 51.483 35.732 1.00 34.17 259 GLN B CA 1
ATOM 5514 C C . GLN B 1 259 ? 41.014 50.007 36.117 1.00 30.45 259 GLN B C 1
ATOM 5515 O O . GLN B 1 259 ? 40.224 49.333 35.501 1.00 28.38 259 GLN B O 1
ATOM 5521 N N . LYS B 1 260 ? 41.769 49.517 37.100 1.00 29.15 260 LYS B N 1
ATOM 5522 C CA . LYS B 1 260 ? 41.655 48.125 37.554 1.00 29.83 260 LYS B CA 1
ATOM 5523 C C . LYS B 1 260 ? 40.222 47.737 38.002 1.00 28.32 260 LYS B C 1
ATOM 5524 O O . LYS B 1 260 ? 39.752 46.651 37.693 1.00 25.13 260 LYS B O 1
ATOM 5530 N N . ILE B 1 261 ? 39.562 48.648 38.705 1.00 27.06 261 ILE B N 1
ATOM 5531 C CA . ILE B 1 261 ? 38.218 48.444 39.197 1.00 27.31 261 ILE B CA 1
ATOM 5532 C C . ILE B 1 261 ? 37.155 48.628 38.133 1.00 28.18 261 ILE B C 1
ATOM 5533 O O . ILE B 1 261 ? 36.251 47.790 38.047 1.00 29.11 261 ILE B O 1
ATOM 5538 N N . ASN B 1 262 ? 37.229 49.692 37.338 1.00 26.36 262 ASN B N 1
ATOM 5539 C CA . ASN B 1 262 ? 36.251 49.863 36.280 1.00 26.92 262 ASN B CA 1
ATOM 5540 C C . ASN B 1 262 ? 36.295 48.704 35.268 1.00 25.32 262 ASN B C 1
ATOM 5541 O O . ASN B 1 262 ? 35.248 48.273 34.775 1.00 22.94 262 ASN B O 1
ATOM 5546 N N . SER B 1 263 ? 37.497 48.203 34.975 1.00 22.67 263 SER B N 1
ATOM 5547 C CA . SER B 1 263 ? 37.646 47.133 34.007 1.00 21.14 263 SER B CA 1
ATOM 5548 C C . SER B 1 263 ? 37.211 45.801 34.612 1.00 19.93 263 SER B C 1
ATOM 5549 O O . SER B 1 263 ? 36.695 44.976 33.907 1.00 21.64 263 SER B O 1
ATOM 5552 N N . ALA B 1 264 ? 37.426 45.604 35.909 1.00 19.14 264 ALA B N 1
ATOM 5553 C CA . ALA B 1 264 ? 36.993 44.395 36.615 1.00 18.53 264 ALA B CA 1
ATOM 5554 C C . ALA B 1 264 ? 35.471 44.236 36.638 1.00 18.77 264 ALA B C 1
ATOM 5555 O O . ALA B 1 264 ? 34.962 43.139 36.412 1.00 19.71 264 ALA B O 1
ATOM 5557 N N . VAL B 1 265 ? 34.758 45.333 36.845 1.00 16.95 265 VAL B N 1
ATOM 5558 C CA . VAL B 1 265 ? 33.296 45.346 36.768 1.00 17.08 265 VAL B CA 1
ATOM 5559 C C . VAL B 1 265 ? 32.824 45.093 35.327 1.00 18.39 265 VAL B C 1
ATOM 5560 O O . VAL B 1 265 ? 31.995 44.222 35.097 1.00 17.40 265 VAL B O 1
ATOM 5564 N N . PHE B 1 266 ? 33.337 45.881 34.371 1.00 20.08 266 PHE B N 1
ATOM 5565 C CA . PHE B 1 266 ? 33.121 45.645 32.930 1.00 20.39 266 PHE B CA 1
ATOM 5566 C C . PHE B 1 266 ? 34.415 45.910 32.151 1.00 21.92 266 PHE B C 1
ATOM 5567 O O . PHE B 1 266 ? 35.014 46.945 32.357 1.00 21.85 266 PHE B O 1
ATOM 5575 N N . PRO B 1 267 ? 34.833 45.022 31.242 1.00 20.97 267 PRO B N 1
ATOM 5576 C CA . PRO B 1 267 ? 34.062 43.873 30.805 1.00 19.84 267 PRO B CA 1
ATOM 5577 C C . PRO B 1 267 ? 34.506 42.528 31.437 1.00 18.58 267 PRO B C 1
ATOM 5578 O O . PRO B 1 267 ? 34.119 41.480 30.928 1.00 17.48 267 PRO B O 1
ATOM 5582 N N . SER B 1 268 ? 35.311 42.554 32.494 1.00 16.59 268 SER B N 1
ATOM 5583 C CA . SER B 1 268 ? 35.750 41.320 33.101 1.00 17.14 268 SER B CA 1
ATOM 5584 C C . SER B 1 268 ? 34.551 40.441 33.608 1.00 16.98 268 SER B C 1
ATOM 5585 O O . SER B 1 268 ? 34.512 39.253 33.278 1.00 15.84 268 SER B O 1
ATOM 5588 N N . PHE B 1 269 ? 33.603 41.041 34.347 1.00 15.10 269 PHE B N 1
ATOM 5589 C CA . PHE B 1 269 ? 32.523 40.309 35.038 1.00 15.14 269 PHE B CA 1
ATOM 5590 C C . PHE B 1 269 ? 31.106 40.565 34.514 1.00 15.05 269 PHE B C 1
ATOM 5591 O O . PHE B 1 269 ? 30.392 39.638 34.262 1.00 16.78 269 PHE B O 1
ATOM 5599 N N . GLN B 1 270 ? 30.707 41.810 34.369 1.00 15.34 270 GLN B N 1
ATOM 5600 C CA . GLN B 1 270 ? 29.365 42.162 33.897 1.00 15.94 270 GLN B CA 1
ATOM 5601 C C . GLN B 1 270 ? 29.318 42.490 32.405 1.00 15.03 270 GLN B C 1
ATOM 5602 O O . GLN B 1 270 ? 30.355 42.623 31.739 1.00 14.95 270 GLN B O 1
ATOM 5608 N N . GLY B 1 271 ? 28.097 42.619 31.910 1.00 14.23 271 GLY B N 1
ATOM 5609 C CA . GLY B 1 271 ? 27.824 43.145 30.604 1.00 15.47 271 GLY B CA 1
ATOM 5610 C C . GLY B 1 271 ? 27.074 44.468 30.752 1.00 16.07 271 GLY B C 1
ATOM 5611 O O . GLY B 1 271 ? 27.573 45.423 31.383 1.00 14.88 271 GLY B O 1
ATOM 5612 N N . GLY B 1 272 ? 25.858 44.496 30.217 1.00 16.34 272 GLY B N 1
ATOM 5613 C CA . GLY B 1 272 ? 24.996 45.652 30.353 1.00 17.52 272 GLY B CA 1
ATOM 5614 C C . GLY B 1 272 ? 24.693 46.033 31.791 1.00 17.85 272 GLY B C 1
ATOM 5615 O O . GLY B 1 272 ? 24.323 45.162 32.589 1.00 22.06 272 GLY B O 1
ATOM 5616 N N . PRO B 1 273 ? 24.859 47.321 32.154 1.00 18.13 273 PRO B N 1
ATOM 5617 C CA . PRO B 1 273 ? 24.397 47.751 33.476 1.00 16.97 273 PRO B CA 1
ATOM 5618 C C . PRO B 1 273 ? 22.884 47.855 33.530 1.00 16.34 273 PRO B C 1
ATOM 5619 O O . PRO B 1 273 ? 22.216 47.934 32.493 1.00 15.65 273 PRO B O 1
ATOM 5623 N N . HIS B 1 274 ? 22.340 47.853 34.738 1.00 15.22 274 HIS B N 1
ATOM 5624 C CA . HIS B 1 274 ? 20.906 47.928 34.895 1.00 15.48 274 HIS B CA 1
ATOM 5625 C C . HIS B 1 274 ? 20.579 49.337 35.321 1.00 16.44 274 HIS B C 1
ATOM 5626 O O . HIS B 1 274 ? 20.755 49.710 36.480 1.00 15.69 274 HIS B O 1
ATOM 5633 N N . ASN B 1 275 ? 20.122 50.127 34.354 1.00 16.69 275 ASN B N 1
ATOM 5634 C CA . ASN B 1 275 ? 19.968 51.560 34.543 1.00 16.53 275 ASN B CA 1
ATOM 5635 C C . ASN B 1 275 ? 18.824 51.947 35.442 1.00 16.52 275 ASN B C 1
ATOM 5636 O O . ASN B 1 275 ? 18.859 53.011 36.032 1.00 17.31 275 ASN B O 1
ATOM 5641 N N . ASN B 1 276 ? 17.790 51.110 35.525 1.00 17.25 276 ASN B N 1
ATOM 5642 C CA . ASN B 1 276 ? 16.741 51.310 36.542 1.00 16.18 276 ASN B CA 1
ATOM 5643 C C . ASN B 1 276 ? 17.357 51.281 37.933 1.00 15.82 276 ASN B C 1
ATOM 5644 O O . ASN B 1 276 ? 17.009 52.112 38.763 1.00 16.85 276 ASN B O 1
ATOM 5649 N N . LYS B 1 277 ? 18.285 50.350 38.172 1.00 15.96 277 LYS B N 1
ATOM 5650 C CA . LYS B 1 277 ? 19.028 50.275 39.438 1.00 15.90 277 LYS B CA 1
ATOM 5651 C C . LYS B 1 277 ? 19.783 51.556 39.744 1.00 17.05 277 LYS B C 1
ATOM 5652 O O . LYS B 1 277 ? 19.751 52.028 40.865 1.00 17.38 277 LYS B O 1
ATOM 5658 N N . ILE B 1 278 ? 20.486 52.075 38.743 1.00 16.86 278 ILE B N 1
ATOM 5659 C CA . ILE B 1 278 ? 21.325 53.243 38.895 1.00 16.63 278 ILE B CA 1
ATOM 5660 C C . ILE B 1 278 ? 20.471 54.494 39.122 1.00 15.87 278 ILE B C 1
ATOM 5661 O O . ILE B 1 278 ? 20.741 55.276 40.023 1.00 14.51 278 ILE B O 1
ATOM 5666 N N . ALA B 1 279 ? 19.439 54.663 38.319 1.00 16.49 279 ALA B N 1
ATOM 5667 C CA . ALA B 1 279 ? 18.428 55.684 38.593 1.00 17.63 279 ALA B CA 1
ATOM 5668 C C . ALA B 1 279 ? 17.882 55.591 40.027 1.00 20.48 279 ALA B C 1
ATOM 5669 O O . ALA B 1 279 ? 17.795 56.602 40.765 1.00 21.04 279 ALA B O 1
ATOM 5671 N N . ALA B 1 280 ? 17.506 54.378 40.438 1.00 21.39 280 ALA B N 1
ATOM 5672 C CA . ALA B 1 280 ? 17.029 54.180 41.803 1.00 21.70 280 ALA B CA 1
ATOM 5673 C C . ALA B 1 280 ? 18.113 54.566 42.818 1.00 20.61 280 ALA B C 1
ATOM 5674 O O . ALA B 1 280 ? 17.838 55.235 43.811 1.00 21.63 280 ALA B O 1
ATOM 5676 N N . VAL B 1 281 ? 19.349 54.184 42.568 1.00 19.86 281 VAL B N 1
ATOM 5677 C CA . VAL B 1 281 ? 20.413 54.506 43.516 1.00 19.92 281 VAL B CA 1
ATOM 5678 C C . VAL B 1 281 ? 20.566 56.028 43.612 1.00 21.83 281 VAL B C 1
ATOM 5679 O O . VAL B 1 281 ? 20.720 56.550 44.714 1.00 23.59 281 VAL B O 1
ATOM 5683 N N . ALA B 1 282 ? 20.482 56.727 42.474 1.00 21.96 282 ALA B N 1
ATOM 5684 C CA . ALA B 1 282 ? 20.568 58.199 42.440 1.00 23.14 282 ALA B CA 1
ATOM 5685 C C . ALA B 1 282 ? 19.496 58.869 43.291 1.00 24.38 282 ALA B C 1
ATOM 5686 O O . ALA B 1 282 ? 19.777 59.795 44.040 1.00 27.07 282 ALA B O 1
ATOM 5688 N N . CYS B 1 283 ? 18.270 58.391 43.145 1.00 25.26 283 CYS B N 1
ATOM 5689 C CA . CYS B 1 283 ? 17.123 58.880 43.881 1.00 27.71 283 CYS B CA 1
ATOM 5690 C C . CYS B 1 283 ? 17.271 58.735 45.393 1.00 27.88 283 CYS B C 1
ATOM 5691 O O . CYS B 1 283 ? 16.992 59.671 46.138 1.00 30.14 283 CYS B O 1
ATOM 5694 N N . GLN B 1 284 ? 17.706 57.567 45.846 1.00 26.02 284 GLN B N 1
ATOM 5695 C CA . GLN B 1 284 ? 17.914 57.379 47.263 1.00 25.82 284 GLN B CA 1
ATOM 5696 C C . GLN B 1 284 ? 19.102 58.191 47.785 1.00 24.56 284 GLN B C 1
ATOM 5697 O O . GLN B 1 284 ? 19.026 58.722 48.875 1.00 22.02 284 GLN B O 1
ATOM 5703 N N . LEU B 1 285 ? 20.188 58.248 47.025 1.00 24.09 285 LEU B N 1
ATOM 5704 C CA . LEU B 1 285 ? 21.380 58.990 47.438 1.00 26.19 285 LEU B CA 1
ATOM 5705 C C . LEU B 1 285 ? 21.104 60.491 47.686 1.00 29.62 285 LEU B C 1
ATOM 5706 O O . LEU B 1 285 ? 21.780 61.107 48.507 1.00 30.26 285 LEU B O 1
ATOM 5711 N N . LYS B 1 286 ? 20.100 61.059 47.009 1.00 32.03 286 LYS B N 1
ATOM 5712 C CA . LYS B 1 286 ? 19.641 62.407 47.322 1.00 34.57 286 LYS B CA 1
ATOM 5713 C C . LYS B 1 286 ? 19.052 62.468 48.718 1.00 35.33 286 LYS B C 1
ATOM 5714 O O . LYS B 1 286 ? 19.336 63.404 49.465 1.00 36.81 286 LYS B O 1
ATOM 5720 N N . GLU B 1 287 ? 18.203 61.491 49.045 1.00 34.31 287 GLU B N 1
ATOM 5721 C CA . GLU B 1 287 ? 17.666 61.355 50.401 1.00 33.16 287 GLU B CA 1
ATOM 5722 C C . GLU B 1 287 ? 18.754 61.135 51.458 1.00 32.61 287 GLU B C 1
ATOM 5723 O O . GLU B 1 287 ? 18.644 61.685 52.548 1.00 34.36 287 GLU B O 1
ATOM 5729 N N . VAL B 1 288 ? 19.790 60.361 51.152 1.00 31.63 288 VAL B N 1
ATOM 5730 C CA . VAL B 1 288 ? 20.849 60.099 52.130 1.00 31.57 288 VAL B CA 1
ATOM 5731 C C . VAL B 1 288 ? 21.549 61.373 52.588 1.00 34.99 288 VAL B C 1
ATOM 5732 O O . VAL B 1 288 ? 21.921 61.478 53.759 1.00 35.57 288 VAL B O 1
ATOM 5736 N N . HIS B 1 289 ? 21.726 62.339 51.687 1.00 39.86 289 HIS B N 1
ATOM 5737 C CA . HIS B 1 289 ? 22.444 63.588 52.025 1.00 45.21 289 HIS B CA 1
ATOM 5738 C C . HIS B 1 289 ? 21.608 64.697 52.706 1.00 45.01 289 HIS B C 1
ATOM 5739 O O . HIS B 1 289 ? 22.145 65.750 53.050 1.00 50.22 289 HIS B O 1
ATOM 5746 N N . SER B 1 290 ? 20.318 64.456 52.914 1.00 43.67 290 SER B N 1
ATOM 5747 C CA . SER B 1 290 ? 19.483 65.343 53.696 1.00 41.68 290 SER B CA 1
ATOM 5748 C C . SER B 1 290 ? 19.774 65.174 55.199 1.00 44.54 290 SER B C 1
ATOM 5749 O O . SER B 1 290 ? 20.292 64.134 55.621 1.00 47.27 290 SER B O 1
ATOM 5752 N N . PRO B 1 291 ? 19.482 66.214 56.012 1.00 44.03 291 PRO B N 1
ATOM 5753 C CA . PRO B 1 291 ? 19.610 66.054 57.463 1.00 41.35 291 PRO B CA 1
ATOM 5754 C C . PRO B 1 291 ? 18.466 65.199 58.042 1.00 38.84 291 PRO B C 1
ATOM 5755 O O . PRO B 1 291 ? 18.640 64.592 59.094 1.00 37.76 291 PRO B O 1
ATOM 5759 N N . ALA B 1 292 ? 17.319 65.169 57.355 1.00 34.55 292 ALA B N 1
ATOM 5760 C CA . ALA B 1 292 ? 16.219 64.257 57.663 1.00 35.14 292 ALA B CA 1
ATOM 5761 C C . ALA B 1 292 ? 16.661 62.774 57.752 1.00 35.28 292 ALA B C 1
ATOM 5762 O O . ALA B 1 292 ? 16.173 62.025 58.600 1.00 35.99 292 ALA B O 1
ATOM 5764 N N . PHE B 1 293 ? 17.557 62.360 56.860 1.00 31.75 293 PHE B N 1
ATOM 5765 C CA . PHE B 1 293 ? 18.040 60.982 56.833 1.00 30.41 293 PHE B CA 1
ATOM 5766 C C . PHE B 1 293 ? 19.040 60.746 57.956 1.00 30.45 293 PHE B C 1
ATOM 5767 O O . PHE B 1 293 ? 19.136 59.630 58.484 1.00 27.49 293 PHE B O 1
ATOM 5775 N N . LYS B 1 294 ? 19.810 61.787 58.299 1.00 32.72 294 LYS B N 1
ATOM 5776 C CA . LYS B 1 294 ? 20.703 61.721 59.472 1.00 32.67 294 LYS B CA 1
ATOM 5777 C C . LYS B 1 294 ? 19.846 61.490 60.719 1.00 31.45 294 LYS B C 1
ATOM 5778 O O . LYS B 1 294 ? 20.187 60.649 61.554 1.00 30.31 294 LYS B O 1
ATOM 5784 N N . GLU B 1 295 ? 18.706 62.177 60.797 1.00 31.70 295 GLU B N 1
ATOM 5785 C CA . GLU B 1 295 ? 17.748 61.945 61.893 1.00 34.75 295 GLU B CA 1
ATOM 5786 C C . GLU B 1 295 ? 17.307 60.466 61.936 1.00 32.49 295 GLU B C 1
ATOM 5787 O O . GLU B 1 295 ? 17.415 59.828 62.996 1.00 32.70 295 GLU B O 1
ATOM 5793 N N . TYR B 1 296 ? 16.879 59.926 60.784 1.00 28.35 296 TYR B N 1
ATOM 5794 C CA . TYR B 1 296 ? 16.509 58.511 60.665 1.00 26.51 296 TYR B CA 1
ATOM 5795 C C . TYR B 1 296 ? 17.619 57.584 61.156 1.00 24.97 296 TYR B C 1
ATOM 5796 O O . TYR B 1 296 ? 17.364 56.711 61.989 1.00 25.30 296 TYR B O 1
ATOM 5805 N N . THR B 1 297 ? 18.843 57.783 60.668 1.00 24.13 297 THR B N 1
ATOM 5806 C CA . THR B 1 297 ? 19.984 56.933 61.066 1.00 23.08 297 THR B CA 1
ATOM 5807 C C . THR B 1 297 ? 20.301 57.011 62.563 1.00 23.32 297 THR B C 1
ATOM 5808 O O . THR B 1 297 ? 20.684 55.999 63.161 1.00 22.41 297 THR B O 1
ATOM 5812 N N . GLN B 1 298 ? 20.199 58.214 63.144 1.00 23.77 298 GLN B N 1
ATOM 5813 C CA . GLN B 1 298 ? 20.374 58.410 64.602 1.00 24.81 298 GLN B CA 1
ATOM 5814 C C . GLN B 1 298 ? 19.332 57.592 65.355 1.00 24.15 298 GLN B C 1
ATOM 5815 O O . GLN B 1 298 ? 19.673 56.871 66.300 1.00 23.85 298 GLN B O 1
ATOM 5821 N N . GLN B 1 299 ? 18.087 57.662 64.885 1.00 23.38 299 GLN B N 1
ATOM 5822 C CA . GLN B 1 299 ? 16.996 56.864 65.459 1.00 24.79 299 GLN B CA 1
ATOM 5823 C C . GLN B 1 299 ? 17.241 55.338 65.376 1.00 24.52 299 GLN B C 1
ATOM 5824 O O . GLN B 1 299 ? 16.827 54.586 66.277 1.00 22.95 299 GLN B O 1
ATOM 5830 N N . VAL B 1 300 ? 17.916 54.887 64.313 1.00 23.49 300 VAL B N 1
ATOM 5831 C CA . VAL B 1 300 ? 18.235 53.458 64.158 1.00 22.68 300 VAL B CA 1
ATOM 5832 C C . VAL B 1 300 ? 19.114 53.040 65.338 1.00 21.93 300 VAL B C 1
ATOM 5833 O O . VAL B 1 300 ? 18.919 51.973 65.936 1.00 18.92 300 VAL B O 1
ATOM 5837 N N . LEU B 1 301 ? 20.087 53.885 65.652 1.00 21.63 301 LEU B N 1
ATOM 5838 C CA . LEU B 1 301 ? 21.010 53.583 66.729 1.00 22.96 301 LEU B CA 1
ATOM 5839 C C . LEU B 1 301 ? 20.296 53.705 68.076 1.00 22.66 301 LEU B C 1
ATOM 5840 O O . LEU B 1 301 ? 20.532 52.883 68.961 1.00 22.61 301 LEU B O 1
ATOM 5845 N N . LEU B 1 302 ? 19.435 54.713 68.221 1.00 22.48 302 LEU B N 1
ATOM 5846 C CA . LEU B 1 302 ? 18.701 54.916 69.478 1.00 23.88 302 LEU B CA 1
ATOM 5847 C C . LEU B 1 302 ? 17.823 53.687 69.724 1.00 22.45 302 LEU B C 1
ATOM 5848 O O . LEU B 1 302 ? 17.918 53.099 70.782 1.00 22.22 302 LEU B O 1
ATOM 5853 N N . ASN B 1 303 ? 17.032 53.279 68.724 1.00 22.02 303 ASN B N 1
ATOM 5854 C CA . ASN B 1 303 ? 16.198 52.079 68.839 1.00 21.52 303 ASN B CA 1
ATOM 5855 C C . ASN B 1 303 ? 16.995 50.807 69.119 1.00 20.44 303 ASN B C 1
ATOM 5856 O O . ASN B 1 303 ? 16.548 49.947 69.874 1.00 21.11 303 ASN B O 1
ATOM 5861 N N . SER B 1 304 ? 18.176 50.696 68.529 1.00 18.58 304 SER B N 1
ATOM 5862 C CA . SER B 1 304 ? 19.025 49.536 68.762 1.00 17.80 304 SER B CA 1
ATOM 5863 C C . SER B 1 304 ? 19.574 49.484 70.199 1.00 18.16 304 SER B C 1
ATOM 5864 O O . SER B 1 304 ? 19.718 48.384 70.776 1.00 16.78 304 SER B O 1
ATOM 5867 N N . LYS B 1 305 ? 19.920 50.654 70.742 1.00 18.52 305 LYS B N 1
ATOM 5868 C CA . LYS B 1 305 ? 20.435 50.752 72.124 1.00 19.87 305 LYS B CA 1
ATOM 5869 C C . LYS B 1 305 ? 19.303 50.403 73.099 1.00 18.81 305 LYS B C 1
ATOM 5870 O O . LYS B 1 305 ? 19.469 49.584 74.009 1.00 18.25 305 LYS B O 1
ATOM 5876 N N . ALA B 1 306 ? 18.151 51.030 72.872 1.00 18.70 306 ALA B N 1
ATOM 5877 C CA . ALA B 1 306 ? 16.956 50.799 73.695 1.00 19.14 306 ALA B CA 1
ATOM 5878 C C . ALA B 1 306 ? 16.563 49.328 73.667 1.00 18.12 306 ALA B C 1
ATOM 5879 O O . ALA B 1 306 ? 16.260 48.737 74.706 1.00 17.77 306 ALA B O 1
ATOM 5881 N N . LEU B 1 307 ? 16.654 48.713 72.487 1.00 18.39 307 LEU B N 1
ATOM 5882 C CA . LEU B 1 307 ? 16.330 47.285 72.352 1.00 17.69 307 LEU B CA 1
ATOM 5883 C C . LEU B 1 307 ? 17.320 46.401 73.061 1.00 16.73 307 LEU B C 1
ATOM 5884 O O . LEU B 1 307 ? 16.945 45.430 73.705 1.00 17.32 307 LEU B O 1
ATOM 5889 N N . ALA B 1 308 ? 18.591 46.744 72.971 1.00 16.64 308 ALA B N 1
ATOM 5890 C CA . ALA B 1 308 ? 19.624 45.985 73.674 1.00 16.46 308 ALA B CA 1
ATOM 5891 C C . ALA B 1 308 ? 19.402 46.008 75.186 1.00 16.56 308 ALA B C 1
ATOM 5892 O O . ALA B 1 308 ? 19.507 44.978 75.891 1.00 14.74 308 ALA B O 1
ATOM 5894 N N . LYS B 1 309 ? 19.109 47.207 75.671 1.00 17.17 309 LYS B N 1
ATOM 5895 C CA . LYS B 1 309 ? 18.880 47.452 77.090 1.00 18.85 309 LYS B CA 1
ATOM 5896 C C . LYS B 1 309 ? 17.619 46.751 77.621 1.00 18.04 309 LYS B C 1
ATOM 5897 O O . LYS B 1 309 ? 17.632 46.235 78.728 1.00 16.64 309 LYS B O 1
ATOM 5903 N N . ALA B 1 310 ? 16.522 46.776 76.850 1.00 18.31 310 ALA B N 1
ATOM 5904 C CA . ALA B 1 310 ? 15.291 46.096 77.286 1.00 17.99 310 ALA B CA 1
ATOM 5905 C C . ALA B 1 310 ? 15.515 44.569 77.284 1.00 18.02 310 ALA B C 1
ATOM 5906 O O . ALA B 1 310 ? 15.088 43.872 78.214 1.00 18.17 310 ALA B O 1
ATOM 5908 N N . LEU B 1 311 ? 16.235 44.051 76.296 1.00 17.25 311 LEU B N 1
ATOM 5909 C CA . LEU B 1 311 ? 16.522 42.610 76.275 1.00 18.14 311 LEU B CA 1
ATOM 5910 C C . LEU B 1 311 ? 17.384 42.181 77.479 1.00 19.23 311 LEU B C 1
ATOM 5911 O O . LEU B 1 311 ? 17.092 41.161 78.107 1.00 20.05 311 LEU B O 1
ATOM 5916 N N . ILE B 1 312 ? 18.391 42.981 77.839 1.00 19.52 312 ILE B N 1
ATOM 5917 C CA . ILE B 1 312 ? 19.238 42.676 78.995 1.00 21.47 312 ILE B CA 1
ATOM 5918 C C . ILE B 1 312 ? 18.431 42.811 80.303 1.00 21.62 312 ILE B C 1
ATOM 5919 O O . ILE B 1 312 ? 18.531 41.946 81.165 1.00 21.53 312 ILE B O 1
ATOM 5924 N N . SER B 1 313 ? 17.586 43.837 80.400 1.00 22.96 313 SER B N 1
ATOM 5925 C CA . SER B 1 313 ? 16.646 43.984 81.530 1.00 25.24 313 SER B CA 1
ATOM 5926 C C . SER B 1 313 ? 15.787 42.725 81.801 1.00 26.68 313 SER B C 1
ATOM 5927 O O . SER B 1 313 ? 15.400 42.469 82.951 1.00 29.46 313 SER B O 1
ATOM 5930 N N . LYS B 1 314 ? 15.498 41.958 80.740 1.00 25.79 314 LYS B N 1
ATOM 5931 C CA . LYS B 1 314 ? 14.773 40.680 80.807 1.00 23.45 314 LYS B CA 1
ATOM 5932 C C . LYS B 1 314 ? 15.707 39.480 80.832 1.00 23.61 314 LYS B C 1
ATOM 5933 O O . LYS B 1 314 ? 15.289 38.386 80.499 1.00 22.04 314 LYS B O 1
ATOM 5939 N N . GLN B 1 315 ? 16.967 39.682 81.224 1.00 24.97 315 GLN B N 1
ATOM 5940 C CA . GLN B 1 315 ? 17.940 38.596 81.403 1.00 26.71 315 GLN B CA 1
ATOM 5941 C C . GLN B 1 315 ? 18.261 37.801 80.145 1.00 26.61 315 GLN B C 1
ATOM 5942 O O . GLN B 1 315 ? 18.632 36.639 80.234 1.00 30.19 315 GLN B O 1
ATOM 5948 N N . ILE B 1 316 ? 18.134 38.423 78.978 1.00 23.90 316 ILE B N 1
ATOM 5949 C CA . ILE B 1 316 ? 18.569 37.811 77.734 1.00 22.91 316 ILE B CA 1
ATOM 5950 C C . ILE B 1 316 ? 20.011 38.302 77.463 1.00 23.46 316 ILE B C 1
ATOM 5951 O O . ILE B 1 316 ? 20.288 39.515 77.520 1.00 22.22 316 ILE B O 1
ATOM 5956 N N . ASP B 1 317 ? 20.896 37.353 77.169 1.00 22.88 317 ASP B N 1
ATOM 5957 C CA . ASP B 1 317 ? 22.291 37.628 76.843 1.00 25.14 317 ASP B CA 1
ATOM 5958 C C . ASP B 1 317 ? 22.537 38.058 75.376 1.00 24.00 317 ASP B C 1
ATOM 5959 O O . ASP B 1 317 ? 22.005 37.442 74.443 1.00 22.41 317 ASP B O 1
ATOM 5964 N N . LEU B 1 318 ? 23.352 39.113 75.197 1.00 21.32 318 LEU B N 1
ATOM 5965 C CA . LEU B 1 318 ? 23.714 39.635 73.893 1.00 19.82 318 LEU B CA 1
ATOM 5966 C C . LEU B 1 318 ? 25.213 39.430 73.627 1.00 20.86 318 LEU B C 1
ATOM 5967 O O . LEU B 1 318 ? 26.031 39.575 74.532 1.00 20.82 318 LEU B O 1
ATOM 5972 N N . VAL B 1 319 ? 25.591 39.071 72.395 1.00 21.21 319 VAL B N 1
ATOM 5973 C CA . VAL B 1 319 ? 27.030 38.906 72.078 1.00 20.85 319 VAL B CA 1
ATOM 5974 C C . VAL B 1 319 ? 27.700 40.279 72.166 1.00 19.03 319 VAL B C 1
ATOM 5975 O O . VAL B 1 319 ? 27.188 41.258 71.625 1.00 16.51 319 VAL B O 1
ATOM 5979 N N . THR B 1 320 ? 28.821 40.327 72.895 1.00 20.09 320 THR B N 1
ATOM 5980 C CA . THR B 1 320 ? 29.515 41.571 73.313 1.00 18.93 320 THR B CA 1
ATOM 5981 C C . THR B 1 320 ? 28.735 42.458 74.310 1.00 21.44 320 THR B C 1
ATOM 5982 O O . THR B 1 320 ? 29.109 43.631 74.526 1.00 19.96 320 THR B O 1
ATOM 5986 N N . ASN B 1 321 ? 27.656 41.901 74.887 1.00 23.14 321 ASN B N 1
ATOM 5987 C CA . ASN B 1 321 ? 26.768 42.576 75.851 1.00 23.12 321 ASN B CA 1
ATOM 5988 C C . ASN B 1 321 ? 26.191 43.917 75.448 1.00 20.79 321 ASN B C 1
ATOM 5989 O O . ASN B 1 321 ? 25.866 44.731 76.306 1.00 20.41 321 ASN B O 1
ATOM 5994 N N . GLY B 1 322 ? 26.018 44.130 74.147 1.00 19.85 322 GLY B N 1
ATOM 5995 C CA . GLY B 1 322 ? 25.511 45.399 73.642 1.00 18.48 322 GLY B CA 1
ATOM 5996 C C . GLY B 1 322 ? 25.798 45.592 72.169 1.00 17.41 322 GLY B C 1
ATOM 5997 O O . GLY B 1 322 ? 26.248 44.691 71.475 1.00 16.08 322 GLY B O 1
ATOM 5998 N N . THR B 1 323 ? 25.562 46.810 71.726 1.00 17.72 323 THR B N 1
ATOM 5999 C CA . THR B 1 323 ? 25.762 47.184 70.357 1.00 19.51 323 THR B CA 1
ATOM 6000 C C . THR B 1 323 ? 26.258 48.648 70.193 1.00 19.68 323 THR B C 1
ATOM 6001 O O . THR B 1 323 ? 25.859 49.540 70.938 1.00 19.21 323 THR B O 1
ATOM 6005 N N . ASP B 1 324 ? 27.093 48.878 69.182 1.00 19.89 324 ASP B N 1
ATOM 6006 C CA . ASP B 1 324 ? 27.429 50.232 68.743 1.00 20.58 324 ASP B CA 1
ATOM 6007 C C . ASP B 1 324 ? 26.682 50.608 67.500 1.00 20.31 324 ASP B C 1
ATOM 6008 O O . ASP B 1 324 ? 26.803 51.750 67.011 1.00 20.93 324 ASP B O 1
ATOM 6013 N N . ASN B 1 325 ? 25.907 49.665 66.969 1.00 19.33 325 ASN B N 1
ATOM 6014 C CA . ASN B 1 325 ? 25.232 49.896 65.716 1.00 18.68 325 ASN B CA 1
ATOM 6015 C C . ASN B 1 325 ? 23.777 49.439 65.768 1.00 18.34 325 ASN B C 1
ATOM 6016 O O . ASN B 1 325 ? 23.178 49.389 66.832 1.00 18.18 325 ASN B O 1
ATOM 6021 N N . HIS B 1 326 ? 23.224 49.233 64.577 1.00 17.53 326 HIS B N 1
ATOM 6022 C CA . HIS B 1 326 ? 21.869 48.760 64.290 1.00 16.37 326 HIS B CA 1
ATOM 6023 C C . HIS B 1 326 ? 21.546 47.296 64.616 1.00 16.38 326 HIS B C 1
ATOM 6024 O O . HIS B 1 326 ? 20.374 46.921 64.540 1.00 16.60 326 HIS B O 1
ATOM 6031 N N . LEU B 1 327 ? 22.543 46.477 64.938 1.00 16.12 327 LEU B N 1
ATOM 6032 C CA . LEU B 1 327 ? 22.299 45.079 65.135 1.00 17.38 327 LEU B CA 1
ATOM 6033 C C . LEU B 1 327 ? 22.797 44.438 66.447 1.00 17.87 327 LEU B C 1
ATOM 6034 O O . LEU B 1 327 ? 23.804 44.837 67.071 1.00 16.62 327 LEU B O 1
ATOM 6039 N N . ILE B 1 328 ? 22.030 43.431 66.852 1.00 16.62 328 ILE B N 1
ATOM 6040 C CA . ILE B 1 328 ? 22.262 42.701 68.082 1.00 15.48 328 ILE B CA 1
ATOM 6041 C C . ILE B 1 328 ? 22.291 41.246 67.722 1.00 14.71 328 ILE B C 1
ATOM 6042 O O . ILE B 1 328 ? 21.542 40.823 66.857 1.00 14.48 328 ILE B O 1
ATOM 6047 N N . VAL B 1 329 ? 23.119 40.478 68.400 1.00 15.17 329 VAL B N 1
ATOM 6048 C CA . VAL B 1 329 ? 23.117 39.037 68.266 1.00 15.73 329 VAL B CA 1
ATOM 6049 C C . VAL B 1 329 ? 22.757 38.512 69.647 1.00 15.89 329 VAL B C 1
ATOM 6050 O O . VAL B 1 329 ? 23.429 38.810 70.617 1.00 16.29 329 VAL B O 1
ATOM 6054 N N . VAL B 1 330 ? 21.657 37.777 69.737 1.00 16.08 330 VAL B N 1
ATOM 6055 C CA . VAL B 1 330 ? 21.196 37.214 70.999 1.00 15.72 330 VAL B CA 1
ATOM 6056 C C . VAL B 1 330 ? 21.840 35.853 71.174 1.00 16.43 330 VAL B C 1
ATOM 6057 O O . VAL B 1 330 ? 21.785 35.049 70.284 1.00 16.89 330 VAL B O 1
ATOM 6061 N N . ASP B 1 331 ? 22.465 35.628 72.322 1.00 18.71 331 ASP B N 1
ATOM 6062 C CA . ASP B 1 331 ? 23.095 34.361 72.698 1.00 21.36 331 ASP B CA 1
ATOM 6063 C C . ASP B 1 331 ? 22.068 33.561 73.491 1.00 22.55 331 ASP B C 1
ATOM 6064 O O . ASP B 1 331 ? 21.786 33.888 74.658 1.00 20.56 331 ASP B O 1
ATOM 6069 N N . LEU B 1 332 ? 21.532 32.510 72.864 1.00 24.41 332 LEU B N 1
ATOM 6070 C CA . LEU B 1 332 ? 20.431 31.718 73.455 1.00 26.85 332 LEU B CA 1
ATOM 6071 C C . LEU B 1 332 ? 20.850 30.535 74.318 1.00 29.33 332 LEU B C 1
ATOM 6072 O O . LEU B 1 332 ? 19.994 29.759 74.711 1.00 34.46 332 LEU B O 1
ATOM 6077 N N . ARG B 1 333 ? 22.134 30.365 74.612 1.00 33.09 333 ARG B N 1
ATOM 6078 C CA . ARG B 1 333 ? 22.576 29.157 75.328 1.00 34.63 333 ARG B CA 1
ATOM 6079 C C . ARG B 1 333 ? 21.933 28.941 76.688 1.00 33.91 333 ARG B C 1
ATOM 6080 O O . ARG B 1 333 ? 21.730 27.804 77.058 1.00 38.47 333 ARG B O 1
ATOM 6088 N N . LYS B 1 334 ? 21.637 30.005 77.431 1.00 34.90 334 LYS B N 1
ATOM 6089 C CA . LYS B 1 334 ? 21.065 29.870 78.797 1.00 36.09 334 LYS B CA 1
ATOM 6090 C C . LYS B 1 334 ? 19.672 29.232 78.868 1.00 37.75 334 LYS B C 1
ATOM 6091 O O . LYS B 1 334 ? 19.294 28.734 79.933 1.00 39.51 334 LYS B O 1
ATOM 6097 N N . PHE B 1 335 ? 18.935 29.223 77.747 1.00 36.87 335 PHE B N 1
ATOM 6098 C CA . PHE B 1 335 ? 17.620 28.587 77.655 1.00 35.42 335 PHE B CA 1
ATOM 6099 C C . PHE B 1 335 ? 17.660 27.180 77.038 1.00 37.33 335 PHE B C 1
ATOM 6100 O O . PHE B 1 335 ? 16.672 26.454 77.124 1.00 39.71 335 PHE B O 1
ATOM 6108 N N . SER B 1 336 ? 18.777 26.805 76.412 1.00 37.15 336 SER B N 1
ATOM 6109 C CA . SER B 1 336 ? 18.975 25.473 75.797 1.00 37.99 336 SER B CA 1
ATOM 6110 C C . SER B 1 336 ? 18.095 25.238 74.574 1.00 39.15 336 SER B C 1
ATOM 6111 O O . SER B 1 336 ? 17.646 24.111 74.315 1.00 40.53 336 SER B O 1
ATOM 6114 N N . ILE B 1 337 ? 17.860 26.315 73.830 1.00 38.96 337 ILE B N 1
ATOM 6115 C CA . ILE B 1 337 ? 17.150 26.280 72.558 1.00 37.56 337 ILE B CA 1
ATOM 6116 C C . ILE B 1 337 ? 18.077 26.827 71.478 1.00 37.26 337 ILE B C 1
ATOM 6117 O O . ILE B 1 337 ? 18.900 27.709 71.749 1.00 42.25 337 ILE B O 1
ATOM 6122 N N . THR B 1 338 ? 17.960 26.304 70.264 1.00 34.52 338 THR B N 1
ATOM 6123 C CA . THR B 1 338 ? 18.828 26.725 69.160 1.00 31.01 338 THR B CA 1
ATOM 6124 C C . THR B 1 338 ? 18.212 27.918 68.448 1.00 30.37 338 THR B C 1
ATOM 6125 O O . THR B 1 338 ? 17.012 28.209 68.607 1.00 27.60 338 THR B O 1
ATOM 6129 N N . GLY B 1 339 ? 19.034 28.599 67.646 1.00 29.09 339 GLY B N 1
ATOM 6130 C CA . GLY B 1 339 ? 18.563 29.735 66.859 1.00 28.48 339 GLY B CA 1
ATOM 6131 C C . GLY B 1 339 ? 17.525 29.377 65.809 1.00 27.27 339 GLY B C 1
ATOM 6132 O O . GLY B 1 339 ? 16.610 30.160 65.556 1.00 26.02 339 GLY B O 1
ATOM 6133 N N . SER B 1 340 ? 17.672 28.210 65.178 1.00 29.10 340 SER B N 1
ATOM 6134 C CA . SER B 1 340 ? 16.691 27.755 64.177 1.00 30.00 340 SER B CA 1
ATOM 6135 C C . SER B 1 340 ? 15.309 27.519 64.795 1.00 28.61 340 SER B C 1
ATOM 6136 O O . SER B 1 340 ? 14.306 27.798 64.151 1.00 27.09 340 SER B O 1
ATOM 6139 N N . LYS B 1 341 ? 15.256 27.054 66.040 1.00 30.23 341 LYS B N 1
ATOM 6140 C CA . LYS B 1 341 ? 13.953 26.866 66.724 1.00 30.63 341 LYS B CA 1
ATOM 6141 C C . LYS B 1 341 ? 13.229 28.189 66.919 1.00 29.20 341 LYS B C 1
ATOM 6142 O O . LYS B 1 341 ? 12.063 28.311 66.549 1.00 30.98 341 LYS B O 1
ATOM 6148 N N . LEU B 1 342 ? 13.939 29.181 67.463 1.00 27.06 342 LEU B N 1
ATOM 6149 C CA . LEU B 1 342 ? 13.374 30.509 67.704 1.00 25.46 342 LEU B CA 1
ATOM 6150 C C . LEU B 1 342 ? 13.013 31.238 66.408 1.00 24.36 342 LEU B C 1
ATOM 6151 O O . LEU B 1 342 ? 12.047 32.029 66.371 1.00 21.51 342 LEU B O 1
ATOM 6156 N N . GLN B 1 343 ? 13.788 30.993 65.354 1.00 23.37 343 GLN B N 1
ATOM 6157 C CA . GLN B 1 343 ? 13.407 31.490 64.023 1.00 25.10 343 GLN B CA 1
ATOM 6158 C C . GLN B 1 343 ? 12.036 30.913 63.571 1.00 25.70 343 GLN B C 1
ATOM 6159 O O . GLN B 1 343 ? 11.148 31.659 63.104 1.00 25.98 343 GLN B O 1
ATOM 6165 N N . GLU B 1 344 ? 11.859 29.612 63.751 1.00 25.68 344 GLU B N 1
ATOM 6166 C CA . GLU B 1 344 ? 10.562 28.958 63.434 1.00 28.44 344 GLU B CA 1
ATOM 6167 C C . GLU B 1 344 ? 9.432 29.519 64.304 1.00 26.44 344 GLU B C 1
ATOM 6168 O O . GLU B 1 344 ? 8.392 29.915 63.780 1.00 26.94 344 GLU B O 1
ATOM 6174 N N . THR B 1 345 ? 9.670 29.623 65.613 1.00 25.48 345 THR B N 1
ATOM 6175 C CA . THR B 1 345 ? 8.697 30.232 66.516 1.00 25.13 345 THR B CA 1
ATOM 6176 C C . THR B 1 345 ? 8.341 31.689 66.140 1.00 24.86 345 THR B C 1
ATOM 6177 O O . THR B 1 345 ? 7.167 32.089 66.167 1.00 23.72 345 THR B O 1
ATOM 6181 N N . CYS B 1 346 ? 9.355 32.484 65.796 1.00 25.96 346 CYS B N 1
ATOM 6182 C CA . CYS B 1 346 ? 9.143 33.880 65.398 1.00 24.69 346 CYS B CA 1
ATOM 6183 C C . CYS B 1 346 ? 8.436 33.975 64.044 1.00 24.88 346 CYS B C 1
ATOM 6184 O O . CYS B 1 346 ? 7.601 34.888 63.843 1.00 23.19 346 CYS B O 1
ATOM 6187 N N . ASN B 1 347 ? 8.754 33.061 63.120 1.00 26.01 347 ASN B N 1
ATOM 6188 C CA . ASN B 1 347 ? 8.006 32.975 61.832 1.00 29.29 347 ASN B CA 1
ATOM 6189 C C . ASN B 1 347 ? 6.524 32.761 62.124 1.00 28.05 347 ASN B C 1
ATOM 6190 O O . ASN B 1 347 ? 5.686 33.452 61.574 1.00 27.65 347 ASN B O 1
ATOM 6195 N N . ALA B 1 348 ? 6.233 31.825 63.031 1.00 28.71 348 ALA B N 1
ATOM 6196 C CA . ALA B 1 348 ? 4.845 31.524 63.433 1.00 28.94 348 ALA B CA 1
ATOM 6197 C C . ALA B 1 348 ? 4.127 32.726 64.064 1.00 29.54 348 ALA B C 1
ATOM 6198 O O . ALA B 1 348 ? 2.890 32.786 64.020 1.00 30.81 348 ALA B O 1
ATOM 6200 N N . ILE B 1 349 ? 4.869 33.704 64.610 1.00 27.00 349 ILE B N 1
ATOM 6201 C CA . ILE B 1 349 ? 4.207 34.923 65.111 1.00 25.56 349 ILE B CA 1
ATOM 6202 C C . ILE B 1 349 ? 4.423 36.194 64.300 1.00 24.08 349 ILE B C 1
ATOM 6203 O O . ILE B 1 349 ? 4.192 37.296 64.801 1.00 23.79 349 ILE B O 1
ATOM 6208 N N . ASN B 1 350 ? 4.788 36.037 63.022 1.00 23.80 350 ASN B N 1
ATOM 6209 C CA . ASN B 1 350 ? 5.051 37.164 62.132 1.00 21.46 350 ASN B CA 1
ATOM 6210 C C . ASN B 1 350 ? 6.172 38.093 62.659 1.00 19.99 350 ASN B C 1
ATOM 6211 O O . ASN B 1 350 ? 6.074 39.342 62.637 1.00 17.42 350 ASN B O 1
ATOM 6216 N N . VAL B 1 351 ? 7.215 37.444 63.168 1.00 18.21 351 VAL B N 1
ATOM 6217 C CA . VAL B 1 351 ? 8.407 38.132 63.615 1.00 18.69 351 VAL B CA 1
ATOM 6218 C C . VAL B 1 351 ? 9.514 37.605 62.714 1.00 17.70 351 VAL B C 1
ATOM 6219 O O . VAL B 1 351 ? 9.866 36.422 62.748 1.00 16.39 351 VAL B O 1
ATOM 6223 N N . SER B 1 352 ? 10.081 38.504 61.930 1.00 17.68 352 SER B N 1
ATOM 6224 C CA . SER B 1 352 ? 11.165 38.126 61.010 1.00 17.52 352 SER B CA 1
ATOM 6225 C C . SER B 1 352 ? 12.530 38.367 61.634 1.00 17.58 352 SER B C 1
ATOM 6226 O O . SER B 1 352 ? 12.890 39.530 61.911 1.00 17.40 352 SER B O 1
ATOM 6229 N N . LEU B 1 353 ? 13.277 37.286 61.830 1.00 17.11 353 LEU B N 1
ATOM 6230 C CA . LEU B 1 353 ? 14.647 37.361 62.277 1.00 18.80 353 LEU B CA 1
ATOM 6231 C C . LEU B 1 353 ? 15.394 36.126 61.750 1.00 20.51 353 LEU B C 1
ATOM 6232 O O . LEU B 1 353 ? 14.771 35.228 61.178 1.00 19.78 353 LEU B O 1
ATOM 6237 N N . ASN B 1 354 ? 16.720 36.100 61.897 1.00 19.66 354 ASN B N 1
ATOM 6238 C CA . ASN B 1 354 ? 17.482 34.971 61.402 1.00 19.28 354 ASN B CA 1
ATOM 6239 C C . ASN B 1 354 ? 18.360 34.389 62.456 1.00 20.60 354 ASN B C 1
ATOM 6240 O O . ASN B 1 354 ? 18.767 35.074 63.393 1.00 20.35 354 ASN B O 1
ATOM 6245 N N . LYS B 1 355 ? 18.634 33.105 62.291 1.00 23.54 355 LYS B N 1
ATOM 6246 C CA . LYS B 1 355 ? 19.542 32.394 63.140 1.00 26.56 355 LYS B CA 1
ATOM 6247 C C . LYS B 1 355 ? 20.964 32.824 62.808 1.00 27.82 355 LYS B C 1
ATOM 6248 O O . LYS B 1 355 ? 21.258 33.282 61.696 1.00 32.03 355 LYS B O 1
ATOM 6254 N N . ASN B 1 356 ? 21.854 32.690 63.774 1.00 27.79 356 ASN B N 1
ATOM 6255 C CA . ASN B 1 356 ? 23.166 33.294 63.630 1.00 26.64 356 ASN B CA 1
ATOM 6256 C C . ASN B 1 356 ? 24.089 32.643 64.629 1.00 27.98 356 ASN B C 1
ATOM 6257 O O . ASN B 1 356 ? 23.712 32.414 65.781 1.00 30.30 356 ASN B O 1
ATOM 6262 N N . THR B 1 357 ? 25.297 32.332 64.188 1.00 29.76 357 THR B N 1
ATOM 6263 C CA . THR B 1 357 ? 26.322 31.758 65.054 1.00 31.36 357 THR B CA 1
ATOM 6264 C C . THR B 1 357 ? 26.719 32.687 66.200 1.00 32.48 357 THR B C 1
ATOM 6265 O O . THR B 1 357 ? 26.432 33.890 66.162 1.00 32.44 357 THR B O 1
ATOM 6269 N N . ILE B 1 358 ? 27.325 32.107 67.235 1.00 33.96 358 ILE B N 1
ATOM 6270 C CA . ILE B 1 358 ? 27.907 32.857 68.348 1.00 37.84 358 ILE B CA 1
ATOM 6271 C C . ILE B 1 358 ? 29.322 32.294 68.605 1.00 43.40 358 ILE B C 1
ATOM 6272 O O . ILE B 1 358 ? 29.632 31.206 68.117 1.00 45.78 358 ILE B O 1
ATOM 6277 N N . PRO B 1 359 ? 30.185 33.026 69.353 1.00 47.19 359 PRO B N 1
ATOM 6278 C CA . PRO B 1 359 ? 31.591 32.598 69.506 1.00 49.94 359 PRO B CA 1
ATOM 6279 C C . PRO B 1 359 ? 31.804 31.152 69.966 1.00 53.99 359 PRO B C 1
ATOM 6280 O O . PRO B 1 359 ? 32.714 30.476 69.477 1.00 59.09 359 PRO B O 1
ATOM 6284 N N . SER B 1 360 ? 30.975 30.692 70.895 1.00 55.77 360 SER B N 1
ATOM 6285 C CA . SER B 1 360 ? 31.090 29.340 71.430 1.00 55.72 360 SER B CA 1
ATOM 6286 C C . SER B 1 360 ? 30.915 28.218 70.391 1.00 58.19 360 SER B C 1
ATOM 6287 O O . SER B 1 360 ? 31.517 27.159 70.550 1.00 65.23 360 SER B O 1
ATOM 6290 N N . ASP B 1 361 ? 30.111 28.440 69.341 1.00 57.48 361 ASP B N 1
ATOM 6291 C CA . ASP B 1 361 ? 29.819 27.392 68.339 1.00 56.63 361 ASP B CA 1
ATOM 6292 C C . ASP B 1 361 ? 31.064 27.054 67.516 1.00 59.91 361 ASP B C 1
ATOM 6293 O O . ASP B 1 361 ? 31.544 27.881 66.747 1.00 62.88 361 ASP B O 1
ATOM 6298 N N . VAL B 1 362 ? 31.583 25.841 67.681 1.00 60.96 362 VAL B N 1
ATOM 6299 C CA . VAL B 1 362 ? 32.679 25.348 66.843 1.00 61.87 362 VAL B CA 1
ATOM 6300 C C . VAL B 1 362 ? 32.196 25.363 65.385 1.00 64.72 362 VAL B C 1
ATOM 6301 O O . VAL B 1 362 ? 32.782 26.026 64.514 1.00 64.05 362 VAL B O 1
ATOM 6305 N N . ASP B 1 363 ? 31.080 24.673 65.165 1.00 66.27 363 ASP B N 1
ATOM 6306 C CA . ASP B 1 363 ? 30.509 24.467 63.842 1.00 68.59 363 ASP B CA 1
ATOM 6307 C C . ASP B 1 363 ? 29.486 25.550 63.502 1.00 69.73 363 ASP B C 1
ATOM 6308 O O . ASP B 1 363 ? 28.953 26.218 64.390 1.00 68.04 363 ASP B O 1
ATOM 6313 N N . CYS B 1 364 ? 29.235 25.708 62.200 1.00 70.39 364 CYS B N 1
ATOM 6314 C CA . CYS B 1 364 ? 28.070 26.453 61.690 1.00 68.68 364 CYS B CA 1
ATOM 6315 C C . CYS B 1 364 ? 26.754 25.653 61.844 1.00 66.58 364 CYS B C 1
ATOM 6316 O O . CYS B 1 364 ? 25.664 26.205 61.662 1.00 66.05 364 CYS B O 1
ATOM 6319 N N . VAL B 1 365 ? 26.879 24.351 62.124 1.00 64.89 365 VAL B N 1
ATOM 6320 C CA . VAL B 1 365 ? 25.748 23.454 62.430 1.00 64.07 365 VAL B CA 1
ATOM 6321 C C . VAL B 1 365 ? 25.152 23.787 63.810 1.00 60.32 365 VAL B C 1
ATOM 6322 O O . VAL B 1 365 ? 25.873 23.822 64.820 1.00 57.60 365 VAL B O 1
ATOM 6326 N N . SER B 1 366 ? 23.838 24.014 63.841 1.00 54.77 366 SER B N 1
ATOM 6327 C CA . SER B 1 366 ? 23.121 24.406 65.065 1.00 51.96 366 SER B CA 1
ATOM 6328 C C . SER B 1 366 ? 23.696 25.689 65.718 1.00 46.61 366 SER B C 1
ATOM 6329 O O . SER B 1 366 ? 24.314 25.634 66.782 1.00 44.18 366 SER B O 1
ATOM 6332 N N . PRO B 1 367 ? 23.505 26.855 65.063 1.00 41.79 367 PRO B N 1
ATOM 6333 C CA . PRO B 1 367 ? 23.953 28.116 65.670 1.00 38.67 367 PRO B CA 1
ATOM 6334 C C . PRO B 1 367 ? 23.118 28.463 66.911 1.00 35.60 367 PRO B C 1
ATOM 6335 O O . PRO B 1 367 ? 21.900 28.217 66.920 1.00 36.41 367 PRO B O 1
ATOM 6339 N N . SER B 1 368 ? 23.761 29.041 67.927 1.00 29.32 368 SER B N 1
ATOM 6340 C CA . SER B 1 368 ? 23.124 29.259 69.209 1.00 27.22 368 SER B CA 1
ATOM 6341 C C . SER B 1 368 ? 22.549 30.663 69.390 1.00 25.73 368 SER B C 1
ATOM 6342 O O . SER B 1 368 ? 22.204 31.065 70.509 1.00 25.50 368 SER B O 1
ATOM 6345 N N . GLY B 1 369 ? 22.386 31.407 68.297 1.00 24.23 369 GLY B N 1
ATOM 6346 C CA . GLY B 1 369 ? 21.896 32.754 68.428 1.00 22.12 369 GLY B CA 1
ATOM 6347 C C . GLY B 1 369 ? 20.949 33.140 67.353 1.00 20.29 369 GLY B C 1
ATOM 6348 O O . GLY B 1 369 ? 20.692 32.394 66.435 1.00 21.82 369 GLY B O 1
ATOM 6349 N N . VAL B 1 370 ? 20.405 34.324 67.507 1.00 18.79 370 VAL B N 1
ATOM 6350 C CA . VAL B 1 370 ? 19.672 34.970 66.457 1.00 18.26 370 VAL B CA 1
ATOM 6351 C C . VAL B 1 370 ? 20.221 36.383 66.291 1.00 16.53 370 VAL B C 1
ATOM 6352 O O . VAL B 1 370 ? 20.708 36.981 67.233 1.00 15.74 370 VAL B O 1
ATOM 6356 N N . ARG B 1 371 ? 20.110 36.906 65.085 1.00 15.51 371 ARG B N 1
ATOM 6357 C CA . ARG B 1 371 ? 20.474 38.239 64.819 1.00 14.61 371 ARG B CA 1
ATOM 6358 C C . ARG B 1 371 ? 19.209 39.035 64.595 1.00 13.82 371 ARG B C 1
ATOM 6359 O O . ARG B 1 371 ? 18.296 38.594 63.880 1.00 15.01 371 ARG B O 1
ATOM 6367 N N . ILE B 1 372 ? 19.174 40.217 65.179 1.00 13.13 372 ILE B N 1
ATOM 6368 C CA . ILE B 1 372 ? 18.107 41.171 65.013 1.00 13.31 372 ILE B CA 1
ATOM 6369 C C . ILE B 1 372 ? 18.681 42.564 64.679 1.00 13.95 372 ILE B C 1
ATOM 6370 O O . ILE B 1 372 ? 19.846 42.872 64.999 1.00 13.86 372 ILE B O 1
ATOM 6375 N N . GLY B 1 373 ? 17.872 43.397 64.034 1.00 13.93 373 GLY B N 1
ATOM 6376 C CA . GLY B 1 373 ? 18.287 44.732 63.701 1.00 14.55 373 GLY B CA 1
ATOM 6377 C C . GLY B 1 373 ? 17.123 45.668 63.604 1.00 15.28 373 GLY B C 1
ATOM 6378 O O . GLY B 1 373 ? 16.018 45.231 63.369 1.00 18.65 373 GLY B O 1
ATOM 6379 N N . THR B 1 374 ? 17.371 46.959 63.782 1.00 15.51 374 THR B N 1
ATOM 6380 C CA . THR B 1 374 ? 16.322 47.982 63.788 1.00 14.99 374 THR B CA 1
ATOM 6381 C C . THR B 1 374 ? 16.056 48.844 62.548 1.00 15.03 374 THR B C 1
ATOM 6382 O O . THR B 1 374 ? 15.107 49.622 62.587 1.00 14.53 374 THR B O 1
ATOM 6386 N N . PRO B 1 375 ? 16.845 48.723 61.450 1.00 16.09 375 PRO B N 1
ATOM 6387 C CA . PRO B 1 375 ? 16.540 49.648 60.336 1.00 16.76 375 PRO B CA 1
ATOM 6388 C C . PRO B 1 375 ? 15.101 49.558 59.795 1.00 17.96 375 PRO B C 1
ATOM 6389 O O . PRO B 1 375 ? 14.451 50.579 59.619 1.00 18.04 375 PRO B O 1
ATOM 6393 N N . ALA B 1 376 ? 14.600 48.351 59.568 1.00 18.89 376 ALA B N 1
ATOM 6394 C CA . ALA B 1 376 ? 13.246 48.200 59.015 1.00 20.54 376 ALA B CA 1
ATOM 6395 C C . ALA B 1 376 ? 12.150 48.874 59.908 1.00 21.82 376 ALA B C 1
ATOM 6396 O O . ALA B 1 376 ? 11.398 49.740 59.423 1.00 22.31 376 ALA B O 1
ATOM 6398 N N . MET B 1 377 ? 12.119 48.540 61.203 1.00 21.34 377 MET B N 1
ATOM 6399 C CA . MET B 1 377 ? 11.073 49.056 62.113 1.00 21.73 377 MET B CA 1
ATOM 6400 C C . MET B 1 377 ? 11.230 50.517 62.425 1.00 21.51 377 MET B C 1
ATOM 6401 O O . MET B 1 377 ? 10.237 51.219 62.690 1.00 20.64 377 MET B O 1
ATOM 6406 N N . THR B 1 378 ? 12.467 50.997 62.350 1.00 22.35 378 THR B N 1
ATOM 6407 C CA . THR B 1 378 ? 12.740 52.419 62.432 1.00 20.57 378 THR B CA 1
ATOM 6408 C C . THR B 1 378 ? 12.183 53.158 61.236 1.00 21.82 378 THR B C 1
ATOM 6409 O O . THR B 1 378 ? 11.673 54.282 61.385 1.00 24.62 378 THR B O 1
ATOM 6413 N N . THR B 1 379 ? 12.288 52.557 60.048 1.00 22.37 379 THR B N 1
ATOM 6414 C CA . THR B 1 379 ? 11.646 53.105 58.847 1.00 22.93 379 THR B CA 1
ATOM 6415 C C . THR B 1 379 ? 10.100 53.098 59.021 1.00 24.64 379 THR B C 1
ATOM 6416 O O . THR B 1 379 ? 9.407 54.001 58.552 1.00 23.71 379 THR B O 1
ATOM 6420 N N . ARG B 1 380 ? 9.576 52.096 59.715 1.00 26.05 380 ARG B N 1
ATOM 6421 C CA . ARG B 1 380 ? 8.142 52.033 59.986 1.00 29.39 380 ARG B CA 1
ATOM 6422 C C . ARG B 1 380 ? 7.664 52.905 61.168 1.00 33.02 380 ARG B C 1
ATOM 6423 O O . ARG B 1 380 ? 6.506 52.794 61.582 1.00 38.87 380 ARG B O 1
ATOM 6431 N N . GLY B 1 381 ? 8.532 53.776 61.693 1.00 33.32 381 GLY B N 1
ATOM 6432 C CA . GLY B 1 381 ? 8.153 54.780 62.669 1.00 33.21 381 GLY B CA 1
ATOM 6433 C C . GLY B 1 381 ? 8.347 54.418 64.134 1.00 33.63 381 GLY B C 1
ATOM 6434 O O . GLY B 1 381 ? 8.105 55.265 64.982 1.00 34.34 381 GLY B O 1
ATOM 6435 N N . ALA B 1 382 ? 8.764 53.183 64.441 1.00 32.60 382 ALA B N 1
ATOM 6436 C CA . ALA B 1 382 ? 9.013 52.766 65.825 1.00 32.76 382 ALA B CA 1
ATOM 6437 C C . ALA B 1 382 ? 10.072 53.646 66.527 1.00 32.61 382 ALA B C 1
ATOM 6438 O O . ALA B 1 382 ? 11.109 53.956 65.939 1.00 32.82 382 ALA B O 1
ATOM 6440 N N . LYS B 1 383 ? 9.791 54.031 67.778 1.00 31.12 383 LYS B N 1
ATOM 6441 C CA . LYS B 1 383 ? 10.661 54.889 68.582 1.00 29.50 383 LYS B CA 1
ATOM 6442 C C . LYS B 1 383 ? 11.215 54.084 69.766 1.00 31.12 383 LYS B C 1
ATOM 6443 O O . LYS B 1 383 ? 10.978 52.864 69.863 1.00 30.76 383 LYS B O 1
ATOM 6449 N N . GLU B 1 384 ? 12.000 54.724 70.633 1.00 30.65 384 GLU B N 1
ATOM 6450 C CA . GLU B 1 384 ? 12.672 53.986 71.731 1.00 31.84 384 GLU B CA 1
ATOM 6451 C C . GLU B 1 384 ? 11.719 53.201 72.653 1.00 29.55 384 GLU B C 1
ATOM 6452 O O . GLU B 1 384 ? 11.999 52.051 73.058 1.00 25.42 384 GLU B O 1
ATOM 6458 N N . LYS B 1 385 ? 10.621 53.866 73.003 1.00 29.43 385 LYS B N 1
ATOM 6459 C CA . LYS B 1 385 ? 9.506 53.312 73.813 1.00 31.52 385 LYS B CA 1
ATOM 6460 C C . LYS B 1 385 ? 8.896 52.039 73.220 1.00 30.27 385 LYS B C 1
ATOM 6461 O O . LYS B 1 385 ? 8.463 51.159 73.970 1.00 32.49 385 LYS B O 1
ATOM 6467 N N . ASP B 1 386 ? 8.890 51.938 71.888 1.00 28.40 386 ASP B N 1
ATOM 6468 C CA . ASP B 1 386 ? 8.382 50.751 71.180 1.00 28.06 386 ASP B CA 1
ATOM 6469 C C . ASP B 1 386 ? 9.281 49.523 71.261 1.00 26.36 386 ASP B C 1
ATOM 6470 O O . ASP B 1 386 ? 8.837 48.418 70.933 1.00 25.65 386 ASP B O 1
ATOM 6475 N N . MET B 1 387 ? 10.525 49.698 71.701 1.00 25.01 387 MET B N 1
ATOM 6476 C CA . MET B 1 387 ? 11.458 48.581 71.778 1.00 24.30 387 MET B CA 1
ATOM 6477 C C . MET B 1 387 ? 11.161 47.656 72.947 1.00 23.27 387 MET B C 1
ATOM 6478 O O . MET B 1 387 ? 11.481 46.468 72.880 1.00 22.08 387 MET B O 1
ATOM 6483 N N . GLU B 1 388 ? 10.554 48.181 74.012 1.00 23.83 388 GLU B N 1
ATOM 6484 C CA . GLU B 1 388 ? 10.132 47.332 75.138 1.00 24.61 388 GLU B CA 1
ATOM 6485 C C . GLU B 1 388 ? 9.090 46.296 74.674 1.00 21.95 388 GLU B C 1
ATOM 6486 O O . GLU B 1 388 ? 9.186 45.128 75.029 1.00 21.10 388 GLU B O 1
ATOM 6492 N N . PHE B 1 389 ? 8.137 46.719 73.850 1.00 22.12 389 PHE B N 1
ATOM 6493 C CA . PHE B 1 389 ? 7.158 45.790 73.230 1.00 22.44 389 PHE B CA 1
ATOM 6494 C C . PHE B 1 389 ? 7.820 44.735 72.344 1.00 20.44 389 PHE B C 1
ATOM 6495 O O . PHE B 1 389 ? 7.446 43.569 72.418 1.00 20.58 389 PHE B O 1
ATOM 6503 N N . ILE B 1 390 ? 8.831 45.114 71.542 1.00 19.12 390 ILE B N 1
ATOM 6504 C CA . ILE B 1 390 ? 9.537 44.115 70.724 1.00 17.85 390 ILE B CA 1
ATOM 6505 C C . ILE B 1 390 ? 10.310 43.167 71.619 1.00 16.89 390 ILE B C 1
ATOM 6506 O O . ILE B 1 390 ? 10.295 41.956 71.431 1.00 17.37 390 ILE B O 1
ATOM 6511 N N . ALA B 1 391 ? 10.997 43.723 72.601 1.00 17.44 391 ALA B N 1
ATOM 6512 C CA . ALA B 1 391 ? 11.700 42.922 73.589 1.00 17.52 391 ALA B CA 1
ATOM 6513 C C . ALA B 1 391 ? 10.749 41.995 74.334 1.00 17.35 391 ALA B C 1
ATOM 6514 O O . ALA B 1 391 ? 11.077 40.826 74.548 1.00 15.37 391 ALA B O 1
ATOM 6516 N N . ASP B 1 392 ? 9.575 42.520 74.706 1.00 18.81 392 ASP B N 1
ATOM 6517 C CA . ASP B 1 392 ? 8.493 41.686 75.303 1.00 22.03 392 ASP B CA 1
ATOM 6518 C C . ASP B 1 392 ? 8.118 40.504 74.377 1.00 20.82 392 ASP B C 1
ATOM 6519 O O . ASP B 1 392 ? 8.136 39.354 74.802 1.00 19.37 392 ASP B O 1
ATOM 6524 N N . VAL B 1 393 ? 7.843 40.810 73.106 1.00 20.05 393 VAL B N 1
ATOM 6525 C CA . VAL B 1 393 ? 7.444 39.783 72.134 1.00 19.56 393 VAL B CA 1
ATOM 6526 C C . VAL B 1 393 ? 8.540 38.741 71.968 1.00 19.04 393 VAL B C 1
ATOM 6527 O O . VAL B 1 393 ? 8.251 37.543 71.965 1.00 17.80 393 VAL B O 1
ATOM 6531 N N . LEU B 1 394 ? 9.801 39.187 71.887 1.00 18.55 394 LEU B N 1
ATOM 6532 C CA . LEU B 1 394 ? 10.923 38.235 71.787 1.00 17.75 394 LEU B CA 1
ATOM 6533 C C . LEU B 1 394 ? 11.123 37.342 72.992 1.00 16.62 394 LEU B C 1
ATOM 6534 O O . LEU B 1 394 ? 11.339 36.136 72.828 1.00 16.88 394 LEU B O 1
ATOM 6539 N N . ALA B 1 395 ? 11.085 37.909 74.196 1.00 16.18 395 ALA B N 1
ATOM 6540 C CA . ALA B 1 395 ? 11.097 37.094 75.435 1.00 16.57 395 ALA B CA 1
ATOM 6541 C C . ALA B 1 395 ? 9.941 36.060 75.505 1.00 16.43 395 ALA B C 1
ATOM 6542 O O . ALA B 1 395 ? 10.135 34.878 75.896 1.00 16.58 395 ALA B O 1
ATOM 6544 N N . ARG B 1 396 ? 8.752 36.499 75.133 1.00 16.71 396 ARG B N 1
ATOM 6545 C CA . ARG B 1 396 ? 7.595 35.578 75.086 1.00 18.87 396 ARG B CA 1
ATOM 6546 C C . ARG B 1 396 ? 7.819 34.423 74.101 1.00 19.18 396 ARG B C 1
ATOM 6547 O O . ARG B 1 396 ? 7.505 33.277 74.418 1.00 18.75 396 ARG B O 1
ATOM 6555 N N . ALA B 1 397 ? 8.433 34.724 72.945 1.00 20.21 397 ALA B N 1
ATOM 6556 C CA . ALA B 1 397 ? 8.773 33.700 71.940 1.00 20.02 397 ALA B CA 1
ATOM 6557 C C . ALA B 1 397 ? 9.794 32.706 72.426 1.00 19.86 397 ALA B C 1
ATOM 6558 O O . ALA B 1 397 ? 9.707 31.515 72.133 1.00 21.01 397 ALA B O 1
ATOM 6560 N N . ILE B 1 398 ? 10.800 33.196 73.134 1.00 20.08 398 ILE B N 1
ATOM 6561 C CA . ILE B 1 398 ? 11.812 32.320 73.705 1.00 19.46 398 ILE B CA 1
ATOM 6562 C C . ILE B 1 398 ? 11.183 31.401 74.727 1.00 20.11 398 ILE B C 1
ATOM 6563 O O . ILE B 1 398 ? 11.491 30.203 74.745 1.00 18.63 398 ILE B O 1
ATOM 6568 N N . LYS B 1 399 ? 10.323 31.960 75.578 1.00 21.06 399 LYS B N 1
ATOM 6569 C CA . LYS B 1 399 ? 9.635 31.136 76.571 1.00 22.65 399 LYS B CA 1
ATOM 6570 C C . LYS B 1 399 ? 8.696 30.073 75.946 1.00 22.92 399 LYS B C 1
ATOM 6571 O O . LYS B 1 399 ? 8.676 28.906 76.377 1.00 22.00 399 LYS B O 1
ATOM 6577 N N . ILE B 1 400 ? 7.963 30.459 74.917 1.00 22.93 400 ILE B N 1
ATOM 6578 C CA . ILE B 1 400 ? 7.124 29.495 74.190 1.00 22.17 400 ILE B CA 1
ATOM 6579 C C . ILE B 1 400 ? 7.979 28.427 73.542 1.00 22.98 400 ILE B C 1
ATOM 6580 O O . ILE B 1 400 ? 7.664 27.233 73.630 1.00 23.32 400 ILE B O 1
ATOM 6585 N N . THR B 1 401 ? 9.057 28.856 72.896 1.00 21.50 401 THR B N 1
ATOM 6586 C CA . THR B 1 401 ? 10.011 27.936 72.289 1.00 21.79 401 THR B CA 1
ATOM 6587 C C . THR B 1 401 ? 10.582 26.936 73.289 1.00 22.03 401 THR B C 1
ATOM 6588 O O . THR B 1 401 ? 10.861 25.790 72.935 1.00 20.40 401 THR B O 1
ATOM 6592 N N . VAL B 1 402 ? 10.796 27.383 74.523 1.00 23.53 402 VAL B N 1
ATOM 6593 C CA . VAL B 1 402 ? 11.289 26.502 75.588 1.00 25.72 402 VAL B CA 1
ATOM 6594 C C . VAL B 1 402 ? 10.203 25.492 76.004 1.00 26.38 402 VAL B C 1
ATOM 6595 O O . VAL B 1 402 ? 10.509 24.327 76.246 1.00 26.36 402 VAL B O 1
ATOM 6599 N N . ASP B 1 403 ? 8.953 25.952 76.098 1.00 28.48 403 ASP B N 1
ATOM 6600 C CA . ASP B 1 403 ? 7.801 25.075 76.406 1.00 31.59 403 ASP B CA 1
ATOM 6601 C C . ASP B 1 403 ? 7.614 23.985 75.349 1.00 32.06 403 ASP B C 1
ATOM 6602 O O . ASP B 1 403 ? 7.549 22.810 75.685 1.00 34.79 403 ASP B O 1
ATOM 6607 N N . LEU B 1 404 ? 7.533 24.384 74.081 1.00 32.45 404 LEU B N 1
ATOM 6608 C CA . LEU B 1 404 ? 7.367 23.444 72.967 1.00 34.07 404 LEU B CA 1
ATOM 6609 C C . LEU B 1 404 ? 8.477 22.383 72.898 1.00 36.09 404 LEU B C 1
ATOM 6610 O O . LEU B 1 404 ? 8.206 21.212 72.634 1.00 38.94 404 LEU B O 1
ATOM 6615 N N . GLN B 1 405 ? 9.718 22.792 73.131 1.00 35.93 405 GLN B N 1
ATOM 6616 C CA . GLN B 1 405 ? 10.835 21.858 73.166 1.00 37.71 405 GLN B CA 1
ATOM 6617 C C . GLN B 1 405 ? 10.686 20.801 74.284 1.00 40.30 405 GLN B C 1
ATOM 6618 O O . GLN B 1 405 ? 11.018 19.619 74.105 1.00 34.82 405 GLN B O 1
ATOM 6624 N N . GLU B 1 406 ? 10.215 21.245 75.445 1.00 41.25 406 GLU B N 1
ATOM 6625 C CA . GLU B 1 406 ? 9.869 20.326 76.522 1.00 45.29 406 GLU B CA 1
ATOM 6626 C C . GLU B 1 406 ? 8.810 19.307 76.068 1.00 43.22 406 GLU B C 1
ATOM 6627 O O . GLU B 1 406 ? 8.970 18.105 76.267 1.00 42.08 406 GLU B O 1
ATOM 6633 N N . GLN B 1 407 ? 7.749 19.813 75.445 1.00 42.66 407 GLN B N 1
ATOM 6634 C CA . GLN B 1 407 ? 6.585 19.008 75.068 1.00 42.83 407 GLN B CA 1
ATOM 6635 C C . GLN B 1 407 ? 6.888 18.029 73.928 1.00 44.34 407 GLN B C 1
ATOM 6636 O O . GLN B 1 407 ? 6.564 16.839 74.032 1.00 43.86 407 GLN B O 1
ATOM 6642 N N . TYR B 1 408 ? 7.546 18.505 72.871 1.00 44.12 408 TYR B N 1
ATOM 6643 C CA . TYR B 1 408 ? 7.784 17.675 71.680 1.00 43.23 408 TYR B CA 1
ATOM 6644 C C . TYR B 1 408 ? 9.227 17.178 71.484 1.00 45.90 408 TYR B C 1
ATOM 6645 O O . TYR B 1 408 ? 9.470 16.358 70.595 1.00 46.79 408 TYR B O 1
ATOM 6654 N N . GLY B 1 409 ? 10.168 17.649 72.304 1.00 45.82 409 GLY B N 1
ATOM 6655 C CA . GLY B 1 409 ? 11.566 17.238 72.207 1.00 48.21 409 GLY B CA 1
ATOM 6656 C C . GLY B 1 409 ? 12.467 18.218 71.461 1.00 50.73 409 GLY B C 1
ATOM 6657 O O . GLY B 1 409 ? 12.005 19.144 70.785 1.00 47.50 409 GLY B O 1
ATOM 6658 N N . LYS B 1 410 ? 13.770 17.979 71.594 1.00 55.36 410 LYS B N 1
ATOM 6659 C CA . LYS B 1 410 ? 14.819 18.853 71.055 1.00 56.04 410 LYS B CA 1
ATOM 6660 C C . LYS B 1 410 ? 15.096 18.653 69.565 1.00 57.97 410 LYS B C 1
ATOM 6661 O O . LYS B 1 410 ? 15.802 19.466 68.967 1.00 65.08 410 LYS B O 1
ATOM 6667 N N . LYS B 1 411 ? 14.565 17.585 68.969 1.00 57.02 411 LYS B N 1
ATOM 6668 C CA . LYS B 1 411 ? 14.764 17.314 67.542 1.00 54.55 411 LYS B CA 1
ATOM 6669 C C . LYS B 1 411 ? 13.874 18.250 66.735 1.00 53.95 411 LYS B C 1
ATOM 6670 O O . LYS B 1 411 ? 12.703 18.414 67.070 1.00 51.36 411 LYS B O 1
ATOM 6676 N N . LEU B 1 412 ? 14.432 18.871 65.686 1.00 57.49 412 LEU B N 1
ATOM 6677 C CA . LEU B 1 412 ? 13.744 19.958 64.959 1.00 54.19 412 LEU B CA 1
ATOM 6678 C C . LEU B 1 412 ? 12.466 19.488 64.268 1.00 53.16 412 LEU B C 1
ATOM 6679 O O . LEU B 1 412 ? 11.455 20.212 64.263 1.00 52.59 412 LEU B O 1
ATOM 6684 N N . VAL B 1 413 ? 12.519 18.294 63.674 1.00 52.62 413 VAL B N 1
ATOM 6685 C CA . VAL B 1 413 ? 11.310 17.672 63.079 1.00 53.63 413 VAL B CA 1
ATOM 6686 C C . VAL B 1 413 ? 10.194 17.470 64.108 1.00 49.44 413 VAL B C 1
ATOM 6687 O O . VAL B 1 413 ? 9.046 17.822 63.844 1.00 47.69 413 VAL B O 1
ATOM 6691 N N . ASP B 1 414 ? 10.552 16.946 65.282 1.00 48.43 414 ASP B N 1
ATOM 6692 C CA . ASP B 1 414 ? 9.609 16.787 66.388 1.00 48.07 414 ASP B CA 1
ATOM 6693 C C . ASP B 1 414 ? 9.117 18.150 66.900 1.00 50.95 414 ASP B C 1
ATOM 6694 O O . ASP B 1 414 ? 7.908 18.327 67.105 1.00 49.83 414 ASP B O 1
ATOM 6699 N N . PHE B 1 415 ? 10.044 19.109 67.067 1.00 51.38 415 PHE B N 1
ATOM 6700 C CA . PHE B 1 415 ? 9.718 20.448 67.590 1.00 47.77 415 PHE B CA 1
ATOM 6701 C C . PHE B 1 415 ? 8.643 21.156 66.776 1.00 48.85 415 PHE B C 1
ATOM 6702 O O . PHE B 1 415 ? 7.643 21.596 67.339 1.00 49.44 415 PHE B O 1
ATOM 6710 N N . LYS B 1 416 ? 8.863 21.278 65.463 1.00 52.57 416 LYS B N 1
ATOM 6711 C CA . LYS B 1 416 ? 7.948 22.026 64.565 1.00 52.29 416 LYS B CA 1
ATOM 6712 C C . LYS B 1 416 ? 6.498 21.576 64.609 1.00 51.85 416 LYS B C 1
ATOM 6713 O O . LYS B 1 416 ? 5.596 22.376 64.378 1.00 52.22 416 LYS B O 1
ATOM 6719 N N . LYS B 1 417 ? 6.286 20.287 64.864 1.00 50.76 417 LYS B N 1
ATOM 6720 C CA . LYS B 1 417 ? 4.949 19.709 64.962 1.00 49.47 417 LYS B CA 1
ATOM 6721 C C . LYS B 1 417 ? 4.099 20.400 66.028 1.00 46.46 417 LYS B C 1
ATOM 6722 O O . LYS B 1 417 ? 2.879 20.414 65.918 1.00 45.42 417 LYS B O 1
ATOM 6728 N N . GLY B 1 418 ? 4.737 20.966 67.057 1.00 44.31 418 GLY B N 1
ATOM 6729 C CA . GLY B 1 418 ? 4.017 21.692 68.109 1.00 43.07 418 GLY B CA 1
ATOM 6730 C C . GLY B 1 418 ? 3.560 23.110 67.797 1.00 43.18 418 GLY B C 1
ATOM 6731 O O . GLY B 1 418 ? 2.810 23.695 68.576 1.00 41.84 418 GLY B O 1
ATOM 6732 N N . LEU B 1 419 ? 4.019 23.669 66.673 1.00 43.43 419 LEU B N 1
ATOM 6733 C CA . LEU B 1 419 ? 3.783 25.080 66.318 1.00 42.34 419 LEU B CA 1
ATOM 6734 C C . LEU B 1 419 ? 2.428 25.396 65.699 1.00 42.30 419 LEU B C 1
ATOM 6735 O O . LEU B 1 419 ? 1.836 26.420 66.056 1.00 44.56 419 LEU B O 1
ATOM 6740 N N . PRO B 1 420 ? 1.942 24.564 64.747 1.00 42.49 420 PRO B N 1
ATOM 6741 C CA . PRO B 1 420 ? 0.650 24.939 64.168 1.00 42.62 420 PRO B CA 1
ATOM 6742 C C . PRO B 1 420 ? -0.482 24.808 65.199 1.00 41.83 420 PRO B C 1
ATOM 6743 O O . PRO B 1 420 ? -0.523 23.842 65.993 1.00 38.63 420 PRO B O 1
ATOM 6747 N N . GLY B 1 421 ? -1.340 25.822 65.226 1.00 42.10 421 GLY B N 1
ATOM 6748 C CA . GLY B 1 421 ? -2.451 25.876 66.167 1.00 45.22 421 GLY B CA 1
ATOM 6749 C C . GLY B 1 421 ? -2.156 26.077 67.651 1.00 47.17 421 GLY B C 1
ATOM 6750 O O . GLY B 1 421 ? -3.091 25.979 68.447 1.00 49.09 421 GLY B O 1
ATOM 6751 N N . ASN B 1 422 ? -0.899 26.356 68.046 1.00 47.25 422 ASN B N 1
ATOM 6752 C CA . ASN B 1 422 ? -0.572 26.616 69.467 1.00 44.14 422 ASN B CA 1
ATOM 6753 C C . ASN B 1 422 ? -1.316 27.871 69.904 1.00 44.75 422 ASN B C 1
ATOM 6754 O O . ASN B 1 422 ? -1.196 28.918 69.248 1.00 47.86 422 ASN B O 1
ATOM 6759 N N . ALA B 1 423 ? -2.079 27.756 70.997 1.00 41.58 423 ALA B N 1
ATOM 6760 C CA . ALA B 1 423 ? -2.945 28.849 71.471 1.00 42.41 423 ALA B CA 1
ATOM 6761 C C . ALA B 1 423 ? -2.163 30.129 71.748 1.00 40.22 423 ALA B C 1
ATOM 6762 O O . ALA B 1 423 ? -2.610 31.224 71.389 1.00 42.34 423 ALA B O 1
ATOM 6764 N N . GLN B 1 424 ? -0.995 29.978 72.368 1.00 37.64 424 GLN B N 1
ATOM 6765 C CA . GLN B 1 424 ? -0.180 31.140 72.779 1.00 35.37 424 GLN B CA 1
ATOM 6766 C C . GLN B 1 424 ? 0.447 31.820 71.563 1.00 30.77 424 GLN B C 1
ATOM 6767 O O . GLN B 1 424 ? 0.455 33.038 71.474 1.00 26.58 424 GLN B O 1
ATOM 6773 N N . LEU B 1 425 ? 0.925 31.021 70.613 1.00 30.56 425 LEU B N 1
ATOM 6774 C CA . LEU B 1 425 ? 1.410 31.559 69.338 1.00 31.52 425 LEU B CA 1
ATOM 6775 C C . LEU B 1 425 ? 0.313 32.283 68.575 1.00 30.96 425 LEU B C 1
ATOM 6776 O O . LEU B 1 425 ? 0.514 33.429 68.167 1.00 28.08 425 LEU B O 1
ATOM 6781 N N . GLN B 1 426 ? -0.853 31.643 68.416 1.00 33.26 426 GLN B N 1
ATOM 6782 C CA . GLN B 1 426 ? -2.010 32.300 67.745 1.00 33.75 426 GLN B CA 1
ATOM 6783 C C . GLN B 1 426 ? -2.334 33.618 68.431 1.00 32.23 426 GLN B C 1
ATOM 6784 O O . GLN B 1 426 ? -2.549 34.619 67.768 1.00 31.95 426 GLN B O 1
ATOM 6790 N N . GLN B 1 427 ? -2.334 33.599 69.762 1.00 32.48 427 GLN B N 1
ATOM 6791 C CA . GLN B 1 427 ? -2.494 34.810 70.587 1.00 34.41 427 GLN B CA 1
ATOM 6792 C C . GLN B 1 427 ? -1.371 35.843 70.338 1.00 30.53 427 GLN B C 1
ATOM 6793 O O . GLN B 1 427 ? -1.639 37.022 70.086 1.00 30.05 427 GLN B O 1
ATOM 6799 N N . LEU B 1 428 ? -0.127 35.394 70.401 1.00 27.35 428 LEU B N 1
ATOM 6800 C CA . LEU B 1 428 ? 1.019 36.295 70.209 1.00 27.86 428 LEU B CA 1
ATOM 6801 C C . LEU B 1 428 ? 1.077 36.843 68.772 1.00 27.04 428 LEU B C 1
ATOM 6802 O O . LEU B 1 428 ? 1.140 38.061 68.561 1.00 25.97 428 LEU B O 1
ATOM 6807 N N . LYS B 1 429 ? 0.979 35.953 67.790 1.00 28.56 429 LYS B N 1
ATOM 6808 C CA . LYS B 1 429 ? 0.783 36.356 66.387 1.00 29.64 429 LYS B CA 1
ATOM 6809 C C . LYS B 1 429 ? -0.263 37.478 66.242 1.00 30.24 429 LYS B C 1
ATOM 6810 O O . LYS B 1 429 ? -0.019 38.504 65.581 1.00 27.62 429 LYS B O 1
ATOM 6816 N N . GLN B 1 430 ? -1.413 37.279 66.889 1.00 31.27 430 GLN B N 1
ATOM 6817 C CA . GLN B 1 430 ? -2.519 38.249 66.858 1.00 33.46 430 GLN B CA 1
ATOM 6818 C C . GLN B 1 430 ? -2.112 39.641 67.338 1.00 31.90 430 GLN B C 1
ATOM 6819 O O . GLN B 1 430 ? -2.521 40.635 66.748 1.00 31.78 430 GLN B O 1
ATOM 6825 N N . GLU B 1 431 ? -1.326 39.691 68.423 1.00 31.32 431 GLU B N 1
ATOM 6826 C CA . GLU B 1 431 ? -0.832 40.956 69.003 1.00 30.52 431 GLU B CA 1
ATOM 6827 C C . GLU B 1 431 ? 0.175 41.609 68.072 1.00 28.23 431 GLU B C 1
ATOM 6828 O O . GLU B 1 431 ? 0.173 42.829 67.897 1.00 27.32 431 GLU B O 1
ATOM 6834 N N . VAL B 1 432 ? 1.056 40.790 67.497 1.00 26.14 432 VAL B N 1
ATOM 6835 C CA . VAL B 1 432 ? 2.036 41.297 66.531 1.00 26.22 432 VAL B CA 1
ATOM 6836 C C . VAL B 1 432 ? 1.338 41.962 65.353 1.00 27.97 432 VAL B C 1
ATOM 6837 O O . VAL B 1 432 ? 1.560 43.153 65.087 1.00 25.03 432 VAL B O 1
ATOM 6841 N N . VAL B 1 433 ? 0.463 41.189 64.690 1.00 30.44 433 VAL B N 1
ATOM 6842 C CA . VAL B 1 433 ? -0.288 41.652 63.514 1.00 30.64 433 VAL B CA 1
ATOM 6843 C C . VAL B 1 433 ? -0.969 42.982 63.790 1.00 33.02 433 VAL B C 1
ATOM 6844 O O . VAL B 1 433 ? -0.890 43.886 62.957 1.00 34.63 433 VAL B O 1
ATOM 6848 N N . THR B 1 434 ? -1.618 43.105 64.956 1.00 34.75 434 THR B N 1
ATOM 6849 C CA . THR B 1 434 ? -2.413 44.296 65.298 1.00 33.59 434 THR B CA 1
ATOM 6850 C C . THR B 1 434 ? -1.511 45.490 65.472 1.00 35.12 434 THR B C 1
ATOM 6851 O O . THR B 1 434 ? -1.854 46.590 65.027 1.00 38.32 434 THR B O 1
ATOM 6855 N N . TRP B 1 435 ? -0.383 45.300 66.155 1.00 36.34 435 TRP B N 1
ATOM 6856 C CA . TRP B 1 435 ? 0.541 46.413 66.358 1.00 38.15 435 TRP B CA 1
ATOM 6857 C C . TRP B 1 435 ? 1.228 46.774 65.033 1.00 37.29 435 TRP B C 1
ATOM 6858 O O . TRP B 1 435 ? 1.255 47.959 64.655 1.00 36.42 435 TRP B O 1
ATOM 6869 N N . ALA B 1 436 ? 1.735 45.752 64.331 1.00 36.34 436 ALA B N 1
ATOM 6870 C CA . ALA B 1 436 ? 2.520 45.941 63.084 1.00 38.20 436 ALA B CA 1
ATOM 6871 C C . ALA B 1 436 ? 1.702 46.543 61.946 1.00 38.52 436 ALA B C 1
ATOM 6872 O O . ALA B 1 436 ? 2.147 47.495 61.286 1.00 36.81 436 ALA B O 1
ATOM 6874 N N . GLY B 1 437 ? 0.503 45.997 61.745 1.00 39.28 437 GLY B N 1
ATOM 6875 C CA . GLY B 1 437 ? -0.439 46.493 60.736 1.00 40.10 437 GLY B CA 1
ATOM 6876 C C . GLY B 1 437 ? -0.715 47.985 60.799 1.00 40.33 437 GLY B C 1
ATOM 6877 O O . GLY B 1 437 ? -0.922 48.612 59.769 1.00 44.90 437 GLY B O 1
ATOM 6878 N N . ALA B 1 438 ? -0.723 48.539 62.011 1.00 40.13 438 ALA B N 1
ATOM 6879 C CA . ALA B 1 438 ? -1.055 49.949 62.243 1.00 40.65 438 ALA B CA 1
ATOM 6880 C C . ALA B 1 438 ? 0.044 50.922 61.830 1.00 38.26 438 ALA B C 1
ATOM 6881 O O . ALA B 1 438 ? -0.252 52.053 61.472 1.00 40.54 438 ALA B O 1
ATOM 6883 N N . LEU B 1 439 ? 1.300 50.485 61.906 1.00 37.99 439 LEU B N 1
ATOM 6884 C CA . LEU B 1 439 ? 2.456 51.339 61.625 1.00 36.09 439 LEU B CA 1
ATOM 6885 C C . LEU B 1 439 ? 2.542 51.844 60.184 1.00 35.31 439 LEU B C 1
ATOM 6886 O O . LEU B 1 439 ? 2.133 51.136 59.259 1.00 35.10 439 LEU B O 1
ATOM 6891 N N . PRO B 1 440 ? 3.078 53.073 59.994 1.00 34.97 440 PRO B N 1
ATOM 6892 C CA . PRO B 1 440 ? 3.369 53.580 58.665 1.00 34.98 440 PRO B CA 1
ATOM 6893 C C . PRO B 1 440 ? 4.114 52.567 57.785 1.00 38.61 440 PRO B C 1
ATOM 6894 O O . PRO B 1 440 ? 5.071 51.884 58.245 1.00 36.64 440 PRO B O 1
ATOM 6898 N N . PHE B 1 441 ? 3.647 52.468 56.540 1.00 38.99 441 PHE B N 1
ATOM 6899 C CA . PHE B 1 441 ? 4.169 51.523 55.562 1.00 39.34 441 PHE B CA 1
ATOM 6900 C C . PHE B 1 441 ? 4.477 52.279 54.262 1.00 41.88 441 PHE B C 1
ATOM 6901 O O . PHE B 1 441 ? 3.568 52.812 53.623 1.00 40.84 441 PHE B O 1
ATOM 6909 N N . PRO B 1 442 ? 5.761 52.355 53.878 1.00 44.79 442 PRO B N 1
ATOM 6910 C CA . PRO B 1 442 ? 6.086 53.087 52.651 1.00 46.64 442 PRO B CA 1
ATOM 6911 C C . PRO B 1 442 ? 5.660 52.336 51.395 1.00 49.70 442 PRO B C 1
ATOM 6912 O O . PRO B 1 442 ? 5.356 51.134 51.427 1.00 53.95 442 PRO B O 1
ATOM 6917 N N . MET C 1 1 ? 44.201 32.300 137.606 1.00 52.86 1 MET C N 1
ATOM 6918 C CA . MET C 1 1 ? 42.762 32.731 137.547 1.00 50.19 1 MET C CA 1
ATOM 6919 C C . MET C 1 1 ? 42.414 33.291 136.156 1.00 50.56 1 MET C C 1
ATOM 6920 O O . MET C 1 1 ? 42.028 34.458 136.005 1.00 48.53 1 MET C O 1
ATOM 6925 N N . PHE C 1 2 ? 42.558 32.430 135.149 1.00 48.82 2 PHE C N 1
ATOM 6926 C CA . PHE C 1 2 ? 42.363 32.806 133.742 1.00 47.78 2 PHE C CA 1
ATOM 6927 C C . PHE C 1 2 ? 41.732 31.659 132.954 1.00 48.12 2 PHE C C 1
ATOM 6928 O O . PHE C 1 2 ? 41.743 30.504 133.402 1.00 44.42 2 PHE C O 1
ATOM 6936 N N . ASN C 1 3 ? 41.201 31.986 131.777 1.00 47.35 3 ASN C N 1
ATOM 6937 C CA . ASN C 1 3 ? 40.703 30.980 130.837 1.00 47.29 3 ASN C CA 1
ATOM 6938 C C . ASN C 1 3 ? 41.720 30.689 129.732 1.00 47.45 3 ASN C C 1
ATOM 6939 O O . ASN C 1 3 ? 42.038 31.574 128.940 1.00 50.46 3 ASN C O 1
ATOM 6944 N N . ASN C 1 4 ? 42.226 29.454 129.680 1.00 48.41 4 ASN C N 1
ATOM 6945 C CA . ASN C 1 4 ? 43.203 29.058 128.658 1.00 48.92 4 ASN C CA 1
ATOM 6946 C C . ASN C 1 4 ? 42.670 28.148 127.538 1.00 49.05 4 ASN C C 1
ATOM 6947 O O . ASN C 1 4 ? 43.453 27.500 126.834 1.00 48.20 4 ASN C O 1
ATOM 6952 N N . GLU C 1 5 ? 41.351 28.122 127.354 1.00 51.60 5 GLU C N 1
ATOM 6953 C CA . GLU C 1 5 ? 40.744 27.385 126.243 1.00 54.59 5 GLU C CA 1
ATOM 6954 C C . GLU C 1 5 ? 41.153 28.001 124.903 1.00 51.87 5 GLU C C 1
ATOM 6955 O O . GLU C 1 5 ? 41.130 29.226 124.775 1.00 51.48 5 GLU C O 1
ATOM 6961 N N . PRO C 1 6 ? 41.498 27.162 123.895 1.00 50.51 6 PRO C N 1
ATOM 6962 C CA . PRO C 1 6 ? 41.821 27.678 122.546 1.00 47.17 6 PRO C CA 1
ATOM 6963 C C . PRO C 1 6 ? 40.760 28.616 121.977 1.00 44.56 6 PRO C C 1
ATOM 6964 O O . PRO C 1 6 ? 39.587 28.527 122.367 1.00 40.58 6 PRO C O 1
ATOM 6968 N N . LEU C 1 7 ? 41.189 29.494 121.062 1.00 44.60 7 LEU C N 1
ATOM 6969 C CA . LEU C 1 7 ? 40.342 30.546 120.459 1.00 42.59 7 LEU C CA 1
ATOM 6970 C C . LEU C 1 7 ? 38.994 30.017 119.959 1.00 42.63 7 LEU C C 1
ATOM 6971 O O . LEU C 1 7 ? 37.950 30.619 120.225 1.00 39.04 7 LEU C O 1
ATOM 6976 N N . GLU C 1 8 ? 39.033 28.872 119.270 1.00 45.60 8 GLU C N 1
ATOM 6977 C CA . GLU C 1 8 ? 37.826 28.216 118.727 1.00 48.85 8 GLU C CA 1
ATOM 6978 C C . GLU C 1 8 ? 36.801 27.915 119.839 1.00 50.75 8 GLU C C 1
ATOM 6979 O O . GLU C 1 8 ? 35.599 28.187 119.690 1.00 47.66 8 GLU C O 1
ATOM 6985 N N . GLN C 1 9 ? 37.302 27.376 120.954 1.00 50.95 9 GLN C N 1
ATOM 6986 C CA . GLN C 1 9 ? 36.476 27.072 122.130 1.00 50.26 9 GLN C CA 1
ATOM 6987 C C . GLN C 1 9 ? 35.996 28.337 122.828 1.00 48.25 9 GLN C C 1
ATOM 6988 O O . GLN C 1 9 ? 34.803 28.528 123.007 1.00 46.14 9 GLN C O 1
ATOM 6994 N N . ILE C 1 10 ? 36.940 29.188 123.226 1.00 48.85 10 ILE C N 1
ATOM 6995 C CA . ILE C 1 10 ? 36.635 30.429 123.972 1.00 45.50 10 ILE C CA 1
ATOM 6996 C C . ILE C 1 10 ? 35.740 31.416 123.220 1.00 41.65 10 ILE C C 1
ATOM 6997 O O . ILE C 1 10 ? 34.904 32.061 123.833 1.00 43.09 10 ILE C O 1
ATOM 7002 N N . ASP C 1 11 ? 35.940 31.549 121.913 1.00 39.76 11 ASP C N 1
ATOM 7003 C CA . ASP C 1 11 ? 35.163 32.480 121.100 1.00 39.25 11 ASP C CA 1
ATOM 7004 C C . ASP C 1 11 ? 34.954 31.908 119.700 1.00 40.48 11 ASP C C 1
ATOM 7005 O O . ASP C 1 11 ? 35.767 32.125 118.792 1.00 40.48 11 ASP C O 1
ATOM 7010 N N . LYS C 1 12 ? 33.867 31.142 119.554 1.00 41.05 12 LYS C N 1
ATOM 7011 C CA . LYS C 1 12 ? 33.466 30.581 118.265 1.00 40.45 12 LYS C CA 1
ATOM 7012 C C . LYS C 1 12 ? 33.037 31.678 117.297 1.00 36.16 12 LYS C C 1
ATOM 7013 O O . LYS C 1 12 ? 33.353 31.602 116.112 1.00 35.63 12 LYS C O 1
ATOM 7019 N N . GLU C 1 13 ? 32.343 32.698 117.791 1.00 33.90 13 GLU C N 1
ATOM 7020 C CA . GLU C 1 13 ? 31.876 33.788 116.912 1.00 33.00 13 GLU C CA 1
ATOM 7021 C C . GLU C 1 13 ? 33.010 34.498 116.147 1.00 34.49 13 GLU C C 1
ATOM 7022 O O . GLU C 1 13 ? 32.887 34.750 114.947 1.00 34.54 13 GLU C O 1
ATOM 7028 N N . LEU C 1 14 ? 34.096 34.804 116.864 1.00 33.02 14 LEU C N 1
ATOM 7029 C CA . LEU C 1 14 ? 35.260 35.496 116.313 1.00 32.43 14 LEU C CA 1
ATOM 7030 C C . LEU C 1 14 ? 36.078 34.558 115.438 1.00 31.87 14 LEU C C 1
ATOM 7031 O O . LEU C 1 14 ? 36.537 34.938 114.360 1.00 31.72 14 LEU C O 1
ATOM 7036 N N . HIS C 1 15 ? 36.250 33.327 115.902 1.00 32.94 15 HIS C N 1
ATOM 7037 C CA . HIS C 1 15 ? 37.023 32.325 115.176 1.00 33.27 15 HIS C CA 1
ATOM 7038 C C . HIS C 1 15 ? 36.472 32.048 113.781 1.00 34.58 15 HIS C C 1
ATOM 7039 O O . HIS C 1 15 ? 37.256 31.680 112.885 1.00 33.40 15 HIS C O 1
ATOM 7046 N N . ASP C 1 16 ? 35.151 32.195 113.599 1.00 32.97 16 ASP C N 1
ATOM 7047 C CA . ASP C 1 16 ? 34.512 31.982 112.289 1.00 34.10 16 ASP C CA 1
ATOM 7048 C C . ASP C 1 16 ? 34.801 33.119 111.318 1.00 32.45 16 ASP C C 1
ATOM 7049 O O . ASP C 1 16 ? 34.982 32.866 110.129 1.00 33.81 16 ASP C O 1
ATOM 7054 N N . ILE C 1 17 ? 34.778 34.358 111.809 1.00 29.99 17 ILE C N 1
ATOM 7055 C CA . ILE C 1 17 ? 35.020 35.525 110.957 1.00 28.67 17 ILE C CA 1
ATOM 7056 C C . ILE C 1 17 ? 36.491 35.502 110.551 1.00 30.09 17 ILE C C 1
ATOM 7057 O O . ILE C 1 17 ? 36.810 35.629 109.379 1.00 30.00 17 ILE C O 1
ATOM 7062 N N . LEU C 1 18 ? 37.382 35.299 111.526 1.00 32.41 18 LEU C N 1
ATOM 7063 C CA . LEU C 1 18 ? 38.826 35.109 111.238 1.00 31.95 18 LEU C CA 1
ATOM 7064 C C . LEU C 1 18 ? 39.115 33.980 110.272 1.00 30.64 18 LEU C C 1
ATOM 7065 O O . LEU C 1 18 ? 40.010 34.118 109.436 1.00 31.23 18 LEU C O 1
ATOM 7070 N N . ALA C 1 19 ? 38.405 32.858 110.388 1.00 30.43 19 ALA C N 1
ATOM 7071 C CA . ALA C 1 19 ? 38.628 31.732 109.435 1.00 30.35 19 ALA C CA 1
ATOM 7072 C C . ALA C 1 19 ? 38.091 32.062 108.030 1.00 28.84 19 ALA C C 1
ATOM 7073 O O . ALA C 1 19 ? 38.565 31.510 107.031 1.00 27.25 19 ALA C O 1
ATOM 7075 N N . ASP C 1 20 ? 37.097 32.947 107.982 1.00 29.20 20 ASP C N 1
ATOM 7076 C CA . ASP C 1 20 ? 36.536 33.437 106.724 1.00 30.91 20 ASP C CA 1
ATOM 7077 C C . ASP C 1 20 ? 37.482 34.434 106.075 1.00 31.78 20 ASP C C 1
ATOM 7078 O O . ASP C 1 20 ? 37.680 34.390 104.862 1.00 30.33 20 ASP C O 1
ATOM 7083 N N . GLU C 1 21 ? 38.011 35.350 106.895 1.00 31.51 21 GLU C N 1
ATOM 7084 C CA . GLU C 1 21 ? 38.982 36.361 106.461 1.00 31.47 21 GLU C CA 1
ATOM 7085 C C . GLU C 1 21 ? 40.148 35.652 105.803 1.00 30.41 21 GLU C C 1
ATOM 7086 O O . GLU C 1 21 ? 40.550 36.035 104.730 1.00 31.99 21 GLU C O 1
ATOM 7092 N N . GLU C 1 22 ? 40.656 34.609 106.460 1.00 29.68 22 GLU C N 1
ATOM 7093 C CA . GLU C 1 22 ? 41.735 33.772 105.940 1.00 31.07 22 GLU C CA 1
ATOM 7094 C C . GLU C 1 22 ? 41.416 33.114 104.601 1.00 30.74 22 GLU C C 1
ATOM 7095 O O . GLU C 1 22 ? 42.275 33.047 103.734 1.00 31.43 22 GLU C O 1
ATOM 7101 N N . LYS C 1 23 ? 40.201 32.586 104.447 1.00 30.34 23 LYS C N 1
ATOM 7102 C CA . LYS C 1 23 ? 39.765 32.006 103.177 1.00 29.27 23 LYS C CA 1
ATOM 7103 C C . LYS C 1 23 ? 39.735 33.104 102.072 1.00 25.86 23 LYS C C 1
ATOM 7104 O O . LYS C 1 23 ? 40.308 32.918 101.024 1.00 22.37 23 LYS C O 1
ATOM 7110 N N . ARG C 1 24 ? 39.090 34.234 102.332 1.00 25.10 24 ARG C N 1
ATOM 7111 C CA . ARG C 1 24 ? 39.074 35.354 101.388 1.00 26.63 24 ARG C CA 1
ATOM 7112 C C . ARG C 1 24 ? 40.508 35.811 100.949 1.00 28.11 24 ARG C C 1
ATOM 7113 O O . ARG C 1 24 ? 40.722 36.085 99.779 1.00 28.10 24 ARG C O 1
ATOM 7121 N N . GLN C 1 25 ? 41.466 35.876 101.874 1.00 28.02 25 GLN C N 1
ATOM 7122 C CA . GLN C 1 25 ? 42.860 36.217 101.526 1.00 30.61 25 GLN C CA 1
ATOM 7123 C C . GLN C 1 25 ? 43.486 35.168 100.590 1.00 32.40 25 GLN C C 1
ATOM 7124 O O . GLN C 1 25 ? 44.210 35.490 99.638 1.00 32.91 25 GLN C O 1
ATOM 7130 N N . ARG C 1 26 ? 43.192 33.915 100.888 1.00 33.22 26 ARG C N 1
ATOM 7131 C CA . ARG C 1 26 ? 43.696 32.776 100.136 1.00 35.08 26 ARG C CA 1
ATOM 7132 C C . ARG C 1 26 ? 43.132 32.695 98.707 1.00 33.09 26 ARG C C 1
ATOM 7133 O O . ARG C 1 26 ? 43.745 32.076 97.838 1.00 30.34 26 ARG C O 1
ATOM 7141 N N . GLU C 1 27 ? 41.971 33.305 98.475 1.00 31.51 27 GLU C N 1
ATOM 7142 C CA . GLU C 1 27 ? 41.245 33.150 97.231 1.00 34.06 27 GLU C CA 1
ATOM 7143 C C . GLU C 1 27 ? 41.062 34.484 96.532 1.00 33.32 27 GLU C C 1
ATOM 7144 O O . GLU C 1 27 ? 40.094 34.668 95.767 1.00 32.47 27 GLU C O 1
ATOM 7150 N N . THR C 1 28 ? 41.996 35.409 96.791 1.00 31.12 28 THR C N 1
ATOM 7151 C CA . THR C 1 28 ? 41.950 36.767 96.250 1.00 28.29 28 THR C CA 1
ATOM 7152 C C . THR C 1 28 ? 43.219 36.990 95.434 1.00 27.31 28 THR C C 1
ATOM 7153 O O . THR C 1 28 ? 44.304 36.497 95.790 1.00 26.74 28 THR C O 1
ATOM 7157 N N . ILE C 1 29 ? 43.069 37.673 94.300 1.00 24.35 29 ILE C N 1
ATOM 7158 C CA . ILE C 1 29 ? 44.228 38.238 93.595 1.00 22.11 29 ILE C CA 1
ATOM 7159 C C . ILE C 1 29 ? 44.441 39.590 94.281 1.00 20.04 29 ILE C C 1
ATOM 7160 O O . ILE C 1 29 ? 43.683 40.536 94.060 1.00 18.59 29 ILE C O 1
ATOM 7165 N N . ASN C 1 30 ? 45.426 39.629 95.174 1.00 18.14 30 ASN C N 1
ATOM 7166 C CA . ASN C 1 30 ? 45.677 40.812 95.962 1.00 16.63 30 ASN C CA 1
ATOM 7167 C C . ASN C 1 30 ? 46.689 41.701 95.258 1.00 15.68 30 ASN C C 1
ATOM 7168 O O . ASN C 1 30 ? 47.891 41.382 95.197 1.00 14.49 30 ASN C O 1
ATOM 7173 N N . LEU C 1 31 ? 46.179 42.795 94.704 1.00 14.89 31 LEU C N 1
ATOM 7174 C CA . LEU C 1 31 ? 47.007 43.769 94.026 1.00 15.07 31 LEU C CA 1
ATOM 7175 C C . LEU C 1 31 ? 47.075 45.057 94.835 1.00 15.70 31 LEU C C 1
ATOM 7176 O O . LEU C 1 31 ? 47.290 46.095 94.242 1.00 16.39 31 LEU C O 1
ATOM 7181 N N . ILE C 1 32 ? 46.887 45.029 96.166 1.00 15.00 32 ILE C N 1
ATOM 7182 C CA . ILE C 1 32 ? 47.015 46.293 96.931 1.00 15.44 32 ILE C CA 1
ATOM 7183 C C . ILE C 1 32 ? 48.486 46.575 97.057 1.00 14.62 32 ILE C C 1
ATOM 7184 O O . ILE C 1 32 ? 49.217 45.732 97.484 1.00 14.54 32 ILE C O 1
ATOM 7189 N N . ALA C 1 33 ? 48.912 47.747 96.623 1.00 15.40 33 ALA C N 1
ATOM 7190 C CA . ALA C 1 33 ? 50.350 47.996 96.449 1.00 16.28 33 ALA C CA 1
ATOM 7191 C C . ALA C 1 33 ? 51.073 47.949 97.794 1.00 16.09 33 ALA C C 1
ATOM 7192 O O . ALA C 1 33 ? 52.224 47.539 97.870 1.00 16.17 33 ALA C O 1
ATOM 7194 N N . SER C 1 34 ? 50.357 48.333 98.850 1.00 16.12 34 SER C N 1
ATOM 7195 C CA . SER C 1 34 ? 50.893 48.366 100.220 1.00 15.68 34 SER C CA 1
ATOM 7196 C C . SER C 1 34 ? 50.680 47.099 101.031 1.00 15.27 34 SER C C 1
ATOM 7197 O O . SER C 1 34 ? 51.028 47.076 102.198 1.00 14.00 34 SER C O 1
ATOM 7200 N N . GLU C 1 35 ? 50.145 46.027 100.441 1.00 15.04 35 GLU C N 1
ATOM 7201 C CA . GLU C 1 35 ? 49.902 44.816 101.221 1.00 14.75 35 GLU C CA 1
ATOM 7202 C C . GLU C 1 35 ? 50.893 43.736 100.907 1.00 14.48 35 GLU C C 1
ATOM 7203 O O . GLU C 1 35 ? 51.538 43.743 99.871 1.00 14.97 35 GLU C O 1
ATOM 7209 N N . ASN C 1 36 ? 50.990 42.788 101.819 1.00 15.09 36 ASN C N 1
ATOM 7210 C CA . ASN C 1 36 ? 51.867 41.636 101.672 1.00 16.61 36 ASN C CA 1
ATOM 7211 C C . ASN C 1 36 ? 51.328 40.519 102.542 1.00 17.54 36 ASN C C 1
ATOM 7212 O O . ASN C 1 36 ? 50.224 40.628 103.092 1.00 18.01 36 ASN C O 1
ATOM 7217 N N . LEU C 1 37 ? 52.095 39.443 102.656 1.00 18.97 37 LEU C N 1
ATOM 7218 C CA . LEU C 1 37 ? 51.738 38.341 103.514 1.00 20.13 37 LEU C CA 1
ATOM 7219 C C . LEU C 1 37 ? 52.917 37.944 104.365 1.00 20.29 37 LEU C C 1
ATOM 7220 O O . LEU C 1 37 ? 53.957 37.612 103.836 1.00 19.11 37 LEU C O 1
ATOM 7225 N N . THR C 1 38 ? 52.723 37.979 105.684 1.00 21.75 38 THR C N 1
ATOM 7226 C CA . THR C 1 38 ? 53.737 37.644 106.662 1.00 22.97 38 THR C CA 1
ATOM 7227 C C . THR C 1 38 ? 53.906 36.145 106.739 1.00 24.09 38 THR C C 1
ATOM 7228 O O . THR C 1 38 ? 52.916 35.399 106.692 1.00 26.69 38 THR C O 1
ATOM 7232 N N . ASN C 1 39 ? 55.138 35.679 106.896 1.00 24.86 39 ASN C N 1
ATOM 7233 C CA . ASN C 1 39 ? 55.355 34.245 107.194 1.00 24.96 39 ASN C CA 1
ATOM 7234 C C . ASN C 1 39 ? 54.959 33.876 108.648 1.00 24.54 39 ASN C C 1
ATOM 7235 O O . ASN C 1 39 ? 54.673 34.734 109.483 1.00 23.08 39 ASN C O 1
ATOM 7240 N N . GLY C 1 40 ? 54.935 32.585 108.919 1.00 25.02 40 GLY C N 1
ATOM 7241 C CA . GLY C 1 40 ? 54.538 32.055 110.205 1.00 25.59 40 GLY C CA 1
ATOM 7242 C C . GLY C 1 40 ? 55.484 32.473 111.321 1.00 26.26 40 GLY C C 1
ATOM 7243 O O . GLY C 1 40 ? 55.032 32.716 112.414 1.00 26.08 40 GLY C O 1
ATOM 7244 N N . ALA C 1 41 ? 56.788 32.564 111.051 1.00 25.87 41 ALA C N 1
ATOM 7245 C CA . ALA C 1 41 ? 57.752 32.959 112.088 1.00 25.46 41 ALA C CA 1
ATOM 7246 C C . ALA C 1 41 ? 57.517 34.376 112.592 1.00 24.57 41 ALA C C 1
ATOM 7247 O O . ALA C 1 41 ? 57.717 34.662 113.767 1.00 25.31 41 ALA C O 1
ATOM 7249 N N . VAL C 1 42 ? 57.112 35.255 111.689 1.00 22.18 42 VAL C N 1
ATOM 7250 C CA . VAL C 1 42 ? 56.766 36.621 112.039 1.00 22.27 42 VAL C CA 1
ATOM 7251 C C . VAL C 1 42 ? 55.481 36.673 112.890 1.00 22.34 42 VAL C C 1
ATOM 7252 O O . VAL C 1 42 ? 55.429 37.362 113.906 1.00 22.41 42 VAL C O 1
ATOM 7256 N N . ARG C 1 43 ? 54.457 35.941 112.482 1.00 22.62 43 ARG C N 1
ATOM 7257 C CA . ARG C 1 43 ? 53.237 35.803 113.295 1.00 24.46 43 ARG C CA 1
ATOM 7258 C C . ARG C 1 43 ? 53.423 35.077 114.660 1.00 23.15 43 ARG C C 1
ATOM 7259 O O . ARG C 1 43 ? 52.649 35.309 115.576 1.00 23.93 43 ARG C O 1
ATOM 7267 N N . GLU C 1 44 ? 54.447 34.233 114.797 1.00 22.40 44 GLU C N 1
ATOM 7268 C CA . GLU C 1 44 ? 54.842 33.672 116.103 1.00 23.99 44 GLU C CA 1
ATOM 7269 C C . GLU C 1 44 ? 55.364 34.782 117.018 1.00 22.41 44 GLU C C 1
ATOM 7270 O O . GLU C 1 44 ? 55.111 34.765 118.203 1.00 21.87 44 GLU C O 1
ATOM 7276 N N . CYS C 1 45 ? 56.086 35.747 116.457 1.00 22.83 45 CYS C N 1
ATOM 7277 C CA . CYS C 1 45 ? 56.621 36.851 117.228 1.00 21.79 45 CYS C CA 1
ATOM 7278 C C . CYS C 1 45 ? 55.510 37.760 117.694 1.00 23.89 45 CYS C C 1
ATOM 7279 O O . CYS C 1 45 ? 55.490 38.168 118.858 1.00 22.83 45 CYS C O 1
ATOM 7282 N N . LEU C 1 46 ? 54.577 38.068 116.789 1.00 23.37 46 LEU C N 1
ATOM 7283 C CA . LEU C 1 46 ? 53.472 38.961 117.110 1.00 23.07 46 LEU C CA 1
ATOM 7284 C C . LEU C 1 46 ? 52.585 38.440 118.218 1.00 22.63 46 LEU C C 1
ATOM 7285 O O . LEU C 1 46 ? 52.043 39.239 118.966 1.00 23.87 46 LEU C O 1
ATOM 7290 N N . GLY C 1 47 ? 52.436 37.122 118.321 1.00 23.05 47 GLY C N 1
ATOM 7291 C CA . GLY C 1 47 ? 51.682 36.496 119.410 1.00 23.46 47 GLY C CA 1
ATOM 7292 C C . GLY C 1 47 ? 52.522 36.008 120.594 1.00 24.05 47 GLY C C 1
ATOM 7293 O O . GLY C 1 47 ? 52.034 35.215 121.390 1.00 23.91 47 GLY C O 1
ATOM 7294 N N . ASN C 1 48 ? 53.762 36.489 120.730 1.00 23.04 48 ASN C N 1
ATOM 7295 C CA . ASN C 1 48 ? 54.661 36.056 121.819 1.00 24.09 48 ASN C CA 1
ATOM 7296 C C . ASN C 1 48 ? 54.351 36.813 123.108 1.00 23.42 48 ASN C C 1
ATOM 7297 O O . ASN C 1 48 ? 53.991 37.985 123.079 1.00 26.01 48 ASN C O 1
ATOM 7302 N N . ARG C 1 49 ? 54.570 36.167 124.243 1.00 22.50 49 ARG C N 1
ATOM 7303 C CA . ARG C 1 49 ? 54.407 36.816 125.569 1.00 21.45 49 ARG C CA 1
ATOM 7304 C C . ARG C 1 49 ? 55.253 38.040 125.837 1.00 18.69 49 ARG C C 1
ATOM 7305 O O . ARG C 1 49 ? 55.065 38.687 126.836 1.00 18.96 49 ARG C O 1
ATOM 7313 N N . VAL C 1 50 ? 56.185 38.367 124.974 1.00 18.00 50 VAL C N 1
ATOM 7314 C CA . VAL C 1 50 ? 56.976 39.605 125.133 1.00 18.27 50 VAL C CA 1
ATOM 7315 C C . VAL C 1 50 ? 56.106 40.895 125.160 1.00 17.85 50 VAL C C 1
ATOM 7316 O O . VAL C 1 50 ? 56.486 41.892 125.760 1.00 17.13 50 VAL C O 1
ATOM 7320 N N . SER C 1 51 ? 54.932 40.869 124.529 1.00 17.06 51 SER C N 1
ATOM 7321 C CA . SER C 1 51 ? 53.979 42.004 124.618 1.00 17.06 51 SER C CA 1
ATOM 7322 C C . SER C 1 51 ? 53.437 42.292 126.050 1.00 17.95 51 SER C C 1
ATOM 7323 O O . SER C 1 51 ? 52.930 43.390 126.288 1.00 17.26 51 SER C O 1
ATOM 7326 N N . ASN C 1 52 ? 53.554 41.328 126.984 1.00 17.83 52 ASN C N 1
ATOM 7327 C CA . ASN C 1 52 ? 53.251 41.555 128.415 1.00 18.24 52 ASN C CA 1
ATOM 7328 C C . ASN C 1 52 ? 54.142 42.586 129.128 1.00 18.58 52 ASN C C 1
ATOM 7329 O O . ASN C 1 52 ? 53.780 43.084 130.186 1.00 18.55 52 ASN C O 1
ATOM 7334 N N . LYS C 1 53 ? 55.303 42.890 128.576 1.00 18.19 53 LYS C N 1
ATOM 7335 C CA . LYS C 1 53 ? 56.277 43.708 129.259 1.00 18.69 53 LYS C CA 1
ATOM 7336 C C . LYS C 1 53 ? 56.174 45.203 128.972 1.00 18.77 53 LYS C C 1
ATOM 7337 O O . LYS C 1 53 ? 56.175 45.618 127.794 1.00 17.95 53 LYS C O 1
ATOM 7343 N N . TYR C 1 54 ? 56.129 46.010 130.043 1.00 18.21 54 TYR C N 1
ATOM 7344 C CA . TYR C 1 54 ? 56.220 47.472 129.937 1.00 19.11 54 TYR C CA 1
ATOM 7345 C C . TYR C 1 54 ? 57.702 47.885 129.954 1.00 18.99 54 TYR C C 1
ATOM 7346 O O . TYR C 1 54 ? 58.384 47.675 130.936 1.00 18.17 54 TYR C O 1
ATOM 7355 N N . SER C 1 55 ? 58.166 48.533 128.896 1.00 19.44 55 SER C N 1
ATOM 7356 C CA . SER C 1 55 ? 59.591 48.857 128.738 1.00 19.44 55 SER C CA 1
ATOM 7357 C C . SER C 1 55 ? 59.837 50.251 128.202 1.00 18.20 55 SER C C 1
ATOM 7358 O O . SER C 1 55 ? 60.619 50.443 127.267 1.00 17.67 55 SER C O 1
ATOM 7361 N N . GLU C 1 56 ? 59.177 51.227 128.817 1.00 18.02 56 GLU C N 1
ATOM 7362 C CA . GLU C 1 56 ? 59.369 52.642 128.487 1.00 19.55 56 GLU C CA 1
ATOM 7363 C C . GLU C 1 56 ? 60.795 53.149 128.563 1.00 20.99 56 GLU C C 1
ATOM 7364 O O . GLU C 1 56 ? 61.509 52.896 129.526 1.00 23.56 56 GLU C O 1
ATOM 7370 N N . GLY C 1 57 ? 61.176 53.915 127.560 1.00 22.25 57 GLY C N 1
ATOM 7371 C CA . GLY C 1 57 ? 62.511 54.448 127.449 1.00 24.64 57 GLY C CA 1
ATOM 7372 C C . GLY C 1 57 ? 63.260 53.785 126.315 1.00 25.64 57 GLY C C 1
ATOM 7373 O O . GLY C 1 57 ? 62.670 53.437 125.274 1.00 24.27 57 GLY C O 1
ATOM 7374 N N . TYR C 1 58 ? 64.575 53.670 126.498 1.00 25.35 58 TYR C N 1
ATOM 7375 C CA . TYR C 1 58 ? 65.475 53.088 125.493 1.00 26.05 58 TYR C CA 1
ATOM 7376 C C . TYR C 1 58 ? 66.400 52.080 126.162 1.00 25.93 58 TYR C C 1
ATOM 7377 O O . TYR C 1 58 ? 66.472 52.070 127.383 1.00 24.52 58 TYR C O 1
ATOM 7386 N N . PRO C 1 59 ? 67.052 51.182 125.384 1.00 28.39 59 PRO C N 1
ATOM 7387 C CA . PRO C 1 59 ? 67.850 50.133 126.064 1.00 31.12 59 PRO C CA 1
ATOM 7388 C C . PRO C 1 59 ? 68.988 50.712 126.931 1.00 33.16 59 PRO C C 1
ATOM 7389 O O . PRO C 1 59 ? 69.561 51.750 126.574 1.00 29.25 59 PRO C O 1
ATOM 7393 N N . LYS C 1 60 ? 69.225 50.099 128.093 1.00 37.07 60 LYS C N 1
ATOM 7394 C CA . LYS C 1 60 ? 70.235 50.570 129.069 1.00 44.27 60 LYS C CA 1
ATOM 7395 C C . LYS C 1 60 ? 69.899 51.939 129.699 1.00 45.22 60 LYS C C 1
ATOM 7396 O O . LYS C 1 60 ? 70.696 52.471 130.477 1.00 46.56 60 LYS C O 1
ATOM 7402 N N . LYS C 1 61 ? 68.723 52.493 129.378 1.00 44.91 61 LYS C N 1
ATOM 7403 C CA . LYS C 1 61 ? 68.207 53.735 129.987 1.00 44.30 61 LYS C CA 1
ATOM 7404 C C . LYS C 1 61 ? 66.682 53.584 130.131 1.00 42.23 61 LYS C C 1
ATOM 7405 O O . LYS C 1 61 ? 65.901 54.466 129.757 1.00 44.41 61 LYS C O 1
ATOM 7411 N N . ARG C 1 62 ? 66.279 52.436 130.661 1.00 38.92 62 ARG C N 1
ATOM 7412 C CA . ARG C 1 62 ? 64.882 52.062 130.791 1.00 36.70 62 ARG C CA 1
ATOM 7413 C C . ARG C 1 62 ? 64.411 52.679 132.070 1.00 37.20 62 ARG C C 1
ATOM 7414 O O . ARG C 1 62 ? 65.220 52.914 132.970 1.00 38.10 62 ARG C O 1
ATOM 7422 N N . TYR C 1 63 ? 63.108 52.962 132.154 1.00 37.91 63 TYR C N 1
ATOM 7423 C CA . TYR C 1 63 ? 62.501 53.443 133.396 1.00 33.64 63 TYR C CA 1
ATOM 7424 C C . TYR C 1 63 ? 62.366 52.310 134.378 1.00 35.77 63 TYR C C 1
ATOM 7425 O O . TYR C 1 63 ? 62.670 52.490 135.556 1.00 33.80 63 TYR C O 1
ATOM 7434 N N . TYR C 1 64 ? 61.931 51.148 133.897 1.00 37.73 64 TYR C N 1
ATOM 7435 C CA . TYR C 1 64 ? 61.817 49.939 134.738 1.00 41.82 64 TYR C CA 1
ATOM 7436 C C . TYR C 1 64 ? 62.956 48.962 134.528 1.00 41.24 64 TYR C C 1
ATOM 7437 O O . TYR C 1 64 ? 63.586 48.957 133.482 1.00 41.90 64 TYR C O 1
ATOM 7446 N N . GLY C 1 65 ? 63.168 48.095 135.512 1.00 42.50 65 GLY C N 1
ATOM 7447 C CA . GLY C 1 65 ? 64.098 46.971 135.376 1.00 39.85 6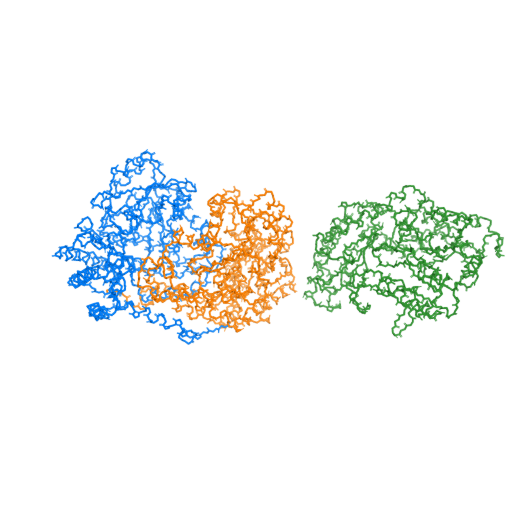5 GLY C CA 1
ATOM 7448 C C . GLY C 1 65 ? 63.322 45.823 134.779 1.00 38.20 65 GLY C C 1
ATOM 7449 O O . GLY C 1 65 ? 62.187 46.000 134.312 1.00 39.68 65 GLY C O 1
ATOM 7450 N N . GLY C 1 66 ? 63.916 44.642 134.803 1.00 35.76 66 GLY C N 1
ATOM 7451 C CA . GLY C 1 66 ? 63.280 43.456 134.246 1.00 34.90 66 GLY C CA 1
ATOM 7452 C C . GLY C 1 66 ? 63.314 43.417 132.724 1.00 34.82 66 GLY C C 1
ATOM 7453 O O . GLY C 1 66 ? 62.626 42.603 132.126 1.00 35.60 66 GLY C O 1
ATOM 7454 N N . ASN C 1 67 ? 64.148 44.266 132.124 1.00 35.10 67 ASN C N 1
ATOM 7455 C CA . ASN C 1 67 ? 64.211 44.493 130.684 1.00 37.57 67 ASN C CA 1
ATOM 7456 C C . ASN C 1 67 ? 65.513 44.047 130.013 1.00 38.58 67 ASN C C 1
ATOM 7457 O O . ASN C 1 67 ? 65.898 44.606 128.978 1.00 38.75 67 ASN C O 1
ATOM 7462 N N . ASP C 1 68 ? 66.205 43.064 130.592 1.00 39.25 68 ASP C N 1
ATOM 7463 C CA . ASP C 1 68 ? 67.476 42.621 130.012 1.00 38.75 68 ASP C CA 1
ATOM 7464 C C . ASP C 1 68 ? 67.206 41.916 128.696 1.00 34.43 68 ASP C C 1
ATOM 7465 O O . ASP C 1 68 ? 67.831 42.235 127.699 1.00 33.71 68 ASP C O 1
ATOM 7470 N N . PHE C 1 69 ? 66.246 40.994 128.690 1.00 30.13 69 PHE C N 1
ATOM 7471 C CA . PHE C 1 69 ? 65.879 40.288 127.464 1.00 29.35 69 PHE C CA 1
ATOM 7472 C C . PHE C 1 69 ? 65.230 41.214 126.421 1.00 27.68 69 PHE C C 1
ATOM 7473 O O . PHE C 1 69 ? 65.586 41.152 125.233 1.00 25.71 69 PHE C O 1
ATOM 7481 N N . ILE C 1 70 ? 64.329 42.098 126.868 1.00 25.65 70 ILE C N 1
ATOM 7482 C CA . ILE C 1 70 ? 63.751 43.148 126.001 1.00 24.31 70 ILE C CA 1
ATOM 7483 C C . ILE C 1 70 ? 64.830 44.044 125.403 1.00 25.55 70 ILE C C 1
ATOM 7484 O O . ILE C 1 70 ? 64.761 44.392 124.212 1.00 26.24 70 ILE C O 1
ATOM 7489 N N . ASP C 1 71 ? 65.814 44.432 126.214 1.00 26.66 71 ASP C N 1
ATOM 7490 C CA . ASP C 1 71 ? 66.934 45.251 125.714 1.00 29.16 71 ASP C CA 1
ATOM 7491 C C . ASP C 1 71 ? 67.720 44.548 124.608 1.00 26.82 71 ASP C C 1
ATOM 7492 O O . ASP C 1 71 ? 68.097 45.173 123.618 1.00 27.45 71 ASP C O 1
ATOM 7497 N N . LYS C 1 72 ? 67.944 43.256 124.756 1.00 25.62 72 LYS C N 1
ATOM 7498 C CA . LYS C 1 72 ? 68.675 42.498 123.726 1.00 26.76 72 LYS C CA 1
ATOM 7499 C C . LYS C 1 72 ? 67.908 42.471 122.384 1.00 25.99 72 LYS C C 1
ATOM 7500 O O . LYS C 1 72 ? 68.484 42.780 121.316 1.00 25.55 72 LYS C O 1
ATOM 7506 N N . ILE C 1 73 ? 66.608 42.147 122.470 1.00 24.99 73 ILE C N 1
ATOM 7507 C CA . ILE C 1 73 ? 65.676 42.178 121.330 1.00 23.10 73 ILE C CA 1
ATOM 7508 C C . ILE C 1 73 ? 65.668 43.547 120.656 1.00 21.18 73 ILE C C 1
ATOM 7509 O O . ILE C 1 73 ? 65.806 43.605 119.446 1.00 22.68 73 ILE C O 1
ATOM 7514 N N . GLU C 1 74 ? 65.566 44.642 121.419 1.00 19.74 74 GLU C N 1
ATOM 7515 C CA . GLU C 1 74 ? 65.553 45.993 120.804 1.00 19.39 74 GLU C CA 1
ATOM 7516 C C . GLU C 1 74 ? 66.881 46.372 120.158 1.00 21.86 74 GLU C C 1
ATOM 7517 O O . GLU C 1 74 ? 66.890 47.019 119.107 1.00 22.18 74 GLU C O 1
ATOM 7523 N N . GLU C 1 75 ? 67.999 45.955 120.763 1.00 25.24 75 GLU C N 1
ATOM 7524 C CA . GLU C 1 75 ? 69.372 46.230 120.213 1.00 25.01 75 GLU C CA 1
ATOM 7525 C C . GLU C 1 75 ? 69.662 45.421 118.953 1.00 22.54 75 GLU C C 1
ATOM 7526 O O . GLU C 1 75 ? 70.183 45.934 118.000 1.00 22.50 75 GLU C O 1
ATOM 7532 N N . LEU C 1 76 ? 69.295 44.154 118.974 1.00 22.31 76 LEU C N 1
ATOM 7533 C CA . LEU C 1 76 ? 69.282 43.307 117.791 1.00 22.06 76 LEU C CA 1
ATOM 7534 C C . LEU C 1 76 ? 68.453 43.867 116.631 1.00 23.01 76 LEU C C 1
ATOM 7535 O O . LEU C 1 76 ? 68.850 43.737 115.470 1.00 22.93 76 LEU C O 1
ATOM 7540 N N . CYS C 1 77 ? 67.301 44.476 116.947 1.00 22.25 77 CYS C N 1
ATOM 7541 C CA . CYS C 1 77 ? 66.416 44.979 115.913 1.00 20.59 77 CYS C CA 1
ATOM 7542 C C . CYS C 1 77 ? 67.058 46.177 115.235 1.00 20.12 77 CYS C C 1
ATOM 7543 O O . CYS C 1 77 ? 67.080 46.231 114.017 1.00 18.52 77 CYS C O 1
ATOM 7546 N N . GLN C 1 78 ? 67.607 47.098 116.026 1.00 21.95 78 GLN C N 1
ATOM 7547 C CA . GLN C 1 78 ? 68.333 48.276 115.513 1.00 24.33 78 GLN C CA 1
ATOM 7548 C C . GLN C 1 78 ? 69.592 47.886 114.704 1.00 26.89 78 GLN C C 1
ATOM 7549 O O . GLN C 1 78 ? 69.894 48.489 113.666 1.00 27.23 78 GLN C O 1
ATOM 7555 N N . LYS C 1 79 ? 70.352 46.922 115.227 1.00 28.42 79 LYS C N 1
ATOM 7556 C CA . LYS C 1 79 ? 71.531 46.405 114.529 1.00 30.24 79 LYS C CA 1
ATOM 7557 C C . LYS C 1 79 ? 71.112 45.867 113.151 1.00 29.16 79 LYS C C 1
ATOM 7558 O O . LYS C 1 79 ? 71.571 46.373 112.109 1.00 26.66 79 LYS C O 1
ATOM 7564 N N . ARG C 1 80 ? 70.203 44.878 113.169 1.00 28.65 80 ARG C N 1
ATOM 7565 C CA . ARG C 1 80 ? 69.676 44.258 111.950 1.00 28.77 80 ARG C CA 1
ATOM 7566 C C . ARG C 1 80 ? 69.033 45.240 110.962 1.00 28.51 80 ARG C C 1
ATOM 7567 O O . ARG C 1 80 ? 69.033 44.969 109.764 1.00 33.59 80 ARG C O 1
ATOM 7575 N N . ALA C 1 81 ? 68.513 46.368 111.439 1.00 28.03 81 ALA C N 1
ATOM 7576 C CA . ALA C 1 81 ? 67.915 47.407 110.568 1.00 28.96 81 ALA C CA 1
ATOM 7577 C C . ALA C 1 81 ? 68.957 48.222 109.824 1.00 29.28 81 ALA C C 1
ATOM 7578 O O . ALA C 1 81 ? 68.809 48.523 108.633 1.00 27.29 81 ALA C O 1
ATOM 7580 N N . LEU C 1 82 ? 69.972 48.645 110.566 1.00 28.34 82 LEU C N 1
ATOM 7581 C CA . LEU C 1 82 ? 71.101 49.381 109.996 1.00 29.24 82 LEU C CA 1
ATOM 7582 C C . LEU C 1 82 ? 71.904 48.519 108.983 1.00 28.73 82 LEU C C 1
ATOM 7583 O O . LEU C 1 82 ? 72.189 48.969 107.887 1.00 27.25 82 LEU C O 1
ATOM 7588 N N . GLU C 1 83 ? 72.185 47.267 109.326 1.00 30.57 83 GLU C N 1
ATOM 7589 C CA . GLU C 1 83 ? 72.774 46.311 108.377 1.00 33.48 83 GLU C CA 1
ATOM 7590 C C . GLU C 1 83 ? 71.925 46.107 107.113 1.00 34.42 83 GLU C C 1
ATOM 7591 O O . GLU C 1 83 ? 72.462 46.090 106.001 1.00 37.85 83 GLU C O 1
ATOM 7597 N N . ALA C 1 84 ? 70.612 45.943 107.284 1.00 32.34 84 ALA C N 1
ATOM 7598 C CA . ALA C 1 84 ? 69.709 45.726 106.155 1.00 30.23 84 ALA C CA 1
ATOM 7599 C C . ALA C 1 84 ? 69.789 46.855 105.154 1.00 27.68 84 ALA C C 1
ATOM 7600 O O . ALA C 1 84 ? 69.882 46.624 103.951 1.00 27.20 84 ALA C O 1
ATOM 7602 N N . PHE C 1 85 ? 69.774 48.081 105.659 1.00 26.61 85 PHE C N 1
ATOM 7603 C CA . PHE C 1 85 ? 69.789 49.256 104.805 1.00 26.28 85 PHE C CA 1
ATOM 7604 C C . PHE C 1 85 ? 71.191 49.820 104.496 1.00 29.01 85 PHE C C 1
ATOM 7605 O O . PHE C 1 85 ? 71.316 50.988 104.062 1.00 30.29 85 PHE C O 1
ATOM 7613 N N . ASN C 1 86 ? 72.223 48.981 104.657 1.00 28.82 86 ASN C N 1
ATOM 7614 C CA . ASN C 1 86 ? 73.567 49.288 104.174 1.00 32.82 86 ASN C CA 1
ATOM 7615 C C . ASN C 1 86 ? 74.070 50.600 104.746 1.00 33.58 86 ASN C C 1
ATOM 7616 O O . ASN C 1 86 ? 74.449 51.508 103.997 1.00 37.36 86 ASN C O 1
ATOM 7621 N N . VAL C 1 87 ? 74.023 50.700 106.074 1.00 33.48 87 VAL C N 1
ATOM 7622 C CA . VAL C 1 87 ? 74.455 51.889 106.777 1.00 33.10 87 VAL C CA 1
ATOM 7623 C C . VAL C 1 87 ? 75.293 51.519 107.990 1.00 33.45 87 VAL C C 1
ATOM 7624 O O . VAL C 1 87 ? 75.051 50.502 108.669 1.00 30.82 87 VAL C O 1
ATOM 7628 N N . SER C 1 88 ? 76.277 52.376 108.251 1.00 34.83 88 SER C N 1
ATOM 7629 C CA . SER C 1 88 ? 77.207 52.197 109.348 1.00 34.31 88 SER C CA 1
ATOM 7630 C C . SER C 1 88 ? 76.562 52.750 110.604 1.00 31.53 88 SER C C 1
ATOM 7631 O O . SER C 1 88 ? 76.091 53.876 110.581 1.00 28.41 88 SER C O 1
ATOM 7634 N N . ASP C 1 89 ? 76.578 51.976 111.691 1.00 32.31 89 ASP C N 1
ATOM 7635 C CA . ASP C 1 89 ? 76.067 52.433 112.994 1.00 36.23 89 ASP C CA 1
ATOM 7636 C C . ASP C 1 89 ? 76.874 53.591 113.627 1.00 38.26 89 ASP C C 1
ATOM 7637 O O . ASP C 1 89 ? 76.419 54.236 114.586 1.00 34.10 89 ASP C O 1
ATOM 7642 N N . GLU C 1 90 ? 78.077 53.832 113.104 1.00 40.83 90 GLU C N 1
ATOM 7643 C CA . GLU C 1 90 ? 78.854 55.022 113.466 1.00 43.74 90 GLU C CA 1
ATOM 7644 C C . GLU C 1 90 ? 78.227 56.279 112.846 1.00 40.49 90 GLU C C 1
ATOM 7645 O O . GLU C 1 90 ? 78.225 57.318 113.479 1.00 40.79 90 GLU C O 1
ATOM 7651 N N . GLU C 1 91 ? 77.700 56.177 111.622 1.00 40.17 91 GLU C N 1
ATOM 7652 C CA . GLU C 1 91 ? 77.092 57.323 110.894 1.00 39.04 91 GLU C CA 1
ATOM 7653 C C . GLU C 1 91 ? 75.545 57.423 110.968 1.00 36.71 91 GLU C C 1
ATOM 7654 O O . GLU C 1 91 ? 74.980 58.526 110.873 1.00 35.83 91 GLU C O 1
ATOM 7660 N N . TRP C 1 92 ? 74.867 56.283 111.076 1.00 33.08 92 TRP C N 1
ATOM 7661 C CA . TRP C 1 92 ? 73.381 56.249 111.074 1.00 33.92 92 TRP C CA 1
ATOM 7662 C C . TRP C 1 92 ? 72.845 55.682 112.363 1.00 28.97 92 TRP C C 1
ATOM 7663 O O . TRP C 1 92 ? 73.435 54.784 112.945 1.00 27.39 92 TRP C O 1
ATOM 7674 N N . GLY C 1 93 ? 71.719 56.221 112.799 1.00 27.44 93 GLY C N 1
ATOM 7675 C CA . GLY C 1 93 ? 70.951 55.618 113.888 1.00 25.39 93 GLY C CA 1
ATOM 7676 C C . GLY C 1 93 ? 69.525 55.303 113.460 1.00 23.67 93 GLY C C 1
ATOM 7677 O O . GLY C 1 93 ? 69.020 55.837 112.485 1.00 21.18 93 GLY C O 1
ATOM 7678 N N . VAL C 1 94 ? 68.894 54.420 114.215 1.00 23.69 94 VAL C N 1
ATOM 7679 C CA . VAL C 1 94 ? 67.538 53.995 113.938 1.00 23.34 94 VAL C CA 1
ATOM 7680 C C . VAL C 1 94 ? 66.734 53.874 115.229 1.00 22.47 94 VAL C C 1
ATOM 7681 O O . VAL C 1 94 ? 67.232 53.359 116.235 1.00 21.61 94 VAL C O 1
ATOM 7685 N N . ASN C 1 95 ? 65.498 54.377 115.191 1.00 21.69 95 ASN C N 1
ATOM 7686 C CA . ASN C 1 95 ? 64.520 54.138 116.269 1.00 19.63 95 ASN C CA 1
ATOM 7687 C C . ASN C 1 95 ? 63.466 53.121 115.775 1.00 18.02 95 ASN C C 1
ATOM 7688 O O . ASN C 1 95 ? 62.845 53.298 114.746 1.00 16.40 95 ASN C O 1
ATOM 7693 N N . VAL C 1 96 ? 63.294 52.059 116.540 1.00 19.03 96 VAL C N 1
ATOM 7694 C CA . VAL C 1 96 ? 62.481 50.915 116.165 1.00 19.37 96 VAL C CA 1
ATOM 7695 C C . VAL C 1 96 ? 61.125 50.893 116.894 1.00 20.17 96 VAL C C 1
ATOM 7696 O O . VAL C 1 96 ? 60.367 49.911 116.783 1.00 21.58 96 VAL C O 1
ATOM 7700 N N . GLN C 1 97 ? 60.844 51.933 117.668 1.00 18.81 97 GLN C N 1
ATOM 7701 C CA . GLN C 1 97 ? 59.666 51.945 118.506 1.00 18.26 97 GLN C CA 1
ATOM 7702 C C . GLN C 1 97 ? 58.352 52.400 117.851 1.00 16.85 97 GLN C C 1
ATOM 7703 O O . GLN C 1 97 ? 57.324 51.973 118.330 1.00 17.37 97 GLN C O 1
ATOM 7709 N N . PRO C 1 98 ? 58.369 53.283 116.817 1.00 15.75 98 PRO C N 1
ATOM 7710 C CA . PRO C 1 98 ? 57.089 53.782 116.284 1.00 15.44 98 PRO C CA 1
ATOM 7711 C C . PRO C 1 98 ? 56.094 52.685 115.912 1.00 15.14 98 PRO C C 1
ATOM 7712 O O . PRO C 1 98 ? 56.451 51.698 115.296 1.00 14.32 98 PRO C O 1
ATOM 7716 N N . LEU C 1 99 ? 54.854 52.860 116.349 1.00 15.18 99 LEU C N 1
ATOM 7717 C CA . LEU C 1 99 ? 53.830 51.822 116.214 1.00 14.58 99 LEU C CA 1
ATOM 7718 C C . LEU C 1 99 ? 53.340 51.708 114.778 1.00 14.30 99 LEU C C 1
ATOM 7719 O O . LEU C 1 99 ? 52.853 50.665 114.393 1.00 15.30 99 LEU C O 1
ATOM 7724 N N . SER C 1 100 ? 53.496 52.751 113.976 1.00 15.24 100 SER C N 1
ATOM 7725 C CA . SER C 1 100 ? 53.091 52.685 112.580 1.00 16.17 100 SER C CA 1
ATOM 7726 C C . SER C 1 100 ? 53.648 53.822 111.744 1.00 15.42 100 SER C C 1
ATOM 7727 O O . SER C 1 100 ? 54.181 54.789 112.263 1.00 15.22 100 SER C O 1
ATOM 7730 N N . GLY C 1 101 ? 53.458 53.712 110.433 1.00 14.24 101 GLY C N 1
ATOM 7731 C CA . GLY C 1 101 ? 54.012 54.657 109.507 1.00 14.34 101 GLY C CA 1
ATOM 7732 C C . GLY C 1 101 ? 53.666 56.101 109.752 1.00 14.47 101 GLY C C 1
ATOM 7733 O O . GLY C 1 101 ? 54.542 56.980 109.659 1.00 13.51 101 GLY C O 1
ATOM 7734 N N . SER C 1 102 ? 52.385 56.348 110.059 1.00 13.83 102 SER C N 1
ATOM 7735 C CA . SER C 1 102 ? 51.902 57.691 110.284 1.00 13.67 102 SER C CA 1
ATOM 7736 C C . SER C 1 102 ? 52.487 58.240 111.617 1.00 13.28 102 SER C C 1
ATOM 7737 O O . SER C 1 102 ? 52.894 59.380 111.701 1.00 12.82 102 SER C O 1
ATOM 7740 N N . ALA C 1 103 ? 52.488 57.424 112.657 1.00 13.08 103 ALA C N 1
ATOM 7741 C CA . ALA C 1 103 ? 53.127 57.802 113.923 1.00 14.32 103 ALA C CA 1
ATOM 7742 C C . ALA C 1 103 ? 54.630 58.211 113.709 1.00 14.79 103 ALA C C 1
ATOM 7743 O O . ALA C 1 103 ? 55.021 59.296 114.101 1.00 14.10 103 ALA C O 1
ATOM 7745 N N . ALA C 1 104 ? 55.385 57.347 113.036 1.00 15.29 104 ALA C N 1
ATOM 7746 C CA . ALA C 1 104 ? 56.803 57.567 112.696 1.00 16.59 104 ALA C CA 1
ATOM 7747 C C . ALA C 1 104 ? 57.050 58.878 112.032 1.00 17.54 104 ALA C C 1
ATOM 7748 O O . ALA C 1 104 ? 57.943 59.614 112.457 1.00 17.55 104 ALA C O 1
ATOM 7750 N N . ASN C 1 105 ? 56.248 59.189 111.013 1.00 17.94 105 ASN C N 1
ATOM 7751 C CA . ASN C 1 105 ? 56.375 60.448 110.297 1.00 18.77 105 ASN C CA 1
ATOM 7752 C C . ASN C 1 105 ? 56.061 61.673 111.170 1.00 19.59 105 ASN C C 1
ATOM 7753 O O . ASN C 1 105 ? 56.802 62.658 111.147 1.00 20.99 105 ASN C O 1
ATOM 7758 N N . VAL C 1 106 ? 54.963 61.642 111.918 1.00 18.97 106 VAL C N 1
ATOM 7759 C CA . VAL C 1 106 ? 54.607 62.780 112.781 1.00 17.62 106 VAL C CA 1
ATOM 7760 C C . VAL C 1 106 ? 55.685 63.051 113.845 1.00 17.28 106 VAL C C 1
ATOM 7761 O O . VAL C 1 106 ? 55.990 64.202 114.126 1.00 15.19 106 VAL C O 1
ATOM 7765 N N . GLN C 1 107 ? 56.247 61.981 114.390 1.00 16.97 107 GLN C N 1
ATOM 7766 C CA . GLN C 1 107 ? 57.257 62.054 115.405 1.00 17.39 107 GLN C CA 1
ATOM 7767 C C . GLN C 1 107 ? 58.532 62.631 114.799 1.00 18.86 107 GLN C C 1
ATOM 7768 O O . GLN C 1 107 ? 59.039 63.652 115.274 1.00 20.85 107 GLN C O 1
ATOM 7774 N N . ALA C 1 108 ? 59.025 62.009 113.735 1.00 19.43 108 ALA C N 1
ATOM 7775 C CA . ALA C 1 108 ? 60.197 62.543 113.021 1.00 20.35 108 ALA C CA 1
ATOM 7776 C C . ALA C 1 108 ? 60.032 64.008 112.607 1.00 21.76 108 ALA C C 1
ATOM 7777 O O . ALA C 1 108 ? 60.952 64.801 112.825 1.00 23.88 108 ALA C O 1
ATOM 7779 N N . LEU C 1 109 ? 58.872 64.388 112.061 1.00 21.57 109 LEU C N 1
ATOM 7780 C CA . LEU C 1 109 ? 58.659 65.782 111.630 1.00 23.08 109 LEU C CA 1
ATOM 7781 C C . LEU C 1 109 ? 58.709 66.743 112.828 1.00 24.52 109 LEU C C 1
ATOM 7782 O O . LEU C 1 109 ? 59.291 67.818 112.749 1.00 25.17 109 LEU C O 1
ATOM 7787 N N . TYR C 1 110 ? 58.069 66.357 113.924 1.00 23.85 110 TYR C N 1
ATOM 7788 C CA . TYR C 1 110 ? 58.068 67.182 115.121 1.00 24.34 110 TYR C CA 1
ATOM 7789 C C . TYR C 1 110 ? 59.512 67.402 115.642 1.00 24.03 110 TYR C C 1
ATOM 7790 O O . TYR C 1 110 ? 59.911 68.539 115.883 1.00 21.54 110 TYR C O 1
ATOM 7799 N N . ALA C 1 111 ? 60.268 66.303 115.767 1.00 23.86 111 ALA C N 1
ATOM 7800 C CA . ALA C 1 111 ? 61.697 66.358 116.106 1.00 24.02 111 ALA C CA 1
ATOM 7801 C C . ALA C 1 111 ? 62.424 67.442 115.324 1.00 24.90 111 ALA C C 1
ATOM 7802 O O . ALA C 1 111 ? 63.108 68.257 115.912 1.00 26.32 111 ALA C O 1
ATOM 7804 N N . LEU C 1 112 ? 62.235 67.463 114.008 1.00 25.13 112 LEU C N 1
ATOM 7805 C CA . LEU C 1 112 ? 62.977 68.366 113.128 1.00 25.89 112 LEU C CA 1
ATOM 7806 C C . LEU C 1 112 ? 62.511 69.805 113.183 1.00 26.08 112 LEU C C 1
ATOM 7807 O O . LEU C 1 112 ? 63.326 70.710 113.075 1.00 26.16 112 LEU C O 1
ATOM 7812 N N . VAL C 1 113 ? 61.206 70.025 113.326 1.00 27.33 113 VAL C N 1
ATOM 7813 C CA . VAL C 1 113 ? 60.643 71.369 113.147 1.00 27.27 113 VAL C CA 1
ATOM 7814 C C . VAL C 1 113 ? 59.880 71.967 114.318 1.00 27.51 113 VAL C C 1
ATOM 7815 O O . VAL C 1 113 ? 59.779 73.196 114.400 1.00 27.37 113 VAL C O 1
ATOM 7819 N N . GLY C 1 114 ? 59.313 71.126 115.182 1.00 27.50 114 GLY C N 1
ATOM 7820 C CA . GLY C 1 114 ? 58.468 71.588 116.280 1.00 28.79 114 GLY C CA 1
ATOM 7821 C C . GLY C 1 114 ? 57.120 72.150 115.844 1.00 31.06 114 GLY C C 1
ATOM 7822 O O . GLY C 1 114 ? 56.853 72.332 114.655 1.00 33.11 114 GLY C O 1
ATOM 7823 N N . VAL C 1 115 ? 56.273 72.456 116.822 1.00 32.72 115 VAL C N 1
ATOM 7824 C CA . VAL C 1 115 ? 54.937 72.995 116.559 1.00 32.26 115 VAL C CA 1
ATOM 7825 C C . VAL C 1 115 ? 55.089 74.300 115.782 1.00 35.93 115 VAL C C 1
ATOM 7826 O O . VAL C 1 115 ? 56.055 75.033 115.994 1.00 33.94 115 VAL C O 1
ATOM 7830 N N . LYS C 1 116 ? 54.163 74.535 114.840 1.00 38.07 116 LYS C N 1
ATOM 7831 C CA . LYS C 1 116 ? 54.246 75.644 113.881 1.00 40.47 116 LYS C CA 1
ATOM 7832 C C . LYS C 1 116 ? 55.395 75.517 112.853 1.00 39.67 116 LYS C C 1
ATOM 7833 O O . LYS C 1 116 ? 55.578 76.425 112.047 1.00 44.26 116 LYS C O 1
ATOM 7839 N N . GLY C 1 117 ? 56.160 74.425 112.856 1.00 38.34 117 GLY C N 1
ATOM 7840 C CA . GLY C 1 117 ? 57.271 74.272 111.910 1.00 38.43 117 GLY C CA 1
ATOM 7841 C C . GLY C 1 117 ? 56.803 74.213 110.461 1.00 38.45 117 GLY C C 1
ATOM 7842 O O . GLY C 1 117 ? 55.641 73.897 110.184 1.00 35.60 117 GLY C O 1
ATOM 7843 N N . LYS C 1 118 ? 57.699 74.554 109.537 1.00 38.91 118 LYS C N 1
ATOM 7844 C CA . LYS C 1 118 ? 57.347 74.653 108.122 1.00 37.59 118 LYS C CA 1
ATOM 7845 C C . LYS C 1 118 ? 57.788 73.378 107.407 1.00 35.39 118 LYS C C 1
ATOM 7846 O O . LYS C 1 118 ? 58.934 72.967 107.532 1.00 35.60 118 LYS C O 1
ATOM 7852 N N . ILE C 1 119 ? 56.849 72.716 106.725 1.00 34.15 119 ILE C N 1
ATOM 7853 C CA . ILE C 1 119 ? 57.151 71.478 105.972 1.00 31.77 119 ILE C CA 1
ATOM 7854 C C . ILE C 1 119 ? 56.637 71.539 104.529 1.00 29.40 119 ILE C C 1
ATOM 7855 O O . ILE C 1 119 ? 55.725 72.282 104.213 1.00 25.95 119 ILE C O 1
ATOM 7860 N N . MET C 1 120 ? 57.258 70.759 103.661 1.00 29.80 120 MET C N 1
ATOM 7861 C CA . MET C 1 120 ? 56.840 70.679 102.266 1.00 31.95 120 MET C CA 1
ATOM 7862 C C . MET C 1 120 ? 56.767 69.214 101.903 1.00 29.71 120 MET C C 1
ATOM 7863 O O . MET C 1 120 ? 57.690 68.470 102.221 1.00 30.52 120 MET C O 1
ATOM 7868 N N . GLY C 1 121 ? 55.667 68.807 101.268 1.00 28.68 121 GLY C N 1
ATOM 7869 C CA . GLY C 1 121 ? 55.521 67.429 100.772 1.00 28.79 121 GLY C CA 1
ATOM 7870 C C . GLY C 1 121 ? 54.660 67.350 99.519 1.00 27.72 121 GLY C C 1
ATOM 7871 O O . GLY C 1 121 ? 54.048 68.340 99.130 1.00 26.58 121 GLY C O 1
ATOM 7872 N N . MET C 1 122 ? 54.626 66.177 98.884 1.00 28.40 122 MET C N 1
ATOM 7873 C CA . MET C 1 122 ? 53.779 65.977 97.701 1.00 30.79 122 MET C CA 1
ATOM 7874 C C . MET C 1 122 ? 52.308 65.949 98.079 1.00 30.51 122 MET C C 1
ATOM 7875 O O . MET C 1 122 ? 51.916 65.302 99.049 1.00 30.07 122 MET C O 1
ATOM 7880 N N . HIS C 1 123 ? 51.502 66.674 97.314 1.00 31.20 123 HIS C N 1
ATOM 7881 C CA . HIS C 1 123 ? 50.051 66.636 97.472 1.00 31.93 123 HIS C CA 1
ATOM 7882 C C . HIS C 1 123 ? 49.539 65.177 97.436 1.00 32.03 123 HIS C C 1
ATOM 7883 O O . HIS C 1 123 ? 50.070 64.335 96.698 1.00 28.11 123 HIS C O 1
ATOM 7890 N N . LEU C 1 124 ? 48.526 64.884 98.252 1.00 34.43 124 LEU C N 1
ATOM 7891 C CA . LEU C 1 124 ? 47.935 63.526 98.335 1.00 35.52 124 LEU C CA 1
ATOM 7892 C C . LEU C 1 124 ? 47.418 63.038 96.987 1.00 36.51 124 LEU C C 1
ATOM 7893 O O . LEU C 1 124 ? 47.785 61.950 96.538 1.00 37.44 124 LEU C O 1
ATOM 7898 N N . CYS C 1 125 ? 46.558 63.847 96.364 1.00 38.79 125 CYS C N 1
ATOM 7899 C CA . CYS C 1 125 ? 46.084 63.654 94.974 1.00 40.33 125 CYS C CA 1
ATOM 7900 C C . CYS C 1 125 ? 47.170 63.395 93.912 1.00 37.58 125 CYS C C 1
ATOM 7901 O O . CYS C 1 125 ? 46.866 62.832 92.867 1.00 37.63 125 CYS C O 1
ATOM 7904 N N . SER C 1 126 ? 48.409 63.816 94.171 1.00 32.91 126 SER C N 1
ATOM 7905 C CA . SER C 1 126 ? 49.537 63.538 93.288 1.00 31.24 126 SER C CA 1
ATOM 7906 C C . SER C 1 126 ? 50.425 62.377 93.704 1.00 28.43 126 SER C C 1
ATOM 7907 O O . SER C 1 126 ? 51.427 62.113 93.038 1.00 28.44 126 SER C O 1
ATOM 7910 N N . GLY C 1 127 ? 50.081 61.690 94.792 1.00 26.63 127 GLY C N 1
ATOM 7911 C CA . GLY C 1 127 ? 50.822 60.496 95.208 1.00 25.23 127 GLY C CA 1
ATOM 7912 C C . GLY C 1 127 ? 51.560 60.590 96.535 1.00 24.72 127 GLY C C 1
ATOM 7913 O O . GLY C 1 127 ? 52.151 59.612 96.946 1.00 22.65 127 GLY C O 1
ATOM 7914 N N . GLY C 1 128 ? 51.511 61.742 97.214 1.00 23.75 128 GLY C N 1
ATOM 7915 C CA . GLY C 1 128 ? 52.051 61.864 98.566 1.00 23.99 128 GLY C CA 1
ATOM 7916 C C . GLY C 1 128 ? 51.139 61.211 99.604 1.00 24.45 128 GLY C C 1
ATOM 7917 O O . GLY C 1 128 ? 50.007 60.801 99.294 1.00 22.91 128 GLY C O 1
ATOM 7918 N N . HIS C 1 129 ? 51.652 61.058 100.828 1.00 23.24 129 HIS C N 1
ATOM 7919 C CA . HIS C 1 129 ? 50.882 60.498 101.939 1.00 20.92 129 HIS C CA 1
ATOM 7920 C C . HIS C 1 129 ? 50.189 61.597 102.718 1.00 19.98 129 HIS C C 1
ATOM 7921 O O . HIS C 1 129 ? 50.607 62.748 102.675 1.00 17.89 129 HIS C O 1
ATOM 7928 N N . LEU C 1 130 ? 49.132 61.220 103.438 1.00 19.70 130 LEU C N 1
ATOM 7929 C CA . LEU C 1 130 ? 48.423 62.128 104.365 1.00 20.15 130 LEU C CA 1
ATOM 7930 C C . LEU C 1 130 ? 49.359 62.876 105.337 1.00 20.56 130 LEU C C 1
ATOM 7931 O O . LEU C 1 130 ? 49.191 64.066 105.573 1.00 19.44 130 LEU C O 1
ATOM 7936 N N . THR C 1 131 ? 50.349 62.153 105.867 1.00 20.93 131 THR C N 1
ATOM 7937 C CA . THR C 1 131 ? 51.356 62.681 106.811 1.00 20.82 131 THR C CA 1
ATOM 7938 C C . THR C 1 131 ? 52.490 63.480 106.161 1.00 21.51 131 THR C C 1
ATOM 7939 O O . THR C 1 131 ? 53.428 63.879 106.843 1.00 21.58 131 THR C O 1
ATOM 7943 N N . HIS C 1 132 ? 52.407 63.725 104.853 1.00 20.53 132 HIS C N 1
ATOM 7944 C CA . HIS C 1 132 ? 53.332 64.622 104.171 1.00 19.88 132 HIS C CA 1
ATOM 7945 C C . HIS C 1 132 ? 52.725 66.025 104.050 1.00 20.92 132 HIS C C 1
ATOM 7946 O O . HIS C 1 132 ? 53.117 66.807 103.201 1.00 24.03 132 HIS C O 1
ATOM 7953 N N . GLY C 1 133 ? 51.790 66.354 104.924 1.00 20.63 133 GLY C N 1
ATOM 7954 C CA . GLY C 1 133 ? 51.263 67.684 104.999 1.00 22.29 133 GLY C CA 1
ATOM 7955 C C . GLY C 1 133 ? 49.855 67.901 104.482 1.00 23.53 133 GLY C C 1
ATOM 7956 O O . GLY C 1 133 ? 49.461 69.053 104.295 1.00 23.68 133 GLY C O 1
ATOM 7957 N N . PHE C 1 134 ? 49.074 66.836 104.312 1.00 24.68 134 PHE C N 1
ATOM 7958 C CA . PHE C 1 134 ? 47.826 66.966 103.577 1.00 27.38 134 PHE C CA 1
ATOM 7959 C C . PHE C 1 134 ? 46.770 67.823 104.258 1.00 28.25 134 PHE C C 1
ATOM 7960 O O . PHE C 1 134 ? 46.415 67.569 105.412 1.00 27.97 134 PHE C O 1
ATOM 7968 N N . PHE C 1 135 ? 46.284 68.831 103.518 1.00 30.02 135 PHE C N 1
ATOM 7969 C CA . PHE C 1 135 ? 45.082 69.601 103.875 1.00 32.18 135 PHE C CA 1
ATOM 7970 C C . PHE C 1 135 ? 44.191 69.801 102.649 1.00 35.28 135 PHE C C 1
ATOM 7971 O O . PHE C 1 135 ? 44.584 69.489 101.528 1.00 34.10 135 PHE C O 1
ATOM 7979 N N . ASP C 1 136 ? 42.977 70.286 102.905 1.00 43.07 136 ASP C N 1
ATOM 7980 C CA . ASP C 1 136 ? 41.968 70.621 101.887 1.00 50.89 136 ASP C CA 1
ATOM 7981 C C . ASP C 1 136 ? 41.603 72.088 102.101 1.00 54.84 136 ASP C C 1
ATOM 7982 O O . ASP C 1 136 ? 41.956 72.674 103.123 1.00 57.31 136 ASP C O 1
ATOM 7987 N N . GLU C 1 137 ? 40.894 72.685 101.148 1.00 61.51 137 GLU C N 1
ATOM 7988 C CA . GLU C 1 137 ? 40.328 74.026 101.354 1.00 65.43 137 GLU C CA 1
ATOM 7989 C C . GLU C 1 137 ? 39.374 74.017 102.555 1.00 69.56 137 GLU C C 1
ATOM 7990 O O . GLU C 1 137 ? 39.345 74.963 103.344 1.00 74.75 137 GLU C O 1
ATOM 7996 N N . LYS C 1 138 ? 38.622 72.922 102.682 1.00 70.71 138 LYS C N 1
ATOM 7997 C CA . LYS C 1 138 ? 37.623 72.732 103.742 1.00 68.40 138 LYS C CA 1
ATOM 7998 C C . LYS C 1 138 ? 38.231 72.480 105.139 1.00 64.86 138 LYS C C 1
ATOM 7999 O O . LYS C 1 138 ? 37.631 72.876 106.147 1.00 65.12 138 LYS C O 1
ATOM 8005 N N . LYS C 1 139 ? 39.388 71.809 105.206 1.00 56.61 139 LYS C N 1
ATOM 8006 C CA . LYS C 1 139 ? 39.946 71.370 106.493 1.00 50.02 139 LYS C CA 1
ATOM 8007 C C . LYS C 1 139 ? 41.435 70.999 106.435 1.00 43.98 139 LYS C C 1
ATOM 8008 O O . LYS C 1 139 ? 41.980 70.657 105.391 1.00 36.83 139 LYS C O 1
ATOM 8014 N N . LYS C 1 140 ? 42.066 71.049 107.598 1.00 38.95 140 LYS C N 1
ATOM 8015 C CA . LYS C 1 140 ? 43.426 70.584 107.767 1.00 36.96 140 LYS C CA 1
ATOM 8016 C C . LYS C 1 140 ? 43.280 69.116 108.145 1.00 33.01 140 LYS C C 1
ATOM 8017 O O . LYS C 1 140 ? 43.126 68.778 109.304 1.00 29.54 140 LYS C O 1
ATOM 8023 N N . VAL C 1 141 ? 43.274 68.270 107.122 1.00 30.41 141 VAL C N 1
ATOM 8024 C CA . VAL C 1 141 ? 42.867 66.876 107.226 1.00 29.28 141 VAL C CA 1
ATOM 8025 C C . VAL C 1 141 ? 43.862 66.082 108.084 1.00 27.41 141 VAL C C 1
ATOM 8026 O O . VAL C 1 141 ? 43.460 65.319 108.944 1.00 26.14 141 VAL C O 1
ATOM 8030 N N . SER C 1 142 ? 45.148 66.253 107.819 1.00 26.35 142 SER C N 1
ATOM 8031 C CA . SER C 1 142 ? 46.195 65.627 108.614 1.00 25.91 142 SER C CA 1
ATOM 8032 C C . SER C 1 142 ? 46.622 66.557 109.720 1.00 24.97 142 SER C C 1
ATOM 8033 O O . SER C 1 142 ? 46.616 67.771 109.547 1.00 26.75 142 SER C O 1
ATOM 8036 N N . ILE C 1 143 ? 47.019 65.977 110.852 1.00 23.97 143 ILE C N 1
ATOM 8037 C CA . ILE C 1 143 ? 47.702 66.725 111.893 1.00 22.57 143 ILE C CA 1
ATOM 8038 C C . ILE C 1 143 ? 48.947 67.419 111.344 1.00 23.42 143 ILE C C 1
ATOM 8039 O O . ILE C 1 143 ? 49.256 68.530 111.772 1.00 23.88 143 ILE C O 1
ATOM 8044 N N . THR C 1 144 ? 49.623 66.801 110.370 1.00 23.62 144 THR C N 1
ATOM 8045 C CA . THR C 1 144 ? 50.829 67.375 109.774 1.00 23.58 144 THR C CA 1
ATOM 8046 C C . THR C 1 144 ? 50.576 68.659 109.006 1.00 23.82 144 THR C C 1
ATOM 8047 O O . THR C 1 144 ? 51.517 69.364 108.676 1.00 23.97 144 THR C O 1
ATOM 8051 N N . SER C 1 145 ? 49.321 68.954 108.681 1.00 24.24 145 SER C N 1
ATOM 8052 C CA . SER C 1 145 ? 48.964 70.262 108.131 1.00 24.23 145 SER C CA 1
ATOM 8053 C C . SER C 1 145 ? 48.488 71.250 109.176 1.00 24.98 145 SER C C 1
ATOM 8054 O O . SER C 1 145 ? 48.239 72.411 108.854 1.00 26.13 145 SER C O 1
ATOM 8057 N N . ASP C 1 146 ? 48.338 70.799 110.423 1.00 26.00 146 ASP C N 1
ATOM 8058 C CA . ASP C 1 146 ? 47.731 71.605 111.491 1.00 26.22 146 ASP C CA 1
ATOM 8059 C C . ASP C 1 146 ? 48.732 71.980 112.566 1.00 26.94 146 ASP C C 1
ATOM 8060 O O . ASP C 1 146 ? 48.798 73.141 112.962 1.00 29.53 146 ASP C O 1
ATOM 8065 N N . MET C 1 147 ? 49.476 70.999 113.062 1.00 26.80 147 MET C N 1
ATOM 8066 C CA . MET C 1 147 ? 50.505 71.257 114.057 1.00 27.69 147 MET C CA 1
ATOM 8067 C C . MET C 1 147 ? 51.743 71.830 113.407 1.00 27.89 147 MET C C 1
ATOM 8068 O O . MET C 1 147 ? 52.575 72.404 114.083 1.00 26.45 147 MET C O 1
ATOM 8073 N N . PHE C 1 148 ? 51.846 71.636 112.088 1.00 28.61 148 PHE C N 1
ATOM 8074 C CA . PHE C 1 148 ? 52.831 72.270 111.241 1.00 27.16 148 PHE C CA 1
ATOM 8075 C C . PHE C 1 148 ? 52.126 73.232 110.273 1.00 29.19 148 PHE C C 1
ATOM 8076 O O . PHE C 1 148 ? 50.889 73.209 110.112 1.00 27.78 148 PHE C O 1
ATOM 8084 N N . GLU C 1 149 ? 52.923 74.097 109.652 1.00 30.89 149 GLU C N 1
ATOM 8085 C CA . GLU C 1 149 ? 52.474 74.917 108.517 1.00 33.56 149 GLU C CA 1
ATOM 8086 C C . GLU C 1 149 ? 53.084 74.262 107.282 1.00 31.71 149 GLU C C 1
ATOM 8087 O O . GLU C 1 149 ? 54.303 74.172 107.168 1.00 31.03 149 GLU C O 1
ATOM 8093 N N . SER C 1 150 ? 52.241 73.761 106.388 1.00 30.82 150 SER C N 1
ATOM 8094 C CA . SER C 1 150 ? 52.718 72.992 105.239 1.00 30.86 150 SER C CA 1
ATOM 8095 C C . SER C 1 150 ? 52.303 73.612 103.922 1.00 30.05 150 SER C C 1
ATOM 8096 O O . SER C 1 150 ? 51.279 74.292 103.840 1.00 32.39 150 SER C O 1
ATOM 8099 N N . LYS C 1 151 ? 53.103 73.341 102.902 1.00 30.66 151 LYS C N 1
ATOM 8100 C CA . LYS C 1 151 ? 52.783 73.670 101.527 1.00 33.94 151 LYS C CA 1
ATOM 8101 C C . LYS C 1 151 ? 52.981 72.402 100.697 1.00 31.93 151 LYS C C 1
ATOM 8102 O O . LYS C 1 151 ? 53.814 71.575 101.031 1.00 34.23 151 LYS C O 1
ATOM 8108 N N . LEU C 1 152 ? 52.203 72.239 99.634 1.00 31.09 152 LEU C N 1
ATOM 8109 C CA . LEU C 1 152 ? 52.155 70.971 98.903 1.00 33.52 152 LEU C CA 1
ATOM 8110 C C . LEU C 1 152 ? 52.531 71.170 97.442 1.00 32.82 152 LEU C C 1
ATOM 8111 O O . LEU C 1 152 ? 52.003 72.066 96.791 1.00 31.35 152 LEU C O 1
ATOM 8116 N N . TYR C 1 153 ? 53.468 70.356 96.957 1.00 32.56 153 TYR C N 1
ATOM 8117 C CA . TYR C 1 153 ? 53.914 70.438 95.567 1.00 33.22 153 TYR C CA 1
ATOM 8118 C C . TYR C 1 153 ? 53.237 69.372 94.739 1.00 38.56 153 TYR C C 1
ATOM 8119 O O . TYR C 1 153 ? 53.146 68.204 95.162 1.00 41.03 153 TYR C O 1
ATOM 8128 N N . LYS C 1 154 ? 52.762 69.779 93.561 1.00 42.04 154 LYS C N 1
ATOM 8129 C CA . LYS C 1 154 ? 52.130 68.859 92.618 1.00 42.39 154 LYS C CA 1
ATOM 8130 C C . LYS C 1 154 ? 53.164 68.250 91.678 1.00 41.94 154 LYS C C 1
ATOM 8131 O O . LYS C 1 154 ? 54.296 68.721 91.593 1.00 45.91 154 LYS C O 1
ATOM 8137 N N . CYS C 1 155 ? 52.773 67.174 91.004 1.00 42.76 155 CYS C N 1
ATOM 8138 C CA . CYS C 1 155 ? 53.545 66.615 89.897 1.00 42.64 155 CYS C CA 1
ATOM 8139 C C . CYS C 1 155 ? 52.975 67.218 88.616 1.00 39.97 155 CYS C C 1
ATOM 8140 O O . CYS C 1 155 ? 51.873 67.767 88.631 1.00 42.85 155 CYS C O 1
ATOM 8143 N N . ASN C 1 156 ? 53.736 67.167 87.526 1.00 39.45 156 ASN C N 1
ATOM 8144 C CA . ASN C 1 156 ? 53.275 67.681 86.214 1.00 39.03 156 ASN C CA 1
ATOM 8145 C C . ASN C 1 156 ? 52.126 66.869 85.571 1.00 41.90 156 ASN C C 1
ATOM 8146 O O . ASN C 1 156 ? 51.698 65.830 86.120 1.00 39.94 156 ASN C O 1
ATOM 8151 N N . SER C 1 157 ? 51.633 67.340 84.416 1.00 44.75 157 SER C N 1
ATOM 8152 C CA . SER C 1 157 ? 50.540 66.660 83.680 1.00 45.20 157 SER C CA 1
ATOM 8153 C C . SER C 1 157 ? 50.892 65.246 83.172 1.00 43.49 157 SER C C 1
ATOM 8154 O O . SER C 1 157 ? 49.982 64.458 82.907 1.00 43.36 157 SER C O 1
ATOM 8157 N N . GLN C 1 158 ? 52.189 64.921 83.066 1.00 41.25 158 GLN C N 1
ATOM 8158 C CA . GLN C 1 158 ? 52.640 63.542 82.770 1.00 38.10 158 GLN C CA 1
ATOM 8159 C C . GLN C 1 158 ? 52.837 62.618 83.982 1.00 36.01 158 GLN C C 1
ATOM 8160 O O . GLN C 1 158 ? 53.249 61.455 83.818 1.00 34.79 158 GLN C O 1
ATOM 8166 N N . GLY C 1 159 ? 52.543 63.118 85.183 1.00 35.64 159 GLY C N 1
ATOM 8167 C CA . GLY C 1 159 ? 52.683 62.348 86.435 1.00 35.65 159 GLY C CA 1
ATOM 8168 C C . GLY C 1 159 ? 54.091 62.216 87.018 1.00 35.74 159 GLY C C 1
ATOM 8169 O O . GLY C 1 159 ? 54.374 61.256 87.733 1.00 38.87 159 GLY C O 1
ATOM 8170 N N . TYR C 1 160 ? 54.970 63.172 86.725 1.00 32.71 160 TYR C N 1
ATOM 8171 C CA . TYR C 1 160 ? 56.339 63.173 87.256 1.00 32.04 160 TYR C CA 1
ATOM 8172 C C . TYR C 1 160 ? 56.521 64.282 88.273 1.00 32.60 160 TYR C C 1
ATOM 8173 O O . TYR C 1 160 ? 55.958 65.372 88.102 1.00 30.13 160 TYR C O 1
ATOM 8182 N N . VAL C 1 161 ? 57.330 64.006 89.299 1.00 33.42 161 VAL C N 1
ATOM 8183 C CA . VAL C 1 161 ? 57.757 65.043 90.241 1.00 36.56 161 VAL C CA 1
ATOM 8184 C C . VAL C 1 161 ? 58.402 66.172 89.426 1.00 36.72 161 VAL C C 1
ATOM 8185 O O . VAL C 1 161 ? 59.299 65.930 88.618 1.00 36.85 161 VAL C O 1
ATOM 8189 N N . ASP C 1 162 ? 57.896 67.384 89.615 1.00 38.86 162 ASP C N 1
ATOM 8190 C CA . ASP C 1 162 ? 58.356 68.562 88.881 1.00 41.29 162 ASP C CA 1
ATOM 8191 C C . ASP C 1 162 ? 59.294 69.386 89.763 1.00 40.59 162 ASP C C 1
ATOM 8192 O O . ASP C 1 162 ? 58.826 70.183 90.572 1.00 41.98 162 ASP C O 1
ATOM 8197 N N . LEU C 1 163 ? 60.605 69.213 89.586 1.00 41.14 163 LEU C N 1
ATOM 8198 C CA . LEU C 1 163 ? 61.615 69.856 90.456 1.00 42.35 163 LEU C CA 1
ATOM 8199 C C . LEU C 1 163 ? 61.652 71.379 90.358 1.00 45.76 163 LEU C C 1
ATOM 8200 O O . LEU C 1 163 ? 61.785 72.062 91.372 1.00 45.51 163 LEU C O 1
ATOM 8205 N N . ASP C 1 164 ? 61.508 71.906 89.147 1.00 48.41 164 ASP C N 1
ATOM 8206 C CA . ASP C 1 164 ? 61.422 73.356 88.942 1.00 53.03 164 ASP C CA 1
ATOM 8207 C C . ASP C 1 164 ? 60.346 73.996 89.829 1.00 54.96 164 ASP C C 1
ATOM 8208 O O . ASP C 1 164 ? 60.542 75.085 90.365 1.00 56.91 164 ASP C O 1
ATOM 8213 N N . ALA C 1 165 ? 59.218 73.305 89.973 1.00 57.36 165 ALA C N 1
ATOM 8214 C CA . ALA C 1 165 ? 58.135 73.728 90.860 1.00 56.48 165 ALA C CA 1
ATOM 8215 C C . ALA C 1 165 ? 58.514 73.617 92.333 1.00 54.39 165 ALA C C 1
ATOM 8216 O O . ALA C 1 165 ? 58.175 74.498 93.117 1.00 55.80 165 ALA C O 1
ATOM 8218 N N . VAL C 1 166 ? 59.187 72.524 92.703 1.00 53.12 166 VAL C N 1
ATOM 8219 C CA . VAL C 1 166 ? 59.641 72.288 94.088 1.00 52.82 166 VAL C CA 1
ATOM 8220 C C . VAL C 1 166 ? 60.663 73.346 94.535 1.00 54.33 166 VAL C C 1
ATOM 8221 O O . VAL C 1 166 ? 60.543 73.910 95.635 1.00 53.30 166 VAL C O 1
ATOM 8225 N N . ARG C 1 167 ? 61.661 73.586 93.678 1.00 53.52 167 ARG C N 1
ATOM 8226 C CA . ARG C 1 167 ? 62.650 74.651 93.867 1.00 52.10 167 ARG C CA 1
ATOM 8227 C C . ARG C 1 167 ? 61.963 76.003 94.038 1.00 51.57 167 ARG C C 1
ATOM 8228 O O . ARG C 1 167 ? 62.228 76.708 94.999 1.00 51.20 167 ARG C O 1
ATOM 8236 N N . GLU C 1 168 ? 61.077 76.352 93.107 1.00 50.52 168 GLU C N 1
ATOM 8237 C CA . GLU C 1 168 ? 60.322 77.608 93.188 1.00 53.14 168 GLU C CA 1
ATOM 8238 C C . GLU C 1 168 ? 59.642 77.743 94.548 1.00 53.43 168 GLU C C 1
ATOM 8239 O O . GLU C 1 168 ? 59.763 78.775 95.209 1.00 55.04 168 GLU C O 1
ATOM 8245 N N . ME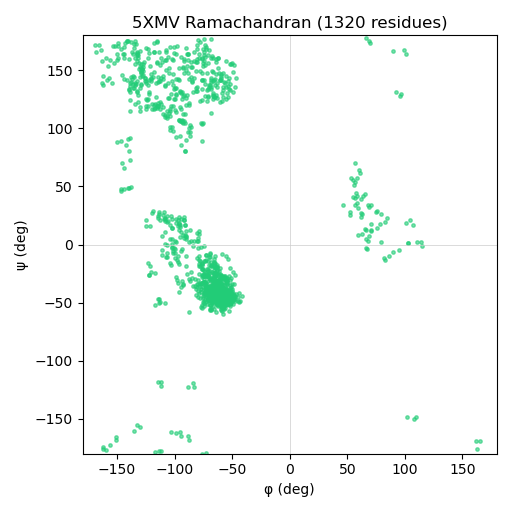T C 1 169 ? 58.929 76.692 94.950 1.00 52.87 169 MET C N 1
ATOM 8246 C CA . MET C 1 169 ? 58.185 76.699 96.209 1.00 48.93 169 MET C CA 1
ATOM 8247 C C . MET C 1 169 ? 59.114 76.835 97.403 1.00 43.68 169 MET C C 1
ATOM 8248 O O . MET C 1 169 ? 58.888 77.682 98.247 1.00 45.01 169 MET C O 1
ATOM 8253 N N . ALA C 1 170 ? 60.142 75.996 97.473 1.00 40.24 170 ALA C N 1
ATOM 8254 C CA . ALA C 1 170 ? 61.093 76.053 98.590 1.00 40.92 170 ALA C CA 1
ATOM 8255 C C . ALA C 1 170 ? 61.701 77.462 98.831 1.00 42.18 170 ALA C C 1
ATOM 8256 O O . ALA C 1 170 ? 61.797 77.887 99.975 1.00 42.35 170 ALA C O 1
ATOM 8258 N N . LEU C 1 171 ? 62.085 78.174 97.763 1.00 43.06 171 LEU C N 1
ATOM 8259 C CA . LEU C 1 171 ? 62.688 79.524 97.865 1.00 42.96 171 LEU C CA 1
ATOM 8260 C C . LEU C 1 171 ? 61.698 80.595 98.331 1.00 41.51 171 LEU C C 1
ATOM 8261 O O . LEU C 1 171 ? 62.079 81.519 99.039 1.00 40.20 171 LEU C O 1
ATOM 8266 N N . SER C 1 172 ? 60.441 80.485 97.913 1.00 42.22 172 SER C N 1
ATOM 8267 C CA . SER C 1 172 ? 59.396 81.413 98.360 1.00 43.63 172 SER C CA 1
ATOM 8268 C C . SER C 1 172 ? 58.860 81.057 99.767 1.00 44.20 172 SER C C 1
ATOM 8269 O O . SER C 1 172 ? 58.706 81.933 100.631 1.00 41.74 172 SER C O 1
ATOM 8272 N N . PHE C 1 173 ? 58.589 79.769 99.981 1.00 42.41 173 PHE C N 1
ATOM 8273 C CA . PHE C 1 173 ? 58.003 79.277 101.232 1.00 40.96 173 PHE C CA 1
ATOM 8274 C C . PHE C 1 173 ? 59.012 79.118 102.386 1.00 38.85 173 PHE C C 1
ATOM 8275 O O . PHE C 1 173 ? 58.642 79.277 103.546 1.00 35.35 173 PHE C O 1
ATOM 8283 N N . LYS C 1 174 ? 60.268 78.809 102.065 1.00 39.39 174 LYS C N 1
ATOM 8284 C CA . LYS C 1 174 ? 61.359 78.708 103.049 1.00 40.28 174 LYS C CA 1
ATOM 8285 C C . LYS C 1 174 ? 61.084 77.675 104.159 1.00 40.85 174 LYS C C 1
ATOM 8286 O O . LYS C 1 174 ? 61.096 78.008 105.348 1.00 42.40 174 LYS C O 1
ATOM 8292 N N . PRO C 1 175 ? 60.843 76.409 103.778 1.00 39.17 175 PRO C N 1
ATOM 8293 C CA . PRO C 1 175 ? 60.547 75.381 104.781 1.00 37.85 175 PRO C CA 1
ATOM 8294 C C . PRO C 1 175 ? 61.801 74.872 105.484 1.00 37.63 175 PRO C C 1
ATOM 8295 O O . PRO C 1 175 ? 62.907 75.073 104.982 1.00 38.47 175 PRO C O 1
ATOM 8299 N N . LYS C 1 176 ? 61.623 74.204 106.620 1.00 36.37 176 LYS C N 1
ATOM 8300 C CA . LYS C 1 176 ? 62.737 73.546 107.320 1.00 37.47 176 LYS C CA 1
ATOM 8301 C C . LYS C 1 176 ? 62.820 72.056 106.977 1.00 35.40 176 LYS C C 1
ATOM 8302 O O . LYS C 1 176 ? 63.826 71.421 107.274 1.00 32.31 176 LYS C O 1
ATOM 8308 N N . VAL C 1 177 ? 61.766 71.484 106.382 1.00 33.61 177 VAL C N 1
ATOM 8309 C CA . VAL C 1 177 ? 61.801 70.074 105.930 1.00 33.17 177 VAL C CA 1
ATOM 8310 C C . VAL C 1 177 ? 61.127 69.938 104.564 1.00 29.14 177 VAL C C 1
ATOM 8311 O O . VAL C 1 177 ? 60.100 70.572 104.321 1.00 29.08 177 VAL C O 1
ATOM 8315 N N . ILE C 1 178 ? 61.719 69.132 103.685 1.00 25.32 178 ILE C N 1
ATOM 8316 C CA . ILE C 1 178 ? 61.115 68.822 102.400 1.00 24.65 178 ILE C CA 1
ATOM 8317 C C . ILE C 1 178 ? 61.013 67.330 102.362 1.00 23.58 178 ILE C C 1
ATOM 8318 O O . ILE C 1 178 ? 62.000 66.642 102.556 1.00 24.40 178 ILE C O 1
ATOM 8323 N N . ILE C 1 179 ? 59.797 66.838 102.129 1.00 24.03 179 ILE C N 1
ATOM 8324 C CA . ILE C 1 179 ? 59.516 65.399 102.176 1.00 23.47 179 ILE C CA 1
ATOM 8325 C C . ILE C 1 179 ? 59.476 64.865 100.745 1.00 21.79 179 ILE C C 1
ATOM 8326 O O . ILE C 1 179 ? 58.857 65.460 99.871 1.00 20.50 179 ILE C O 1
ATOM 8331 N N . CYS C 1 180 ? 60.146 63.746 100.540 1.00 21.24 180 CYS C N 1
ATOM 8332 C CA . CYS C 1 180 ? 60.086 63.009 99.312 1.00 22.37 180 CYS C CA 1
ATOM 8333 C C . CYS C 1 180 ? 59.947 61.540 99.684 1.00 21.56 180 CYS C C 1
ATOM 8334 O O . CYS C 1 180 ? 60.222 61.144 100.827 1.00 21.35 180 CYS C O 1
ATOM 8337 N N . GLY C 1 181 ? 59.542 60.725 98.712 1.00 22.45 181 GLY C N 1
ATOM 8338 C CA . GLY C 1 181 ? 59.129 59.317 98.956 1.00 22.48 181 GLY C CA 1
ATOM 8339 C C . GLY C 1 181 ? 57.604 59.336 99.064 1.00 22.45 181 GLY C C 1
ATOM 8340 O O . GLY C 1 181 ? 57.053 60.170 99.770 1.00 20.12 181 GLY C O 1
ATOM 8341 N N . TYR C 1 182 ? 56.911 58.466 98.319 1.00 22.33 182 TYR C N 1
ATOM 8342 C CA . TYR C 1 182 ? 55.458 58.680 98.077 1.00 22.49 182 TYR C CA 1
ATOM 8343 C C . TYR C 1 182 ? 54.608 57.438 98.266 1.00 19.41 182 TYR C C 1
ATOM 8344 O O . TYR C 1 182 ? 55.129 56.368 98.469 1.00 18.26 182 TYR C O 1
ATOM 8353 N N . THR C 1 183 ? 53.293 57.602 98.220 1.00 20.15 183 THR C N 1
ATOM 8354 C CA . THR C 1 183 ? 52.384 56.466 98.419 1.00 21.43 183 THR C CA 1
ATOM 8355 C C . THR C 1 183 ? 52.001 55.823 97.097 1.00 21.48 183 THR C C 1
ATOM 8356 O O . THR C 1 183 ? 51.887 54.613 97.044 1.00 21.83 183 THR C O 1
ATOM 8360 N N . SER C 1 184 ? 51.858 56.601 96.027 1.00 22.09 184 SER C N 1
ATOM 8361 C CA . SER C 1 184 ? 51.554 56.001 94.718 1.00 24.48 184 SER C CA 1
ATOM 8362 C C . SER C 1 184 ? 52.236 56.724 93.582 1.00 25.21 184 SER C C 1
ATOM 8363 O O . SER C 1 184 ? 51.602 57.335 92.732 1.00 27.16 184 SER C O 1
ATOM 8366 N N . TYR C 1 185 ? 53.558 56.641 93.590 1.00 25.65 185 TYR C N 1
ATOM 8367 C CA . TYR C 1 185 ? 54.390 57.257 92.587 1.00 23.38 185 TYR C CA 1
ATOM 8368 C C . TYR C 1 185 ? 55.082 56.095 91.909 1.00 21.09 185 TYR C C 1
ATOM 8369 O O . TYR C 1 185 ? 55.807 55.347 92.570 1.00 19.67 185 TYR C O 1
ATOM 8378 N N . PRO C 1 186 ? 54.835 55.906 90.593 1.00 19.67 186 PRO C N 1
ATOM 8379 C CA . PRO C 1 186 ? 55.355 54.727 89.893 1.00 19.38 186 PRO C CA 1
ATOM 8380 C C . PRO C 1 186 ? 56.845 54.771 89.462 1.00 20.98 186 PRO C C 1
ATOM 8381 O O . PRO C 1 186 ? 57.355 53.755 88.939 1.00 19.02 186 PRO C O 1
ATOM 8385 N N . ARG C 1 187 ? 57.539 55.893 89.703 1.00 21.32 187 ARG C N 1
ATOM 8386 C CA . ARG C 1 187 ? 58.955 56.027 89.288 1.00 22.88 187 ARG C CA 1
ATOM 8387 C C . ARG C 1 187 ? 59.949 56.235 90.442 1.00 25.91 187 ARG C C 1
ATOM 8388 O O . ARG C 1 187 ? 59.572 56.564 91.584 1.00 28.17 187 ARG C O 1
ATOM 8396 N N . ASP C 1 188 ? 61.229 56.051 90.124 1.00 27.03 188 ASP C N 1
ATOM 8397 C CA . ASP C 1 188 ? 62.292 56.279 91.082 1.00 28.07 188 ASP C CA 1
ATOM 8398 C C . ASP C 1 188 ? 62.459 57.782 91.345 1.00 28.55 188 ASP C C 1
ATOM 8399 O O . ASP C 1 188 ? 61.956 58.621 90.590 1.00 24.70 188 ASP C O 1
ATOM 8404 N N . ILE C 1 189 ? 63.144 58.099 92.445 1.00 29.28 189 ILE C N 1
ATOM 8405 C CA . ILE C 1 189 ? 63.256 59.464 92.941 1.00 31.66 189 ILE C CA 1
ATOM 8406 C C . ILE C 1 189 ? 64.679 59.983 92.766 1.00 32.30 189 ILE C C 1
ATOM 8407 O O . ILE C 1 189 ? 65.657 59.244 92.925 1.00 36.45 189 ILE C O 1
ATOM 8412 N N . ASP C 1 190 ? 64.785 61.257 92.418 1.00 32.27 190 ASP C N 1
ATOM 8413 C CA . ASP C 1 190 ? 66.089 61.910 92.290 1.00 33.81 190 ASP C CA 1
ATOM 8414 C C . ASP C 1 190 ? 66.404 62.608 93.627 1.00 28.96 190 ASP C C 1
ATOM 8415 O O . ASP C 1 190 ? 66.114 63.783 93.815 1.00 25.22 190 ASP C O 1
ATOM 8420 N N . TYR C 1 191 ? 66.969 61.840 94.547 1.00 28.24 191 TYR C N 1
ATOM 8421 C CA . TYR C 1 191 ? 67.272 62.326 95.897 1.00 31.65 191 TYR C CA 1
ATOM 8422 C C . TYR C 1 191 ? 68.387 63.359 95.883 1.00 34.98 191 TYR C C 1
ATOM 8423 O O . TYR C 1 191 ? 68.312 64.349 96.619 1.00 34.13 191 TYR C O 1
ATOM 8432 N N . GLN C 1 192 ? 69.406 63.124 95.042 1.00 39.70 192 GLN C N 1
ATOM 8433 C CA . GLN C 1 192 ? 70.476 64.109 94.825 1.00 41.55 192 GLN C CA 1
ATOM 8434 C C . GLN C 1 192 ? 69.906 65.473 94.490 1.00 38.89 192 GLN C C 1
ATOM 8435 O O . GLN C 1 192 ? 70.305 66.480 95.066 1.00 36.65 192 GLN C O 1
ATOM 8441 N N . GLN C 1 193 ? 68.967 65.504 93.562 1.00 38.85 193 GLN C N 1
ATOM 8442 C CA . GLN C 1 193 ? 68.367 66.765 93.181 1.00 40.13 193 GLN C CA 1
ATOM 8443 C C . GLN C 1 193 ? 67.552 67.369 94.312 1.00 39.93 193 GLN C C 1
ATOM 8444 O O . GLN C 1 193 ? 67.488 68.585 94.408 1.00 44.48 193 GLN C O 1
ATOM 8450 N N . PHE C 1 194 ? 66.922 66.548 95.155 1.00 37.08 194 PHE C N 1
ATOM 8451 C CA . PHE C 1 194 ? 66.194 67.075 96.333 1.00 36.97 194 PHE C CA 1
ATOM 8452 C C . PHE C 1 194 ? 67.155 67.697 97.363 1.00 36.08 194 PHE C C 1
ATOM 8453 O O . PHE C 1 194 ? 66.877 68.767 97.921 1.00 33.97 194 PHE C O 1
ATOM 8461 N N . ARG C 1 195 ? 68.284 67.025 97.575 1.00 35.40 195 ARG C N 1
ATOM 8462 C CA . ARG C 1 195 ? 69.360 67.492 98.461 1.00 38.69 195 ARG C CA 1
ATOM 8463 C C . ARG C 1 195 ? 69.939 68.866 98.041 1.00 42.21 195 ARG C C 1
ATOM 8464 O O . ARG C 1 195 ? 70.268 69.694 98.894 1.00 44.45 195 ARG C O 1
ATOM 8472 N N . GLN C 1 196 ? 70.049 69.081 96.734 1.00 41.97 196 GLN C N 1
ATOM 8473 C CA . GLN C 1 196 ? 70.489 70.355 96.151 1.00 43.81 196 GLN C CA 1
ATOM 8474 C C . GLN C 1 196 ? 69.505 71.501 96.434 1.00 43.99 196 GLN C C 1
ATOM 8475 O O . GLN C 1 196 ? 69.922 72.653 96.597 1.00 46.96 196 GLN C O 1
ATOM 8481 N N . ILE C 1 197 ? 68.210 71.193 96.503 1.00 44.10 197 ILE C N 1
ATOM 8482 C CA . ILE C 1 197 ? 67.184 72.218 96.771 1.00 43.28 197 ILE C CA 1
ATOM 8483 C C . ILE C 1 197 ? 67.109 72.537 98.265 1.00 42.42 197 ILE C C 1
ATOM 8484 O O . ILE C 1 197 ? 66.925 73.687 98.651 1.00 38.54 197 ILE C O 1
ATOM 8489 N N . CYS C 1 198 ? 67.212 71.501 99.090 1.00 44.55 198 CYS C N 1
ATOM 8490 C CA . CYS C 1 198 ? 67.190 71.650 100.544 1.00 45.38 198 CYS C CA 1
ATOM 8491 C C . CYS C 1 198 ? 68.359 72.524 101.023 1.00 45.65 198 CYS C C 1
ATOM 8492 O O . CYS C 1 198 ? 68.158 73.422 101.824 1.00 50.37 198 CYS C O 1
ATOM 8495 N N . ASP C 1 199 ? 69.561 72.249 100.517 1.00 44.40 199 ASP C N 1
ATOM 8496 C CA . ASP C 1 199 ? 70.752 73.092 100.747 1.00 43.78 199 ASP C CA 1
ATOM 8497 C C . ASP C 1 199 ? 70.556 74.580 100.402 1.00 42.09 199 ASP C C 1
ATOM 8498 O O . ASP C 1 199 ? 70.936 75.438 101.189 1.00 43.34 199 ASP C O 1
ATOM 8503 N N . GLU C 1 200 ? 69.954 74.876 99.255 1.00 43.39 200 GLU C N 1
ATOM 8504 C CA . GLU C 1 200 ? 69.648 76.278 98.843 1.00 47.14 200 GLU C CA 1
ATOM 8505 C C . GLU C 1 200 ? 68.836 77.073 99.867 1.00 50.03 200 GLU C C 1
ATOM 8506 O O . GLU C 1 200 ? 68.961 78.301 99.960 1.00 54.42 200 GLU C O 1
ATOM 8512 N N . VAL C 1 201 ? 67.952 76.369 100.566 1.00 50.56 201 VAL C N 1
ATOM 8513 C CA . VAL C 1 201 ? 67.047 76.950 101.549 1.00 50.27 201 VAL C CA 1
ATOM 8514 C C . VAL C 1 201 ? 67.466 76.604 102.991 1.00 46.42 201 VAL C C 1
ATOM 8515 O O . VAL C 1 201 ? 66.940 77.183 103.938 1.00 49.44 201 VAL C O 1
ATOM 8519 N N . ASN C 1 202 ? 68.421 75.683 103.141 1.00 41.89 202 ASN C N 1
ATOM 8520 C CA . ASN C 1 202 ? 68.872 75.148 104.434 1.00 41.86 202 ASN C CA 1
ATOM 8521 C C . ASN C 1 202 ? 67.803 74.272 105.135 1.00 40.42 202 ASN C C 1
ATOM 8522 O O . ASN C 1 202 ? 67.741 74.190 106.375 1.00 36.89 202 ASN C O 1
ATOM 8527 N N . ALA C 1 203 ? 66.992 73.582 104.333 1.00 39.74 203 ALA C N 1
ATOM 8528 C CA . ALA C 1 203 ? 65.969 72.666 104.869 1.00 38.14 203 ALA C CA 1
ATOM 8529 C C . ALA C 1 203 ? 66.546 71.265 105.048 1.00 34.57 203 ALA C C 1
ATOM 8530 O O . ALA C 1 203 ? 67.513 70.921 104.402 1.00 33.03 203 ALA C O 1
ATOM 8532 N N . TYR C 1 204 ? 65.986 70.489 105.975 1.00 34.93 204 TYR C N 1
ATOM 8533 C CA . TYR C 1 204 ? 66.262 69.051 106.076 1.00 33.68 204 TYR C CA 1
ATOM 8534 C C . TYR C 1 204 ? 65.608 68.265 104.911 1.00 31.66 204 TYR C C 1
ATOM 8535 O O . TYR C 1 204 ? 64.538 68.639 104.429 1.00 31.81 204 TYR C O 1
ATOM 8544 N N . LEU C 1 205 ? 66.248 67.177 104.487 1.00 29.15 205 LEU C N 1
ATOM 8545 C CA . LEU C 1 205 ? 65.687 66.255 103.481 1.00 28.77 205 LEU C CA 1
ATOM 8546 C C . LEU C 1 205 ? 65.167 65.013 104.165 1.00 27.94 205 LEU C C 1
ATOM 8547 O O . LEU C 1 205 ? 65.931 64.266 104.788 1.00 28.21 205 LEU C O 1
ATOM 8552 N N . PHE C 1 206 ? 63.869 64.788 104.011 1.00 27.04 206 PHE C N 1
ATOM 8553 C CA . PHE C 1 206 ? 63.167 63.669 104.620 1.00 24.55 206 PHE C CA 1
ATOM 8554 C C . PHE C 1 206 ? 62.751 62.743 103.473 1.00 21.21 206 PHE C C 1
ATOM 8555 O O . PHE C 1 206 ? 62.022 63.161 102.594 1.00 20.89 206 PHE C O 1
ATOM 8563 N N . ALA C 1 207 ? 63.212 61.501 103.506 1.00 18.69 207 ALA C N 1
ATOM 8564 C CA . ALA C 1 207 ? 62.796 60.458 102.572 1.00 18.08 207 ALA C CA 1
ATOM 8565 C C . ALA C 1 207 ? 61.887 59.363 103.189 1.00 16.96 207 ALA C C 1
ATOM 8566 O O . ALA C 1 207 ? 62.353 58.528 103.968 1.00 17.07 207 ALA C O 1
ATOM 8568 N N . ASP C 1 208 ? 60.612 59.351 102.803 1.00 16.54 208 ASP C N 1
ATOM 8569 C CA . ASP C 1 208 ? 59.669 58.301 103.242 1.00 15.31 208 ASP C CA 1
ATOM 8570 C C . ASP C 1 208 ? 59.669 57.223 102.203 1.00 15.05 208 ASP C C 1
ATOM 8571 O O . ASP C 1 208 ? 59.055 57.389 101.166 1.00 14.80 208 ASP C O 1
ATOM 8576 N N . ILE C 1 209 ? 60.301 56.097 102.516 1.00 15.66 209 ILE C N 1
ATOM 8577 C CA . ILE C 1 209 ? 60.498 55.008 101.563 1.00 16.45 209 ILE C CA 1
ATOM 8578 C C . ILE C 1 209 ? 59.630 53.760 101.869 1.00 17.63 209 ILE C C 1
ATOM 8579 O O . ILE C 1 209 ? 59.991 52.628 101.480 1.00 17.42 209 ILE C O 1
ATOM 8584 N N . SER C 1 210 ? 58.523 53.951 102.598 1.00 18.62 210 SER C N 1
ATOM 8585 C CA . SER C 1 210 ? 57.623 52.852 102.993 1.00 19.51 210 SER C CA 1
ATOM 8586 C C . SER C 1 210 ? 57.223 51.919 101.855 1.00 19.50 210 SER C C 1
ATOM 8587 O O . SER C 1 210 ? 57.259 50.701 102.015 1.00 20.21 210 SER C O 1
ATOM 8590 N N . HIS C 1 211 ? 56.893 52.497 100.708 1.00 20.26 211 HIS C N 1
ATOM 8591 C CA . HIS C 1 211 ? 56.549 51.698 99.518 1.00 21.66 211 HIS C CA 1
ATOM 8592 C C . HIS C 1 211 ? 57.695 50.994 98.785 1.00 21.50 211 HIS C C 1
ATOM 8593 O O . HIS C 1 211 ? 57.472 49.975 98.109 1.00 20.10 211 HIS C O 1
ATOM 8600 N N . ILE C 1 212 ? 58.918 51.510 98.936 1.00 22.78 212 ILE C N 1
ATOM 8601 C CA . ILE C 1 212 ? 60.044 51.018 98.150 1.00 21.55 212 ILE C CA 1
ATOM 8602 C C . ILE C 1 212 ? 61.213 50.552 98.991 1.00 24.57 212 ILE C C 1
ATOM 8603 O O . ILE C 1 212 ? 62.357 50.431 98.488 1.00 24.87 212 ILE C O 1
ATOM 8608 N N . SER C 1 213 ? 60.928 50.229 100.248 1.00 25.49 213 SER C N 1
ATOM 8609 C CA . SER C 1 213 ? 61.996 50.005 101.220 1.00 26.72 213 SER C CA 1
ATOM 8610 C C . SER C 1 213 ? 62.904 48.897 100.726 1.00 25.79 213 SER C C 1
ATOM 8611 O O . SER C 1 213 ? 64.072 49.106 100.619 1.00 27.31 213 SER C O 1
ATOM 8614 N N . SER C 1 214 ? 62.324 47.745 100.399 1.00 26.06 214 SER C N 1
ATOM 8615 C CA . SER C 1 214 ? 63.031 46.593 99.841 1.00 24.97 214 SER C CA 1
ATOM 8616 C C . SER C 1 214 ? 63.943 46.898 98.642 1.00 24.70 214 SER C C 1
ATOM 8617 O O . SER C 1 214 ? 64.960 46.251 98.493 1.00 25.44 214 SER C O 1
ATOM 8620 N N . PHE C 1 215 ? 63.558 47.853 97.804 1.00 24.53 215 PHE C N 1
ATOM 8621 C CA . PHE C 1 215 ? 64.361 48.263 96.643 1.00 26.02 215 PHE C CA 1
ATOM 8622 C C . PHE C 1 215 ? 65.598 49.060 97.075 1.00 26.87 215 PHE C C 1
ATOM 8623 O O . PHE C 1 215 ? 66.671 48.958 96.464 1.00 24.22 215 PHE C O 1
ATOM 8631 N N . VAL C 1 216 ? 65.428 49.880 98.103 1.00 26.84 216 VAL C N 1
ATOM 8632 C CA . VAL C 1 216 ? 66.523 50.648 98.664 1.00 26.46 216 VAL C CA 1
ATOM 8633 C C . VAL C 1 216 ? 67.457 49.669 99.381 1.00 27.70 216 VAL C C 1
ATOM 8634 O O . VAL C 1 216 ? 68.653 49.661 99.126 1.00 27.03 216 VAL C O 1
ATOM 8638 N N . ALA C 1 217 ? 66.907 48.794 100.215 1.00 27.73 217 ALA C N 1
ATOM 8639 C CA . ALA C 1 217 ? 67.738 47.856 100.970 1.00 29.25 217 ALA C CA 1
ATOM 8640 C C . ALA C 1 217 ? 68.604 46.986 100.088 1.00 30.16 217 ALA C C 1
ATOM 8641 O O . ALA C 1 217 ? 69.784 46.833 100.363 1.00 32.07 217 ALA C O 1
ATOM 8643 N N . CYS C 1 218 ? 68.011 46.419 99.041 1.00 32.36 218 CYS C N 1
ATOM 8644 C CA . CYS C 1 218 ? 68.711 45.509 98.110 1.00 33.33 218 CYS C CA 1
ATOM 8645 C C . CYS C 1 218 ? 69.375 46.188 96.899 1.00 32.76 218 CYS C C 1
ATOM 8646 O O . CYS C 1 218 ? 69.787 45.511 95.961 1.00 33.87 218 CYS C O 1
ATOM 8649 N N . ASN C 1 219 ? 69.472 47.517 96.916 1.00 35.41 219 ASN C N 1
ATOM 8650 C CA . ASN C 1 219 ? 70.174 48.316 95.885 1.00 37.13 219 ASN C CA 1
ATOM 8651 C C . ASN C 1 219 ? 69.685 48.215 94.417 1.00 38.26 219 ASN C C 1
ATOM 8652 O O . ASN C 1 219 ? 70.484 48.377 93.471 1.00 41.05 219 ASN C O 1
ATOM 8657 N N . ILE C 1 220 ? 68.378 47.989 94.239 1.00 33.12 220 ILE C N 1
ATOM 8658 C CA . ILE C 1 220 ? 67.762 47.981 92.929 1.00 31.50 220 ILE C CA 1
ATOM 8659 C C . ILE C 1 220 ? 67.418 49.404 92.496 1.00 30.92 220 ILE C C 1
ATOM 8660 O O . ILE C 1 220 ? 67.477 49.717 91.309 1.00 32.70 220 ILE C O 1
ATOM 8665 N N . LEU C 1 221 ? 67.019 50.265 93.433 1.00 29.31 221 LEU C N 1
ATOM 8666 C CA . LEU C 1 221 ? 66.722 51.654 93.100 1.00 27.95 221 LEU C CA 1
ATOM 8667 C C . LEU C 1 221 ? 67.693 52.586 93.784 1.00 26.22 221 LEU C C 1
ATOM 8668 O O . LEU C 1 221 ? 68.503 52.144 94.576 1.00 25.63 221 LEU C O 1
ATOM 8673 N N . ASN C 1 222 ? 67.596 53.870 93.456 1.00 25.42 222 ASN C N 1
ATOM 8674 C CA . ASN C 1 222 ? 68.402 54.910 94.080 1.00 27.36 222 ASN C CA 1
ATOM 8675 C C . ASN C 1 222 ? 68.375 54.827 95.621 1.00 28.72 222 ASN C C 1
ATOM 8676 O O . ASN C 1 222 ? 67.375 54.378 96.218 1.00 30.58 222 ASN C O 1
ATOM 8681 N N . ASN C 1 223 ? 69.488 55.237 96.237 1.00 26.46 223 ASN C N 1
ATOM 8682 C CA . ASN C 1 223 ? 69.714 55.111 97.669 1.00 26.89 223 ASN C CA 1
ATOM 8683 C C . ASN C 1 223 ? 69.536 56.480 98.306 1.00 27.76 223 ASN C C 1
ATOM 8684 O O . ASN C 1 223 ? 70.343 57.388 98.058 1.00 29.14 223 ASN C O 1
ATOM 8689 N N . PRO C 1 224 ? 68.461 56.661 99.098 1.00 25.95 224 PRO C N 1
ATOM 8690 C CA . PRO C 1 224 ? 68.306 57.967 99.706 1.00 26.89 224 PRO C CA 1
ATOM 8691 C C . PRO C 1 224 ? 69.254 58.176 100.893 1.00 24.94 224 PRO C C 1
ATOM 8692 O O . PRO C 1 224 ? 69.396 59.302 101.315 1.00 23.27 224 PRO C O 1
ATOM 8696 N N . PHE C 1 225 ? 69.840 57.106 101.439 1.00 26.57 225 PHE C N 1
ATOM 8697 C CA . PHE C 1 225 ? 70.790 57.211 102.555 1.00 28.87 225 PHE C CA 1
ATOM 8698 C C . PHE C 1 225 ? 72.048 57.993 102.166 1.00 29.44 225 PHE C C 1
ATOM 8699 O O . PHE C 1 225 ? 72.731 58.501 103.030 1.00 31.34 225 PHE C O 1
ATOM 8707 N N . LEU C 1 226 ? 72.343 58.077 100.869 1.00 29.49 226 LEU C N 1
ATOM 8708 C CA . LEU C 1 226 ? 73.431 58.900 100.370 1.00 32.10 226 LEU C CA 1
ATOM 8709 C C . LEU C 1 226 ? 73.208 60.397 100.556 1.00 31.57 226 LEU C C 1
ATOM 8710 O O . LEU C 1 226 ? 74.170 61.124 100.755 1.00 29.41 226 LEU C O 1
ATOM 8715 N N . HIS C 1 227 ? 71.953 60.846 100.463 1.00 33.38 227 HIS C N 1
ATOM 8716 C CA . HIS C 1 227 ? 71.598 62.272 100.512 1.00 34.01 227 HIS C CA 1
ATOM 8717 C C . HIS C 1 227 ? 70.719 62.748 101.678 1.00 34.39 227 HIS C C 1
ATOM 8718 O O . HIS C 1 227 ? 70.757 63.941 102.023 1.00 35.07 227 HIS C O 1
ATOM 8725 N N . ALA C 1 228 ? 69.927 61.853 102.277 1.00 33.81 228 ALA C N 1
ATOM 8726 C CA . ALA C 1 228 ? 68.887 62.269 103.229 1.00 34.22 228 ALA C CA 1
ATOM 8727 C C . ALA C 1 228 ? 69.393 62.509 104.665 1.00 32.15 228 ALA C C 1
ATOM 8728 O O . ALA C 1 228 ? 70.266 61.805 105.166 1.00 32.03 228 ALA C O 1
ATOM 8730 N N . ASP C 1 229 ? 68.817 63.518 105.310 1.00 31.04 229 ASP C N 1
ATOM 8731 C CA . ASP C 1 229 ? 68.956 63.702 106.755 1.00 29.54 229 ASP C CA 1
ATOM 8732 C C . ASP C 1 229 ? 68.170 62.681 107.576 1.00 29.22 229 ASP C C 1
ATOM 8733 O O . ASP C 1 229 ? 68.669 62.184 108.607 1.00 28.69 229 ASP C O 1
ATOM 8738 N N . VAL C 1 230 ? 66.933 62.395 107.140 1.00 26.56 230 VAL C N 1
ATOM 8739 C CA . VAL C 1 230 ? 66.062 61.418 107.811 1.00 23.62 230 VAL C CA 1
ATOM 8740 C C . VAL C 1 230 ? 65.394 60.489 106.787 1.00 21.10 230 VAL C C 1
ATOM 8741 O O . VAL C 1 230 ? 64.917 60.945 105.767 1.00 18.51 230 VAL C O 1
ATOM 8745 N N . VAL C 1 231 ? 65.343 59.197 107.100 1.00 19.81 231 VAL C N 1
ATOM 8746 C CA . VAL C 1 231 ? 64.603 58.230 106.326 1.00 19.10 231 VAL C CA 1
ATOM 8747 C C . VAL C 1 231 ? 63.607 57.478 107.233 1.00 18.45 231 VAL C C 1
ATOM 8748 O O . VAL C 1 231 ? 64.006 56.899 108.254 1.00 18.35 231 VAL C O 1
ATOM 8752 N N . THR C 1 232 ? 62.325 57.476 106.860 1.00 16.71 232 THR C N 1
ATOM 8753 C CA . THR C 1 232 ? 61.323 56.613 107.545 1.00 16.31 232 THR C CA 1
ATOM 8754 C C . THR C 1 232 ? 60.795 55.521 106.639 1.00 15.60 232 THR C C 1
ATOM 8755 O O . THR C 1 232 ? 60.799 55.635 105.418 1.00 14.73 232 THR C O 1
ATOM 8759 N N . THR C 1 233 ? 60.359 54.452 107.266 1.00 15.85 233 THR C N 1
ATOM 8760 C CA . THR C 1 233 ? 59.734 53.375 106.535 1.00 16.30 233 THR C CA 1
ATOM 8761 C C . THR C 1 233 ? 58.916 52.439 107.415 1.00 15.47 233 THR C C 1
ATOM 8762 O O . THR C 1 233 ? 59.286 52.122 108.544 1.00 13.83 233 THR C O 1
ATOM 8766 N N . THR C 1 234 ? 57.827 51.970 106.827 1.00 14.42 234 THR C N 1
ATOM 8767 C CA . THR C 1 234 ? 56.987 51.004 107.460 1.00 14.60 234 THR C CA 1
ATOM 8768 C C . THR C 1 234 ? 57.652 49.668 107.256 1.00 13.61 234 THR C C 1
ATOM 8769 O O . THR C 1 234 ? 58.456 49.523 106.379 1.00 14.04 234 THR C O 1
ATOM 8773 N N . THR C 1 235 ? 57.316 48.703 108.074 1.00 13.96 235 THR C N 1
ATOM 8774 C CA . THR C 1 235 ? 57.879 47.359 107.973 1.00 14.84 235 THR C CA 1
ATOM 8775 C C . THR C 1 235 ? 56.930 46.342 107.322 1.00 16.12 235 THR C C 1
ATOM 8776 O O . THR C 1 235 ? 57.361 45.201 107.080 1.00 17.74 235 THR C O 1
ATOM 8780 N N . HIS C 1 236 ? 55.706 46.770 106.957 1.00 15.90 236 HIS C N 1
ATOM 8781 C CA . HIS C 1 236 ? 54.598 45.862 106.544 1.00 16.21 236 HIS C CA 1
ATOM 8782 C C . HIS C 1 236 ? 54.286 45.756 105.057 1.00 16.70 236 HIS C C 1
ATOM 8783 O O . HIS C 1 236 ? 53.629 44.782 104.650 1.00 17.45 236 HIS C O 1
ATOM 8790 N N . LYS C 1 237 ? 54.743 46.711 104.251 1.00 15.93 237 LYS C N 1
ATOM 8791 C CA . LYS C 1 237 ? 54.449 46.663 102.832 1.00 14.94 237 LYS C CA 1
ATOM 8792 C C . LYS C 1 237 ? 55.489 45.749 102.137 1.00 15.25 237 LYS C C 1
ATOM 8793 O O . LYS C 1 237 ? 55.598 44.547 102.469 1.00 14.99 237 LYS C O 1
ATOM 8799 N N . ILE C 1 238 ? 56.259 46.290 101.204 1.00 15.66 238 ILE C N 1
ATOM 8800 C CA . ILE C 1 238 ? 57.174 45.471 100.373 1.00 17.29 238 ILE C CA 1
ATOM 8801 C C . ILE C 1 238 ? 58.234 44.767 101.240 1.00 17.70 238 ILE C C 1
ATOM 8802 O O . ILE C 1 238 ? 58.666 43.674 100.915 1.00 17.84 238 ILE C O 1
ATOM 8807 N N . LEU C 1 239 ? 58.559 45.340 102.403 1.00 18.95 239 LEU C N 1
ATOM 8808 C CA . LEU C 1 239 ? 59.496 44.698 103.333 1.00 18.73 239 LEU C CA 1
ATOM 8809 C C . LEU C 1 239 ? 59.003 43.374 103.923 1.00 18.93 239 LEU C C 1
ATOM 8810 O O . LEU C 1 239 ? 59.817 42.511 104.333 1.00 18.14 239 LEU C O 1
ATOM 8815 N N . ARG C 1 240 ? 57.687 43.233 103.989 1.00 18.73 240 ARG C N 1
ATOM 8816 C CA . ARG C 1 240 ? 57.048 41.987 104.356 1.00 20.40 240 ARG C CA 1
ATOM 8817 C C . ARG C 1 240 ? 57.132 41.727 105.874 1.00 20.25 240 ARG C C 1
ATOM 8818 O O . ARG C 1 240 ? 57.176 40.596 106.304 1.00 19.29 240 ARG C O 1
ATOM 8826 N N . GLY C 1 241 ? 57.179 42.786 106.681 1.00 20.09 241 GLY C N 1
ATOM 8827 C CA . GLY C 1 241 ? 57.296 42.626 108.127 1.00 19.14 241 GLY C CA 1
ATOM 8828 C C . GLY C 1 241 ? 55.956 42.763 108.807 1.00 18.31 241 GLY C C 1
ATOM 8829 O O . GLY C 1 241 ? 54.913 42.657 108.164 1.00 16.92 241 GLY C O 1
ATOM 8830 N N . PRO C 1 242 ? 55.976 43.005 110.125 1.00 17.40 242 PRO C N 1
ATOM 8831 C CA . PRO C 1 242 ? 54.728 43.289 110.817 1.00 16.19 242 PRO C CA 1
ATOM 8832 C C . PRO C 1 242 ? 54.349 44.728 110.583 1.00 15.72 242 PRO C C 1
ATOM 8833 O O . PRO C 1 242 ? 55.124 45.497 110.013 1.00 14.24 242 PRO C O 1
ATOM 8837 N N . ARG C 1 243 ? 53.184 45.107 111.080 1.00 15.05 243 ARG C N 1
ATOM 8838 C CA . ARG C 1 243 ? 52.812 46.485 111.034 1.00 15.08 243 ARG C CA 1
ATOM 8839 C C . ARG C 1 243 ? 53.594 47.243 112.112 1.00 14.60 243 ARG C C 1
ATOM 8840 O O . ARG C 1 243 ? 53.284 47.151 113.296 1.00 13.34 243 ARG C O 1
ATOM 8848 N N . SER C 1 244 ? 54.606 47.979 111.658 1.00 14.81 244 SER C N 1
ATOM 8849 C CA . SER C 1 244 ? 55.423 48.837 112.491 1.00 15.89 244 SER C CA 1
ATOM 8850 C C . SER C 1 244 ? 56.113 49.888 111.613 1.00 16.28 244 SER C C 1
ATOM 8851 O O . SER C 1 244 ? 55.869 49.949 110.395 1.00 16.13 244 SER C O 1
ATOM 8854 N N . ALA C 1 245 ? 56.963 50.715 112.211 1.00 15.64 245 ALA C N 1
ATOM 8855 C CA . ALA C 1 245 ? 57.783 51.659 111.439 1.00 15.45 245 ALA C CA 1
ATOM 8856 C C . ALA C 1 245 ? 59.205 51.894 111.995 1.00 16.72 245 ALA C C 1
ATOM 8857 O O . ALA C 1 245 ? 59.492 51.622 113.164 1.00 17.58 245 ALA C O 1
ATOM 8859 N N . LEU C 1 246 ? 60.088 52.399 111.127 1.00 17.62 246 LEU C N 1
ATOM 8860 C CA . LEU C 1 246 ? 61.466 52.755 111.483 1.00 17.20 246 LEU C CA 1
ATOM 8861 C C . LEU C 1 246 ? 61.749 54.221 111.163 1.00 16.94 246 LEU C C 1
ATOM 8862 O O . LEU C 1 246 ? 61.343 54.740 110.134 1.00 17.63 246 LEU C O 1
ATOM 8867 N N . ILE C 1 247 ? 62.428 54.898 112.065 1.00 16.92 247 ILE C N 1
ATOM 8868 C CA . ILE C 1 247 ? 62.994 56.197 111.762 1.00 17.07 247 ILE C CA 1
ATOM 8869 C C . ILE C 1 247 ? 64.537 56.075 111.770 1.00 18.68 247 ILE C C 1
ATOM 8870 O O . ILE C 1 247 ? 65.149 55.764 112.812 1.00 18.25 247 ILE C O 1
ATOM 8875 N N . PHE C 1 248 ? 65.127 56.318 110.601 1.00 19.37 248 PHE C N 1
ATOM 8876 C CA . PHE C 1 248 ? 66.567 56.486 110.448 1.00 19.96 248 PHE C CA 1
ATOM 8877 C C . PHE C 1 248 ? 66.990 57.974 110.441 1.00 22.30 248 PHE C C 1
ATOM 8878 O O . PHE C 1 248 ? 66.318 58.829 109.831 1.00 21.97 248 PHE C O 1
ATOM 8886 N N . PHE C 1 249 ? 68.143 58.268 111.065 1.00 23.26 249 PHE C N 1
ATOM 8887 C CA . PHE C 1 249 ? 68.654 59.637 111.140 1.00 23.94 249 PHE C CA 1
ATOM 8888 C C . PHE C 1 249 ? 70.183 59.706 110.892 1.00 24.31 249 PHE C C 1
ATOM 8889 O O . PHE C 1 249 ? 70.944 58.844 111.294 1.00 23.43 249 PHE C O 1
ATOM 8897 N N . ASN C 1 250 ? 70.598 60.723 110.164 1.00 26.52 250 ASN C N 1
ATOM 8898 C CA . ASN C 1 250 ? 72.000 60.858 109.748 1.00 29.79 250 ASN C CA 1
ATOM 8899 C C . ASN C 1 250 ? 72.759 61.588 110.881 1.00 25.82 250 ASN C C 1
ATOM 8900 O O . ASN C 1 250 ? 72.690 62.788 110.984 1.00 22.50 250 ASN C O 1
ATOM 8905 N N . LYS C 1 251 ? 73.426 60.843 111.747 1.00 27.76 251 LYS C N 1
ATOM 8906 C CA . LYS C 1 251 ? 74.206 61.453 112.835 1.00 31.68 251 LYS C CA 1
ATOM 8907 C C . LYS C 1 251 ? 75.327 62.385 112.350 1.00 34.39 251 LYS C C 1
ATOM 8908 O O . LYS C 1 251 ? 75.523 63.448 112.940 1.00 36.69 251 LYS C O 1
ATOM 8914 N N . LYS C 1 252 ? 76.027 62.010 111.276 1.00 35.23 252 LYS C N 1
ATOM 8915 C CA . LYS C 1 252 ? 77.194 62.787 110.811 1.00 37.39 252 LYS C CA 1
ATOM 8916 C C . LYS C 1 252 ? 76.817 64.135 110.240 1.00 36.61 252 LYS C C 1
ATOM 8917 O O . LYS C 1 252 ? 77.430 65.140 110.552 1.00 37.40 252 LYS C O 1
ATOM 8923 N N . ARG C 1 253 ? 75.786 64.156 109.420 1.00 37.70 253 ARG C N 1
ATOM 8924 C CA . ARG C 1 253 ? 75.309 65.405 108.867 1.00 37.23 253 ARG C CA 1
ATOM 8925 C C . ARG C 1 253 ? 74.614 66.278 109.923 1.00 36.00 253 ARG C C 1
ATOM 8926 O O . ARG C 1 253 ? 74.507 67.495 109.756 1.00 35.63 253 ARG C O 1
ATOM 8934 N N . ASN C 1 254 ? 74.123 65.665 110.998 1.00 36.01 254 ASN C N 1
ATOM 8935 C CA . ASN C 1 254 ? 73.394 66.413 112.035 1.00 37.33 254 ASN C CA 1
ATOM 8936 C C . ASN C 1 254 ? 73.761 65.893 113.429 1.00 41.68 254 ASN C C 1
ATOM 8937 O O . ASN C 1 254 ? 73.137 64.949 113.931 1.00 42.07 254 ASN C O 1
ATOM 8942 N N . PRO C 1 255 ? 74.796 66.492 114.057 1.00 43.90 255 PRO C N 1
ATOM 8943 C CA . PRO C 1 255 ? 75.043 66.121 115.439 1.00 40.83 255 PRO C CA 1
ATOM 8944 C C . PRO C 1 255 ? 73.873 66.652 116.257 1.00 37.24 255 PRO C C 1
ATOM 8945 O O . PRO C 1 255 ? 73.383 67.741 115.964 1.00 36.95 255 PRO C O 1
ATOM 8949 N N . GLY C 1 256 ? 73.407 65.876 117.227 1.00 36.03 256 GLY C N 1
ATOM 8950 C CA . GLY C 1 256 ? 72.268 66.270 118.062 1.00 38.72 256 GLY C CA 1
ATOM 8951 C C . GLY C 1 256 ? 70.868 65.870 117.559 1.00 39.32 256 GLY C C 1
ATOM 8952 O O . GLY C 1 256 ? 69.881 66.083 118.265 1.00 35.71 256 GLY C O 1
ATOM 8953 N N . ILE C 1 257 ? 70.784 65.311 116.348 1.00 36.88 257 ILE C N 1
ATOM 8954 C CA . ILE C 1 257 ? 69.540 64.743 115.831 1.00 34.24 257 ILE C CA 1
ATOM 8955 C C . ILE C 1 257 ? 69.093 63.485 116.581 1.00 32.47 257 ILE C C 1
ATOM 8956 O O . ILE C 1 257 ? 67.902 63.320 116.820 1.00 30.35 257 ILE C O 1
ATOM 8961 N N . GLU C 1 258 ? 70.029 62.614 116.960 1.00 31.79 258 GLU C N 1
ATOM 8962 C CA . GLU C 1 258 ? 69.685 61.374 117.677 1.00 32.17 258 GLU C CA 1
ATOM 8963 C C . GLU C 1 258 ? 68.813 61.568 118.909 1.00 34.54 258 GLU C C 1
ATOM 8964 O O . GLU C 1 258 ? 67.911 60.754 119.177 1.00 34.30 258 GLU C O 1
ATOM 8970 N N . GLN C 1 259 ? 69.118 62.608 119.684 1.00 35.07 259 GLN C N 1
ATOM 8971 C CA . GLN C 1 259 ? 68.337 62.929 120.873 1.00 34.87 259 GLN C CA 1
ATOM 8972 C C . GLN C 1 259 ? 66.981 63.527 120.494 1.00 32.53 259 GLN C C 1
ATOM 8973 O O . GLN C 1 259 ? 65.989 63.227 121.145 1.00 32.73 259 GLN C O 1
ATOM 8979 N N . LYS C 1 260 ? 66.944 64.389 119.476 1.00 31.60 260 LYS C N 1
ATOM 8980 C CA . LYS C 1 260 ? 65.682 65.004 119.035 1.00 31.22 260 LYS C CA 1
ATOM 8981 C C . LYS C 1 260 ? 64.658 63.937 118.588 1.00 29.03 260 LYS C C 1
ATOM 8982 O O . LYS C 1 260 ? 63.494 64.012 118.935 1.00 25.25 260 LYS C O 1
ATOM 8988 N N . ILE C 1 261 ? 65.130 62.927 117.877 1.00 28.12 261 ILE C N 1
ATOM 8989 C CA . ILE C 1 261 ? 64.284 61.865 117.380 1.00 27.68 261 ILE C CA 1
ATOM 8990 C C . ILE C 1 261 ? 63.871 60.881 118.468 1.00 28.73 261 ILE C C 1
ATOM 8991 O O . ILE C 1 261 ? 62.677 60.574 118.587 1.00 29.23 261 ILE C O 1
ATOM 8996 N N . ASN C 1 262 ? 64.815 60.381 119.255 1.00 26.79 262 ASN C N 1
ATOM 8997 C CA . ASN C 1 262 ? 64.440 59.452 120.301 1.00 28.25 262 ASN C CA 1
ATOM 8998 C C . ASN C 1 262 ? 63.469 60.057 121.332 1.00 26.64 262 ASN C C 1
ATOM 8999 O O . ASN C 1 262 ? 62.567 59.361 121.785 1.00 25.04 262 ASN C O 1
ATOM 9004 N N . SER C 1 263 ? 63.643 61.339 121.673 1.00 23.74 263 SER C N 1
ATOM 9005 C CA . SER C 1 263 ? 62.751 62.006 122.611 1.00 22.45 263 SER C CA 1
ATOM 9006 C C . SER C 1 263 ? 61.400 62.318 121.957 1.00 22.07 263 SER C C 1
ATOM 9007 O O . SER C 1 263 ? 60.401 62.322 122.639 1.00 23.70 263 SER C O 1
ATOM 9010 N N . ALA C 1 264 ? 61.384 62.600 120.652 1.00 21.43 264 ALA C N 1
ATOM 9011 C CA . ALA C 1 264 ? 60.147 62.794 119.892 1.00 19.64 264 ALA C CA 1
ATOM 9012 C C . ALA C 1 264 ? 59.243 61.574 119.936 1.00 19.19 264 ALA C C 1
ATOM 9013 O O . ALA C 1 264 ? 58.034 61.711 120.153 1.00 20.13 264 ALA C O 1
ATOM 9015 N N . VAL C 1 265 ? 59.825 60.395 119.772 1.00 17.24 265 VAL C N 1
ATOM 9016 C CA . VAL C 1 265 ? 59.079 59.141 119.828 1.00 16.71 265 VAL C CA 1
ATOM 9017 C C . VAL C 1 265 ? 58.644 58.826 121.254 1.00 17.77 265 VAL C C 1
ATOM 9018 O O . VAL C 1 265 ? 57.478 58.519 121.488 1.00 16.09 265 VAL C O 1
ATOM 9022 N N . PHE C 1 266 ? 59.596 58.863 122.203 1.00 19.18 266 PHE C N 1
ATOM 9023 C CA . PHE C 1 266 ? 59.290 58.795 123.642 1.00 19.29 266 PHE C CA 1
ATOM 9024 C C . PHE C 1 266 ? 60.156 59.774 124.437 1.00 20.38 266 PHE C C 1
ATOM 9025 O O . PHE C 1 266 ? 61.367 59.724 124.284 1.00 20.86 266 PHE C O 1
ATOM 9033 N N . PRO C 1 267 ? 59.590 60.594 125.333 1.00 19.37 267 PRO C N 1
ATOM 9034 C CA . PRO C 1 267 ? 58.208 60.510 125.768 1.00 18.94 267 PRO C CA 1
ATOM 9035 C C . PRO C 1 267 ? 57.276 61.575 125.164 1.00 17.89 267 PRO C C 1
ATOM 9036 O O . PRO C 1 267 ? 56.200 61.803 125.727 1.00 17.14 267 PRO C O 1
ATOM 9040 N N . SER C 1 268 ? 57.675 62.233 124.083 1.00 15.80 268 SER C N 1
ATOM 9041 C CA . SER C 1 268 ? 56.825 63.250 123.503 1.00 16.61 268 SER C CA 1
ATOM 9042 C C . SER C 1 268 ? 55.447 62.675 122.979 1.00 17.08 268 SER C C 1
ATOM 9043 O O . SER C 1 268 ? 54.404 63.274 123.270 1.00 16.38 268 SER C O 1
ATOM 9046 N N . PHE C 1 269 ? 55.473 61.527 122.283 1.00 15.73 269 PHE C N 1
ATOM 9047 C CA . PHE C 1 269 ? 54.306 60.974 121.564 1.00 15.76 269 PHE C CA 1
ATOM 9048 C C . PHE C 1 269 ? 53.818 59.620 122.095 1.00 15.84 269 PHE C C 1
ATOM 9049 O O . PHE C 1 269 ? 52.662 59.482 122.400 1.00 18.18 269 PHE C O 1
ATOM 9057 N N . GLN C 1 270 ? 54.692 58.646 122.233 1.00 15.37 270 GLN C N 1
ATOM 9058 C CA . GLN C 1 270 ? 54.318 57.308 122.698 1.00 15.81 270 GLN C CA 1
ATOM 9059 C C . GLN C 1 270 ? 54.618 57.047 124.170 1.00 14.99 270 GLN C C 1
ATOM 9060 O O . GLN C 1 270 ? 55.267 57.843 124.837 1.00 16.08 270 GLN C O 1
ATOM 9066 N N . GLY C 1 271 ? 54.110 55.927 124.662 1.00 14.25 271 GLY C N 1
ATOM 9067 C CA . GLY C 1 271 ? 54.429 55.423 125.972 1.00 14.50 271 GLY C CA 1
ATOM 9068 C C . GLY C 1 271 ? 55.231 54.143 125.806 1.00 15.14 271 GLY C C 1
ATOM 9069 O O . GLY C 1 271 ? 56.306 54.135 125.174 1.00 13.75 271 GLY C O 1
ATOM 9070 N N . GLY C 1 272 ? 54.664 53.055 126.323 1.00 15.48 272 GLY C N 1
ATOM 9071 C CA . GLY C 1 272 ? 55.276 51.753 126.257 1.00 15.98 272 GLY C CA 1
ATOM 9072 C C . GLY C 1 272 ? 55.412 51.238 124.849 1.00 16.81 272 GLY C C 1
ATOM 9073 O O . GLY C 1 272 ? 54.418 51.206 124.110 1.00 19.05 272 GLY C O 1
ATOM 9074 N N . PRO C 1 273 ? 56.636 50.833 124.448 1.00 17.01 273 PRO C N 1
ATOM 9075 C CA . PRO C 1 273 ? 56.770 50.211 123.137 1.00 16.11 273 PRO C CA 1
ATOM 9076 C C . PRO C 1 273 ? 56.073 48.869 123.093 1.00 15.61 273 PRO C C 1
ATOM 9077 O O . PRO C 1 273 ? 55.792 48.277 124.143 1.00 14.66 273 PRO C O 1
ATOM 9081 N N . HIS C 1 274 ? 55.816 48.389 121.879 1.00 14.77 274 HIS C N 1
ATOM 9082 C CA . HIS C 1 274 ? 55.154 47.124 121.698 1.00 15.69 274 HIS C CA 1
ATOM 9083 C C . HIS C 1 274 ? 56.205 46.121 121.292 1.00 16.21 274 HIS C C 1
ATOM 9084 O O . HIS C 1 274 ? 56.618 46.057 120.129 1.00 16.06 274 HIS C O 1
ATOM 9091 N N . ASN C 1 275 ? 56.667 45.353 122.273 1.00 16.40 275 ASN C N 1
ATOM 9092 C CA . ASN C 1 275 ? 57.812 44.483 122.071 1.00 16.36 275 ASN C CA 1
ATOM 9093 C C . ASN C 1 275 ? 57.572 43.303 121.176 1.00 15.92 275 ASN C C 1
ATOM 9094 O O . ASN C 1 275 ? 58.527 42.787 120.611 1.00 16.46 275 ASN C O 1
ATOM 9099 N N . ASN C 1 276 ? 56.324 42.857 121.056 1.00 16.13 276 ASN C N 1
ATOM 9100 C CA . ASN C 1 276 ? 55.985 41.810 120.064 1.00 15.77 276 ASN C CA 1
ATOM 9101 C C . ASN C 1 276 ? 56.246 42.301 118.637 1.00 15.80 276 ASN C C 1
ATOM 9102 O O . ASN C 1 276 ? 56.771 41.541 117.812 1.00 18.04 276 ASN C O 1
ATOM 9107 N N . LYS C 1 277 ? 55.909 43.561 118.361 1.00 15.55 277 LYS C N 1
ATOM 9108 C CA . LYS C 1 277 ? 56.247 44.218 117.101 1.00 15.87 277 LYS C CA 1
ATOM 9109 C C . LYS C 1 277 ? 57.757 44.267 116.842 1.00 16.43 277 LYS C C 1
ATOM 9110 O O . LYS C 1 277 ? 58.199 43.958 115.769 1.00 16.33 277 LYS C O 1
ATOM 9116 N N . ILE C 1 278 ? 58.519 44.696 117.834 1.00 16.47 278 ILE C N 1
ATOM 9117 C CA . ILE C 1 278 ? 59.960 44.840 117.704 1.00 16.96 278 ILE C CA 1
ATOM 9118 C C . ILE C 1 278 ? 60.619 43.461 117.468 1.00 16.12 278 ILE C C 1
ATOM 9119 O O . ILE C 1 278 ? 61.396 43.294 116.550 1.00 15.48 278 ILE C O 1
ATOM 9124 N N . ALA C 1 279 ? 60.264 42.486 118.275 1.00 16.55 279 ALA C N 1
ATOM 9125 C CA . ALA C 1 279 ? 60.640 41.114 118.002 1.00 17.60 279 ALA C CA 1
ATOM 9126 C C . ALA C 1 279 ? 60.331 40.669 116.550 1.00 19.79 279 ALA C C 1
ATOM 9127 O O . ALA C 1 279 ? 61.180 40.063 115.862 1.00 20.25 279 ALA C O 1
ATOM 9129 N N . ALA C 1 280 ? 59.116 40.956 116.086 1.00 19.90 280 ALA C N 1
ATOM 9130 C CA . ALA C 1 280 ? 58.723 40.589 114.735 1.00 20.66 280 ALA C CA 1
ATOM 9131 C C . ALA C 1 280 ? 59.579 41.321 113.710 1.00 19.72 280 ALA C C 1
ATOM 9132 O O . ALA C 1 280 ? 60.044 40.735 112.742 1.00 19.28 280 ALA C O 1
ATOM 9134 N N . VAL C 1 281 ? 59.805 42.594 113.927 1.00 19.29 281 VAL C N 1
ATOM 9135 C CA . VAL C 1 281 ? 60.596 43.369 112.990 1.00 19.83 281 VAL C CA 1
ATOM 9136 C C . VAL C 1 281 ? 62.011 42.778 112.913 1.00 22.00 281 VAL C C 1
ATOM 9137 O O . VAL C 1 281 ? 62.583 42.695 111.817 1.00 22.23 281 VAL C O 1
ATOM 9141 N N . ALA C 1 282 ? 62.548 42.344 114.061 1.00 22.25 282 ALA C N 1
ATOM 9142 C CA . ALA C 1 282 ? 63.866 41.692 114.108 1.00 23.57 282 ALA C CA 1
ATOM 9143 C C . ALA C 1 282 ? 63.909 40.451 113.249 1.00 24.73 282 ALA C C 1
ATOM 9144 O O . ALA C 1 282 ? 64.874 40.219 112.517 1.00 28.48 282 ALA C O 1
ATOM 9146 N N . CYS C 1 283 ? 62.881 39.641 113.377 1.00 25.08 283 CYS C N 1
ATOM 9147 C CA . CYS C 1 283 ? 62.786 38.402 112.665 1.00 28.60 283 CYS C CA 1
ATOM 9148 C C . CYS C 1 283 ? 62.772 38.605 111.156 1.00 31.14 283 CYS C C 1
ATOM 9149 O O . CYS C 1 283 ? 63.443 37.881 110.416 1.00 34.12 283 CYS C O 1
ATOM 9152 N N . GLN C 1 284 ? 62.008 39.593 110.706 1.00 29.22 284 GLN C N 1
ATOM 9153 C CA . GLN C 1 284 ? 61.918 39.860 109.292 1.00 28.08 284 GLN C CA 1
ATOM 9154 C C . GLN C 1 284 ? 63.209 40.459 108.737 1.00 26.18 284 GLN C C 1
ATOM 9155 O O . GLN C 1 284 ? 63.631 40.091 107.660 1.00 23.84 284 GLN C O 1
ATOM 9161 N N . LEU C 1 285 ? 63.800 41.392 109.457 1.00 26.30 285 LEU C N 1
ATOM 9162 C CA . LEU C 1 285 ? 65.019 42.064 109.005 1.00 28.19 285 LEU C CA 1
ATOM 9163 C C . LEU C 1 285 ? 66.200 41.102 108.778 1.00 30.72 285 LEU C C 1
ATOM 9164 O O . LEU C 1 285 ? 67.065 41.388 107.955 1.00 30.72 285 LEU C O 1
ATOM 9169 N N . LYS C 1 286 ? 66.205 39.965 109.482 1.00 32.83 286 LYS C N 1
ATOM 9170 C CA . LYS C 1 286 ? 67.136 38.885 109.199 1.00 34.07 286 LYS C CA 1
ATOM 9171 C C . LYS C 1 286 ? 66.896 38.289 107.825 1.00 35.49 286 LYS C C 1
ATOM 9172 O O . LYS C 1 286 ? 67.849 38.031 107.084 1.00 39.54 286 LYS C O 1
ATOM 9178 N N . GLU C 1 287 ? 65.632 38.017 107.508 1.00 35.03 287 GLU C N 1
ATOM 9179 C CA . GLU C 1 287 ? 65.264 37.595 106.159 1.00 34.55 287 GLU C CA 1
ATOM 9180 C C . GLU C 1 287 ? 65.621 38.667 105.113 1.00 34.12 287 GLU C C 1
ATOM 9181 O O . GLU C 1 287 ? 66.084 38.322 104.032 1.00 37.61 287 GLU C O 1
ATOM 9187 N N . VAL C 1 288 ? 65.427 39.946 105.425 1.00 33.33 288 VAL C N 1
ATOM 9188 C CA . VAL C 1 288 ? 65.704 41.021 104.462 1.00 32.84 288 VAL C CA 1
ATOM 9189 C C . VAL C 1 288 ? 67.164 41.071 104.021 1.00 36.13 288 VAL C C 1
ATOM 9190 O O . VAL C 1 288 ? 67.432 41.367 102.857 1.00 37.77 288 VAL C O 1
ATOM 9194 N N . HIS C 1 289 ? 68.102 40.781 104.921 1.00 41.41 289 HIS C N 1
ATOM 9195 C CA . HIS C 1 289 ? 69.543 40.814 104.574 1.00 45.42 289 HIS C CA 1
ATOM 9196 C C . HIS C 1 289 ? 70.102 39.499 103.970 1.00 45.51 289 HIS C C 1
ATOM 9197 O O . HIS C 1 289 ? 71.318 39.341 103.829 1.00 49.13 289 HIS C O 1
ATOM 9204 N N . SER C 1 290 ? 69.221 38.575 103.593 1.00 44.12 290 SER C N 1
ATOM 9205 C CA . SER C 1 290 ? 69.603 37.384 102.853 1.00 42.54 290 SER C CA 1
ATOM 9206 C C . SER C 1 290 ? 69.619 37.706 101.354 1.00 45.00 290 SER C C 1
ATOM 9207 O O . SER C 1 290 ? 68.975 38.669 100.925 1.00 47.12 290 SER C O 1
ATOM 9210 N N . PRO C 1 291 ? 70.373 36.920 100.554 1.00 44.21 291 PRO C N 1
ATOM 9211 C CA . PRO C 1 291 ? 70.301 37.088 99.096 1.00 42.03 291 PRO C CA 1
ATOM 9212 C C . PRO C 1 291 ? 68.996 36.489 98.525 1.00 39.93 291 PRO C C 1
ATOM 9213 O O . PRO C 1 291 ? 68.530 36.945 97.486 1.00 37.65 291 PRO C O 1
ATOM 9217 N N . ALA C 1 292 ? 68.431 35.492 99.222 1.00 37.13 292 ALA C N 1
ATOM 9218 C CA . ALA C 1 292 ? 67.088 34.963 98.961 1.00 36.34 292 ALA C CA 1
ATOM 9219 C C . ALA C 1 292 ? 65.983 36.038 98.906 1.00 36.83 292 ALA C C 1
ATOM 9220 O O . ALA C 1 292 ? 65.050 35.926 98.108 1.00 39.59 292 ALA C O 1
ATOM 9222 N N . PHE C 1 293 ? 66.072 37.054 99.765 1.00 33.25 293 PHE C N 1
ATOM 9223 C CA . PHE C 1 293 ? 65.092 38.131 99.772 1.00 31.19 293 PHE C CA 1
ATOM 9224 C C . PHE C 1 293 ? 65.374 39.092 98.620 1.00 31.12 293 PHE C C 1
ATOM 9225 O O . PHE C 1 293 ? 64.447 39.692 98.054 1.00 27.35 293 PHE C O 1
ATOM 9233 N N . LYS C 1 294 ? 66.661 39.263 98.290 1.00 32.67 294 LYS C N 1
ATOM 9234 C CA . LYS C 1 294 ? 67.040 40.038 97.107 1.00 31.20 294 LYS C CA 1
ATOM 9235 C C . LYS C 1 294 ? 66.431 39.365 95.883 1.00 30.23 294 LYS C C 1
ATOM 9236 O O . LYS C 1 294 ? 65.849 40.042 95.049 1.00 28.60 294 LYS C O 1
ATOM 9242 N N . GLU C 1 295 ? 66.491 38.034 95.826 1.00 32.92 295 GLU C N 1
ATOM 9243 C CA . GLU C 1 295 ? 65.847 37.275 94.720 1.00 37.26 295 GLU C CA 1
ATOM 9244 C C . GLU C 1 295 ? 64.345 37.644 94.632 1.00 35.05 295 GLU C C 1
ATOM 9245 O O . GLU C 1 295 ? 63.865 38.042 93.566 1.00 37.12 295 GLU C O 1
ATOM 9251 N N . TYR C 1 296 ? 63.652 37.596 95.774 1.00 30.92 296 TYR C N 1
ATOM 9252 C CA . TYR C 1 296 ? 62.247 38.014 95.877 1.00 27.46 296 TYR C CA 1
ATOM 9253 C C . TYR C 1 296 ? 61.997 39.449 95.424 1.00 27.12 296 TYR C C 1
ATOM 9254 O O . TYR C 1 296 ? 61.066 39.687 94.640 1.00 28.09 296 TYR C O 1
ATOM 9263 N N . THR C 1 297 ? 62.789 40.407 95.916 1.00 26.17 297 THR C N 1
ATOM 9264 C CA . THR C 1 297 ? 62.572 41.820 95.549 1.00 24.56 297 THR C CA 1
ATOM 9265 C C . THR C 1 297 ? 62.760 42.059 94.042 1.00 24.60 297 THR C C 1
ATOM 9266 O O . THR C 1 297 ? 62.051 42.874 93.443 1.00 22.46 297 THR C O 1
ATOM 9270 N N . GLN C 1 298 ? 63.739 41.375 93.452 1.00 25.73 298 GLN C N 1
ATOM 9271 C CA . GLN C 1 298 ? 63.991 41.438 92.005 1.00 27.55 298 GLN C CA 1
ATOM 9272 C C . GLN C 1 298 ? 62.771 40.902 91.255 1.00 26.55 298 GLN C C 1
ATOM 9273 O O . GLN C 1 298 ? 62.303 41.533 90.312 1.00 27.61 298 GLN C O 1
ATOM 9279 N N . GLN C 1 299 ? 62.220 39.787 91.719 1.00 25.80 299 GLN C N 1
ATOM 9280 C CA . GLN C 1 299 ? 60.981 39.259 91.121 1.00 27.15 299 GLN C CA 1
ATOM 9281 C C . GLN C 1 299 ? 59.799 40.241 91.202 1.00 25.98 299 GLN C C 1
ATOM 9282 O O . GLN C 1 299 ? 58.967 40.287 90.284 1.00 24.66 299 GLN C O 1
ATOM 9288 N N . VAL C 1 300 ? 59.730 41.029 92.278 1.00 25.12 300 VAL C N 1
ATOM 9289 C CA . VAL C 1 300 ? 58.661 42.037 92.423 1.00 24.12 300 VAL C CA 1
ATOM 9290 C C . VAL C 1 300 ? 58.735 43.016 91.254 1.00 23.06 300 VAL C C 1
ATOM 9291 O O . VAL C 1 300 ? 57.702 43.399 90.673 1.00 20.03 300 VAL C O 1
ATOM 9295 N N . LEU C 1 301 ? 59.956 43.437 90.931 1.00 22.62 301 LEU C N 1
ATOM 9296 C CA . LEU C 1 301 ? 60.140 44.418 89.866 1.00 23.79 301 LEU C CA 1
ATOM 9297 C C . LEU C 1 301 ? 59.905 43.761 88.497 1.00 23.09 301 LEU C C 1
ATOM 9298 O O . LEU C 1 301 ? 59.310 44.386 87.633 1.00 21.56 301 LEU C O 1
ATOM 9303 N N . LEU C 1 302 ? 60.358 42.513 88.325 1.00 22.58 302 LEU C N 1
ATOM 9304 C CA . LEU C 1 302 ? 60.196 41.789 87.067 1.00 23.75 302 LEU C CA 1
ATOM 9305 C C . LEU C 1 302 ? 58.698 41.602 86.816 1.00 22.37 302 LEU C C 1
ATOM 9306 O O . LEU C 1 302 ? 58.238 41.882 85.729 1.00 22.11 302 LEU C O 1
ATOM 9311 N N . ASN C 1 303 ? 57.951 41.170 87.839 1.00 21.80 303 ASN C N 1
ATOM 9312 C CA . ASN C 1 303 ? 56.496 41.038 87.729 1.00 21.24 303 ASN C CA 1
ATOM 9313 C C . ASN C 1 303 ? 55.801 42.355 87.416 1.00 20.44 303 ASN C C 1
ATOM 9314 O O . ASN C 1 303 ? 54.849 42.376 86.652 1.00 20.09 303 ASN C O 1
ATOM 9319 N N . SER C 1 304 ? 56.291 43.445 88.000 1.00 18.68 304 SER C N 1
ATOM 9320 C CA . SER C 1 304 ? 55.702 44.753 87.772 1.00 18.19 304 SER C CA 1
ATOM 9321 C C . SER C 1 304 ? 55.923 45.285 86.335 1.00 18.47 304 SER C C 1
ATOM 9322 O O . SER C 1 304 ? 55.041 45.942 85.789 1.00 18.37 304 SER C O 1
ATOM 9325 N N . LYS C 1 305 ? 57.103 45.035 85.758 1.00 18.47 305 LYS C N 1
ATOM 9326 C CA . LYS C 1 305 ? 57.394 45.407 84.360 1.00 19.11 305 LYS C CA 1
ATOM 9327 C C . LYS C 1 305 ? 56.536 44.552 83.444 1.00 18.11 305 LYS C C 1
ATOM 9328 O O . LYS C 1 305 ? 55.876 45.060 82.539 1.00 17.94 305 LYS C O 1
ATOM 9334 N N . ALA C 1 306 ? 56.552 43.245 83.706 1.00 18.24 306 ALA C N 1
ATOM 9335 C CA . ALA C 1 306 ? 55.776 42.303 82.925 1.00 19.01 306 ALA C CA 1
ATOM 9336 C C . ALA C 1 306 ? 54.294 42.686 82.946 1.00 18.47 306 ALA C C 1
ATOM 9337 O O . ALA C 1 306 ? 53.635 42.678 81.907 1.00 17.95 306 ALA C O 1
ATOM 9339 N N . LEU C 1 307 ? 53.798 43.112 84.108 1.00 18.14 307 LEU C N 1
ATOM 9340 C CA . LEU C 1 307 ? 52.395 43.532 84.216 1.00 17.31 307 LEU C CA 1
ATOM 9341 C C . LEU C 1 307 ? 52.096 44.819 83.478 1.00 17.05 307 LEU C C 1
ATOM 9342 O O . LEU C 1 307 ? 51.036 44.972 82.856 1.00 16.24 307 LEU C O 1
ATOM 9347 N N . ALA C 1 308 ? 53.012 45.767 83.580 1.00 17.40 308 ALA C N 1
ATOM 9348 C CA . ALA C 1 308 ? 52.880 47.045 82.880 1.00 18.07 308 ALA C CA 1
ATOM 9349 C C . ALA C 1 308 ? 52.862 46.829 81.366 1.00 18.51 308 ALA C C 1
ATOM 9350 O O . ALA C 1 308 ? 52.040 47.413 80.633 1.00 16.85 308 ALA C O 1
ATOM 9352 N N . LYS C 1 309 ? 53.788 45.984 80.913 1.00 19.42 309 LYS C N 1
ATOM 9353 C CA . LYS C 1 309 ? 53.886 45.607 79.500 1.00 21.00 309 LYS C CA 1
ATOM 9354 C C . LYS C 1 309 ? 52.623 44.894 78.996 1.00 20.05 309 LYS C C 1
ATOM 9355 O O . LYS C 1 309 ? 52.156 45.179 77.908 1.00 20.61 309 LYS C O 1
ATOM 9361 N N . ALA C 1 310 ? 52.083 43.958 79.776 1.00 19.53 310 ALA C N 1
ATOM 9362 C CA . ALA C 1 310 ? 50.864 43.232 79.366 1.00 18.96 310 ALA C CA 1
ATOM 9363 C C . ALA C 1 310 ? 49.652 44.186 79.328 1.00 18.28 310 ALA C C 1
ATOM 9364 O O . ALA C 1 310 ? 48.849 44.148 78.397 1.00 19.01 310 ALA C O 1
ATOM 9366 N N . LEU C 1 311 ? 49.562 45.089 80.289 1.00 17.28 311 LEU C N 1
ATOM 9367 C CA . LEU C 1 311 ? 48.459 46.048 80.307 1.00 18.85 311 LEU C CA 1
ATOM 9368 C C . LEU C 1 311 ? 48.503 47.003 79.111 1.00 19.28 311 LEU C C 1
ATOM 9369 O O . LEU C 1 311 ? 47.473 47.226 78.468 1.00 19.92 311 LEU C O 1
ATOM 9374 N N . ILE C 1 312 ? 49.698 47.500 78.784 1.00 19.46 312 ILE C N 1
ATOM 9375 C CA . ILE C 1 312 ? 49.898 4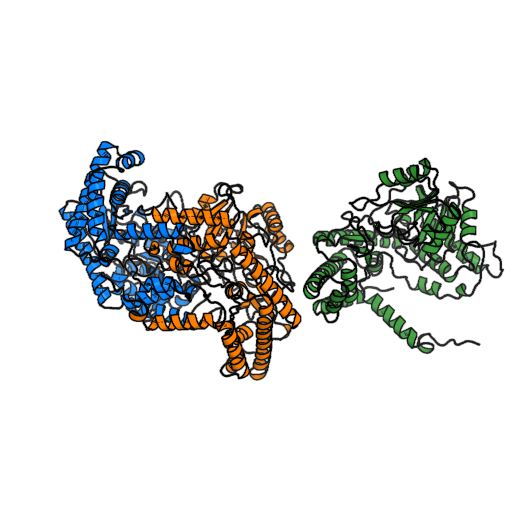8.393 77.631 1.00 21.10 312 ILE C CA 1
ATOM 9376 C C . ILE C 1 312 ? 49.571 47.677 76.318 1.00 20.44 312 ILE C C 1
ATOM 9377 O O . ILE C 1 312 ? 48.887 48.248 75.467 1.00 20.43 312 ILE C O 1
ATOM 9382 N N . SER C 1 313 ? 50.015 46.427 76.206 1.00 20.69 313 SER C N 1
ATOM 9383 C CA . SER C 1 313 ? 49.680 45.570 75.065 1.00 22.89 313 SER C CA 1
ATOM 9384 C C . SER C 1 313 ? 48.163 45.431 74.820 1.00 25.41 313 SER C C 1
ATOM 9385 O O . SER C 1 313 ? 47.742 45.274 73.670 1.00 29.28 313 SER C O 1
ATOM 9388 N N . LYS C 1 314 ? 47.359 45.479 75.896 1.00 24.98 314 LYS C N 1
ATOM 9389 C CA . LYS C 1 314 ? 45.885 45.466 75.816 1.00 23.52 314 LYS C CA 1
ATOM 9390 C C . LYS C 1 314 ? 45.307 46.867 75.769 1.00 24.38 314 LYS C C 1
ATOM 9391 O O . LYS C 1 314 ? 44.161 47.060 76.146 1.00 22.38 314 LYS C O 1
ATOM 9397 N N . GLN C 1 315 ? 46.094 47.849 75.327 1.00 25.80 315 GLN C N 1
ATOM 9398 C CA . GLN C 1 315 ? 45.604 49.213 75.116 1.00 27.77 315 GLN C CA 1
ATOM 9399 C C . GLN C 1 315 ? 45.099 49.916 76.377 1.00 26.39 315 GLN C C 1
ATOM 9400 O O . GLN C 1 315 ? 44.276 50.828 76.292 1.00 29.82 315 GLN C O 1
ATOM 9406 N N . ILE C 1 316 ? 45.612 49.512 77.539 1.00 24.50 316 ILE C N 1
ATOM 9407 C CA . ILE C 1 316 ? 45.330 50.185 78.806 1.00 22.97 316 ILE C CA 1
ATOM 9408 C C . ILE C 1 316 ? 46.519 51.112 79.085 1.00 24.01 316 ILE C C 1
ATOM 9409 O O . ILE C 1 316 ? 47.681 50.670 79.024 1.00 21.87 316 ILE C O 1
ATOM 9414 N N . ASP C 1 317 ? 46.198 52.376 79.383 1.00 23.85 317 ASP C N 1
ATOM 9415 C CA . ASP C 1 317 ? 47.166 53.411 79.710 1.00 25.44 317 ASP C CA 1
ATOM 9416 C C . ASP C 1 317 ? 47.600 53.435 81.201 1.00 24.97 317 ASP C C 1
ATOM 9417 O O . ASP C 1 317 ? 46.772 53.257 82.127 1.00 23.41 317 ASP C O 1
ATOM 9422 N N . LEU C 1 318 ? 48.907 53.664 81.406 1.00 21.36 318 LEU C N 1
ATOM 9423 C CA . LEU C 1 318 ? 49.503 53.788 82.717 1.00 19.98 318 LEU C CA 1
ATOM 9424 C C . LEU C 1 318 ? 50.047 55.206 82.961 1.00 20.83 318 LEU C C 1
ATOM 9425 O O . LEU C 1 318 ? 50.544 55.851 82.045 1.00 20.04 318 LEU C O 1
ATOM 9430 N N . VAL C 1 319 ? 49.936 55.704 84.196 1.00 21.27 319 VAL C N 1
ATOM 9431 C CA . VAL C 1 319 ? 50.496 57.026 84.530 1.00 21.09 319 VAL C CA 1
ATOM 9432 C C . VAL C 1 319 ? 52.015 56.907 84.432 1.00 19.46 319 VAL C C 1
ATOM 9433 O O . VAL C 1 319 ? 52.599 55.982 84.980 1.00 17.10 319 VAL C O 1
ATOM 9437 N N . THR C 1 320 ? 52.619 57.839 83.682 1.00 20.51 320 THR C N 1
ATOM 9438 C CA . THR C 1 320 ? 54.059 57.835 83.292 1.00 19.24 320 THR C CA 1
ATOM 9439 C C . THR C 1 320 ? 54.420 56.747 82.273 1.00 20.72 320 THR C C 1
ATOM 9440 O O . THR C 1 320 ? 55.612 56.495 82.025 1.00 21.46 320 THR C O 1
ATOM 9444 N N . ASN C 1 321 ? 53.387 56.132 81.694 1.00 21.79 321 ASN C N 1
ATOM 9445 C CA . ASN C 1 321 ? 53.461 55.000 80.751 1.00 22.37 321 ASN C CA 1
ATOM 9446 C C . ASN C 1 321 ? 54.371 53.848 81.109 1.00 20.71 321 ASN C C 1
ATOM 9447 O O . ASN C 1 321 ? 54.907 53.182 80.237 1.00 21.52 321 ASN C O 1
ATOM 9452 N N . GLY C 1 322 ? 54.471 53.566 82.397 1.00 20.55 322 GLY C N 1
ATOM 9453 C CA . GLY C 1 322 ? 55.370 52.531 82.896 1.00 19.67 322 GLY C CA 1
ATOM 9454 C C . GLY C 1 322 ? 55.656 52.634 84.378 1.00 18.69 322 GLY C C 1
ATOM 9455 O O . GLY C 1 322 ? 55.127 53.488 85.084 1.00 18.27 322 GLY C O 1
ATOM 9456 N N . THR C 1 323 ? 56.536 51.765 84.825 1.00 19.57 323 THR C N 1
ATOM 9457 C CA . THR C 1 323 ? 56.952 51.726 86.198 1.00 20.84 323 THR C CA 1
ATOM 9458 C C . THR C 1 323 ? 58.461 51.434 86.369 1.00 20.83 323 THR C C 1
ATOM 9459 O O . THR C 1 323 ? 59.024 50.600 85.661 1.00 20.61 323 THR C O 1
ATOM 9463 N N . ASP C 1 324 ? 59.082 52.095 87.346 1.00 20.77 324 ASP C N 1
ATOM 9464 C CA . ASP C 1 324 ? 60.440 51.742 87.823 1.00 21.07 324 ASP C CA 1
ATOM 9465 C C . ASP C 1 324 ? 60.400 50.929 89.082 1.00 20.97 324 ASP C C 1
ATOM 9466 O O . ASP C 1 324 ? 61.447 50.457 89.550 1.00 22.26 324 ASP C O 1
ATOM 9471 N N . ASN C 1 325 ? 59.209 50.770 89.654 1.00 19.78 325 ASN C N 1
ATOM 9472 C CA . ASN C 1 325 ? 59.085 50.037 90.899 1.00 19.26 325 ASN C CA 1
ATOM 9473 C C . ASN C 1 325 ? 57.986 48.963 90.847 1.00 17.98 325 ASN C C 1
ATOM 9474 O O . ASN C 1 325 ? 57.688 48.423 89.795 1.00 17.77 325 ASN C O 1
ATOM 9479 N N . HIS C 1 326 ? 57.509 48.611 92.033 1.00 16.99 326 HIS C N 1
ATOM 9480 C CA . HIS C 1 326 ? 56.470 47.614 92.334 1.00 15.95 326 HIS C CA 1
ATOM 9481 C C . HIS C 1 326 ? 55.027 47.993 91.992 1.00 16.30 326 HIS C C 1
ATOM 9482 O O . HIS C 1 326 ? 54.153 47.125 92.085 1.00 16.02 326 HIS C O 1
ATOM 9489 N N . LEU C 1 327 ? 54.778 49.253 91.629 1.00 15.85 327 LEU C N 1
ATOM 9490 C CA . LEU C 1 327 ? 53.434 49.715 91.450 1.00 16.34 327 LEU C CA 1
ATOM 9491 C C . LEU C 1 327 ? 53.143 50.433 90.136 1.00 17.17 327 LEU C C 1
ATOM 9492 O O . LEU C 1 327 ? 54.005 51.091 89.517 1.00 16.88 327 LEU C O 1
ATOM 9497 N N . ILE C 1 328 ? 51.894 50.265 89.711 1.00 16.43 328 ILE C N 1
ATOM 9498 C CA . ILE C 1 328 ? 51.388 50.837 88.482 1.00 15.26 328 ILE C CA 1
ATOM 9499 C C . ILE C 1 328 ? 50.163 51.618 88.854 1.00 15.54 328 ILE C C 1
ATOM 9500 O O . ILE C 1 328 ? 49.422 51.185 89.740 1.00 15.68 328 ILE C O 1
ATOM 9505 N N . VAL C 1 329 ? 49.945 52.754 88.199 1.00 16.07 329 VAL C N 1
ATOM 9506 C CA . VAL C 1 329 ? 48.677 53.484 88.298 1.00 17.14 329 VAL C CA 1
ATOM 9507 C C . VAL C 1 329 ? 48.048 53.432 86.908 1.00 17.19 329 VAL C C 1
ATOM 9508 O O . VAL C 1 329 ? 48.643 53.886 85.953 1.00 17.41 329 VAL C O 1
ATOM 9512 N N . VAL C 1 330 ? 46.863 52.842 86.806 1.00 17.64 330 VAL C N 1
ATOM 9513 C CA . VAL C 1 330 ? 46.123 52.717 85.546 1.00 17.64 330 VAL C CA 1
ATOM 9514 C C . VAL C 1 330 ? 45.242 53.937 85.404 1.00 18.12 330 VAL C C 1
ATOM 9515 O O . VAL C 1 330 ? 44.481 54.220 86.301 1.00 17.83 330 VAL C O 1
ATOM 9519 N N . ASP C 1 331 ? 45.356 54.647 84.283 1.00 20.40 331 ASP C N 1
ATOM 9520 C CA . ASP C 1 331 ? 44.508 55.791 83.950 1.00 23.53 331 ASP C CA 1
ATOM 9521 C C . ASP C 1 331 ? 43.310 55.301 83.129 1.00 24.92 331 ASP C C 1
ATOM 9522 O O . ASP C 1 331 ? 43.473 54.894 81.969 1.00 23.50 331 ASP C O 1
ATOM 9527 N N . LEU C 1 332 ? 42.116 55.384 83.716 1.00 26.00 332 LEU C N 1
ATOM 9528 C CA . LEU C 1 332 ? 40.912 54.794 83.120 1.00 28.29 332 LEU C CA 1
ATOM 9529 C C . LEU C 1 332 ? 40.092 55.737 82.230 1.00 30.56 332 LEU C C 1
ATOM 9530 O O . LEU C 1 332 ? 39.001 55.360 81.809 1.00 33.85 332 LEU C O 1
ATOM 9535 N N . ARG C 1 333 ? 40.604 56.936 81.933 1.00 33.92 333 ARG C N 1
ATOM 9536 C CA . ARG C 1 333 ? 39.838 57.965 81.186 1.00 34.93 333 ARG C CA 1
ATOM 9537 C C . ARG C 1 333 ? 39.384 57.568 79.779 1.00 34.94 333 ARG C C 1
ATOM 9538 O O . ARG C 1 333 ? 38.332 58.011 79.340 1.00 38.80 333 ARG C O 1
ATOM 9546 N N . LYS C 1 334 ? 40.165 56.765 79.065 1.00 35.19 334 LYS C N 1
ATOM 9547 C CA . LYS C 1 334 ? 39.779 56.320 77.716 1.00 34.89 334 LYS C CA 1
ATOM 9548 C C . LYS C 1 334 ? 38.538 55.418 77.712 1.00 36.67 334 LYS C C 1
ATOM 9549 O O . LYS C 1 334 ? 37.884 55.295 76.681 1.00 37.02 334 LYS C O 1
ATOM 9555 N N . PHE C 1 335 ? 38.227 54.789 78.854 1.00 37.15 335 PHE C N 1
ATOM 9556 C CA . PHE C 1 335 ? 37.064 53.921 79.003 1.00 35.70 335 PHE C CA 1
ATOM 9557 C C . PHE C 1 335 ? 35.850 54.609 79.633 1.00 37.57 335 PHE C C 1
ATOM 9558 O O . PHE C 1 335 ? 34.771 54.025 79.654 1.00 38.12 335 PHE C O 1
ATOM 9566 N N . SER C 1 336 ? 36.026 55.825 80.156 1.00 37.45 336 SER C N 1
ATOM 9567 C CA . SER C 1 336 ? 34.938 56.639 80.737 1.00 38.07 336 SER C CA 1
ATOM 9568 C C . SER C 1 336 ? 34.249 55.993 81.950 1.00 38.41 336 SER C C 1
ATOM 9569 O O . SER C 1 336 ? 33.033 56.077 82.115 1.00 39.14 336 SER C O 1
ATOM 9572 N N . ILE C 1 337 ? 35.051 55.346 82.788 1.00 37.74 337 ILE C N 1
ATOM 9573 C CA . ILE C 1 337 ? 34.609 54.773 84.057 1.00 35.66 337 ILE C CA 1
ATOM 9574 C C . ILE C 1 337 ? 35.540 55.296 85.141 1.00 36.62 337 ILE C C 1
ATOM 9575 O O . ILE C 1 337 ? 36.728 55.518 84.892 1.00 41.95 337 ILE C O 1
ATOM 9580 N N . THR C 1 338 ? 35.006 55.517 86.335 1.00 35.57 338 THR C N 1
ATOM 9581 C CA . THR C 1 338 ? 35.800 56.029 87.449 1.00 31.67 338 THR C CA 1
ATOM 9582 C C . THR C 1 338 ? 36.530 54.879 88.128 1.00 31.28 338 THR C C 1
ATOM 9583 O O . THR C 1 338 ? 36.206 53.703 87.919 1.00 31.41 338 THR C O 1
ATOM 9587 N N . GLY C 1 339 ? 37.515 55.231 88.953 1.00 30.95 339 GLY C N 1
ATOM 9588 C CA . GLY C 1 339 ? 38.260 54.258 89.742 1.00 29.35 339 GLY C CA 1
ATOM 9589 C C . GLY C 1 339 ? 37.423 53.484 90.749 1.00 28.13 339 GLY C C 1
ATOM 9590 O O . GLY C 1 339 ? 37.644 52.293 90.921 1.00 27.71 339 GLY C O 1
ATOM 9591 N N . SER C 1 340 ? 36.488 54.155 91.431 1.00 28.78 340 SER C N 1
ATOM 9592 C CA . SER C 1 340 ? 35.599 53.483 92.410 1.00 30.56 340 SER C CA 1
ATOM 9593 C C . SER C 1 340 ? 34.729 52.405 91.773 1.00 29.03 340 SER C C 1
ATOM 9594 O O . SER C 1 340 ? 34.486 51.378 92.401 1.00 28.73 340 SER C O 1
ATOM 9597 N N . LYS C 1 341 ? 34.289 52.621 90.533 1.00 29.82 341 LYS C N 1
ATOM 9598 C CA . LYS C 1 341 ? 33.456 51.616 89.832 1.00 29.72 341 LYS C CA 1
ATOM 9599 C C . LYS C 1 341 ? 34.253 50.345 89.581 1.00 29.01 341 LYS C C 1
ATOM 9600 O O . LYS C 1 341 ? 33.779 49.259 89.896 1.00 31.59 341 LYS C O 1
ATOM 9606 N N . LEU C 1 342 ? 35.478 50.493 89.064 1.00 27.48 342 LEU C N 1
ATOM 9607 C CA . LEU C 1 342 ? 36.381 49.370 88.859 1.00 25.24 342 LEU C CA 1
ATOM 9608 C C . LEU C 1 342 ? 36.785 48.692 90.163 1.00 23.71 342 LEU C C 1
ATOM 9609 O O . LEU C 1 342 ? 36.929 47.460 90.212 1.00 21.21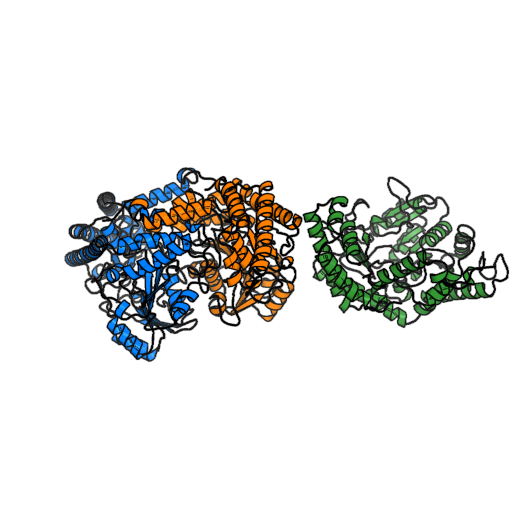 342 LEU C O 1
ATOM 9614 N N . GLN C 1 343 ? 36.980 49.475 91.215 1.00 23.74 343 GLN C N 1
ATOM 9615 C CA . GLN C 1 343 ? 37.226 48.879 92.546 1.00 25.72 343 GLN C CA 1
ATOM 9616 C C . GLN C 1 343 ? 36.051 47.999 93.012 1.00 26.57 343 GLN C C 1
ATOM 9617 O O . GLN C 1 343 ? 36.254 46.892 93.545 1.00 27.39 343 GLN C O 1
ATOM 9623 N N . GLU C 1 344 ? 34.832 48.462 92.783 1.00 28.51 344 GLU C N 1
ATOM 9624 C CA . GLU C 1 344 ? 33.639 47.639 93.114 1.00 31.56 344 GLU C CA 1
ATOM 9625 C C . GLU C 1 344 ? 33.587 46.375 92.251 1.00 29.63 344 GLU C C 1
ATOM 9626 O O . GLU C 1 344 ? 33.456 45.264 92.781 1.00 30.28 344 GLU C O 1
ATOM 9632 N N . THR C 1 345 ? 33.765 46.544 90.941 1.00 27.06 345 THR C N 1
ATOM 9633 C CA . THR C 1 345 ? 33.797 45.405 90.031 1.00 26.02 345 THR C CA 1
ATOM 9634 C C . THR C 1 345 ? 34.865 44.380 90.420 1.00 25.53 345 THR C C 1
ATOM 9635 O O . THR C 1 345 ? 34.615 43.163 90.398 1.00 24.28 345 THR C O 1
ATOM 9639 N N . CYS C 1 346 ? 36.050 44.869 90.794 1.00 27.10 346 CYS C N 1
ATOM 9640 C CA . CYS C 1 346 ? 37.174 43.994 91.149 1.00 26.16 346 CYS C CA 1
ATOM 9641 C C . CYS C 1 346 ? 36.938 43.281 92.486 1.00 27.21 346 CYS C C 1
ATOM 9642 O O . CYS C 1 346 ? 37.321 42.096 92.629 1.00 27.01 346 CYS C O 1
ATOM 9645 N N . ASN C 1 347 ? 36.320 43.962 93.460 1.00 27.87 347 ASN C N 1
ATOM 9646 C CA . ASN C 1 347 ? 35.957 43.282 94.737 1.00 31.67 347 ASN C CA 1
ATOM 9647 C C . ASN C 1 347 ? 34.962 42.152 94.446 1.00 30.79 347 ASN C C 1
ATOM 9648 O O . ASN C 1 347 ? 35.124 41.047 94.946 1.00 29.61 347 ASN C O 1
ATOM 9653 N N . ALA C 1 348 ? 33.982 42.422 93.581 1.00 30.29 348 ALA C N 1
ATOM 9654 C CA . ALA C 1 348 ? 33.031 41.385 93.167 1.00 30.34 348 ALA C CA 1
ATOM 9655 C C . ALA C 1 348 ? 33.729 40.144 92.580 1.00 31.44 348 ALA C C 1
ATOM 9656 O O . ALA C 1 348 ? 33.216 39.024 92.725 1.00 32.12 348 ALA C O 1
ATOM 9658 N N . ILE C 1 349 ? 34.911 40.307 91.966 1.00 28.60 349 ILE C N 1
ATOM 9659 C CA . ILE C 1 349 ? 35.634 39.126 91.463 1.00 26.54 349 ILE C CA 1
ATOM 9660 C C . ILE C 1 349 ? 36.857 38.714 92.263 1.00 25.22 349 ILE C C 1
ATOM 9661 O O . ILE C 1 349 ? 37.735 38.032 91.732 1.00 24.19 349 ILE C O 1
ATOM 9666 N N . ASN C 1 350 ? 36.890 39.080 93.554 1.00 24.39 350 ASN C N 1
ATOM 9667 C CA . ASN C 1 350 ? 38.016 38.780 94.436 1.00 22.29 350 ASN C CA 1
ATOM 9668 C C . ASN C 1 350 ? 39.366 39.283 93.910 1.00 21.06 350 ASN C C 1
ATOM 9669 O O . ASN C 1 350 ? 40.392 38.598 93.982 1.00 19.66 350 ASN C O 1
ATOM 9674 N N . VAL C 1 351 ? 39.338 40.484 93.355 1.00 20.07 351 VAL C N 1
ATOM 9675 C CA . VAL C 1 351 ? 40.562 41.151 92.940 1.00 20.24 351 VAL C CA 1
ATOM 9676 C C . VAL C 1 351 ? 40.674 42.361 93.846 1.00 18.48 351 VAL C C 1
ATOM 9677 O O . VAL C 1 351 ? 39.800 43.217 93.875 1.00 16.46 351 VAL C O 1
ATOM 9681 N N . SER C 1 352 ? 41.780 42.434 94.563 1.00 18.86 352 SER C N 1
ATOM 9682 C CA . SER C 1 352 ? 41.985 43.536 95.499 1.00 18.91 352 SER C CA 1
ATOM 9683 C C . SER C 1 352 ? 42.872 44.638 94.923 1.00 18.38 352 SER C C 1
ATOM 9684 O O . SER C 1 352 ? 44.055 44.407 94.685 1.00 17.64 352 SER C O 1
ATOM 9687 N N . LEU C 1 353 ? 42.293 45.819 94.723 1.00 17.97 353 LEU C N 1
ATOM 9688 C CA . LEU C 1 353 ? 43.024 46.994 94.274 1.00 19.40 353 LEU C CA 1
ATOM 9689 C C . LEU C 1 353 ? 42.351 48.252 94.846 1.00 20.63 353 LEU C C 1
ATOM 9690 O O . LEU C 1 353 ? 41.309 48.138 95.488 1.00 20.05 353 LEU C O 1
ATOM 9695 N N . ASN C 1 354 ? 42.947 49.436 94.662 1.00 19.07 354 ASN C N 1
ATOM 9696 C CA . ASN C 1 354 ? 42.320 50.645 95.166 1.00 18.44 354 ASN C CA 1
ATOM 9697 C C . ASN C 1 354 ? 42.244 51.709 94.133 1.00 20.35 354 ASN C C 1
ATOM 9698 O O . ASN C 1 354 ? 43.069 51.762 93.221 1.00 20.49 354 ASN C O 1
ATOM 9703 N N . LYS C 1 355 ? 41.246 52.569 94.296 1.00 23.61 355 LYS C N 1
ATOM 9704 C CA . LYS C 1 355 ? 41.065 53.720 93.455 1.00 26.55 355 LYS C CA 1
ATOM 9705 C C . LYS C 1 355 ? 42.150 54.746 93.753 1.00 27.80 355 LYS C C 1
ATOM 9706 O O . LYS C 1 355 ? 42.731 54.775 94.849 1.00 29.00 355 LYS C O 1
ATOM 9712 N N . ASN C 1 356 ? 42.426 55.604 92.788 1.00 28.03 356 ASN C N 1
ATOM 9713 C CA . ASN C 1 356 ? 43.579 56.477 92.931 1.00 27.65 356 ASN C CA 1
ATOM 9714 C C . ASN C 1 356 ? 43.476 57.616 91.958 1.00 28.22 356 ASN C C 1
ATOM 9715 O O . ASN C 1 356 ? 43.084 57.430 90.803 1.00 30.10 356 ASN C O 1
ATOM 9720 N N . THR C 1 357 ? 43.832 58.801 92.425 1.00 29.15 357 THR C N 1
ATOM 9721 C CA . THR C 1 357 ? 43.922 59.974 91.570 1.00 30.33 357 THR C CA 1
ATOM 9722 C C . THR C 1 357 ? 44.977 59.835 90.469 1.00 30.16 357 THR C C 1
ATOM 9723 O O . THR C 1 357 ? 45.860 58.970 90.542 1.00 27.26 357 THR C O 1
ATOM 9727 N N . ILE C 1 358 ? 44.828 60.660 89.434 1.00 32.21 358 ILE C N 1
ATOM 9728 C CA . ILE C 1 358 ? 45.789 60.784 88.336 1.00 36.28 358 ILE C CA 1
ATOM 9729 C C . ILE C 1 358 ? 45.987 62.294 88.077 1.00 41.03 358 ILE C C 1
ATOM 9730 O O . ILE C 1 358 ? 45.126 63.080 88.468 1.00 44.84 358 ILE C O 1
ATOM 9735 N N . PRO C 1 359 ? 47.092 62.708 87.410 1.00 43.98 359 PRO C N 1
ATOM 9736 C CA . PRO C 1 359 ? 47.397 64.144 87.216 1.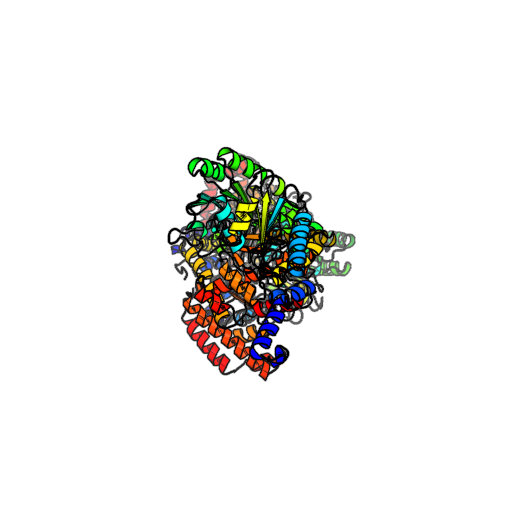00 45.30 359 PRO C CA 1
ATOM 9737 C C . PRO C 1 359 ? 46.218 65.032 86.786 1.00 48.53 359 PRO C C 1
ATOM 9738 O O . PRO C 1 359 ? 46.027 66.124 87.337 1.00 50.36 359 PRO C O 1
ATOM 9742 N N . SER C 1 360 ? 45.439 64.559 85.818 1.00 49.98 360 SER C N 1
ATOM 9743 C CA . SER C 1 360 ? 44.278 65.300 85.314 1.00 51.84 360 SER C CA 1
ATOM 9744 C C . SER C 1 360 ? 43.130 65.500 86.330 1.00 55.44 360 SER C C 1
ATOM 9745 O O . SER C 1 360 ? 42.272 66.368 86.116 1.00 59.97 360 SER C O 1
ATOM 9748 N N . ASP C 1 361 ? 43.092 64.706 87.409 1.00 55.71 361 ASP C N 1
ATOM 9749 C CA . ASP C 1 361 ? 42.052 64.858 88.441 1.00 56.15 361 ASP C CA 1
ATOM 9750 C C . ASP C 1 361 ? 42.265 66.135 89.246 1.00 60.24 361 ASP C C 1
ATOM 9751 O O . ASP C 1 361 ? 43.353 66.384 89.759 1.00 60.92 361 ASP C O 1
ATOM 9756 N N . VAL C 1 362 ? 41.212 66.937 89.339 1.00 65.57 362 VAL C N 1
ATOM 9757 C CA . VAL C 1 362 ? 41.238 68.182 90.095 1.00 68.67 362 VAL C CA 1
ATOM 9758 C C . VAL C 1 362 ? 40.867 67.828 91.546 1.00 73.88 362 VAL C C 1
ATOM 9759 O O . VAL C 1 362 ? 41.668 68.047 92.465 1.00 75.80 362 VAL C O 1
ATOM 9763 N N . ASP C 1 363 ? 39.686 67.235 91.725 1.00 77.33 363 ASP C N 1
ATOM 9764 C CA . ASP C 1 363 ? 39.166 66.848 93.046 1.00 81.98 363 ASP C CA 1
ATOM 9765 C C . ASP C 1 363 ? 39.537 65.403 93.405 1.00 85.94 363 ASP C C 1
ATOM 9766 O O . ASP C 1 363 ? 39.734 64.568 92.517 1.00 95.45 363 ASP C O 1
ATOM 9771 N N . CYS C 1 364 ? 39.628 65.125 94.710 1.00 83.70 364 CYS C N 1
ATOM 9772 C CA . CYS C 1 364 ? 39.739 63.741 95.229 1.00 77.79 364 CYS C CA 1
ATOM 9773 C C . CYS C 1 364 ? 38.422 62.939 95.145 1.00 77.10 364 CYS C C 1
ATOM 9774 O O . CYS C 1 364 ? 38.433 61.721 95.358 1.00 74.73 364 CYS C O 1
ATOM 9777 N N . VAL C 1 365 ? 37.295 63.624 94.912 1.00 73.45 365 VAL C N 1
ATOM 9778 C CA . VAL C 1 365 ? 36.043 62.957 94.492 1.00 68.79 365 VAL C CA 1
ATOM 9779 C C . VAL C 1 365 ? 36.170 62.473 93.040 1.00 62.80 365 VAL C C 1
ATOM 9780 O O . VAL C 1 365 ? 36.629 63.213 92.160 1.00 59.27 365 VAL C O 1
ATOM 9784 N N . SER C 1 366 ? 35.777 61.225 92.808 1.00 57.59 366 SER C N 1
ATOM 9785 C CA . SER C 1 366 ? 35.829 60.607 91.477 1.00 55.33 366 SER C CA 1
ATOM 9786 C C . SER C 1 366 ? 37.258 60.517 90.873 1.00 49.77 366 SER C C 1
ATOM 9787 O O . SER C 1 366 ? 37.534 61.096 89.806 1.00 49.95 366 SER C O 1
ATOM 9790 N N . PRO C 1 367 ? 38.174 59.784 91.554 1.00 41.17 367 PRO C N 1
ATOM 9791 C CA . PRO C 1 367 ? 39.512 59.542 90.980 1.00 38.38 367 PRO C CA 1
ATOM 9792 C C . PRO C 1 367 ? 39.443 58.667 89.714 1.00 34.32 367 PRO C C 1
ATOM 9793 O O . PRO C 1 367 ? 38.641 57.713 89.665 1.00 35.52 367 PRO C O 1
ATOM 9797 N N . SER C 1 368 ? 40.267 58.977 88.715 1.00 27.61 368 SER C N 1
ATOM 9798 C CA . SER C 1 368 ? 40.151 58.340 87.410 1.00 24.98 368 SER C CA 1
ATOM 9799 C C . SER C 1 368 ? 41.106 57.153 87.230 1.00 23.51 368 SER C C 1
ATOM 9800 O O . SER C 1 368 ? 41.361 56.719 86.101 1.00 23.18 368 SER C O 1
ATOM 9803 N N . GLY C 1 369 ? 41.626 56.602 88.325 1.00 21.78 369 GLY C N 1
ATOM 9804 C CA . GLY C 1 369 ? 42.560 55.523 88.196 1.00 20.68 369 GLY C CA 1
ATOM 9805 C C . GLY C 1 369 ? 42.408 54.495 89.256 1.00 20.43 369 GLY C C 1
ATOM 9806 O O . GLY C 1 369 ? 41.621 54.633 90.177 1.00 22.09 369 GLY C O 1
ATOM 9807 N N . VAL C 1 370 ? 43.158 53.429 89.092 1.00 20.32 370 VAL C N 1
ATOM 9808 C CA . VAL C 1 370 ? 43.344 52.464 90.145 1.00 19.88 370 VAL C CA 1
ATOM 9809 C C . VAL C 1 370 ? 44.844 52.259 90.311 1.00 18.55 370 VAL C C 1
ATOM 9810 O O . VAL C 1 370 ? 45.590 52.416 89.359 1.00 17.82 370 VAL C O 1
ATOM 9814 N N . ARG C 1 371 ? 45.267 51.918 91.521 1.00 16.72 371 ARG C N 1
ATOM 9815 C CA . ARG C 1 371 ? 46.630 51.590 91.767 1.00 15.46 371 ARG C CA 1
ATOM 9816 C C . ARG C 1 371 ? 46.715 50.100 92.008 1.00 14.23 371 ARG C C 1
ATOM 9817 O O . ARG C 1 371 ? 45.889 49.528 92.731 1.00 14.75 371 ARG C O 1
ATOM 9825 N N . ILE C 1 372 ? 47.725 49.480 91.433 1.00 13.19 372 ILE C N 1
ATOM 9826 C CA . ILE C 1 372 ? 48.017 48.081 91.625 1.00 13.38 372 ILE C CA 1
ATOM 9827 C C . ILE C 1 372 ? 49.515 47.894 91.924 1.00 14.03 372 ILE C C 1
ATOM 9828 O O . ILE C 1 372 ? 50.341 48.751 91.569 1.00 14.12 372 ILE C O 1
ATOM 9833 N N . GLY C 1 373 ? 49.860 46.781 92.562 1.00 13.98 373 GLY C N 1
ATOM 9834 C CA . GLY C 1 373 ? 51.241 46.459 92.826 1.00 14.26 373 GLY C CA 1
ATOM 9835 C C . GLY C 1 373 ? 51.423 44.976 93.008 1.00 15.18 373 GLY C C 1
ATOM 9836 O O . GLY C 1 373 ? 50.460 44.274 93.296 1.00 16.17 373 GLY C O 1
ATOM 9837 N N . THR C 1 374 ? 52.653 44.498 92.818 1.00 15.45 374 THR C N 1
ATOM 9838 C CA . THR C 1 374 ? 52.978 43.070 92.819 1.00 15.56 374 THR C CA 1
ATOM 9839 C C . THR C 1 374 ? 53.595 42.431 94.049 1.00 15.71 374 THR C C 1
ATOM 9840 O O . THR C 1 374 ? 53.817 41.224 94.008 1.00 16.49 374 THR C O 1
ATOM 9844 N N . PRO C 1 375 ? 53.905 43.186 95.131 1.00 16.53 375 PRO C N 1
ATOM 9845 C CA . PRO C 1 375 ? 54.540 42.430 96.239 1.00 16.94 375 PRO C CA 1
ATOM 9846 C C . PRO C 1 375 ? 53.734 41.237 96.778 1.00 18.00 375 PRO C C 1
ATOM 9847 O O . PRO C 1 375 ? 54.290 40.154 96.972 1.00 17.44 375 PRO C O 1
ATOM 9851 N N . ALA C 1 376 ? 52.437 41.416 96.996 1.00 18.72 376 ALA C N 1
ATOM 9852 C CA . ALA C 1 376 ? 51.642 40.325 97.576 1.00 20.34 376 ALA C CA 1
ATOM 9853 C C . ALA C 1 376 ? 51.677 39.042 96.698 1.00 22.14 376 ALA C C 1
ATOM 9854 O O . ALA C 1 376 ? 52.062 37.950 97.164 1.00 22.33 376 ALA C O 1
ATOM 9856 N N . MET C 1 377 ? 51.333 39.192 95.423 1.00 22.70 377 MET C N 1
ATOM 9857 C CA . MET C 1 377 ? 51.270 38.044 94.492 1.00 24.05 377 MET C CA 1
ATOM 9858 C C . MET C 1 377 ? 52.619 37.444 94.180 1.00 23.29 377 MET C C 1
ATOM 9859 O O . MET C 1 377 ? 52.730 36.238 93.898 1.00 21.36 377 MET C O 1
ATOM 9864 N N . THR C 1 378 ? 53.656 38.280 94.238 1.00 23.75 378 THR C N 1
ATOM 9865 C CA . THR C 1 378 ? 55.022 37.794 94.101 1.00 21.49 378 THR C CA 1
ATOM 9866 C C . THR C 1 378 ? 55.397 36.941 95.285 1.00 21.98 378 THR C C 1
ATOM 9867 O O . THR C 1 378 ? 56.099 35.929 95.124 1.00 22.34 378 THR C O 1
ATOM 9871 N N . THR C 1 379 ? 54.944 37.336 96.480 1.00 22.39 379 THR C N 1
ATOM 9872 C CA . THR C 1 379 ? 55.100 36.498 97.672 1.00 22.68 379 THR C CA 1
ATOM 9873 C C . THR C 1 379 ? 54.373 35.151 97.491 1.00 24.21 379 THR C C 1
ATOM 9874 O O . THR C 1 379 ? 54.874 34.100 97.889 1.00 23.82 379 THR C O 1
ATOM 9878 N N . ARG C 1 380 ? 53.205 35.186 96.871 1.00 27.15 380 ARG C N 1
ATOM 9879 C CA . ARG C 1 380 ? 52.443 33.960 96.643 1.00 30.60 380 ARG C CA 1
ATOM 9880 C C . ARG C 1 380 ? 53.000 33.054 95.523 1.00 32.65 380 ARG C C 1
ATOM 9881 O O . ARG C 1 380 ? 52.463 31.969 95.285 1.00 37.75 380 ARG C O 1
ATOM 9889 N N . GLY C 1 381 ? 54.086 33.478 94.868 1.00 32.70 381 GLY C N 1
ATOM 9890 C CA . GLY C 1 381 ? 54.829 32.657 93.922 1.00 31.58 381 GLY C CA 1
ATOM 9891 C C . GLY C 1 381 ? 54.582 32.972 92.451 1.00 31.17 381 GLY C C 1
ATOM 9892 O O . GLY C 1 381 ? 55.148 32.295 91.595 1.00 32.12 381 GLY C O 1
ATOM 9893 N N . ALA C 1 382 ? 53.750 33.973 92.148 1.00 29.13 382 ALA C N 1
ATOM 9894 C CA . ALA C 1 382 ? 53.511 34.394 90.762 1.00 28.92 382 ALA C CA 1
ATOM 9895 C C . ALA C 1 382 ? 54.808 34.867 90.083 1.00 29.28 382 ALA C C 1
ATOM 9896 O O . ALA C 1 382 ? 55.639 35.520 90.712 1.00 26.16 382 ALA C O 1
ATOM 9898 N N . LYS C 1 383 ? 54.948 34.526 88.799 1.00 30.44 383 LYS C N 1
ATOM 9899 C CA . LYS C 1 383 ? 56.110 34.874 87.986 1.00 30.18 383 LYS C CA 1
ATOM 9900 C C . LYS C 1 383 ? 55.684 35.786 86.822 1.00 30.79 383 LYS C C 1
ATOM 9901 O O . LYS C 1 383 ? 54.499 36.196 86.724 1.00 27.18 383 LYS C O 1
ATOM 9907 N N . GLU C 1 384 ? 56.640 36.164 85.967 1.00 30.21 384 GLU C N 1
ATOM 9908 C CA . GLU C 1 384 ? 56.321 37.110 84.865 1.00 30.72 384 GLU C CA 1
ATOM 9909 C C . GLU C 1 384 ? 55.216 36.600 83.942 1.00 29.19 384 GLU C C 1
ATOM 9910 O O . GLU C 1 384 ? 54.369 37.386 83.466 1.00 24.05 384 GLU C O 1
ATOM 9916 N N . LYS C 1 385 ? 55.252 35.285 83.700 1.00 29.59 385 LYS C N 1
ATOM 9917 C CA . LYS C 1 385 ? 54.258 34.579 82.840 1.00 31.89 385 LYS C CA 1
ATOM 9918 C C . LYS C 1 385 ? 52.832 34.631 83.408 1.00 30.39 385 LYS C C 1
ATOM 9919 O O . LYS C 1 385 ? 51.866 34.546 82.642 1.00 32.15 385 LYS C O 1
ATOM 9925 N N . ASP C 1 386 ? 52.716 34.746 84.735 1.00 28.00 386 ASP C N 1
ATOM 9926 C CA . ASP C 1 386 ? 51.420 34.866 85.432 1.00 27.17 386 ASP C CA 1
ATOM 9927 C C . ASP C 1 386 ? 50.777 36.259 85.331 1.00 25.36 386 ASP C C 1
ATOM 9928 O O . ASP C 1 386 ? 49.580 36.419 85.573 1.00 22.76 386 ASP C O 1
ATOM 9933 N N . MET C 1 387 ? 51.567 37.265 84.962 1.00 24.42 387 MET C N 1
ATOM 9934 C CA . MET C 1 387 ? 51.062 38.629 84.857 1.00 23.88 387 MET C CA 1
ATOM 9935 C C . MET C 1 387 ? 50.078 38.799 83.706 1.00 23.02 387 MET C C 1
ATOM 9936 O O . MET C 1 387 ? 49.202 39.645 83.785 1.00 23.27 387 MET C O 1
ATOM 9941 N N . GLU C 1 388 ? 50.217 38.009 82.641 1.00 23.82 388 GLU C N 1
ATOM 9942 C CA . GLU C 1 388 ? 49.314 38.107 81.484 1.00 24.39 388 GLU C CA 1
ATOM 9943 C C . GLU C 1 388 ? 47.875 37.756 81.891 1.00 22.89 388 GLU C C 1
ATOM 9944 O O . GLU C 1 388 ? 46.927 38.427 81.501 1.00 22.95 388 GLU C O 1
ATOM 9950 N N . PHE C 1 389 ? 47.723 36.730 82.710 1.00 23.00 389 PHE C N 1
ATOM 9951 C CA . PHE C 1 389 ? 46.419 36.377 83.282 1.00 23.78 389 PHE C CA 1
ATOM 9952 C C . PHE C 1 389 ? 45.852 37.487 84.178 1.00 22.30 389 PHE C C 1
ATOM 9953 O O . PHE C 1 389 ? 44.668 37.822 84.088 1.00 20.53 389 PHE C O 1
ATOM 9961 N N . ILE C 1 390 ? 46.702 38.117 84.999 1.00 22.11 390 ILE C N 1
ATOM 9962 C CA . ILE C 1 390 ? 46.235 39.239 85.839 1.00 20.11 390 ILE C CA 1
ATOM 9963 C C . ILE C 1 390 ? 45.846 40.396 84.949 1.00 19.31 390 ILE C C 1
ATOM 9964 O O . ILE C 1 390 ? 44.820 41.033 85.145 1.00 19.49 390 ILE C O 1
ATOM 9969 N N . ALA C 1 391 ? 46.687 40.677 83.961 1.00 20.65 391 ALA C N 1
ATOM 9970 C CA . ALA C 1 391 ? 46.357 41.652 82.931 1.00 20.63 391 ALA C CA 1
ATOM 9971 C C . ALA C 1 391 ? 45.054 41.293 82.217 1.00 19.85 391 ALA C C 1
ATOM 9972 O O . ALA C 1 391 ? 44.212 42.167 81.997 1.00 17.89 391 ALA C O 1
ATOM 9974 N N . ASP C 1 392 ? 44.897 40.016 81.866 1.00 20.87 392 ASP C N 1
ATOM 9975 C CA . ASP C 1 392 ? 43.624 39.516 81.276 1.00 24.28 392 ASP C CA 1
ATOM 9976 C C . ASP C 1 392 ? 42.404 39.785 82.188 1.00 22.08 392 ASP C C 1
ATOM 9977 O O . ASP C 1 392 ? 41.406 40.344 81.738 1.00 19.59 392 ASP C O 1
ATOM 9982 N N . VAL C 1 393 ? 42.516 39.392 83.460 1.00 20.93 393 VAL C N 1
ATOM 9983 C CA . VAL C 1 393 ? 41.425 39.587 84.427 1.00 20.13 393 VAL C CA 1
ATOM 9984 C C . VAL C 1 393 ? 41.095 41.068 84.623 1.00 19.50 393 VAL C C 1
ATOM 9985 O O . VAL C 1 393 ? 39.917 41.433 84.694 1.00 18.12 393 VAL C O 1
ATOM 9989 N N . LEU C 1 394 ? 42.118 41.931 84.673 1.00 19.19 394 LEU C N 1
ATOM 9990 C CA . LEU C 1 394 ? 41.860 43.385 84.822 1.00 18.24 394 LEU C CA 1
ATOM 9991 C C . LEU C 1 394 ? 41.178 44.008 83.618 1.00 16.67 394 LEU C C 1
ATOM 9992 O O . LEU C 1 394 ? 40.234 44.781 83.779 1.00 16.08 394 LEU C O 1
ATOM 9997 N N . ALA C 1 395 ? 41.662 43.681 82.419 1.00 16.22 395 ALA C N 1
ATOM 9998 C CA . ALA C 1 395 ? 40.992 44.054 81.160 1.00 16.49 395 ALA C CA 1
ATOM 9999 C C . ALA C 1 395 ? 39.511 43.577 81.099 1.00 16.48 395 ALA C C 1
ATOM 10000 O O . ALA C 1 395 ? 38.584 44.336 80.722 1.00 15.49 395 ALA C O 1
ATOM 10002 N N . ARG C 1 396 ? 39.302 42.329 81.480 1.00 16.55 396 ARG C N 1
ATOM 10003 C CA . ARG C 1 396 ? 37.944 41.765 81.490 1.00 18.34 396 ARG C CA 1
ATOM 10004 C C . ARG C 1 396 ? 37.063 42.532 82.480 1.00 18.91 396 ARG C C 1
ATOM 10005 O O . ARG C 1 396 ? 35.908 42.783 82.179 1.00 18.11 396 ARG C O 1
ATOM 10013 N N . ALA C 1 397 ? 37.634 42.950 83.625 1.00 19.70 397 ALA C N 1
ATOM 10014 C CA . ALA C 1 397 ? 36.901 43.752 84.628 1.00 19.12 397 ALA C CA 1
ATOM 10015 C C . ALA C 1 397 ? 36.603 45.143 84.155 1.00 19.27 397 ALA C C 1
ATOM 10016 O O . ALA C 1 397 ? 35.568 45.715 84.504 1.00 20.85 397 ALA C O 1
ATOM 10018 N N . ILE C 1 398 ? 37.519 45.736 83.400 1.00 18.98 398 ILE C N 1
ATOM 10019 C CA . ILE C 1 398 ? 37.259 47.047 82.840 1.00 18.44 398 ILE C CA 1
ATOM 10020 C C . ILE C 1 398 ? 36.108 46.955 81.858 1.00 18.73 398 ILE C C 1
ATOM 10021 O O . ILE C 1 398 ? 35.208 47.788 81.902 1.00 16.30 398 ILE C O 1
ATOM 10026 N N . LYS C 1 399 ? 36.131 45.936 81.002 1.00 20.78 399 LYS C N 1
ATOM 10027 C CA . LYS C 1 399 ? 35.049 45.740 80.033 1.00 22.42 399 LYS C CA 1
ATOM 10028 C C . LYS C 1 399 ? 33.667 45.499 80.681 1.00 23.85 399 LYS C C 1
ATOM 10029 O O . LYS C 1 399 ? 32.669 46.169 80.334 1.00 23.66 399 LYS C O 1
ATOM 10035 N N . ILE C 1 400 ? 33.618 44.595 81.654 1.00 23.89 400 ILE C N 1
ATOM 10036 C CA . ILE C 1 400 ? 32.366 44.365 82.383 1.00 22.91 400 ILE C CA 1
ATOM 10037 C C . ILE C 1 400 ? 31.893 45.653 83.022 1.00 23.73 400 ILE C C 1
ATOM 10038 O O . ILE C 1 400 ? 30.702 45.958 82.980 1.00 23.70 400 ILE C O 1
ATOM 10043 N N . THR C 1 401 ? 32.826 46.403 83.605 1.00 22.14 401 THR C N 1
ATOM 10044 C CA . THR C 1 401 ? 32.506 47.678 84.247 1.00 21.92 401 THR C CA 1
ATOM 10045 C C . THR C 1 401 ? 31.915 48.674 83.258 1.00 22.62 401 THR C C 1
ATOM 10046 O O . THR C 1 401 ? 31.047 49.469 83.610 1.00 21.75 401 THR C O 1
ATOM 10050 N N . VAL C 1 402 ? 32.408 48.658 82.032 1.00 24.91 402 VAL C N 1
ATOM 10051 C CA . VAL C 1 402 ? 31.906 49.576 81.005 1.00 28.18 402 VAL C CA 1
ATOM 10052 C C . VAL C 1 402 ? 30.466 49.192 80.599 1.00 29.89 402 VAL C C 1
ATOM 10053 O O . VAL C 1 402 ? 29.620 50.076 80.427 1.00 32.16 402 VAL C O 1
ATOM 10057 N N . ASP C 1 403 ? 30.203 47.886 80.482 1.00 31.85 403 ASP C N 1
ATOM 10058 C CA . ASP C 1 403 ? 28.857 47.343 80.162 1.00 35.57 403 ASP C CA 1
ATOM 10059 C C . ASP C 1 403 ? 27.838 47.647 81.255 1.00 36.00 403 ASP C C 1
ATOM 10060 O O . ASP C 1 403 ? 26.748 48.141 80.962 1.00 36.57 403 ASP C O 1
ATOM 10065 N N . LEU C 1 404 ? 28.198 47.352 82.506 1.00 36.47 404 LEU C N 1
ATOM 10066 C CA . LEU C 1 404 ? 27.336 47.662 83.651 1.00 37.73 404 LEU C CA 1
ATOM 10067 C C . LEU C 1 404 ? 27.004 49.155 83.739 1.00 38.49 404 LEU C C 1
ATOM 10068 O O . LEU C 1 404 ? 25.888 49.521 84.109 1.00 39.87 404 LEU C O 1
ATOM 10073 N N . GLN C 1 405 ? 27.974 50.008 83.410 1.00 38.40 405 GLN C N 1
ATOM 10074 C CA . GLN C 1 405 ? 27.740 51.447 83.342 1.00 39.35 405 GLN C CA 1
ATOM 10075 C C . GLN C 1 405 ? 26.688 51.783 82.268 1.00 41.74 405 GLN C C 1
ATOM 10076 O O . GLN C 1 405 ? 25.806 52.618 82.472 1.00 35.31 405 GLN C O 1
ATOM 10082 N N . GLU C 1 406 ? 26.817 51.125 81.118 1.00 43.26 406 GLU C N 1
ATOM 10083 C CA . GLU C 1 406 ? 25.834 51.237 80.047 1.00 46.07 406 GLU C CA 1
ATOM 10084 C C . GLU C 1 406 ? 24.435 50.806 80.510 1.00 43.69 406 GLU C C 1
ATOM 10085 O O . GLU C 1 406 ? 23.455 51.515 80.287 1.00 40.54 406 GLU C O 1
ATOM 10091 N N . GLN C 1 407 ? 24.361 49.644 81.153 1.00 42.25 407 GLN C N 1
ATOM 10092 C CA . GLN C 1 407 ? 23.085 49.050 81.536 1.00 41.93 407 GLN C CA 1
ATOM 10093 C C . GLN C 1 407 ? 22.388 49.863 82.637 1.00 42.95 407 GLN C C 1
ATOM 10094 O O . GLN C 1 407 ? 21.205 50.200 82.496 1.00 41.25 407 GLN C O 1
ATOM 10100 N N . TYR C 1 408 ? 23.129 50.237 83.684 1.00 41.35 408 TYR C N 1
ATOM 10101 C CA . TYR C 1 408 ? 22.539 50.908 84.854 1.00 41.08 408 TYR C CA 1
ATOM 10102 C C . TYR C 1 408 ? 22.861 52.405 85.027 1.00 44.40 408 TYR C C 1
ATOM 10103 O O . TYR C 1 408 ? 22.387 53.020 85.987 1.00 45.49 408 TYR C O 1
ATOM 10112 N N . GLY C 1 409 ? 23.641 52.997 84.121 1.00 45.20 409 GLY C N 1
ATOM 10113 C CA . GLY C 1 409 ? 23.980 54.425 84.195 1.00 47.69 409 GLY C CA 1
ATOM 10114 C C . GLY C 1 409 ? 25.237 54.766 84.995 1.00 50.24 409 GLY C C 1
ATOM 10115 O O . GLY C 1 409 ? 25.755 53.948 85.755 1.00 46.65 409 GLY C O 1
ATOM 10116 N N . LYS C 1 410 ? 25.694 56.006 84.822 1.00 56.11 410 LYS C N 1
ATOM 10117 C CA . LYS C 1 410 ? 26.974 56.501 85.368 1.00 59.32 410 LYS C CA 1
ATOM 10118 C C . LYS C 1 410 ? 26.973 56.879 86.859 1.00 61.81 410 LYS C C 1
ATOM 10119 O O . LYS C 1 410 ? 28.045 57.085 87.434 1.00 66.95 410 LYS C O 1
ATOM 10125 N N . LYS C 1 411 ? 25.798 56.996 87.477 1.00 61.85 411 LYS C N 1
ATOM 10126 C CA . LYS C 1 411 ? 25.694 57.274 88.920 1.00 61.28 411 LYS C CA 1
ATOM 10127 C C . LYS C 1 411 ? 26.149 56.036 89.703 1.00 57.22 411 LYS C C 1
ATOM 10128 O O . LYS C 1 411 ? 25.751 54.924 89.361 1.00 56.62 411 LYS C O 1
ATOM 10134 N N . LEU C 1 412 ? 26.969 56.222 90.745 1.00 57.57 412 LEU C N 1
ATOM 10135 C CA . LEU C 1 412 ? 27.535 55.074 91.497 1.00 54.41 412 LEU C CA 1
ATOM 10136 C C . LEU C 1 412 ? 26.486 54.219 92.218 1.00 52.26 412 LEU C C 1
ATOM 10137 O O . LEU C 1 412 ? 26.639 52.996 92.303 1.00 53.88 412 LEU C O 1
ATOM 10142 N N . VAL C 1 413 ? 25.431 54.855 92.725 1.00 52.51 413 VAL C N 1
ATOM 10143 C CA . VAL C 1 413 ? 24.322 54.124 93.396 1.00 54.65 413 VAL C CA 1
ATOM 10144 C C . VAL C 1 413 ? 23.661 53.122 92.433 1.00 49.59 413 VAL C C 1
ATOM 10145 O O . VAL C 1 413 ? 23.521 51.928 92.746 1.00 45.03 413 VAL C O 1
ATOM 10149 N N . ASP C 1 414 ? 23.263 53.645 91.271 1.00 45.62 414 ASP C N 1
ATOM 10150 C CA . ASP C 1 414 ? 22.638 52.860 90.209 1.00 43.66 414 ASP C CA 1
ATOM 10151 C C . ASP C 1 414 ? 23.588 51.790 89.671 1.00 45.89 414 ASP C C 1
ATOM 10152 O O . ASP C 1 414 ? 23.153 50.661 89.400 1.00 45.66 414 ASP C O 1
ATOM 10157 N N . PHE C 1 415 ? 24.876 52.143 89.532 1.00 45.40 415 PHE C N 1
ATOM 10158 C CA . PHE C 1 415 ? 25.887 51.222 88.998 1.00 41.91 415 PHE C CA 1
ATOM 10159 C C . PHE C 1 415 ? 26.029 49.948 89.823 1.00 41.95 415 PHE C C 1
ATOM 10160 O O . PHE C 1 415 ? 26.040 48.862 89.255 1.00 43.64 415 PHE C O 1
ATOM 10168 N N . LYS C 1 416 ? 26.149 50.079 91.146 1.00 45.81 416 LYS C N 1
ATOM 10169 C CA . LYS C 1 416 ? 26.369 48.915 92.042 1.00 47.29 416 LYS C CA 1
ATOM 10170 C C . LYS C 1 416 ? 25.265 47.858 91.989 1.00 48.50 416 LYS C C 1
ATOM 10171 O O . LYS C 1 416 ? 25.550 46.671 92.129 1.00 48.16 416 LYS C O 1
ATOM 10177 N N . LYS C 1 417 ? 24.013 48.296 91.813 1.00 50.19 417 LYS C N 1
ATOM 10178 C CA . LYS C 1 417 ? 22.852 47.391 91.669 1.00 48.98 417 LYS C CA 1
ATOM 10179 C C . LYS C 1 417 ? 23.057 46.373 90.552 1.00 47.94 417 LYS C C 1
ATOM 10180 O O . LYS C 1 417 ? 22.511 45.271 90.616 1.00 50.08 417 LYS C O 1
ATOM 10186 N N . GLY C 1 418 ? 23.839 46.739 89.533 1.00 45.12 418 GLY C N 1
ATOM 10187 C CA . GLY C 1 418 ? 24.183 45.814 88.456 1.00 43.95 418 GLY C CA 1
ATOM 10188 C C . GLY C 1 418 ? 25.046 44.616 88.811 1.00 44.03 418 GLY C C 1
ATOM 10189 O O . GLY C 1 418 ? 24.997 43.605 88.117 1.00 43.20 418 GLY C O 1
ATOM 10190 N N . LEU C 1 419 ? 25.836 44.731 89.882 1.00 45.92 419 LEU C N 1
ATOM 10191 C CA . LEU C 1 419 ? 26.884 43.756 90.222 1.00 45.38 419 LEU C CA 1
ATOM 10192 C C . LEU C 1 419 ? 26.423 42.408 90.761 1.00 44.35 419 LEU C C 1
ATOM 10193 O O . LEU C 1 419 ? 26.915 41.382 90.293 1.00 46.20 419 LEU C O 1
ATOM 10198 N N . PRO C 1 420 ? 25.520 42.390 91.767 1.00 45.20 420 PRO C N 1
ATOM 10199 C CA . PRO C 1 420 ? 25.240 41.091 92.370 1.00 44.32 420 PRO C CA 1
ATOM 10200 C C . PRO C 1 420 ? 24.461 40.207 91.395 1.00 44.47 420 PRO C C 1
ATOM 10201 O O . PRO C 1 420 ? 23.561 40.692 90.676 1.00 42.29 420 PRO C O 1
ATOM 10205 N N . GLY C 1 421 ? 24.848 38.938 91.327 1.00 43.64 421 GLY C N 1
ATOM 10206 C CA . GLY C 1 421 ? 24.219 38.009 90.401 1.00 45.47 421 GLY C CA 1
ATOM 10207 C C . GLY C 1 421 ? 24.703 37.995 88.950 1.00 46.89 421 GLY C C 1
ATOM 10208 O O . GLY C 1 421 ? 24.367 37.051 88.229 1.00 49.30 421 GLY C O 1
ATOM 10209 N N . ASN C 1 422 ? 25.488 39.000 88.512 1.00 45.15 422 ASN C N 1
ATOM 10210 C CA . ASN C 1 422 ? 25.969 39.089 87.117 1.00 41.69 422 ASN C CA 1
ATOM 10211 C C . ASN C 1 422 ? 26.685 37.800 86.727 1.00 41.23 422 ASN C C 1
ATOM 10212 O O . ASN C 1 422 ? 27.559 37.331 87.466 1.00 43.09 422 ASN C O 1
ATOM 10217 N N . ALA C 1 423 ? 26.304 37.239 85.578 1.00 39.33 423 ALA C N 1
ATOM 10218 C CA . ALA C 1 423 ? 26.802 35.924 85.137 1.00 41.03 423 ALA C CA 1
ATOM 10219 C C . ALA C 1 423 ? 28.306 35.934 84.860 1.00 39.59 423 ALA C C 1
ATOM 10220 O O . ALA C 1 423 ? 29.017 35.016 85.279 1.00 40.65 423 ALA C O 1
ATOM 10222 N N . GLN C 1 424 ? 28.778 36.966 84.156 1.00 37.32 424 GLN C N 1
ATOM 10223 C CA . GLN C 1 424 ? 30.217 37.080 83.822 1.00 35.60 424 GLN C CA 1
ATOM 10224 C C . GLN C 1 424 ? 31.096 37.316 85.048 1.00 31.36 424 GLN C C 1
ATOM 10225 O O . GLN C 1 424 ? 32.166 36.739 85.148 1.00 28.37 424 GLN C O 1
ATOM 10231 N N . LEU C 1 425 ? 30.633 38.144 85.982 1.00 31.17 425 LEU C N 1
ATOM 10232 C CA . LEU C 1 425 ? 31.366 38.346 87.239 1.00 31.97 425 LEU C CA 1
ATOM 10233 C C . LEU C 1 425 ? 31.479 37.071 88.047 1.00 32.83 425 LEU C C 1
ATOM 10234 O O . LEU C 1 425 ? 32.575 36.757 88.528 1.00 31.94 425 LEU C O 1
ATOM 10239 N N . GLN C 1 426 ? 30.380 36.320 88.173 1.00 34.83 426 GLN C N 1
ATOM 10240 C CA . GLN C 1 426 ? 30.416 35.028 88.888 1.00 36.45 426 GLN C CA 1
ATOM 10241 C C . GLN C 1 426 ? 31.354 34.069 88.175 1.00 34.30 426 GLN C C 1
ATOM 10242 O O . GLN C 1 426 ? 32.097 33.341 88.820 1.00 33.59 426 GLN C O 1
ATOM 10248 N N . GLN C 1 427 ? 31.325 34.099 86.843 1.00 33.61 427 GLN C N 1
ATOM 10249 C CA . GLN C 1 427 ? 32.275 33.345 86.007 1.00 33.29 427 GLN C CA 1
ATOM 10250 C C . GLN C 1 427 ? 33.736 33.819 86.212 1.00 28.80 427 GLN C C 1
ATOM 10251 O O . GLN C 1 427 ? 34.662 33.021 86.389 1.00 26.65 427 GLN C O 1
ATOM 10257 N N . LEU C 1 428 ? 33.928 35.119 86.205 1.00 27.16 428 LEU C N 1
ATOM 10258 C CA . LEU C 1 428 ? 35.264 35.671 86.377 1.00 28.34 428 LEU C CA 1
ATOM 10259 C C . LEU C 1 428 ? 35.755 35.440 87.804 1.00 28.39 428 LEU C C 1
ATOM 10260 O O . LEU C 1 428 ? 36.857 34.928 88.015 1.00 25.95 428 LEU C O 1
ATOM 10265 N N . LYS C 1 429 ? 34.906 35.760 88.779 1.00 31.13 429 LYS C N 1
ATOM 10266 C CA . LYS C 1 429 ? 35.173 35.434 90.191 1.00 32.06 429 LYS C CA 1
ATOM 10267 C C . LYS C 1 429 ? 35.633 33.973 90.355 1.00 32.51 429 LYS C C 1
ATOM 10268 O O . LYS C 1 429 ? 36.654 33.702 91.009 1.00 28.71 429 LYS C O 1
ATOM 10274 N N . GLN C 1 430 ? 34.905 33.042 89.735 1.00 32.63 430 GLN C N 1
ATOM 10275 C CA . GLN C 1 430 ? 35.278 31.615 89.822 1.00 35.09 430 GLN C CA 1
ATOM 10276 C C . GLN C 1 430 ? 36.651 31.313 89.236 1.00 32.63 430 GLN C C 1
ATOM 10277 O O . GLN C 1 430 ? 37.391 30.495 89.779 1.00 33.01 430 GLN C O 1
ATOM 10283 N N . GLU C 1 431 ? 36.975 31.962 88.117 1.00 32.64 431 GLU C N 1
ATOM 10284 C CA . GLU C 1 431 ? 38.293 31.814 87.484 1.00 31.39 431 GLU C CA 1
ATOM 10285 C C . GLU C 1 431 ? 39.382 32.358 88.403 1.00 29.25 431 GLU C C 1
ATOM 10286 O O . GLU C 1 431 ? 40.446 31.765 88.546 1.00 28.85 431 GLU C O 1
ATOM 10292 N N . VAL C 1 432 ? 39.087 33.476 89.051 1.00 26.96 432 VAL C N 1
ATOM 10293 C CA . VAL C 1 432 ? 40.017 34.065 90.015 1.00 26.28 432 VAL C CA 1
ATOM 10294 C C . VAL C 1 432 ? 40.281 33.145 91.204 1.00 28.53 432 VAL C C 1
ATOM 10295 O O . VAL C 1 432 ? 41.460 32.847 91.530 1.00 26.40 432 VAL C O 1
ATOM 10299 N N . VAL C 1 433 ? 39.187 32.695 91.836 1.00 29.31 433 VAL C N 1
ATOM 10300 C CA . VAL C 1 433 ? 39.262 31.839 93.028 1.00 29.77 433 VAL C CA 1
ATOM 10301 C C . VAL C 1 433 ? 40.063 30.579 92.751 1.00 32.84 433 VAL C C 1
ATOM 10302 O O . VAL C 1 433 ? 40.847 30.171 93.599 1.00 35.80 433 VAL C O 1
ATOM 10306 N N . THR C 1 434 ? 39.869 29.965 91.576 1.00 35.71 434 THR C N 1
ATOM 10307 C CA . THR C 1 434 ? 40.537 28.702 91.232 1.00 34.07 434 THR C CA 1
ATOM 10308 C C . THR C 1 434 ? 42.012 28.933 91.043 1.00 35.64 434 THR C C 1
ATOM 10309 O O . THR C 1 434 ? 42.816 28.113 91.488 1.00 37.44 434 THR C O 1
ATOM 10313 N N . TRP C 1 435 ? 42.375 30.017 90.352 1.00 36.58 435 TRP C N 1
ATOM 10314 C CA . TRP C 1 435 ? 43.792 30.326 90.155 1.00 39.19 435 TRP C CA 1
ATOM 10315 C C . TRP C 1 435 ? 44.437 30.746 91.488 1.00 38.42 435 TRP C C 1
ATOM 10316 O O . TRP C 1 435 ? 45.460 30.162 91.885 1.00 37.69 435 TRP C O 1
ATOM 10327 N N . ALA C 1 436 ? 43.814 31.721 92.168 1.00 38.40 436 ALA C N 1
ATOM 10328 C CA . ALA C 1 436 ? 44.338 32.297 93.442 1.00 39.98 436 ALA C CA 1
ATOM 10329 C C . ALA C 1 436 ? 44.437 31.275 94.578 1.00 39.19 436 ALA C C 1
ATOM 10330 O O . ALA C 1 436 ? 45.463 31.192 95.254 1.00 37.49 436 ALA C O 1
ATOM 10332 N N . GLY C 1 437 ? 43.370 30.494 94.753 1.00 39.08 437 GLY C N 1
ATOM 10333 C CA . GLY C 1 437 ? 43.308 29.434 95.758 1.00 38.78 437 GLY C CA 1
ATOM 10334 C C . GLY C 1 437 ? 44.425 28.410 95.692 1.00 38.70 437 GLY C C 1
ATOM 10335 O O . GLY C 1 437 ? 44.784 27.850 96.710 1.00 41.20 437 GLY C O 1
ATOM 10336 N N . ALA C 1 438 ? 44.948 28.155 94.493 1.00 39.90 438 ALA C N 1
ATOM 10337 C CA . ALA C 1 438 ? 46.009 27.159 94.268 1.00 39.85 438 ALA C CA 1
ATOM 10338 C C . ALA C 1 438 ? 47.394 27.566 94.751 1.00 37.56 438 ALA C C 1
ATOM 10339 O O . ALA C 1 438 ? 48.171 26.713 95.144 1.00 41.23 438 ALA C O 1
ATOM 10341 N N . LEU C 1 439 ? 47.696 28.857 94.691 1.00 37.87 439 LEU C N 1
ATOM 10342 C CA . LEU C 1 439 ? 49.028 29.390 94.998 1.00 37.86 439 LEU C CA 1
ATOM 10343 C C . LEU C 1 439 ? 49.515 29.136 96.429 1.00 36.97 439 LEU C C 1
ATOM 10344 O O . LEU C 1 439 ? 48.707 29.091 97.352 1.00 35.44 439 LEU C O 1
ATOM 10349 N N . PRO C 1 440 ? 50.845 28.962 96.610 1.00 37.67 440 PRO C N 1
ATOM 10350 C CA . PRO C 1 440 ? 51.398 28.939 97.957 1.00 37.60 440 PRO C CA 1
ATOM 10351 C C . PRO C 1 440 ? 50.862 30.096 98.826 1.00 39.04 440 PRO C C 1
ATOM 10352 O O . PRO C 1 440 ? 50.627 31.222 98.324 1.00 36.76 440 PRO C O 1
ATOM 10356 N N . PHE C 1 441 ? 50.644 29.794 100.105 1.00 37.19 441 PHE C N 1
ATOM 10357 C CA . PHE C 1 441 ? 50.057 30.741 101.035 1.00 37.25 441 PHE C CA 1
ATOM 10358 C C . PHE C 1 441 ? 50.802 30.629 102.362 1.00 41.29 441 PHE C C 1
ATOM 10359 O O . PHE C 1 441 ? 50.775 29.566 103.005 1.00 40.70 441 PHE C O 1
ATOM 10367 N N . PRO C 1 442 ? 51.511 31.703 102.760 1.00 44.06 442 PRO C N 1
ATOM 10368 C CA . PRO C 1 442 ? 52.115 31.672 104.085 1.00 46.37 442 PRO C CA 1
ATOM 10369 C C . PRO C 1 442 ? 51.029 31.851 105.139 1.00 50.55 442 PRO C C 1
ATOM 10370 O O . PRO C 1 442 ? 50.156 32.727 105.025 1.00 55.36 442 PRO C O 1
#

CATH classification: 3.90.1150.10 (+1 more: 3.40.640.10)

Organism: Plasmodium vivax (strain Salvador I) (NCBI:txid126793)